Protein AF-0000000078369331 (afdb_homodimer)

InterPro domains:
  IPR001251 CRAL-TRIO lipid binding domain [PF00650] (137-281)
  IPR001251 CRAL-TRIO lipid binding domain [PS50191] (142-287)
  IPR001251 CRAL-TRIO lipid binding domain [SM00516] (134-284)
  IPR001251 CRAL-TRIO lipid binding domain [cd00170] (132-282)
  IPR036273 CRAL/TRIO, N-terminal domain superfamily [SSF46938] (10-120)
  IPR036865 CRAL-TRIO lipid binding domain superfamily [G3DSA:3.40.525.10] (19-328)
  IPR036865 CRAL-TRIO lipid binding domain superfamily [SSF52087] (133-300)
  IPR052432 Phosphatidylinositol transfer protein/CRAL-TRIO domain [PTHR46590] (55-419)

Solvent-accessible surface area (backbone atoms only — not comparable to full-atom values): 53286 Å² total; per-residue (Å²): 127,85,72,75,72,90,50,74,60,62,83,39,72,92,46,52,73,69,53,48,54,49,50,39,53,41,52,52,51,43,39,42,65,43,71,48,55,60,81,74,75,78,70,68,84,69,75,92,65,80,87,63,84,71,50,81,72,54,64,62,60,63,70,66,79,68,82,93,69,71,59,50,48,60,39,47,53,60,68,37,55,56,51,56,61,67,64,55,56,42,24,35,36,56,67,46,69,71,70,42,66,67,60,20,49,49,43,47,51,50,22,39,50,49,36,60,73,63,34,55,83,50,63,48,53,58,71,25,44,61,50,48,58,52,58,73,50,61,25,57,53,76,56,48,38,34,74,79,45,20,26,22,42,36,30,36,42,47,53,38,48,60,84,80,51,54,73,66,58,49,51,49,48,53,52,27,49,56,56,57,52,53,71,56,47,36,79,90,29,78,30,34,25,37,38,39,35,32,61,81,50,51,76,78,33,58,47,60,68,58,53,37,50,54,52,50,44,38,67,59,53,39,44,70,36,67,56,33,42,34,37,34,41,58,58,67,68,56,52,46,49,44,64,50,52,46,76,57,29,50,65,74,64,44,70,28,53,42,81,28,81,49,52,72,56,48,53,76,50,25,48,47,75,45,27,43,45,95,51,72,20,69,27,82,79,71,93,72,83,48,88,82,48,66,69,86,76,37,42,73,56,86,66,52,79,76,56,55,66,61,74,63,76,62,51,74,66,50,48,53,48,37,54,52,49,52,51,50,47,52,52,51,52,51,50,46,50,51,42,47,49,57,54,56,67,50,50,93,82,45,56,67,64,57,53,45,52,44,49,54,51,45,54,49,44,49,53,48,47,23,36,38,38,45,67,40,39,61,66,68,46,65,78,42,72,50,40,62,45,40,29,33,38,71,90,47,38,54,33,40,28,91,64,66,60,66,68,80,71,82,62,80,70,58,92,74,77,73,81,77,65,42,33,58,76,72,12,46,74,46,39,54,53,49,46,51,54,49,52,53,48,46,48,69,74,55,57,80,67,92,69,86,58,70,71,62,45,54,53,50,50,48,49,58,53,57,72,66,54,86,111,129,86,73,75,72,89,50,74,58,63,82,40,72,92,48,52,73,70,52,48,54,49,49,39,52,43,52,53,50,44,40,42,63,45,70,49,55,62,81,72,76,78,70,70,85,68,77,89,66,81,88,63,84,72,50,83,72,54,65,63,59,64,69,65,80,67,80,93,71,70,59,51,48,59,38,48,54,58,68,36,55,56,51,56,61,67,63,56,56,42,24,35,35,55,64,47,67,70,71,41,68,66,60,20,49,49,43,48,52,52,23,38,51,49,36,60,74,64,34,54,82,49,63,46,53,58,71,27,42,60,51,48,58,51,57,72,50,61,24,58,53,75,56,48,38,34,73,81,45,21,27,23,41,37,31,35,42,47,53,39,48,60,84,78,51,52,71,67,58,50,50,48,46,54,51,29,50,56,56,57,52,54,71,56,46,38,80,90,31,78,28,34,25,37,38,39,35,31,61,82,48,50,75,74,33,58,45,59,69,59,52,38,50,53,53,49,43,37,66,60,52,40,46,70,36,66,56,34,41,35,36,33,40,58,58,68,68,56,55,46,50,44,63,50,52,45,75,58,29,49,66,74,65,45,70,27,55,40,81,29,79,48,53,72,55,48,52,76,51,26,47,46,74,45,27,43,45,93,51,70,21,68,27,83,80,71,93,72,84,47,88,81,48,65,69,86,75,38,43,71,55,86,66,55,79,76,55,55,66,60,75,61,74,63,52,74,65,49,49,53,49,38,54,54,48,53,51,49,49,51,52,52,53,51,50,46,50,49,44,46,51,57,54,57,66,50,49,93,81,46,57,68,64,58,51,44,53,45,50,52,52,45,55,47,44,49,53,48,46,23,34,37,38,44,66,41,40,60,66,70,46,66,79,42,72,50,38,62,43,42,28,33,37,73,90,47,37,54,34,40,27,91,64,64,63,64,68,79,73,83,62,82,70,58,91,74,78,72,80,77,65,41,33,59,75,71,12,44,72,44,38,54,53,50,48,51,53,50,52,55,49,46,48,70,74,54,57,81,67,91,71,86,57,70,70,61,44,53,54,51,50,48,51,57,52,58,74,67,53,87,110

Foldseek 3Di:
DPDQDLFPCVLVVVDDPVLVLLLLVLLVLCCCVQVNPPDLPPPDPPDPDDPPPQPPVRVSNPVPCPDPRQNLNVLLCLQCQLHFSSVSLVLLCVLVPVPDSSNSVVLSSQLSVVCVVLVLSALLQQDFVLLVLVLVLVQWDWFAAWPVGATEIEGELLSAAPPSDDPVSLLSNLSNRVSVSCLSAFPPGQAHEYEYECVNPDPRSDDVSSVVSNVCCCSRHVGPRYQAHEYEQDDPVVVVVCVVCLVVDDPVVSVRYHYYDALVSRCVTHPLCRDDVVSVHDDPFDRDQDPPPPRPPGHHDSDDPVRSVPQLDDDPVLVVVLVVLVVLLVLLVVLLSVLSVVLSPDDPPDDSVVNSLSSLVNVLSSLVNNLSSLVNVSSRHGDHSCCVQVQAPNVWRQKGQSCRNPPPDPDPPPPPPPSPTPRPCSTNVNSVVVSVVSLVVSCVVDPPDPDDDDVVVSSVVSNVVNVPDDD/DPDADLFPCVLVVVDDPVLVLLLLVLLVLCCCVQVNPPDQPPPDPPDPDDPPPQPPVRLSNPVPCPDPRQNLNVLLCLQCQLHQSSVSLVLLCVLVPVPDSSNSVVLSSQLSVVCVVLVLSALLQQDFVLLVLVLVLVQWDWFAAWPVGATEIEGELLSAAPPSDDPVSLLSNLSNRVSVSCLRAFPPGQAHEYEYECVNPDPRSDDVSSVVSNVCCCSRHVGPRYQAHEYEQDDPVVVVVCVVCLVVDDPVVSVRYHYYDALVSRCVTHPLCRDDVVSVHDDPFDRDQDPPPDRPPGHHDSDDPVRSVPQLDDDPVLVVVLVVLVVLLVLLVVLLSVLSVVLSPDDPPDDSVVNSLSSLVNVLSSLVNSLSSLVNVSSRHGDHSCCVQVQAPNVWRQKGQSCVNPPPDPDPPPPPPPSPTPRPCSTNVNSVVVSVVSLVVSCVVDPPDPDDDDVSVSSVVSNVVNVPDDD

Secondary structure (DSSP, 8-state):
--PPPSSGGGGGTTS-HHHHHHHHHHHHHHIIIIIS-----------S-------HHHHHHT----SS---HHHHHHHHHTTS-HHHHHHHHHHHTTTS-HHHHHHHHHHHHHHHHHTTTTTGGGS--HHHHHHHHHT-EEEEEE-TTS-EEEEEEGGG--GGGS-HHHHHHHHHHHHHHHGGG--TT---EEEEEE-TT--GGG--HHHHHHHHHHHHHHSTT-EEEEEEET--HHHHHHHHHHGGGB-HHHHTTEEEE-SHHHHTTTS-GGGSBGGGT-SB-------TTS-GGG--SSS--HHHHHHHS---HHHHHHHHHHHHHHHHHHHHHHHHHHHHHH--TTS-HHHHHHHHHHHHHHHHHHHHHHHHHHHHHS---HHHHTTSB-TTSTT-B-TTTT---------TT-----BSGGGSHHHHHHHHHHHHHHHHHHS---SS--HHHHHHHHHHHHHHH---/--PPPSSGGGGGTTS-HHHHHHHHHHHHHHIIIIIS-----------S-------HHHHHHT----SS---HHHHHHHHHTTS-HHHHHHHHHHHTTTS-HHHHHHHHHHHHHHHHHTTTTTGGGS--HHHHHHHHHT-EEEEEE-TTS-EEEEEEGGG--GGGS-HHHHHHHHHHHHHHHGGG--TT---EEEEEE-TT--GGG--HHHHHHHHHHHHHHSTT-EEEEEEET--HHHHHHHHHHGGGB-HHHHTTEEEE-SHHHHTTTS-GGGSBGGGT-SB-------TTS-GGG--SSS--HHHHTTTS---HHHHHHHHHHHHHHHHHHHHHHHHHHHHHH--TTS-HHHHHHHHHHHHHHHHHHHHHHHHHHHHHS---HHHHTTSB-TTSTT-B-TTTT---------TT-----B-GGGSHHHHHHHHHHHHHHHHHHS---SS--HHHHHHHHHHHHHHT---

Nearest PDB structures (foldseek):
  7wwg-assembly1_A  TM=8.458E-01  e=2.878E-19  Saccharomyces cerevisiae S288C
  7wvt-assembly1_A  TM=8.162E-01  e=1.198E-19  Saccharomyces cerevisiae S288C
  7zg9-assembly2_B  TM=8.130E-01  e=3.133E-10  Saccharomyces cerevisiae S288C
  4j7q-assembly3_A  TM=7.882E-01  e=2.739E-09  Saccharomyces cerevisiae S288C
  4fmm-assembly1_B  TM=7.327E-01  e=8.290E-09  Saccharomyces cerevisiae S288C

Radius of gyration: 35.13 Å; Cα contacts (8 Å, |Δi|>4): 1132; chains: 2; bounding box: 70×102×73 Å

Organism: NCBI:txid1165861

pLDDT: mean 84.79, std 19.0, range [28.03, 98.38]

Sequence (942 aa):
MTTSPTKEQEYFTYLEPSQLSDLKKFWQSIDQTIHNPGPALDTVPEKPTIKKKSTLDDRIKTIKLEDNEVDLKNELWEWIMMDDPDKMVLKYLRAKKFKSNSDSLQLLTNSLKFRSERNLSTEILLENKVLLNQFKTCKAFVFGFDKSGSPIFRVNACKHKQNDQSPRELEDFILYSMEVTRFFIVPPAETVTMLVDLSGFGMSNMDWKCTSFMISTLESYYPETLNHQIIHNAPWIFQGFWKVISTMIDPVVKSKVLFTSKNEDLMKVINKSNLFKNEGGDSDFEWKIPTNYPVETLQADSPTTSDKKKMMILSPDQETEKLKELKTREILVNHFMSLTKLWTSSSSDDDDQKILKILALRDISKDMLRAQYLKMLPLIKPKTIYHYRGILDMNKPGTIDFEAGSSTGSVNKNEGSSTTIIGIETARPSLLKTIESKISLFRSTYPTPSSTESSDQSIDEIFDQIVLLEFMTTSPTKEQEYFTYLEPSQLSDLKKFWQSIDQTIHNPGPALDTVPEKPTIKKKSTLDDRIKTIKLEDNEVDLKNELWEWIMMDDPDKMVLKYLRAKKFKSNSDSLQLLTNSLKFRSERNLSTEILLENKVLLNQFKTCKAFVFGFDKSGSPIFRVNACKHKQNDQSPRELEDFILYSMEVTRFFIVPPAETVTMLVDLSGFGMSNMDWKCTSFMISTLESYYPETLNHQIIHNAPWIFQGFWKVISTMIDPVVKSKVLFTSKNEDLMKVINKSNLFKNEGGDSDFEWKIPTNYPVETLQADSPTTSDKKKMMILSPDQETEKLKELKTREILVNHFMSLTKLWTSSSSDDDDQKILKILALRDISKDMLRAQYLKMLPLIKPKTIYHYRGILDMNKPGTIDFEAGSSTGSVNKNEGSSTTIIGIETARPSLLKTIESKISLFRSTYPTPSSTESSDQSIDEIFDQIVLLEF

Structure (mmCIF, N/CA/C/O backbone):
data_AF-0000000078369331-model_v1
#
loop_
_entity.id
_entity.type
_entity.pdbx_description
1 polymer 'CRAL-TRIO domain-containing protein'
#
loop_
_atom_site.group_PDB
_atom_site.id
_atom_site.type_symbol
_atom_site.label_atom_id
_atom_site.label_alt_id
_atom_site.label_comp_id
_atom_site.label_asym_id
_atom_site.label_entity_id
_atom_site.label_seq_id
_atom_site.pdbx_PDB_ins_code
_atom_site.Cartn_x
_atom_site.Cartn_y
_atom_site.Cartn_z
_atom_site.occupancy
_atom_site.B_iso_or_equiv
_atom_site.auth_seq_id
_atom_site.auth_comp_id
_atom_site.auth_asym_id
_atom_site.auth_atom_id
_atom_site.pdbx_PDB_model_num
ATOM 1 N N . MET A 1 1 ? -16.75 41.125 -12.43 1 36.25 1 MET A N 1
ATOM 2 C CA . MET A 1 1 ? -17.953 41.219 -11.609 1 36.25 1 MET A CA 1
ATOM 3 C C . MET A 1 1 ? -18.328 39.875 -11.031 1 36.25 1 MET A C 1
ATOM 5 O O . MET A 1 1 ? -18.609 38.938 -11.773 1 36.25 1 MET A O 1
ATOM 9 N N . THR A 1 2 ? -17.781 39.469 -10.023 1 52.25 2 THR A N 1
ATOM 10 C CA . THR A 1 2 ? -17.828 38.094 -9.547 1 52.25 2 THR A CA 1
ATOM 11 C C . THR A 1 2 ? -19.281 37.656 -9.305 1 52.25 2 THR A C 1
ATOM 13 O O . THR A 1 2 ? -19.984 38.281 -8.508 1 52.25 2 THR A O 1
ATOM 16 N N . THR A 1 3 ? -19.906 37.219 -10.273 1 65.56 3 THR A N 1
ATOM 17 C CA . THR A 1 3 ? -21.297 36.75 -10.242 1 65.56 3 THR A CA 1
ATOM 18 C C . THR A 1 3 ? -21.531 35.781 -9.086 1 65.56 3 THR A C 1
ATOM 20 O O . THR A 1 3 ? -20.672 34.969 -8.773 1 65.56 3 THR A O 1
ATOM 23 N N . SER A 1 4 ? -22.484 36.188 -8.211 1 79.38 4 SER A N 1
ATOM 24 C CA . SER A 1 4 ? -22.906 35.375 -7.086 1 79.38 4 SER A CA 1
ATOM 25 C C . SER A 1 4 ? -23.266 33.969 -7.539 1 79.38 4 SER A C 1
ATOM 27 O O . SER A 1 4 ? -23.891 33.781 -8.594 1 79.38 4 SER A O 1
ATOM 29 N N . PRO A 1 5 ? -22.797 33.031 -6.844 1 88.5 5 PRO A N 1
ATOM 30 C CA . PRO A 1 5 ? -23.141 31.641 -7.18 1 88.5 5 PRO A CA 1
ATOM 31 C C . PRO A 1 5 ? -24.656 31.422 -7.285 1 88.5 5 PRO A C 1
ATOM 33 O O . PRO A 1 5 ? -25.422 32.031 -6.535 1 88.5 5 PRO A O 1
ATOM 36 N N . THR A 1 6 ? -25.078 30.578 -8.211 1 88.75 6 THR A N 1
ATOM 37 C CA . THR A 1 6 ? -26.5 30.344 -8.453 1 88.75 6 THR A CA 1
ATOM 38 C C . THR A 1 6 ? -26.906 28.953 -8 1 88.75 6 THR A C 1
ATOM 40 O O . THR A 1 6 ? -28.094 28.625 -7.953 1 88.75 6 THR A O 1
ATOM 43 N N . LYS A 1 7 ? -25.938 28.125 -7.738 1 91.44 7 LYS A N 1
ATOM 44 C CA . LYS A 1 7 ? -26.203 26.781 -7.254 1 91.44 7 LYS A CA 1
ATOM 45 C C . LYS A 1 7 ? -25.312 26.438 -6.062 1 91.44 7 LYS A C 1
ATOM 47 O O . LYS A 1 7 ? -24.219 27.016 -5.91 1 91.44 7 LYS A O 1
ATOM 52 N N . GLU A 1 8 ? -25.766 25.578 -5.227 1 93.38 8 GLU A N 1
ATOM 53 C CA . GLU A 1 8 ? -25.031 25.125 -4.051 1 93.38 8 GLU A CA 1
ATOM 54 C C . GLU A 1 8 ? -23.641 24.625 -4.43 1 93.38 8 GLU A C 1
ATOM 56 O O . GLU A 1 8 ? -22.656 24.969 -3.773 1 93.38 8 GLU A O 1
ATOM 61 N N . GLN A 1 9 ? -23.594 23.906 -5.492 1 93.5 9 GLN A N 1
ATOM 62 C CA . GLN A 1 9 ? -22.359 23.281 -5.941 1 93.5 9 GLN A CA 1
ATOM 63 C C . GLN A 1 9 ? -21.281 24.312 -6.258 1 93.5 9 GLN A C 1
ATOM 65 O O . GLN A 1 9 ? -20.094 24.031 -6.172 1 93.5 9 GLN A O 1
ATOM 70 N N . GLU A 1 10 ? -21.641 25.5 -6.551 1 93.75 10 GLU A N 1
ATOM 71 C CA . GLU A 1 10 ? -20.703 26.531 -6.961 1 93.75 10 GLU A CA 1
ATOM 72 C C . GLU A 1 10 ? -19.906 27.062 -5.773 1 93.75 10 GLU A C 1
ATOM 74 O O . GLU A 1 10 ? -18.859 27.703 -5.949 1 93.75 10 GLU A O 1
ATOM 79 N N . TYR A 1 11 ? -20.391 26.891 -4.52 1 94.88 11 TYR A N 1
ATOM 80 C CA . TYR A 1 11 ? -19.641 27.234 -3.32 1 94.88 11 TYR A CA 1
ATOM 81 C C . TYR A 1 11 ? -18.594 26.172 -3.01 1 94.88 11 TYR A C 1
ATOM 83 O O . TYR A 1 11 ? -17.688 26.406 -2.201 1 94.88 11 TYR A O 1
ATOM 91 N N . PHE A 1 12 ? -18.734 25 -3.686 1 96.06 12 PHE A N 1
ATOM 92 C CA . PHE A 1 12 ? -17.859 23.859 -3.439 1 96.06 12 PHE A CA 1
ATOM 93 C C . PHE A 1 12 ? -17.359 23.266 -4.754 1 96.06 12 PHE A C 1
ATOM 95 O O . PHE A 1 12 ? -17.453 22.062 -4.973 1 96.06 12 PHE A O 1
ATOM 102 N N . THR A 1 13 ? -16.734 24.078 -5.57 1 93.19 13 THR A N 1
ATOM 103 C CA . THR A 1 13 ? -16.328 23.703 -6.926 1 93.19 13 THR A CA 1
ATOM 104 C C . THR A 1 13 ? -15.281 22.594 -6.895 1 93.19 13 THR A C 1
ATOM 106 O O . THR A 1 13 ? -15.086 21.891 -7.887 1 93.19 13 THR A O 1
ATOM 109 N N . TYR A 1 14 ? -14.641 22.438 -5.789 1 92.69 14 TYR A N 1
ATOM 110 C CA . TYR A 1 14 ? -13.562 21.453 -5.668 1 92.69 14 TYR A CA 1
ATOM 111 C C . TYR A 1 14 ? -14.117 20.094 -5.27 1 92.69 14 TYR A C 1
ATOM 113 O O . TYR A 1 14 ? -13.359 19.141 -5.082 1 92.69 14 TYR A O 1
ATOM 121 N N . LEU A 1 15 ? -15.445 19.953 -5.203 1 96.06 15 LEU A N 1
ATOM 122 C CA . LEU A 1 15 ? -16.062 18.688 -4.82 1 96.06 15 LEU A CA 1
ATOM 123 C C . LEU A 1 15 ? -17.016 18.203 -5.898 1 96.06 15 LEU A C 1
ATOM 125 O O . LEU A 1 15 ? -17.688 19.016 -6.547 1 96.06 15 LEU A O 1
ATOM 129 N N . GLU A 1 16 ? -17.094 16.938 -6.039 1 95.38 16 GLU A N 1
ATOM 130 C CA . GLU A 1 16 ? -18.188 16.328 -6.789 1 95.38 16 GLU A CA 1
ATOM 131 C C . GLU A 1 16 ? -19.484 16.344 -5.988 1 95.38 16 GLU A C 1
ATOM 133 O O . GLU A 1 16 ? -19.453 16.453 -4.758 1 95.38 16 GLU A O 1
ATOM 138 N N . PRO A 1 17 ? -20.609 16.25 -6.652 1 94.12 17 PRO A N 1
ATOM 139 C CA . PRO A 1 17 ? -21.875 16.297 -5.938 1 94.12 17 PRO A CA 1
ATOM 140 C C . PRO A 1 17 ? -21.984 15.234 -4.844 1 94.12 17 PRO A C 1
ATOM 142 O O . PRO A 1 17 ? -22.484 15.516 -3.75 1 94.12 17 PRO A O 1
ATOM 145 N N . SER A 1 18 ? -21.469 14.094 -5.148 1 94.69 18 SER A N 1
ATOM 146 C CA . SER A 1 18 ? -21.516 13.039 -4.145 1 94.69 18 SER A CA 1
ATOM 147 C C . SER A 1 18 ? -20.641 13.383 -2.939 1 94.69 18 SER A C 1
ATOM 149 O O . SER A 1 18 ? -21.016 13.109 -1.797 1 94.69 18 SER A O 1
ATOM 151 N N . GLN A 1 19 ? -19.547 13.992 -3.18 1 96.25 19 GLN A N 1
ATOM 152 C CA . GLN A 1 19 ? -18.641 14.391 -2.115 1 96.25 19 GLN A CA 1
ATOM 153 C C . GLN A 1 19 ? -19.234 15.508 -1.262 1 96.25 19 GLN A C 1
ATOM 155 O O . GLN A 1 19 ? -19.016 15.562 -0.051 1 96.25 19 GLN A O 1
ATOM 160 N N . LEU A 1 20 ? -19.938 16.375 -1.92 1 96.56 20 LEU A N 1
ATOM 161 C CA . LEU A 1 20 ? -20.609 17.453 -1.197 1 96.56 20 LEU A CA 1
ATOM 162 C C . LEU A 1 20 ? -21.641 16.891 -0.229 1 96.56 20 LEU A C 1
ATOM 164 O O . LEU A 1 20 ? -21.766 17.359 0.906 1 96.56 20 LEU A O 1
ATOM 168 N N . SER A 1 21 ? -22.375 15.906 -0.758 1 95.19 21 SER A N 1
ATOM 169 C CA . SER A 1 21 ? -23.344 15.242 0.108 1 95.19 21 SER A CA 1
ATOM 170 C C . SER A 1 21 ? -22.656 14.609 1.317 1 95.19 21 SER A C 1
ATOM 172 O O . SER A 1 21 ? -23.172 14.664 2.432 1 95.19 21 SER A O 1
ATOM 174 N N . ASP A 1 22 ? -21.484 14.047 1.127 1 96.62 22 ASP A N 1
ATOM 175 C CA . ASP A 1 22 ? -20.719 13.445 2.213 1 96.62 22 ASP A CA 1
ATOM 176 C C . ASP A 1 22 ? -20.266 14.5 3.217 1 96.62 22 ASP A C 1
ATOM 178 O O . ASP A 1 22 ? -20.266 14.258 4.426 1 96.62 22 ASP A O 1
ATOM 182 N N . LEU A 1 23 ? -19.891 15.625 2.73 1 97.69 23 LEU A N 1
ATOM 183 C CA . LEU A 1 23 ? -19.453 16.719 3.607 1 97.69 23 LEU A CA 1
ATOM 184 C C . LEU A 1 23 ? -20.609 17.172 4.5 1 97.69 23 LEU A C 1
ATOM 186 O O . LEU A 1 23 ? -20.406 17.406 5.695 1 97.69 23 LEU A O 1
ATOM 190 N N . LYS A 1 24 ? -21.766 17.281 3.939 1 96.44 24 LYS A N 1
ATOM 191 C CA . LYS A 1 24 ? -22.938 17.672 4.711 1 96.44 24 LYS A CA 1
ATOM 192 C C . LYS A 1 24 ? -23.219 16.688 5.84 1 96.44 24 LYS A C 1
ATOM 194 O O . LYS A 1 24 ? -23.391 17.094 6.992 1 96.44 24 LYS A O 1
ATOM 199 N N . LYS A 1 25 ? -23.156 15.477 5.414 1 96.56 25 LYS A N 1
ATOM 200 C CA . LYS A 1 25 ? -23.406 14.43 6.402 1 96.56 25 LYS A CA 1
ATOM 201 C C . LYS A 1 25 ? -22.344 14.438 7.488 1 96.56 25 LYS A C 1
ATOM 203 O O . LYS A 1 25 ? -22.625 14.172 8.656 1 96.56 25 LYS A O 1
ATOM 208 N N . PHE A 1 26 ? -21.188 14.727 7.086 1 97.56 26 PHE A N 1
ATOM 209 C CA . PHE A 1 26 ? -20.078 14.742 8.039 1 97.56 26 PHE A CA 1
ATOM 210 C C . PHE A 1 26 ? -20.25 15.867 9.047 1 97.56 26 PHE A C 1
ATOM 212 O O . PHE A 1 26 ? -20.047 15.672 10.242 1 97.56 26 PHE A O 1
ATOM 219 N N . TRP A 1 27 ? -20.625 17.031 8.602 1 97.69 27 TRP A N 1
ATOM 220 C CA . TRP A 1 27 ? -20.875 18.156 9.508 1 97.69 27 TRP A CA 1
ATOM 221 C C . TRP A 1 27 ? -22 17.828 10.484 1 97.69 27 TRP A C 1
ATOM 223 O O . TRP A 1 27 ? -21.953 18.219 11.656 1 97.69 27 TRP A O 1
ATOM 233 N N . GLN A 1 28 ? -22.984 17.125 10.008 1 96 28 GLN A N 1
ATOM 234 C CA . GLN A 1 28 ? -24.047 16.703 10.906 1 96 28 GLN A CA 1
ATOM 235 C C . GLN A 1 28 ? -23.516 15.805 12.008 1 96 28 GLN A C 1
ATOM 237 O O . GLN A 1 28 ? -23.875 15.969 13.18 1 96 28 GLN A O 1
ATOM 242 N N . SER A 1 29 ? -22.672 14.906 11.602 1 95.69 29 SER A N 1
ATOM 243 C CA . SER A 1 29 ? -22.078 13.992 12.57 1 95.69 29 SER A CA 1
ATOM 244 C C . SER A 1 29 ? -21.188 14.742 13.562 1 95.69 29 SER A C 1
ATOM 246 O O . SER A 1 29 ? -21.172 14.414 14.758 1 95.69 29 SER A O 1
ATOM 248 N N . ILE A 1 30 ? -20.469 15.719 13.102 1 96.56 30 ILE A N 1
ATOM 249 C CA . ILE A 1 30 ? -19.609 16.531 13.961 1 96.56 30 ILE A CA 1
ATOM 250 C C . ILE A 1 30 ? -20.453 17.297 14.969 1 96.56 30 ILE A C 1
ATOM 252 O O . ILE A 1 30 ? -20.125 17.359 16.156 1 96.56 30 ILE A O 1
ATOM 256 N N . ASP A 1 31 ? -21.516 17.875 14.484 1 94.5 31 ASP A N 1
ATOM 257 C CA . ASP A 1 31 ? -22.406 18.625 15.367 1 94.5 31 ASP A CA 1
ATOM 258 C C . ASP A 1 31 ? -22.984 17.734 16.453 1 94.5 31 ASP A C 1
ATOM 260 O O . ASP A 1 31 ? -22.984 18.109 17.641 1 94.5 31 ASP A O 1
ATOM 264 N N . GLN A 1 32 ? -23.344 16.562 16.094 1 91.75 32 GLN A N 1
ATOM 265 C CA . GLN A 1 32 ? -23.984 15.648 17.016 1 91.75 32 GLN A CA 1
ATOM 266 C C . GLN A 1 32 ? -22.984 15.07 18.016 1 91.75 32 GLN A C 1
ATOM 268 O O . GLN A 1 32 ? -23.328 14.836 19.188 1 91.75 32 GLN A O 1
ATOM 273 N N . THR A 1 33 ? -21.781 14.859 17.594 1 91.75 33 THR A N 1
ATOM 274 C CA . THR A 1 33 ? -20.812 14.117 18.406 1 91.75 33 THR A CA 1
ATOM 275 C C . THR A 1 33 ? -19.891 15.078 19.156 1 91.75 33 THR A C 1
ATOM 277 O O . THR A 1 33 ? -19.453 14.781 20.266 1 91.75 33 THR A O 1
ATOM 280 N N . ILE A 1 34 ? -19.641 16.25 18.594 1 91.56 34 ILE A N 1
ATOM 281 C CA . ILE A 1 34 ? -18.594 17.109 19.141 1 91.56 34 ILE A CA 1
ATOM 282 C C . ILE A 1 34 ? -19.219 18.391 19.688 1 91.56 34 ILE A C 1
ATOM 284 O O . ILE A 1 34 ? -18.953 18.781 20.828 1 91.56 34 ILE A O 1
ATOM 288 N N . HIS A 1 35 ? -20.109 19 19.062 1 87.25 35 HIS A N 1
ATOM 289 C CA . HIS A 1 35 ? -20.672 20.266 19.484 1 87.25 35 HIS A CA 1
ATOM 290 C C . HIS A 1 35 ? -21.875 20.062 20.406 1 87.25 35 HIS A C 1
ATOM 292 O O . HIS A 1 35 ? -22.016 20.766 21.406 1 87.25 35 HIS A O 1
ATOM 298 N N . ASN A 1 36 ? -22.734 19.188 19.984 1 80.81 36 ASN A N 1
ATOM 299 C CA . ASN A 1 36 ? -23.922 18.922 20.797 1 80.81 36 ASN A CA 1
ATOM 300 C C . ASN A 1 36 ? -24.047 17.422 21.109 1 80.81 36 ASN A C 1
ATOM 302 O O . ASN A 1 36 ? -24.969 16.766 20.625 1 80.81 36 ASN A O 1
ATOM 306 N N . PRO A 1 37 ? -23.094 16.938 21.922 1 68.44 37 PRO A N 1
ATOM 307 C CA . PRO A 1 37 ? -23.156 15.5 22.172 1 68.44 37 PRO A CA 1
ATOM 308 C C . PRO A 1 37 ? -24.422 15.086 22.938 1 68.44 37 PRO A C 1
ATOM 310 O O . PRO A 1 37 ? -24.812 15.766 23.891 1 68.44 37 PRO A O 1
ATOM 313 N N . GLY A 1 38 ? -25.422 14.625 22.25 1 55.66 38 GLY A N 1
ATOM 314 C CA . GLY A 1 38 ? -26.625 14.164 22.906 1 55.66 38 GLY A CA 1
ATOM 315 C C . GLY A 1 38 ? -26.344 13.297 24.125 1 55.66 38 GLY A C 1
ATOM 316 O O . GLY A 1 38 ? -25.203 12.883 24.344 1 55.66 38 GLY A O 1
ATOM 317 N N . PRO A 1 39 ? -27.406 13.227 25.031 1 44 39 PRO A N 1
ATOM 318 C CA . PRO A 1 39 ? -27.234 12.398 26.234 1 44 39 PRO A CA 1
ATOM 319 C C . PRO A 1 39 ? -26.75 10.984 25.906 1 44 39 PRO A C 1
ATOM 321 O O . PRO A 1 39 ? -27.125 10.422 24.875 1 44 39 PRO A O 1
ATOM 324 N N . ALA A 1 40 ? -25.766 10.625 26.359 1 42.25 40 ALA A N 1
ATOM 325 C CA . ALA A 1 40 ? -25.25 9.266 26.234 1 42.25 40 ALA A CA 1
ATOM 326 C C . ALA A 1 40 ? -26.359 8.242 26.438 1 42.25 40 ALA A C 1
ATOM 328 O O . ALA A 1 40 ? -27.094 8.297 27.422 1 42.25 40 ALA A O 1
ATOM 329 N N . LEU A 1 41 ? -27.031 7.648 25.516 1 35.19 41 LEU A N 1
ATOM 330 C CA . LEU A 1 41 ? -27.938 6.559 25.844 1 35.19 41 LEU A CA 1
ATOM 331 C C . LEU A 1 41 ? -27.312 5.598 26.844 1 35.19 41 LEU A C 1
ATOM 333 O O . LEU A 1 41 ? -26.172 5.148 26.641 1 35.19 41 LEU A O 1
ATOM 337 N N . ASP A 1 42 ? -27.766 5.633 28.047 1 33.19 42 ASP A N 1
ATOM 338 C CA . ASP A 1 42 ? -27.469 4.598 29.031 1 33.19 42 ASP A CA 1
ATOM 339 C C . ASP A 1 42 ? -27.656 3.203 28.438 1 33.19 42 ASP A C 1
ATOM 341 O O . ASP A 1 42 ? -28.781 2.764 28.219 1 33.19 42 ASP A O 1
ATOM 345 N N . THR A 1 43 ? -27.078 2.793 27.422 1 33.34 43 THR A N 1
ATOM 346 C CA . THR A 1 43 ? -27.266 1.378 27.109 1 33.34 43 THR A CA 1
ATOM 347 C C . THR A 1 43 ? -26.922 0.515 28.328 1 33.34 43 THR A C 1
ATOM 349 O O . THR A 1 43 ? -25.797 0.556 28.828 1 33.34 43 THR A O 1
ATOM 352 N N . VAL A 1 44 ? -27.891 0.203 29.125 1 31.38 44 VAL A N 1
ATOM 353 C CA . VAL A 1 44 ? -27.828 -0.971 29.984 1 31.38 44 VAL A CA 1
ATOM 354 C C . VAL A 1 44 ? -27.234 -2.15 29.219 1 31.38 44 VAL A C 1
ATOM 356 O O . VAL A 1 44 ? -27.594 -2.391 28.062 1 31.38 44 VAL A O 1
ATOM 359 N N . PRO A 1 45 ? -26.172 -2.67 29.719 1 33.5 45 PRO A N 1
ATOM 360 C CA . PRO A 1 45 ? -25.547 -3.877 29.172 1 33.5 45 PRO A CA 1
ATOM 361 C C . PRO A 1 45 ? -26.562 -4.965 28.828 1 33.5 45 PRO A C 1
ATOM 363 O O . PRO A 1 45 ? -27.188 -5.539 29.734 1 33.5 45 PRO A O 1
ATOM 366 N N . GLU A 1 46 ? -27.562 -4.672 27.969 1 30.47 46 GLU A N 1
ATOM 367 C CA . GLU A 1 46 ? -28.375 -5.863 27.828 1 30.47 46 GLU A CA 1
ATOM 368 C C . GLU A 1 46 ? -27.531 -7.074 27.438 1 30.47 46 GLU A C 1
ATOM 370 O O . GLU A 1 46 ? -26.469 -6.926 26.844 1 30.47 46 GLU A O 1
ATOM 375 N N . LYS A 1 47 ? -27.984 -8.312 27.922 1 33.44 47 LYS A N 1
ATOM 376 C CA . LYS A 1 47 ? -27.484 -9.664 27.719 1 33.44 47 LYS A CA 1
ATOM 377 C C . LYS A 1 47 ? -27.109 -9.883 26.25 1 33.44 47 LYS A C 1
ATOM 379 O O . LYS A 1 47 ? -27.734 -9.32 25.344 1 33.44 47 LYS A O 1
ATOM 384 N N . PRO A 1 48 ? -26.047 -10.711 25.875 1 32 48 PRO A N 1
ATOM 385 C CA . PRO A 1 48 ? -25.391 -11.07 24.625 1 32 48 PRO A CA 1
ATOM 386 C C . PRO A 1 48 ? -26.375 -11.422 23.516 1 32 48 PRO A C 1
ATOM 388 O O . PRO A 1 48 ? -26 -12.039 22.516 1 32 48 PRO A O 1
ATOM 391 N N . THR A 1 49 ? -27.656 -10.836 23.578 1 29.81 49 THR A N 1
ATOM 392 C CA . THR A 1 49 ? -28.484 -11.523 22.578 1 29.81 49 THR A CA 1
ATOM 393 C C . THR A 1 49 ? -27.891 -11.352 21.188 1 29.81 49 THR A C 1
ATOM 395 O O . THR A 1 49 ? -27.078 -10.453 20.953 1 29.81 49 THR A O 1
ATOM 398 N N . ILE A 1 50 ? -28.766 -11.641 20.156 1 30.11 50 ILE A N 1
ATOM 399 C CA . ILE A 1 50 ? -28.625 -11.992 18.75 1 30.11 50 ILE A CA 1
ATOM 400 C C . ILE A 1 50 ? -28.047 -10.812 17.969 1 30.11 50 ILE A C 1
ATOM 402 O O . ILE A 1 50 ? -28.453 -9.664 18.188 1 30.11 50 ILE A O 1
ATOM 406 N N . LYS A 1 51 ? -26.891 -11.086 17.297 1 30.06 51 LYS A N 1
ATOM 407 C CA . LYS A 1 51 ? -25.969 -10.352 16.438 1 30.06 51 LYS A CA 1
ATOM 408 C C . LYS A 1 51 ? -26.719 -9.453 15.461 1 30.06 51 LYS A C 1
ATOM 410 O O . LYS A 1 51 ? -27 -9.859 14.328 1 30.06 51 LYS A O 1
ATOM 415 N N . LYS A 1 52 ? -27.875 -8.914 15.812 1 30.41 52 LYS A N 1
ATOM 416 C CA . LYS A 1 52 ? -28.5 -8.141 14.734 1 30.41 52 LYS A CA 1
ATOM 417 C C . LYS A 1 52 ? -27.562 -7.062 14.219 1 30.41 52 LYS A C 1
ATOM 419 O O . LYS A 1 52 ? -26.797 -6.469 14.984 1 30.41 52 LYS A O 1
ATOM 424 N N . LYS A 1 53 ? -27.562 -6.891 12.898 1 31.98 53 LYS A N 1
ATOM 425 C CA . LYS A 1 53 ? -26.906 -5.922 12.023 1 31.98 53 LYS A CA 1
ATOM 426 C C . LYS A 1 53 ? -27.016 -4.508 12.586 1 31.98 53 LYS A C 1
ATOM 428 O O . LYS A 1 53 ? -28.109 -3.953 12.672 1 31.98 53 LYS A O 1
ATOM 433 N N . SER A 1 54 ? -26.188 -4.172 13.57 1 31.84 54 SER A N 1
ATOM 434 C CA . SER A 1 54 ? -26.234 -2.879 14.242 1 31.84 54 SER A CA 1
ATOM 435 C C . SER A 1 54 ? -26.266 -1.733 13.242 1 31.84 54 SER A C 1
ATOM 437 O O . SER A 1 54 ? -25.469 -1.698 12.297 1 31.84 54 SER A O 1
ATOM 439 N N . THR A 1 55 ? -27.438 -1.152 12.953 1 30.56 55 THR A N 1
ATOM 440 C CA . THR A 1 55 ? -27.719 0.002 12.102 1 30.56 55 THR A CA 1
ATOM 441 C C . THR A 1 55 ? -26.672 1.099 12.336 1 30.56 55 THR A C 1
ATOM 443 O O . THR A 1 55 ? -26.031 1.143 13.383 1 30.56 55 THR A O 1
ATOM 446 N N . LEU A 1 56 ? -26.438 1.953 11.273 1 33.88 56 LEU A N 1
ATOM 447 C CA . LEU A 1 56 ? -25.562 3.129 11.219 1 33.88 56 LEU A CA 1
ATOM 448 C C . LEU A 1 56 ? -25.609 3.898 12.539 1 33.88 56 LEU A C 1
ATOM 450 O O . LEU A 1 56 ? -24.594 4.398 13 1 33.88 56 LEU A O 1
ATOM 454 N N . ASP A 1 57 ? -26.828 3.916 13.156 1 35.31 57 ASP A N 1
ATOM 455 C CA . ASP A 1 57 ? -27.109 4.652 14.383 1 35.31 57 ASP A CA 1
ATOM 456 C C . ASP A 1 57 ? -26.438 4 15.594 1 35.31 57 ASP A C 1
ATOM 458 O O . ASP A 1 57 ? -25.984 4.691 16.5 1 35.31 57 ASP A O 1
ATOM 462 N N . ASP A 1 58 ? -26.312 2.699 15.586 1 37.38 58 ASP A N 1
ATOM 463 C CA . ASP A 1 58 ? -25.828 1.955 16.75 1 37.38 58 ASP A CA 1
ATOM 464 C C . ASP A 1 58 ? -24.312 2.057 16.875 1 37.38 58 ASP A C 1
ATOM 466 O O . ASP A 1 58 ? -23.781 2.064 17.984 1 37.38 58 ASP A O 1
ATOM 470 N N . ARG A 1 59 ? -23.562 2.121 15.781 1 37.34 59 ARG A N 1
ATOM 471 C CA . ARG A 1 59 ? -22.109 2.189 15.82 1 37.34 59 ARG A CA 1
ATOM 472 C C . ARG A 1 59 ? -21.625 3.576 16.234 1 37.34 59 ARG A C 1
ATOM 474 O O . ARG A 1 59 ? -20.5 3.742 16.672 1 37.34 59 ARG A O 1
ATOM 481 N N . ILE A 1 60 ? -22.344 4.527 15.891 1 34.84 60 ILE A N 1
ATOM 482 C CA . ILE A 1 60 ? -22.016 5.875 16.344 1 34.84 60 ILE A CA 1
ATOM 483 C C . ILE A 1 60 ? -22.094 5.953 17.859 1 34.84 60 ILE A C 1
ATOM 485 O O . ILE A 1 60 ? -21.328 6.672 18.5 1 34.84 60 ILE A O 1
ATOM 489 N N . LYS A 1 61 ? -22.922 5.191 18.5 1 36.47 61 LYS A N 1
ATOM 490 C CA . LYS A 1 61 ? -23.172 5.289 19.922 1 36.47 61 LYS A CA 1
ATOM 491 C C . LYS A 1 61 ? -22 4.746 20.734 1 36.47 61 LYS A C 1
ATOM 493 O O . LYS A 1 61 ? -21.859 5.074 21.922 1 36.47 61 LYS A O 1
ATOM 498 N N . THR A 1 62 ? -21.328 3.771 20.188 1 36.38 62 THR A N 1
ATOM 499 C CA . THR A 1 62 ? -20.328 3.158 21.062 1 36.38 62 THR A CA 1
ATOM 500 C C . THR A 1 62 ? -19.094 4.043 21.172 1 36.38 62 THR A C 1
ATOM 502 O O . THR A 1 62 ? -18.094 3.654 21.781 1 36.38 62 THR A O 1
ATOM 505 N N . ILE A 1 63 ? -18.828 5.012 20.344 1 37.03 63 ILE A N 1
ATOM 506 C CA . ILE A 1 63 ? -17.719 5.871 20.719 1 37.03 63 ILE A CA 1
ATOM 507 C C . ILE A 1 63 ? -17.922 6.402 22.125 1 37.03 63 ILE A C 1
ATOM 509 O O . ILE A 1 63 ? -18.719 7.316 22.344 1 37.03 63 ILE A O 1
ATOM 513 N N . LYS A 1 64 ? -18.094 5.496 23.141 1 34.78 64 LYS A N 1
ATOM 514 C CA . LYS A 1 64 ? -18.125 5.863 24.562 1 34.78 64 LYS A CA 1
ATOM 515 C C . LYS A 1 64 ? -16.984 6.816 24.906 1 34.78 64 LYS A C 1
ATOM 517 O O . LYS A 1 64 ? -15.82 6.492 24.703 1 34.78 64 LYS A O 1
ATOM 522 N N . LEU A 1 65 ? -17.203 8.141 24.969 1 37.34 65 LEU A N 1
ATOM 523 C CA . LEU A 1 65 ? -16.422 9.148 25.672 1 37.34 65 LEU A CA 1
ATOM 524 C C . LEU A 1 65 ? -16.047 8.664 27.078 1 37.34 65 LEU A C 1
ATOM 526 O O . LEU A 1 65 ? -16.891 8.625 27.969 1 37.34 65 LEU A O 1
ATOM 530 N N . GLU A 1 66 ? -15.406 7.664 27.344 1 36.09 66 GLU A N 1
ATOM 531 C CA . GLU A 1 66 ? -14.984 7.43 28.734 1 36.09 66 GLU A CA 1
ATOM 532 C C . GLU A 1 66 ? -14.648 8.742 29.438 1 36.09 66 GLU A C 1
ATOM 534 O O . GLU A 1 66 ? -14.438 9.766 28.781 1 36.09 66 GLU A O 1
ATOM 539 N N . ASP A 1 67 ? -13.953 8.836 30.844 1 38.25 67 ASP A N 1
ATOM 540 C CA . ASP A 1 67 ? -13.867 9.797 31.938 1 38.25 67 ASP A CA 1
ATOM 541 C C . ASP A 1 67 ? -13.203 11.094 31.484 1 38.25 67 ASP A C 1
ATOM 543 O O . ASP A 1 67 ? -13.68 12.188 31.781 1 38.25 67 ASP A O 1
ATOM 547 N N . ASN A 1 68 ? -11.68 11.297 31.609 1 45.84 68 ASN A N 1
ATOM 548 C CA . ASN A 1 68 ? -11.062 12.625 31.609 1 45.84 68 ASN A CA 1
ATOM 549 C C . ASN A 1 68 ? -11.391 13.406 30.344 1 45.84 68 ASN A C 1
ATOM 551 O O . ASN A 1 68 ? -10.93 13.055 29.266 1 45.84 68 ASN A O 1
ATOM 555 N N . GLU A 1 69 ? -12.578 14.117 30.078 1 59.75 69 GLU A N 1
ATOM 556 C CA . GLU A 1 69 ? -13.453 14.641 29.031 1 59.75 69 GLU A CA 1
ATOM 557 C C . GLU A 1 69 ? -12.719 15.633 28.141 1 59.75 69 GLU A C 1
ATOM 559 O O . GLU A 1 69 ? -12.461 16.766 28.547 1 59.75 69 GLU A O 1
ATOM 564 N N . VAL A 1 70 ? -11.883 15.266 27.328 1 75 70 VAL A N 1
ATOM 565 C CA . VAL A 1 70 ? -11.312 16.125 26.297 1 75 70 VAL A CA 1
ATOM 566 C C . VAL A 1 70 ? -12.414 16.969 25.656 1 75 70 VAL A C 1
ATOM 568 O O . VAL A 1 70 ? -13.461 16.453 25.281 1 75 70 VAL A O 1
ATOM 571 N N . ASP A 1 71 ? -12.227 18.25 25.969 1 89 71 ASP A N 1
ATOM 572 C CA . ASP A 1 71 ? -13.125 19.172 25.281 1 89 71 ASP A CA 1
ATOM 573 C C . ASP A 1 71 ? -12.898 19.141 23.766 1 89 71 ASP A C 1
ATOM 575 O O . ASP A 1 71 ? -12.141 19.938 23.234 1 89 71 ASP A O 1
ATOM 579 N N . LEU A 1 72 ? -13.594 18.203 23.125 1 93.5 72 LEU A N 1
ATOM 580 C CA . LEU A 1 72 ? -13.398 17.969 21.688 1 93.5 72 LEU A CA 1
ATOM 581 C C . LEU A 1 72 ? -13.789 19.188 20.875 1 93.5 72 LEU A C 1
ATOM 583 O O . LEU A 1 72 ? -13.188 19.469 19.828 1 93.5 72 LEU A O 1
ATOM 587 N N . LYS A 1 73 ? -14.836 19.891 21.359 1 94.38 73 LYS A N 1
ATOM 588 C CA . LYS A 1 73 ? -15.266 21.094 20.656 1 94.38 73 LYS A CA 1
ATOM 589 C C . LYS A 1 73 ? -14.141 22.125 20.609 1 94.38 73 LYS A C 1
ATOM 591 O O . LYS A 1 73 ? -13.82 22.656 19.531 1 94.38 73 LYS A O 1
ATOM 596 N N . ASN A 1 74 ? -13.57 22.328 21.734 1 93.75 74 ASN A N 1
ATOM 597 C CA . ASN A 1 74 ? -12.469 23.281 21.812 1 93.75 74 ASN A CA 1
ATOM 598 C C . ASN A 1 74 ? -11.281 22.828 20.953 1 93.75 74 ASN A C 1
ATOM 600 O O . ASN A 1 74 ? -10.695 23.625 20.219 1 93.75 74 ASN A O 1
ATOM 604 N N . GLU A 1 75 ? -10.938 21.562 21.062 1 95.25 75 GLU A N 1
ATOM 605 C CA . GLU A 1 75 ? -9.797 21.047 20.312 1 95.25 75 GLU A CA 1
ATOM 606 C C . GLU A 1 75 ? -10.031 21.156 18.797 1 95.25 75 GLU A C 1
ATOM 608 O O . GLU A 1 75 ? -9.102 21.406 18.047 1 95.25 75 GLU A O 1
ATOM 613 N N . LEU A 1 76 ? -11.258 20.922 18.406 1 97.19 76 LEU A N 1
ATOM 614 C CA . LEU A 1 76 ? -11.594 21.016 17 1 97.19 76 LEU A CA 1
ATOM 615 C C . LEU A 1 76 ? -11.281 22.406 16.453 1 97.19 76 LEU A C 1
ATOM 617 O O . LEU A 1 76 ? -10.641 22.547 15.414 1 97.19 76 LEU A O 1
ATOM 621 N N . TRP A 1 77 ? -11.695 23.359 17.156 1 96.81 77 TRP A N 1
ATOM 622 C CA . TRP A 1 77 ? -11.547 24.734 16.656 1 96.81 77 TRP A CA 1
ATOM 623 C C . TRP A 1 77 ? -10.125 25.234 16.859 1 96.81 77 TRP A C 1
ATOM 625 O O . TRP A 1 77 ? -9.664 26.141 16.156 1 96.81 77 TRP A O 1
ATOM 635 N N . GLU A 1 78 ? -9.359 24.656 17.844 1 95.06 78 GLU A N 1
ATOM 636 C CA . GLU A 1 78 ? -7.926 24.906 17.922 1 95.06 78 GLU A CA 1
ATOM 637 C C . GLU A 1 78 ? -7.188 24.25 16.75 1 95.06 78 GLU A C 1
ATOM 639 O O . GLU A 1 78 ? -6.168 24.781 16.297 1 95.06 78 GLU A O 1
ATOM 644 N N . TRP A 1 79 ? -7.766 23.141 16.344 1 96.56 79 TRP A N 1
ATOM 645 C CA . TRP A 1 79 ? -7.223 22.453 15.18 1 96.56 79 TRP A CA 1
ATOM 646 C C . TRP A 1 79 ? -7.488 23.25 13.906 1 96.56 79 TRP A C 1
ATOM 648 O O . TRP A 1 79 ? -6.602 23.391 13.055 1 96.56 79 TRP A O 1
ATOM 658 N N . ILE A 1 80 ? -8.609 23.875 13.766 1 97.5 80 ILE A N 1
ATOM 659 C CA . ILE A 1 80 ? -8.992 24.609 12.562 1 97.5 80 ILE A CA 1
ATOM 660 C C . ILE A 1 80 ? -8.211 25.922 12.484 1 97.5 80 ILE A C 1
ATOM 662 O O . ILE A 1 80 ? -7.727 26.297 11.414 1 97.5 80 ILE A O 1
ATOM 666 N N . MET A 1 81 ? -8.086 26.641 13.734 1 96.31 81 MET A N 1
ATOM 667 C CA . MET A 1 81 ? -7.352 27.906 13.852 1 96.31 81 MET A CA 1
ATOM 668 C C . MET A 1 81 ? -7.855 28.922 12.836 1 96.31 81 MET A C 1
ATOM 670 O O . MET A 1 81 ? -9.039 29.266 12.836 1 96.31 81 MET A O 1
ATOM 674 N N . MET A 1 82 ? -7.008 29.391 11.914 1 96 82 MET A N 1
ATOM 675 C CA . MET A 1 82 ? -7.371 30.406 10.938 1 96 82 MET A CA 1
ATOM 676 C C . MET A 1 82 ? -7.785 29.781 9.617 1 96 82 MET A C 1
ATOM 678 O O . MET A 1 82 ? -8.156 30.484 8.672 1 96 82 MET A O 1
ATOM 682 N N . ASP A 1 83 ? -7.789 28.453 9.523 1 96.62 83 ASP A N 1
ATOM 683 C CA . ASP A 1 83 ? -8.039 27.766 8.258 1 96.62 83 ASP A CA 1
ATOM 684 C C . ASP A 1 83 ? -9.531 27.641 7.988 1 96.62 83 ASP A C 1
ATOM 686 O O . ASP A 1 83 ? -10.352 27.906 8.875 1 96.62 83 ASP A O 1
ATOM 690 N N . ASP A 1 84 ? -9.852 27.312 6.77 1 97 84 ASP A N 1
ATOM 691 C CA . ASP A 1 84 ? -11.234 27.062 6.367 1 97 84 ASP A CA 1
ATOM 692 C C . ASP A 1 84 ? -11.789 25.797 7.027 1 97 84 ASP A C 1
ATOM 694 O O . ASP A 1 84 ? -11.273 24.703 6.805 1 97 84 ASP A O 1
ATOM 698 N N . PRO A 1 85 ? -12.836 25.969 7.805 1 98 85 PRO A N 1
ATOM 699 C CA . PRO A 1 85 ? -13.344 24.812 8.539 1 98 85 PRO A CA 1
ATOM 700 C C . PRO A 1 85 ? -13.742 23.656 7.621 1 98 85 PRO A C 1
ATOM 702 O O . PRO A 1 85 ? -13.523 22.5 7.957 1 98 85 PRO A O 1
ATOM 705 N N . ASP A 1 86 ? -14.344 23.953 6.477 1 98 86 ASP A N 1
ATOM 706 C CA . ASP A 1 86 ? -14.742 22.906 5.547 1 98 86 ASP A CA 1
ATOM 707 C C . ASP A 1 86 ? -13.531 22.141 5.023 1 98 86 ASP A C 1
ATOM 709 O O . ASP A 1 86 ? -13.539 20.906 4.977 1 98 86 ASP A O 1
ATOM 713 N N . LYS A 1 87 ? -12.516 22.875 4.645 1 96.94 87 LYS A N 1
ATOM 714 C CA . LYS A 1 87 ? -11.312 22.25 4.098 1 96.94 87 LYS A CA 1
ATOM 715 C C . LYS A 1 87 ? -10.609 21.391 5.148 1 96.94 87 LYS A C 1
ATOM 717 O O . LYS A 1 87 ? -10.055 20.344 4.832 1 96.94 87 LYS A O 1
ATOM 722 N N . MET A 1 88 ? -10.664 21.828 6.355 1 97.56 88 MET A N 1
ATOM 723 C CA . MET A 1 88 ? -10.008 21.109 7.438 1 97.56 88 MET A CA 1
ATOM 724 C C . MET A 1 88 ? -10.711 19.781 7.703 1 97.56 88 MET A C 1
ATOM 726 O O . MET A 1 88 ? -10.055 18.734 7.828 1 97.56 88 MET A O 1
ATOM 730 N N . VAL A 1 89 ? -12.016 19.797 7.738 1 97.69 89 VAL A N 1
ATOM 731 C CA . VAL A 1 89 ? -12.719 18.562 8.047 1 97.69 89 VAL A CA 1
ATOM 732 C C . VAL A 1 89 ? -12.703 17.641 6.836 1 97.69 89 VAL A C 1
ATOM 734 O O . VAL A 1 89 ? -12.758 16.406 6.98 1 97.69 89 VAL A O 1
ATOM 737 N N . LEU A 1 90 ? -12.625 18.25 5.66 1 97.62 90 LEU A N 1
ATOM 738 C CA . LEU A 1 90 ? -12.555 17.469 4.43 1 97.62 90 LEU A CA 1
ATOM 739 C C . LEU A 1 90 ? -11.32 16.578 4.41 1 97.62 90 LEU A C 1
ATOM 741 O O . LEU A 1 90 ? -11.312 15.539 3.762 1 97.62 90 LEU A O 1
ATOM 745 N N . LYS A 1 91 ? -10.25 17 5.109 1 97 91 LYS A N 1
ATOM 746 C CA . LYS A 1 91 ? -9.031 16.203 5.188 1 97 91 LYS A CA 1
ATOM 747 C C . LYS A 1 91 ? -9.336 14.789 5.684 1 97 91 LYS A C 1
ATOM 749 O O . LYS A 1 91 ? -8.781 13.812 5.18 1 97 91 LYS A O 1
ATOM 754 N N . TYR A 1 92 ? -10.242 14.695 6.586 1 97.81 92 TYR A N 1
ATOM 755 C CA . TYR A 1 92 ? -10.57 13.406 7.195 1 97.81 92 TYR A CA 1
ATOM 756 C C . TYR A 1 92 ? -11.445 12.57 6.273 1 97.81 92 TYR A C 1
ATOM 758 O O . TYR A 1 92 ? -11.297 11.352 6.203 1 97.81 92 TYR A O 1
ATOM 766 N N . LEU A 1 93 ? -12.344 13.227 5.523 1 97.62 93 LEU A N 1
ATOM 767 C CA . LEU A 1 93 ? -13.156 12.523 4.535 1 97.62 93 LEU A CA 1
ATOM 768 C C . LEU A 1 93 ? -12.289 12.008 3.391 1 97.62 93 LEU A C 1
ATOM 770 O O . LEU A 1 93 ? -12.445 10.859 2.961 1 97.62 93 LEU A O 1
ATOM 774 N N . ARG A 1 94 ? -11.375 12.844 3.049 1 94.38 94 ARG A N 1
ATOM 775 C CA . ARG A 1 94 ? -10.484 12.461 1.955 1 94.38 94 ARG A CA 1
ATOM 776 C C . ARG A 1 94 ? -9.562 11.32 2.369 1 94.38 94 ARG A C 1
ATOM 778 O O . ARG A 1 94 ? -9.266 10.438 1.567 1 94.38 94 ARG A O 1
ATOM 785 N N . ALA A 1 95 ? -9.133 11.375 3.572 1 92.94 95 ALA A N 1
ATOM 786 C CA . ALA A 1 95 ? -8.25 10.32 4.078 1 92.94 95 ALA A CA 1
ATOM 787 C C . ALA A 1 95 ? -8.93 8.961 4.016 1 92.94 95 ALA A C 1
ATOM 789 O O . ALA A 1 95 ? -8.266 7.934 3.828 1 92.94 95 ALA A O 1
ATOM 790 N N . LYS A 1 96 ? -10.195 8.953 4.152 1 93.19 96 LYS A N 1
ATOM 791 C CA . LYS A 1 96 ? -10.953 7.699 4.102 1 93.19 96 LYS A CA 1
ATOM 792 C C . LYS A 1 96 ? -11.641 7.527 2.748 1 93.19 96 LYS A C 1
ATOM 794 O O . LYS A 1 96 ? -12.531 6.695 2.604 1 93.19 96 LYS A O 1
ATOM 799 N N . LYS A 1 97 ? -11.312 8.383 1.774 1 90.44 97 LYS A N 1
ATOM 800 C CA . LYS A 1 97 ? -11.766 8.312 0.388 1 90.44 97 LYS A CA 1
ATOM 801 C C . LYS A 1 97 ? -13.281 8.422 0.299 1 90.44 97 LYS A C 1
ATOM 803 O O . LYS A 1 97 ? -13.906 7.766 -0.537 1 90.44 97 LYS A O 1
ATOM 808 N N . PHE A 1 98 ? -13.898 9.047 1.256 1 94.62 98 PHE A N 1
ATOM 809 C CA . PHE A 1 98 ? -15.328 9.32 1.321 1 94.62 98 PHE A CA 1
ATOM 810 C C . PHE A 1 98 ? -16.125 8.023 1.441 1 94.62 98 PHE A C 1
ATOM 812 O O . PHE A 1 98 ? -17.281 7.961 1.025 1 94.62 98 PHE A O 1
ATOM 819 N N . LYS A 1 99 ? -15.5 6.988 1.925 1 89.12 99 LYS A N 1
ATOM 820 C CA . LYS A 1 99 ? -16.125 5.672 1.957 1 89.12 99 LYS A CA 1
ATOM 821 C C . LYS A 1 99 ? -17 5.508 3.203 1 89.12 99 LYS A C 1
ATOM 823 O O . LYS A 1 99 ? -18.031 4.84 3.164 1 89.12 99 LYS A O 1
ATOM 828 N N . SER A 1 100 ? -16.531 6.027 4.305 1 91.75 100 SER A N 1
ATOM 829 C CA . SER A 1 100 ? -17.234 5.848 5.566 1 91.75 100 SER A CA 1
ATOM 830 C C . SER A 1 100 ? -17.172 7.113 6.418 1 91.75 100 SER A C 1
ATOM 832 O O . SER A 1 100 ? -16.109 7.484 6.914 1 91.75 100 SER A O 1
ATOM 834 N N . ASN A 1 101 ? -18.297 7.668 6.66 1 93.38 101 ASN A N 1
ATOM 835 C CA . ASN A 1 101 ? -18.375 8.844 7.523 1 93.38 101 ASN A CA 1
ATOM 836 C C . ASN A 1 101 ? -18 8.508 8.961 1 93.38 101 ASN A C 1
ATOM 838 O O . ASN A 1 101 ? -17.359 9.312 9.648 1 93.38 101 ASN A O 1
ATOM 842 N N . SER A 1 102 ? -18.375 7.336 9.336 1 94.69 102 SER A N 1
ATOM 843 C CA . SER A 1 102 ? -18.078 6.902 10.695 1 94.69 102 SER A CA 1
ATOM 844 C C . SER A 1 102 ? -16.578 6.758 10.914 1 94.69 102 SER A C 1
ATOM 846 O O . SER A 1 102 ? -16.047 7.18 11.945 1 94.69 102 SER A O 1
ATOM 848 N N . ASP A 1 103 ? -15.914 6.207 9.953 1 94.75 103 ASP A N 1
ATOM 849 C CA . ASP A 1 103 ? -14.461 6.051 10.055 1 94.75 103 ASP A CA 1
ATOM 850 C C . ASP A 1 103 ? -13.766 7.406 10.047 1 94.75 103 ASP A C 1
ATOM 852 O O . ASP A 1 103 ? -12.773 7.605 10.758 1 94.75 103 ASP A O 1
ATOM 856 N N . SER A 1 104 ? -14.25 8.281 9.219 1 97.44 104 SER A N 1
ATOM 857 C CA . SER A 1 104 ? -13.695 9.633 9.164 1 97.44 104 SER A CA 1
ATOM 858 C C . SER A 1 104 ? -13.867 10.352 10.5 1 97.44 104 SER A C 1
ATOM 860 O O . SER A 1 104 ? -12.945 11.031 10.961 1 97.44 104 SER A O 1
ATOM 862 N N . LEU A 1 105 ? -15.039 10.188 11.078 1 97.25 105 LEU A N 1
ATOM 863 C CA . LEU A 1 105 ? -15.305 10.812 12.375 1 97.25 105 LEU A CA 1
ATOM 864 C C . LEU A 1 105 ? -14.398 10.227 13.453 1 97.25 105 LEU A C 1
ATOM 866 O O . LEU A 1 105 ? -13.898 10.953 14.312 1 97.25 105 LEU A O 1
ATOM 870 N N . GLN A 1 106 ? -14.188 8.945 13.398 1 96.56 106 GLN A N 1
ATOM 871 C CA . GLN A 1 106 ? -13.281 8.305 14.352 1 96.56 106 GLN A CA 1
ATOM 872 C C . GLN A 1 106 ? -11.867 8.844 14.195 1 96.56 106 GLN A C 1
ATOM 874 O O . GLN A 1 106 ? -11.188 9.102 15.195 1 96.56 106 GLN A O 1
ATOM 879 N N . LEU A 1 107 ? -11.445 8.984 12.977 1 96.94 107 LEU A N 1
ATOM 880 C CA . LEU A 1 107 ? -10.117 9.531 12.711 1 96.94 107 LEU A CA 1
ATOM 881 C C . LEU A 1 107 ? -9.992 10.945 13.266 1 96.94 107 LEU A C 1
ATOM 883 O O . LEU A 1 107 ? -8.984 11.289 13.891 1 96.94 107 LEU A O 1
ATOM 887 N N . LEU A 1 108 ? -10.984 11.727 13.039 1 97.88 108 LEU A N 1
ATOM 888 C CA . LEU A 1 108 ? -10.992 13.094 13.539 1 97.88 108 LEU A CA 1
ATOM 889 C C . LEU A 1 108 ? -10.953 13.109 15.07 1 97.88 108 LEU A C 1
ATOM 891 O O . LEU A 1 108 ? -10.125 13.805 15.664 1 97.88 108 LEU A O 1
ATOM 895 N N . THR A 1 109 ? -11.773 12.32 15.648 1 97.06 109 THR A N 1
ATOM 896 C CA . THR A 1 109 ? -11.852 12.289 17.109 1 97.06 109 THR A CA 1
ATOM 897 C C . THR A 1 109 ? -10.523 11.82 17.703 1 97.06 109 THR A C 1
ATOM 899 O O . THR A 1 109 ? -10.047 12.398 18.688 1 97.06 109 THR A O 1
ATOM 902 N N . ASN A 1 110 ? -9.922 10.828 17.094 1 96.62 110 ASN A N 1
ATOM 903 C CA . ASN A 1 110 ? -8.617 10.352 17.547 1 96.62 110 ASN A CA 1
ATOM 904 C C . ASN A 1 110 ? -7.551 11.438 17.438 1 96.62 110 ASN A C 1
ATOM 906 O O . ASN A 1 110 ? -6.699 11.578 18.312 1 96.62 110 ASN A O 1
ATOM 910 N N . SER A 1 111 ? -7.602 12.164 16.359 1 97.5 111 SER A N 1
ATOM 911 C CA . SER A 1 111 ? -6.652 13.25 16.156 1 97.5 111 SER A CA 1
ATOM 912 C C . SER A 1 111 ? -6.809 14.328 17.219 1 97.5 111 SER A C 1
ATOM 914 O O . SER A 1 111 ? -5.816 14.82 17.766 1 97.5 111 SER A O 1
ATOM 916 N N . LEU A 1 112 ? -8.039 14.641 17.531 1 97.25 112 LEU A N 1
ATOM 917 C CA . LEU A 1 112 ? -8.305 15.68 18.516 1 97.25 112 LEU A CA 1
ATOM 918 C C . LEU A 1 112 ? -7.879 15.219 19.906 1 97.25 112 LEU A C 1
ATOM 920 O O . LEU A 1 112 ? -7.324 16 20.688 1 97.25 112 LEU A O 1
ATOM 924 N N . LYS A 1 113 ? -8.094 13.953 20.203 1 96.06 113 LYS A N 1
ATOM 925 C CA . LYS A 1 113 ? -7.652 13.398 21.484 1 96.06 113 LYS A CA 1
ATOM 926 C C . LYS A 1 113 ? -6.133 13.43 21.609 1 96.06 113 LYS A C 1
ATOM 928 O O . LYS A 1 113 ? -5.594 13.781 22.656 1 96.06 113 LYS A O 1
ATOM 933 N N . PHE A 1 114 ? -5.527 13.07 20.562 1 96.44 114 PHE A N 1
ATOM 934 C CA . PHE A 1 114 ? -4.07 13.117 20.531 1 96.44 114 PHE A CA 1
ATOM 935 C C . PHE A 1 114 ? -3.564 14.531 20.766 1 96.44 114 PHE A C 1
ATOM 937 O O . PHE A 1 114 ? -2.609 14.742 21.516 1 96.44 114 PHE A O 1
ATOM 944 N N . ARG A 1 115 ? -4.145 15.516 20.109 1 96.62 115 ARG A N 1
ATOM 945 C CA . ARG A 1 115 ? -3.77 16.922 20.266 1 96.62 115 ARG A CA 1
ATOM 946 C C . ARG A 1 115 ? -3.898 17.359 21.719 1 96.62 115 ARG A C 1
ATOM 948 O O . ARG A 1 115 ? -3.037 18.078 22.234 1 96.62 115 ARG A O 1
ATOM 955 N N . SER A 1 116 ? -4.949 16.969 22.312 1 94.44 116 SER A N 1
ATOM 956 C CA . SER A 1 116 ? -5.152 17.297 23.719 1 94.44 116 SER A CA 1
ATOM 957 C C . SER A 1 116 ? -4.109 16.625 24.609 1 94.44 116 SER A C 1
ATOM 959 O O . SER A 1 116 ? -3.529 17.25 25.484 1 94.44 116 SER A O 1
ATOM 961 N N . GLU A 1 117 ? -3.85 15.352 24.281 1 93.62 117 GLU A N 1
ATOM 962 C CA . GLU A 1 117 ? -2.906 14.562 25.062 1 93.62 117 GLU A CA 1
ATOM 963 C C . GLU A 1 117 ? -1.499 15.148 25 1 93.62 117 GLU A C 1
ATOM 965 O O . GLU A 1 117 ? -0.783 15.195 26 1 93.62 117 GLU A O 1
ATOM 970 N N . ARG A 1 118 ? -1.142 15.641 23.844 1 93.75 118 ARG A N 1
ATOM 971 C CA . ARG A 1 118 ? 0.212 16.141 23.625 1 93.75 118 ARG A CA 1
ATOM 972 C C . ARG A 1 118 ? 0.256 17.656 23.75 1 93.75 118 ARG A C 1
ATOM 974 O O . ARG A 1 118 ? 1.298 18.281 23.531 1 93.75 118 ARG A O 1
ATOM 981 N N . ASN A 1 119 ? -0.91 18.281 24.125 1 91.12 119 ASN A N 1
ATOM 982 C CA . ASN A 1 119 ? -1.015 19.719 24.312 1 91.12 119 ASN A CA 1
ATOM 983 C C . ASN A 1 119 ? -0.478 20.484 23.094 1 91.12 119 ASN A C 1
ATOM 985 O O . ASN A 1 119 ? 0.373 21.359 23.25 1 91.12 119 ASN A O 1
ATOM 989 N N . LEU A 1 120 ? -0.997 20.203 21.953 1 94.69 120 LEU A N 1
ATOM 990 C CA . LEU A 1 120 ? -0.436 20.672 20.688 1 94.69 120 LEU A CA 1
ATOM 991 C C . LEU A 1 120 ? -0.925 22.094 20.375 1 94.69 120 LEU A C 1
ATOM 993 O O . LEU A 1 120 ? -0.381 22.75 19.5 1 94.69 120 LEU A O 1
ATOM 997 N N . SER A 1 121 ? -1.87 22.609 21.062 1 89 121 SER A N 1
ATOM 998 C CA . SER A 1 121 ? -2.438 23.922 20.734 1 89 121 SER A CA 1
ATOM 999 C C . SER A 1 121 ? -1.541 25.047 21.234 1 89 121 SER A C 1
ATOM 1001 O O . SER A 1 121 ? -1.386 26.062 20.547 1 89 121 SER A O 1
ATOM 1003 N N . THR A 1 122 ? -0.972 24.906 22.406 1 82.69 122 THR A N 1
ATOM 1004 C CA . THR A 1 122 ? -0.21 26.031 22.906 1 82.69 122 THR A CA 1
ATOM 1005 C C . THR A 1 122 ? 1.109 25.578 23.516 1 82.69 122 THR A C 1
ATOM 1007 O O . THR A 1 122 ? 2.176 26.078 23.172 1 82.69 122 THR A O 1
ATOM 1010 N N . GLU A 1 123 ? 1.13 24.562 24.219 1 84.06 123 GLU A N 1
ATOM 1011 C CA . GLU A 1 123 ? 2.295 24.172 25.016 1 84.06 123 GLU A CA 1
ATOM 1012 C C . GLU A 1 123 ? 3.441 23.719 24.125 1 84.06 123 GLU A C 1
ATOM 1014 O O . GLU A 1 123 ? 4.609 24 24.406 1 84.06 123 GLU A O 1
ATOM 1019 N N . ILE A 1 124 ? 3.08 23.047 23.109 1 90.62 124 ILE A N 1
ATOM 1020 C CA . ILE A 1 124 ? 4.102 22.484 22.234 1 90.62 124 ILE A CA 1
ATOM 1021 C C . ILE A 1 124 ? 4.879 23.625 21.562 1 90.62 124 ILE A C 1
ATOM 1023 O O . ILE A 1 124 ? 6.016 23.422 21.125 1 90.62 124 ILE A O 1
ATOM 1027 N N . LEU A 1 125 ? 4.289 24.859 21.469 1 92.62 125 LEU A N 1
ATOM 1028 C CA . LEU A 1 125 ? 4.895 26 20.797 1 92.62 125 LEU A CA 1
ATOM 1029 C C . LEU A 1 125 ? 5.809 26.766 21.734 1 92.62 125 LEU A C 1
ATOM 1031 O O . LEU A 1 125 ? 6.547 27.656 21.297 1 92.62 125 LEU A O 1
ATOM 1035 N N . LEU A 1 126 ? 5.746 26.453 22.984 1 90.5 126 LEU A N 1
ATOM 1036 C CA . LEU A 1 126 ? 6.629 27.094 23.953 1 90.5 126 LEU A CA 1
ATOM 1037 C C . LEU A 1 126 ? 8.047 26.547 23.828 1 90.5 126 LEU A C 1
ATOM 1039 O O . LEU A 1 126 ? 8.359 25.484 24.375 1 90.5 126 LEU A O 1
ATOM 1043 N N . GLU A 1 127 ? 8.82 27.328 23.203 1 92.56 127 GLU A N 1
ATOM 1044 C CA . GLU A 1 127 ? 10.195 26.906 22.938 1 92.56 127 GLU A CA 1
ATOM 1045 C C . GLU A 1 127 ? 11.016 26.844 24.219 1 92.56 127 GLU A C 1
ATOM 1047 O O . GLU A 1 127 ? 10.859 27.688 25.109 1 92.56 127 GLU A O 1
ATOM 1052 N N . ASN A 1 128 ? 11.859 25.844 24.406 1 91.62 128 ASN A N 1
ATOM 1053 C CA . ASN A 1 128 ? 12.695 25.578 25.578 1 91.62 128 ASN A CA 1
ATOM 1054 C C . ASN A 1 128 ? 14.109 25.172 25.172 1 91.62 128 ASN A C 1
ATOM 1056 O O . ASN A 1 128 ? 14.469 25.25 24 1 91.62 128 ASN A O 1
ATOM 1060 N N . LYS A 1 129 ? 14.852 24.828 26.094 1 91.44 129 LYS A N 1
ATOM 1061 C CA . LYS A 1 129 ? 16.25 24.5 25.828 1 91.44 129 LYS A CA 1
ATOM 1062 C C . LYS A 1 129 ? 16.375 23.234 24.984 1 91.44 129 LYS A C 1
ATOM 1064 O O . LYS A 1 129 ? 17.281 23.109 24.172 1 91.44 129 LYS A O 1
ATOM 1069 N N . VAL A 1 130 ? 15.422 22.344 25.203 1 91.31 130 VAL A N 1
ATOM 1070 C CA . VAL A 1 130 ? 15.422 21.109 24.422 1 91.31 130 VAL A CA 1
ATOM 1071 C C . VAL A 1 130 ? 15.219 21.422 22.953 1 91.31 130 VAL A C 1
ATOM 1073 O O . VAL A 1 130 ? 15.953 20.922 22.094 1 91.31 130 VAL A O 1
ATOM 1076 N N . LEU A 1 131 ? 14.281 22.234 22.656 1 94.69 131 LEU A N 1
ATOM 1077 C CA . LEU A 1 131 ? 14.039 22.641 21.281 1 94.69 131 LEU A CA 1
ATOM 1078 C C . LEU A 1 131 ? 15.211 23.453 20.734 1 94.69 131 LEU A C 1
ATOM 1080 O O . LEU A 1 131 ? 15.586 23.297 19.562 1 94.69 131 LEU A O 1
ATOM 1084 N N . LEU A 1 132 ? 15.734 24.312 21.609 1 94.38 132 LEU A N 1
ATOM 1085 C CA . LEU A 1 132 ? 16.891 25.094 21.203 1 94.38 132 LEU A CA 1
ATOM 1086 C C . LEU A 1 132 ? 18.031 24.188 20.734 1 94.38 132 LEU A C 1
ATOM 1088 O O . LEU A 1 132 ? 18.688 24.469 19.719 1 94.38 132 LEU A O 1
ATOM 1092 N N . ASN A 1 133 ? 18.281 23.156 21.453 1 94.12 133 ASN A N 1
ATOM 1093 C CA . ASN A 1 133 ? 19.312 22.203 21.078 1 94.12 133 ASN A CA 1
ATOM 1094 C C . ASN A 1 133 ? 19.047 21.594 19.703 1 94.12 133 ASN A C 1
ATOM 1096 O O . ASN A 1 133 ? 19.984 21.328 18.938 1 94.12 133 ASN A O 1
ATOM 1100 N N . GLN A 1 134 ? 17.781 21.359 19.375 1 95.88 134 GLN A N 1
ATOM 1101 C CA . GLN A 1 134 ? 17.438 20.859 18.047 1 95.88 134 GLN A CA 1
ATOM 1102 C C . GLN A 1 134 ? 17.672 21.922 16.984 1 95.88 134 GLN A C 1
ATOM 1104 O O . GLN A 1 134 ? 18.203 21.625 15.906 1 95.88 134 GLN A O 1
ATOM 1109 N N . PHE A 1 135 ? 17.297 23.188 17.312 1 96.75 135 PHE A N 1
ATOM 1110 C CA . PHE A 1 135 ? 17.469 24.297 16.375 1 96.75 135 PHE A CA 1
ATOM 1111 C C . PHE A 1 135 ? 18.938 24.453 16 1 96.75 135 PHE A C 1
ATOM 1113 O O . PHE A 1 135 ? 19.266 24.719 14.844 1 96.75 135 PHE A O 1
ATOM 1120 N N . LYS A 1 136 ? 19.781 24.25 16.922 1 95.69 136 LYS A N 1
ATOM 1121 C CA . LYS A 1 136 ? 21.203 24.469 16.734 1 95.69 136 LYS A CA 1
ATOM 1122 C C . LYS A 1 136 ? 21.781 23.453 15.742 1 95.69 136 LYS A C 1
ATOM 1124 O O . LYS A 1 136 ? 22.781 23.734 15.078 1 95.69 136 LYS A O 1
ATOM 1129 N N . THR A 1 137 ? 21.156 22.328 15.602 1 95.5 137 THR A N 1
ATOM 1130 C CA . THR A 1 137 ? 21.688 21.297 14.719 1 95.5 137 THR A CA 1
ATOM 1131 C C . THR A 1 137 ? 21.406 21.625 13.258 1 95.5 137 THR A C 1
ATOM 1133 O O . THR A 1 137 ? 22.016 21.062 12.359 1 95.5 137 THR A O 1
ATOM 1136 N N . CYS A 1 138 ? 20.422 22.469 12.992 1 95.44 138 CYS A N 1
ATOM 1137 C CA . CYS A 1 138 ? 20.016 22.859 11.648 1 95.44 138 CYS A CA 1
ATOM 1138 C C . CYS A 1 138 ? 19.469 21.656 10.883 1 95.44 138 CYS A C 1
ATOM 1140 O O . CYS A 1 138 ? 19.547 21.609 9.648 1 95.44 138 CYS A O 1
ATOM 1142 N N . LYS A 1 139 ? 19 20.641 11.57 1 96.88 139 LYS A N 1
ATOM 1143 C CA . LYS A 1 139 ? 18.594 19.406 10.906 1 96.88 139 LYS A CA 1
ATOM 1144 C C . LYS A 1 139 ? 17.234 19.562 10.25 1 96.88 139 LYS A C 1
ATOM 1146 O O . LYS A 1 139 ? 16.875 18.812 9.328 1 96.88 139 LYS A O 1
ATOM 1151 N N . ALA A 1 140 ? 16.422 20.547 10.688 1 97.88 140 ALA A N 1
ATOM 1152 C CA . ALA A 1 140 ? 15.109 20.703 10.07 1 97.88 140 ALA A CA 1
ATOM 1153 C C . ALA A 1 140 ? 14.57 22.125 10.281 1 97.88 140 ALA A C 1
ATOM 1155 O O . ALA A 1 140 ? 14.734 22.703 11.359 1 97.88 140 ALA A O 1
ATOM 1156 N N . PHE A 1 141 ? 13.969 22.75 9.336 1 97.94 141 PHE A N 1
ATOM 1157 C CA . PHE A 1 141 ? 13.383 24.078 9.398 1 97.94 141 PHE A CA 1
ATOM 1158 C C . PHE A 1 141 ? 12.516 24.344 8.172 1 97.94 141 PHE A C 1
ATOM 1160 O O . PHE A 1 141 ? 12.555 23.594 7.203 1 97.94 141 PHE A O 1
ATOM 1167 N N . VAL A 1 142 ? 11.734 25.359 8.188 1 98.12 142 VAL A N 1
ATOM 1168 C CA . VAL A 1 142 ? 10.859 25.75 7.086 1 98.12 142 VAL A CA 1
ATOM 1169 C C . VAL A 1 142 ? 11.562 26.781 6.211 1 98.12 142 VAL A C 1
ATOM 1171 O O . VAL A 1 142 ? 12.156 27.734 6.723 1 98.12 142 VAL A O 1
ATOM 1174 N N . PHE A 1 143 ? 11.594 26.547 4.91 1 96.75 143 PHE A N 1
ATOM 1175 C CA . PHE A 1 143 ? 12.133 27.531 3.982 1 96.75 143 PHE A CA 1
ATOM 1176 C C . PHE A 1 143 ? 11.547 27.344 2.588 1 96.75 143 PHE A C 1
ATOM 1178 O O . PHE A 1 143 ? 11.68 26.266 1.995 1 96.75 143 PHE A O 1
ATOM 1185 N N . GLY A 1 144 ? 10.898 28.406 2.172 1 95.88 144 GLY A N 1
ATOM 1186 C CA . GLY A 1 144 ? 10.469 28.438 0.782 1 95.88 144 GLY A CA 1
ATOM 1187 C C . GLY A 1 144 ? 9.125 27.766 0.562 1 95.88 144 GLY A C 1
ATOM 1188 O O . GLY A 1 144 ? 8.484 27.328 1.515 1 95.88 144 GLY A O 1
ATOM 1189 N N . PHE A 1 145 ? 8.68 27.766 -0.743 1 96.88 145 PHE A N 1
ATOM 1190 C CA . PHE A 1 145 ? 7.406 27.219 -1.179 1 96.88 145 PHE A CA 1
ATOM 1191 C C . PHE A 1 145 ? 7.574 26.406 -2.459 1 96.88 145 PHE A C 1
ATOM 1193 O O . PHE A 1 145 ? 8.43 26.719 -3.287 1 96.88 145 PHE A O 1
ATOM 1200 N N . ASP A 1 146 ? 6.836 25.344 -2.543 1 97 146 ASP A N 1
ATOM 1201 C CA . ASP A 1 146 ? 6.836 24.641 -3.822 1 97 146 ASP A CA 1
ATOM 1202 C C . ASP A 1 146 ? 5.961 25.359 -4.844 1 97 146 ASP A C 1
ATOM 1204 O O . ASP A 1 146 ? 5.391 26.422 -4.551 1 97 146 ASP A O 1
ATOM 1208 N N . LYS A 1 147 ? 5.875 24.891 -6.086 1 96.19 147 LYS A N 1
ATOM 1209 C CA . LYS A 1 147 ? 5.188 25.578 -7.184 1 96.19 147 LYS A CA 1
ATOM 1210 C C . LYS A 1 147 ? 3.682 25.609 -6.945 1 96.19 147 LYS A C 1
ATOM 1212 O O . LYS A 1 147 ? 2.984 26.453 -7.512 1 96.19 147 LYS A O 1
ATOM 1217 N N . SER A 1 148 ? 3.193 24.781 -6.066 1 95.06 148 SER A N 1
ATOM 1218 C CA . SER A 1 148 ? 1.766 24.766 -5.766 1 95.06 148 SER A CA 1
ATOM 1219 C C . SER A 1 148 ? 1.427 25.75 -4.648 1 95.06 148 SER A C 1
ATOM 1221 O O . SER A 1 148 ? 0.252 25.969 -4.355 1 95.06 148 SER A O 1
ATOM 1223 N N . GLY A 1 149 ? 2.412 26.281 -3.969 1 95.94 149 GLY A N 1
ATOM 1224 C CA . GLY A 1 149 ? 2.203 27.25 -2.904 1 95.94 149 GLY A CA 1
ATOM 1225 C C . GLY A 1 149 ? 2.332 26.641 -1.518 1 95.94 149 GLY A C 1
ATOM 1226 O O . GLY A 1 149 ? 2.188 27.344 -0.515 1 95.94 149 GLY A O 1
ATOM 1227 N N . SER A 1 150 ? 2.668 25.328 -1.446 1 97.62 150 SER A N 1
ATOM 1228 C CA . SER A 1 150 ? 2.873 24.688 -0.153 1 97.62 150 SER A CA 1
ATOM 1229 C C . SER A 1 150 ? 4.234 25.047 0.433 1 97.62 150 SER A C 1
ATOM 1231 O O . SER A 1 150 ? 5.242 25.047 -0.278 1 97.62 150 SER A O 1
ATOM 1233 N N . PRO A 1 151 ? 4.211 25.453 1.676 1 98.06 151 PRO A N 1
ATOM 1234 C CA . PRO A 1 151 ? 5.52 25.672 2.295 1 98.06 151 PRO A CA 1
ATOM 1235 C C . PRO A 1 151 ? 6.367 24.406 2.35 1 98.06 151 PRO A C 1
ATOM 1237 O O . PRO A 1 151 ? 5.828 23.297 2.422 1 98.06 151 PRO A O 1
ATOM 1240 N N . ILE A 1 152 ? 7.684 24.578 2.316 1 98.25 152 ILE A N 1
ATOM 1241 C CA . ILE A 1 152 ? 8.594 23.438 2.303 1 98.25 152 ILE A CA 1
ATOM 1242 C C . ILE A 1 152 ? 9.211 23.25 3.688 1 98.25 152 ILE A C 1
ATOM 1244 O O . ILE A 1 152 ? 9.867 24.172 4.207 1 98.25 152 ILE A O 1
ATOM 1248 N N . PHE A 1 153 ? 8.922 22.203 4.32 1 98.31 153 PHE A N 1
ATOM 1249 C CA . PHE A 1 153 ? 9.625 21.781 5.52 1 98.31 153 PHE A CA 1
ATOM 1250 C C . PHE A 1 153 ? 10.859 20.953 5.152 1 98.31 153 PHE A C 1
ATOM 1252 O O . PHE A 1 153 ? 10.734 19.844 4.641 1 98.31 153 PHE A O 1
ATOM 1259 N N . ARG A 1 154 ? 11.992 21.469 5.453 1 97.81 154 ARG A N 1
ATOM 1260 C CA . ARG A 1 154 ? 13.258 20.859 5.027 1 97.81 154 ARG A CA 1
ATOM 1261 C C . ARG A 1 154 ? 13.875 20.047 6.152 1 97.81 154 ARG A C 1
ATOM 1263 O O . ARG A 1 154 ? 13.883 20.469 7.309 1 97.81 154 ARG A O 1
ATOM 1270 N N . VAL A 1 155 ? 14.359 18.875 5.773 1 97.75 155 VAL A N 1
ATOM 1271 C CA . VAL A 1 155 ? 15.078 18.016 6.695 1 97.75 155 VAL A CA 1
ATOM 1272 C C . VAL A 1 155 ? 16.453 17.688 6.125 1 97.75 155 VAL A C 1
ATOM 1274 O O . VAL A 1 155 ? 16.562 17.125 5.035 1 97.75 155 VAL A O 1
ATOM 1277 N N . ASN A 1 156 ? 17.484 18.125 6.777 1 96.62 156 ASN A N 1
ATOM 1278 C CA . ASN A 1 156 ? 18.859 17.734 6.477 1 96.62 156 ASN A CA 1
ATOM 1279 C C . ASN A 1 156 ? 19.281 16.516 7.285 1 96.62 156 ASN A C 1
ATOM 1281 O O . ASN A 1 156 ? 19.812 16.641 8.391 1 96.62 156 ASN A O 1
ATOM 1285 N N . ALA A 1 157 ? 19.172 15.383 6.684 1 96.19 157 ALA A N 1
ATOM 1286 C CA . ALA A 1 157 ? 19.266 14.117 7.418 1 96.19 157 ALA A CA 1
ATOM 1287 C C . ALA A 1 157 ? 20.672 13.891 7.938 1 96.19 157 ALA A C 1
ATOM 1289 O O . ALA A 1 157 ? 20.859 13.266 8.984 1 96.19 157 ALA A O 1
ATOM 1290 N N . CYS A 1 158 ? 21.672 14.414 7.273 1 96.25 158 CYS A N 1
ATOM 1291 C CA . CYS A 1 158 ? 23.047 14.188 7.672 1 96.25 158 CYS A CA 1
ATOM 1292 C C . CYS A 1 158 ? 23.359 14.867 9 1 96.25 158 CYS A C 1
ATOM 1294 O O . CYS A 1 158 ? 24.328 14.516 9.672 1 96.25 158 CYS A O 1
ATOM 1296 N N . LYS A 1 159 ? 22.562 15.852 9.359 1 96.12 159 LYS A N 1
ATOM 1297 C CA . LYS A 1 159 ? 22.766 16.609 10.586 1 96.12 159 LYS A CA 1
ATOM 1298 C C . LYS A 1 159 ? 22.094 15.93 11.773 1 96.12 159 LYS A C 1
ATOM 1300 O O . LYS A 1 159 ? 22.281 16.344 12.922 1 96.12 159 LYS A O 1
ATOM 1305 N N . HIS A 1 160 ? 21.312 14.914 11.594 1 96.69 160 HIS A N 1
ATOM 1306 C CA . HIS A 1 160 ? 20.625 14.188 12.648 1 96.69 160 HIS A CA 1
ATOM 1307 C C . HIS A 1 160 ? 21.484 13.078 13.227 1 96.69 160 HIS A C 1
ATOM 1309 O O . HIS A 1 160 ? 22.016 12.242 12.484 1 96.69 160 HIS A O 1
ATOM 1315 N N . LYS A 1 161 ? 21.594 13.133 14.469 1 93.81 161 LYS A N 1
ATOM 1316 C CA . LYS A 1 161 ? 22.25 12.055 15.203 1 93.81 161 LYS A CA 1
ATOM 1317 C C . LYS A 1 161 ? 21.344 11.508 16.297 1 93.81 161 LYS A C 1
ATOM 1319 O O . LYS A 1 161 ? 20.891 12.258 17.172 1 93.81 161 LYS A O 1
ATOM 1324 N N . GLN A 1 162 ? 21.141 10.25 16.266 1 90.81 162 GLN A N 1
ATOM 1325 C CA . GLN A 1 162 ? 20.188 9.602 17.156 1 90.81 162 GLN A CA 1
ATOM 1326 C C . GLN A 1 162 ? 20.531 9.852 18.609 1 90.81 162 GLN A C 1
ATOM 1328 O O . GLN A 1 162 ? 19.641 10.078 19.438 1 90.81 162 GLN A O 1
ATOM 1333 N N . ASN A 1 163 ? 21.75 9.945 18.969 1 90.69 163 ASN A N 1
ATOM 1334 C CA . ASN A 1 163 ? 22.172 10.008 20.359 1 90.69 163 ASN A CA 1
ATOM 1335 C C . ASN A 1 163 ? 22.219 11.445 20.859 1 90.69 163 ASN A C 1
ATOM 1337 O O . ASN A 1 163 ? 22.453 11.68 22.047 1 90.69 163 ASN A O 1
ATOM 1341 N N . ASP A 1 164 ? 21.922 12.383 20.047 1 91.06 164 ASP A N 1
ATOM 1342 C CA . ASP A 1 164 ? 21.969 13.789 20.438 1 91.06 164 ASP A CA 1
ATOM 1343 C C . ASP A 1 164 ? 20.766 14.148 21.312 1 91.06 164 ASP A C 1
ATOM 1345 O O . ASP A 1 164 ? 20.766 15.188 21.969 1 91.06 164 ASP A O 1
ATOM 1349 N N . GLN A 1 165 ? 19.703 13.312 21.297 1 92.12 165 GLN A N 1
ATOM 1350 C CA . GLN A 1 165 ? 18.484 13.617 22.031 1 92.12 165 GLN A CA 1
ATOM 1351 C C . GLN A 1 165 ? 17.75 12.336 22.438 1 92.12 165 GLN A C 1
ATOM 1353 O O . GLN A 1 165 ? 17.984 11.273 21.875 1 92.12 165 GLN A O 1
ATOM 1358 N N . SER A 1 166 ? 16.922 12.469 23.391 1 92.56 166 SER A N 1
ATOM 1359 C CA . SER A 1 166 ? 16.062 11.352 23.766 1 92.56 166 SER A CA 1
ATOM 1360 C C . SER A 1 166 ? 14.906 11.195 22.781 1 92.56 166 SER A C 1
ATOM 1362 O O . SER A 1 166 ? 14.562 12.141 22.062 1 92.56 166 SER A O 1
ATOM 1364 N N . PRO A 1 167 ? 14.273 10.031 22.719 1 92.69 167 PRO A N 1
ATOM 1365 C CA . PRO A 1 167 ? 13.125 9.828 21.844 1 92.69 167 PRO A CA 1
ATOM 1366 C C . PRO A 1 167 ? 11.992 10.812 22.109 1 92.69 167 PRO A C 1
ATOM 1368 O O . PRO A 1 167 ? 11.383 11.32 21.172 1 92.69 167 PRO A O 1
ATOM 1371 N N . ARG A 1 168 ? 11.742 11.102 23.344 1 92.81 168 ARG A N 1
ATOM 1372 C CA . ARG A 1 168 ? 10.664 12.031 23.688 1 92.81 168 ARG A CA 1
ATOM 1373 C C . ARG A 1 168 ? 10.984 13.438 23.203 1 92.81 168 ARG A C 1
ATOM 1375 O O . ARG A 1 168 ? 10.102 14.141 22.703 1 92.81 168 ARG A O 1
ATOM 1382 N N . GLU A 1 169 ? 12.203 13.836 23.359 1 93 169 GLU A N 1
ATOM 1383 C CA . GLU A 1 169 ? 12.625 15.148 22.891 1 93 169 GLU A CA 1
ATOM 1384 C C . GLU A 1 169 ? 12.469 15.266 21.375 1 93 169 GLU A C 1
ATOM 1386 O O . GLU A 1 169 ? 12.031 16.297 20.859 1 93 169 GLU A O 1
ATOM 1391 N N . LEU A 1 170 ? 12.82 14.211 20.781 1 95.44 170 LEU A N 1
ATOM 1392 C CA . LEU A 1 170 ? 12.703 14.188 19.328 1 95.44 170 LEU A CA 1
ATOM 1393 C C . LEU A 1 170 ? 11.242 14.258 18.891 1 95.44 170 LEU A C 1
ATOM 1395 O O . LEU A 1 170 ? 10.898 14.984 17.953 1 95.44 170 LEU A O 1
ATOM 1399 N N . GLU A 1 171 ? 10.383 13.5 19.547 1 96.06 171 GLU A N 1
ATOM 1400 C CA . GLU A 1 171 ? 8.961 13.547 19.25 1 96.06 171 GLU A CA 1
ATOM 1401 C C . GLU A 1 171 ? 8.406 14.961 19.422 1 96.06 171 GLU A C 1
ATOM 1403 O O . GLU A 1 171 ? 7.645 15.438 18.578 1 96.06 171 GLU A O 1
ATOM 1408 N N . ASP A 1 172 ? 8.789 15.594 20.438 1 94.25 172 ASP A N 1
ATOM 1409 C CA . ASP A 1 172 ? 8.328 16.953 20.703 1 94.25 172 ASP A CA 1
ATOM 1410 C C . ASP A 1 172 ? 8.789 17.922 19.609 1 94.25 172 ASP A C 1
ATOM 1412 O O . ASP A 1 172 ? 8.039 18.797 19.188 1 94.25 172 ASP A O 1
ATOM 1416 N N . PHE A 1 173 ? 10 17.734 19.219 1 96.44 173 PHE A N 1
ATOM 1417 C CA . PHE A 1 173 ? 10.516 18.578 18.141 1 96.44 173 PHE A CA 1
ATOM 1418 C C . PHE A 1 173 ? 9.727 18.359 16.859 1 96.44 173 PHE A C 1
ATOM 1420 O O . PHE A 1 173 ? 9.406 19.328 16.156 1 96.44 173 PHE A O 1
ATOM 1427 N N . ILE A 1 174 ? 9.445 17.141 16.547 1 97.62 174 ILE A N 1
ATOM 1428 C CA . ILE A 1 174 ? 8.664 16.812 15.359 1 97.62 174 ILE A CA 1
ATOM 1429 C C . ILE A 1 174 ? 7.281 17.453 15.453 1 97.62 174 ILE A C 1
ATOM 1431 O O . ILE A 1 174 ? 6.824 18.109 14.516 1 97.62 174 ILE A O 1
ATOM 1435 N N . LEU A 1 175 ? 6.637 17.297 16.578 1 97.69 175 LEU A N 1
ATOM 1436 C CA . LEU A 1 175 ? 5.297 17.844 16.781 1 97.69 175 LEU A CA 1
ATOM 1437 C C . LEU A 1 175 ? 5.324 19.375 16.75 1 97.69 175 LEU A C 1
ATOM 1439 O O . LEU A 1 175 ? 4.438 20 16.172 1 97.69 175 LEU A O 1
ATOM 1443 N N . TYR A 1 176 ? 6.328 19.953 17.422 1 97 176 TYR A N 1
ATOM 1444 C CA . TYR A 1 176 ? 6.539 21.391 17.328 1 97 176 TYR A CA 1
ATOM 1445 C C . TYR A 1 176 ? 6.625 21.844 15.883 1 97 176 TYR A C 1
ATOM 1447 O O . TYR A 1 176 ? 5.957 22.797 15.477 1 97 176 TYR A O 1
ATOM 1455 N N . SER A 1 177 ? 7.445 21.141 15.125 1 97.81 177 SER A N 1
ATOM 1456 C CA . SER A 1 177 ? 7.668 21.5 13.727 1 97.81 177 SER A CA 1
ATOM 1457 C C . SER A 1 177 ? 6.375 21.406 12.922 1 97.81 177 SER A C 1
ATOM 1459 O O . SER A 1 177 ? 6.102 22.266 12.078 1 97.81 177 SER A O 1
ATOM 1461 N N . MET A 1 178 ? 5.621 20.422 13.18 1 97.31 178 MET A N 1
ATOM 1462 C CA . MET A 1 178 ? 4.352 20.266 12.477 1 97.31 178 MET A CA 1
ATOM 1463 C C . MET A 1 178 ? 3.41 21.422 12.781 1 97.31 178 MET A C 1
ATOM 1465 O O . MET A 1 178 ? 2.828 22.016 11.867 1 97.31 178 MET A O 1
ATOM 1469 N N . GLU A 1 179 ? 3.271 21.75 14.008 1 97.12 179 GLU A N 1
ATOM 1470 C CA . GLU A 1 179 ? 2.361 22.812 14.414 1 97.12 179 GLU A CA 1
ATOM 1471 C C . GLU A 1 179 ? 2.848 24.172 13.922 1 97.12 179 GLU A C 1
ATOM 1473 O O . GLU A 1 179 ? 2.057 24.984 13.422 1 97.12 179 GLU A O 1
ATOM 1478 N N . VAL A 1 180 ? 4.145 24.438 14.023 1 97.31 180 VAL A N 1
ATOM 1479 C CA . VAL A 1 180 ? 4.688 25.734 13.633 1 97.31 180 VAL A CA 1
ATOM 1480 C C . VAL A 1 180 ? 4.57 25.906 12.125 1 97.31 180 VAL A C 1
ATOM 1482 O O . VAL A 1 180 ? 4.328 27.016 11.641 1 97.31 180 VAL A O 1
ATOM 1485 N N . THR A 1 181 ? 4.762 24.812 11.383 1 97.81 181 THR A N 1
ATOM 1486 C CA . THR A 1 181 ? 4.715 24.875 9.922 1 97.81 181 THR A CA 1
ATOM 1487 C C . THR A 1 181 ? 3.328 25.297 9.445 1 97.81 181 THR A C 1
ATOM 1489 O O . THR A 1 181 ? 3.182 25.859 8.359 1 97.81 181 THR A O 1
ATOM 1492 N N . ARG A 1 182 ? 2.34 25.094 10.211 1 96.44 182 ARG A N 1
ATOM 1493 C CA . ARG A 1 182 ? 0.981 25.484 9.852 1 96.44 182 ARG A CA 1
ATOM 1494 C C . ARG A 1 182 ? 0.881 27 9.68 1 96.44 182 ARG A C 1
ATOM 1496 O O . ARG A 1 182 ? 0.051 27.484 8.906 1 96.44 182 ARG A O 1
ATOM 1503 N N . PHE A 1 183 ? 1.733 27.797 10.398 1 96.62 183 PHE A N 1
ATOM 1504 C CA . PHE A 1 183 ? 1.723 29.25 10.281 1 96.62 183 PHE A CA 1
ATOM 1505 C C . PHE A 1 183 ? 2.229 29.688 8.906 1 96.62 183 PHE A C 1
ATOM 1507 O O . PHE A 1 183 ? 2.064 30.844 8.523 1 96.62 183 PHE A O 1
ATOM 1514 N N . PHE A 1 184 ? 2.789 28.75 8.164 1 97.5 184 PHE A N 1
ATOM 1515 C CA . PHE A 1 184 ? 3.355 29.078 6.859 1 97.5 184 PHE A CA 1
ATOM 1516 C C . PHE A 1 184 ? 2.387 28.703 5.746 1 97.5 184 PHE A C 1
ATOM 1518 O O . PHE A 1 184 ? 2.656 28.969 4.57 1 97.5 184 PHE A O 1
ATOM 1525 N N . ILE A 1 185 ? 1.319 28.109 6.039 1 96.81 185 ILE A N 1
ATOM 1526 C CA . ILE A 1 185 ? 0.338 27.719 5.031 1 96.81 185 ILE A CA 1
ATOM 1527 C C . ILE A 1 185 ? -0.563 28.922 4.715 1 96.81 185 ILE A C 1
ATOM 1529 O O . ILE A 1 185 ? -1.307 29.391 5.578 1 96.81 185 ILE A O 1
ATOM 1533 N N . VAL A 1 186 ? -0.481 29.375 3.561 1 94.5 186 VAL A N 1
ATOM 1534 C CA . VAL A 1 186 ? -1.26 30.531 3.115 1 94.5 186 VAL A CA 1
ATOM 1535 C C . VAL A 1 186 ? -2.268 30.094 2.053 1 94.5 186 VAL A C 1
ATOM 1537 O O . VAL A 1 186 ? -1.896 29.469 1.054 1 94.5 186 VAL A O 1
ATOM 1540 N N . PRO A 1 187 ? -3.508 30.391 2.316 1 93.12 187 PRO A N 1
ATOM 1541 C CA . PRO A 1 187 ? -4.488 30.062 1.283 1 93.12 187 PRO A CA 1
ATOM 1542 C C . PRO A 1 187 ? -4.105 30.594 -0.093 1 93.12 187 PRO A C 1
ATOM 1544 O O . PRO A 1 187 ? -3.545 31.688 -0.196 1 93.12 187 PRO A O 1
ATOM 1547 N N . PRO A 1 188 ? -4.332 29.812 -1.091 1 92.94 188 PRO A N 1
ATOM 1548 C CA . PRO A 1 188 ? -5.246 28.672 -1.125 1 92.94 188 PRO A CA 1
ATOM 1549 C C . PRO A 1 188 ? -4.551 27.344 -0.795 1 92.94 188 PRO A C 1
ATOM 1551 O O . PRO A 1 188 ? -5.18 26.297 -0.842 1 92.94 188 PRO A O 1
ATOM 1554 N N . ALA A 1 189 ? -3.25 27.391 -0.464 1 94.62 189 ALA A N 1
ATOM 1555 C CA . ALA A 1 189 ? -2.553 26.172 -0.102 1 94.62 189 ALA A CA 1
ATOM 1556 C C . ALA A 1 189 ? -3.162 25.531 1.149 1 94.62 189 ALA A C 1
ATOM 1558 O O . ALA A 1 189 ? -3.684 26.25 2.016 1 94.62 189 ALA A O 1
ATOM 1559 N N . GLU A 1 190 ? -3.137 24.234 1.219 1 95 190 GLU A N 1
ATOM 1560 C CA . GLU A 1 190 ? -3.691 23.516 2.363 1 95 190 GLU A CA 1
ATOM 1561 C C . GLU A 1 190 ? -2.703 22.484 2.902 1 95 190 GLU A C 1
ATOM 1563 O O . GLU A 1 190 ? -2.973 21.812 3.906 1 95 190 GLU A O 1
ATOM 1568 N N . THR A 1 191 ? -1.594 22.328 2.197 1 96.88 191 THR A N 1
ATOM 1569 C CA . THR A 1 191 ? -0.685 21.219 2.492 1 96.88 191 THR A CA 1
ATOM 1570 C C . THR A 1 191 ? 0.743 21.734 2.668 1 96.88 191 THR A C 1
ATOM 1572 O O . THR A 1 191 ? 1.006 22.922 2.514 1 96.88 191 THR A O 1
ATOM 1575 N N . VAL A 1 192 ? 1.582 20.875 3.076 1 97.94 192 VAL A N 1
ATOM 1576 C CA . VAL A 1 192 ? 3.008 21.109 3.26 1 97.94 192 VAL A CA 1
ATOM 1577 C C . VAL A 1 192 ? 3.816 20.156 2.396 1 97.94 192 VAL A C 1
ATOM 1579 O O . VAL A 1 192 ? 3.434 19 2.225 1 97.94 192 VAL A O 1
ATOM 1582 N N . THR A 1 193 ? 4.848 20.641 1.792 1 98.38 193 THR A N 1
ATOM 1583 C CA . THR A 1 193 ? 5.801 19.781 1.103 1 98.38 193 THR A CA 1
ATOM 1584 C C . THR A 1 193 ? 7.016 19.5 1.984 1 98.38 193 THR A C 1
ATOM 1586 O O . THR A 1 193 ? 7.602 20.422 2.551 1 98.38 193 THR A O 1
ATOM 1589 N N . MET A 1 194 ? 7.316 18.312 2.176 1 98.12 194 MET A N 1
ATOM 1590 C CA . MET A 1 194 ? 8.5 17.922 2.941 1 98.12 194 MET A CA 1
ATOM 1591 C C . MET A 1 194 ? 9.656 17.562 2.012 1 98.12 194 MET A C 1
ATOM 1593 O O . MET A 1 194 ? 9.492 16.75 1.107 1 98.12 194 MET A O 1
ATOM 1597 N N . LEU A 1 195 ? 10.773 18.188 2.18 1 98.19 195 LEU A N 1
ATOM 1598 C CA . LEU A 1 195 ? 11.992 17.891 1.437 1 98.19 195 LEU A CA 1
ATOM 1599 C C . LEU A 1 195 ? 13.055 17.281 2.35 1 98.19 195 LEU A C 1
ATOM 1601 O O . LEU A 1 195 ? 13.609 17.969 3.207 1 98.19 195 LEU A O 1
ATOM 1605 N N . VAL A 1 196 ? 13.305 16.031 2.199 1 97.25 196 VAL A N 1
ATOM 1606 C CA . VAL A 1 196 ? 14.336 15.328 2.963 1 97.25 196 VAL A CA 1
ATOM 1607 C C . VAL A 1 196 ? 15.602 15.195 2.121 1 97.25 196 VAL A C 1
ATOM 1609 O O . VAL A 1 196 ? 15.625 14.438 1.146 1 97.25 196 VAL A O 1
ATOM 1612 N N . ASP A 1 197 ? 16.578 15.906 2.475 1 96.31 197 ASP A N 1
ATOM 1613 C CA . ASP A 1 197 ? 17.859 15.844 1.795 1 96.31 197 ASP A CA 1
ATOM 1614 C C . ASP A 1 197 ? 18.766 14.773 2.418 1 96.31 197 ASP A C 1
ATOM 1616 O O . ASP A 1 197 ? 19.172 14.906 3.57 1 96.31 197 ASP A O 1
ATOM 1620 N N . LEU A 1 198 ? 19.125 13.781 1.671 1 95.69 198 LEU A N 1
ATOM 1621 C CA . LEU A 1 198 ? 19.953 12.68 2.178 1 95.69 198 LEU A CA 1
ATOM 1622 C C . LEU A 1 198 ? 21.391 12.836 1.732 1 95.69 198 LEU A C 1
ATOM 1624 O O . LEU A 1 198 ? 22.172 11.883 1.784 1 95.69 198 LEU A O 1
ATOM 1628 N N . SER A 1 199 ? 21.734 14.031 1.258 1 94 199 SER A N 1
ATOM 1629 C CA . SER A 1 199 ? 23.141 14.297 0.961 1 94 199 SER A CA 1
ATOM 1630 C C . SER A 1 199 ? 24.016 14.109 2.197 1 94 199 SER A C 1
ATOM 1632 O O . SER A 1 199 ? 23.75 14.695 3.248 1 94 199 SER A O 1
ATOM 1634 N N . GLY A 1 200 ? 25 13.273 2.051 1 93.31 200 GLY A N 1
ATOM 1635 C CA . GLY A 1 200 ? 25.922 13.039 3.156 1 93.31 200 GLY A CA 1
ATOM 1636 C C . GLY A 1 200 ? 25.344 12.117 4.215 1 93.31 200 GLY A C 1
ATOM 1637 O O . GLY A 1 200 ? 25.953 11.93 5.273 1 93.31 200 GLY A O 1
ATOM 1638 N N . PHE A 1 201 ? 24.203 11.555 3.986 1 92.81 201 PHE A N 1
ATOM 1639 C CA . PHE A 1 201 ? 23.531 10.656 4.914 1 92.81 201 PHE A CA 1
ATOM 1640 C C . PHE A 1 201 ? 24.266 9.32 5.004 1 92.81 201 PHE A C 1
ATOM 1642 O O . PHE A 1 201 ? 24.719 8.789 3.99 1 92.81 201 PHE A O 1
ATOM 1649 N N . GLY A 1 202 ? 24.5 8.828 6.176 1 88.62 202 GLY A N 1
ATOM 1650 C CA . GLY A 1 202 ? 25.094 7.52 6.414 1 88.62 202 GLY A CA 1
ATOM 1651 C C . GLY A 1 202 ? 24.344 6.711 7.465 1 88.62 202 GLY A C 1
ATOM 1652 O O . GLY A 1 202 ? 23.328 7.152 7.992 1 88.62 202 GLY A O 1
ATOM 1653 N N . MET A 1 203 ? 24.828 5.613 7.801 1 84.31 203 MET A N 1
ATOM 1654 C CA . MET A 1 203 ? 24.188 4.688 8.734 1 84.31 203 MET A CA 1
ATOM 1655 C C . MET A 1 203 ? 24.094 5.297 10.133 1 84.31 203 MET A C 1
ATOM 1657 O O . MET A 1 203 ? 23.188 4.988 10.891 1 84.31 203 MET A O 1
ATOM 1661 N N . SER A 1 204 ? 25.062 6.102 10.445 1 89.75 204 SER A N 1
ATOM 1662 C CA . SER A 1 204 ? 25.078 6.73 11.758 1 89.75 204 SER A CA 1
ATOM 1663 C C . SER A 1 204 ? 23.922 7.703 11.93 1 89.75 204 SER A C 1
ATOM 1665 O O . SER A 1 204 ? 23.594 8.102 13.047 1 89.75 204 SER A O 1
ATOM 1667 N N . ASN A 1 205 ? 23.328 8.109 10.781 1 92.56 205 ASN A N 1
ATOM 1668 C CA . ASN A 1 205 ? 22.219 9.055 10.812 1 92.56 205 ASN A CA 1
ATOM 1669 C C . ASN A 1 205 ? 20.875 8.344 10.828 1 92.56 205 ASN A C 1
ATOM 1671 O O . ASN A 1 205 ? 19.844 8.961 11.109 1 92.56 205 ASN A O 1
ATOM 1675 N N . MET A 1 206 ? 20.984 7.113 10.617 1 88.56 206 MET A N 1
ATOM 1676 C CA . MET A 1 206 ? 19.75 6.348 10.477 1 88.56 206 MET A CA 1
ATOM 1677 C C . MET A 1 206 ? 19 6.266 11.805 1 88.56 206 M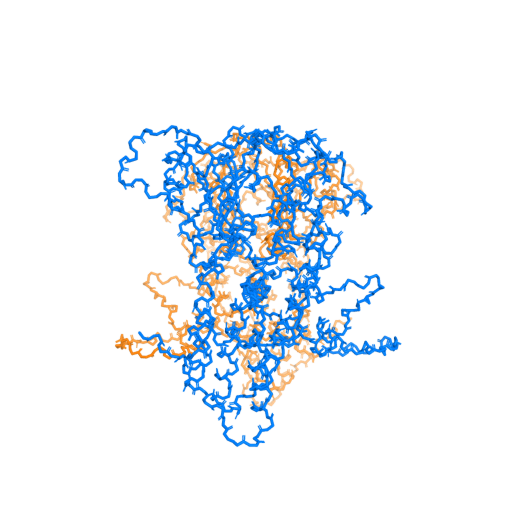ET A C 1
ATOM 1679 O O . MET A 1 206 ? 19.609 5.969 12.836 1 88.56 206 MET A O 1
ATOM 1683 N N . ASP A 1 207 ? 17.781 6.551 11.828 1 91.94 207 ASP A N 1
ATOM 1684 C CA . ASP A 1 207 ? 16.922 6.516 13 1 91.94 207 ASP A CA 1
ATOM 1685 C C . ASP A 1 207 ? 15.508 6.062 12.625 1 91.94 207 ASP A C 1
ATOM 1687 O O . ASP A 1 207 ? 14.633 6.891 12.367 1 91.94 207 ASP A O 1
ATOM 1691 N N . TRP A 1 208 ? 15.281 4.785 12.703 1 88.38 208 TRP A N 1
ATOM 1692 C CA . TRP A 1 208 ? 14.016 4.223 12.242 1 88.38 208 TRP A CA 1
ATOM 1693 C C . TRP A 1 208 ? 12.875 4.605 13.188 1 88.38 208 TRP A C 1
ATOM 1695 O O . TRP A 1 208 ? 11.727 4.75 12.75 1 88.38 208 TRP A O 1
ATOM 1705 N N . LYS A 1 209 ? 13.164 4.715 14.414 1 90.19 209 LYS A N 1
ATOM 1706 C CA . LYS A 1 209 ? 12.133 5.129 15.367 1 90.19 209 LYS A CA 1
ATOM 1707 C C . LYS A 1 209 ? 11.617 6.527 15.047 1 90.19 209 LYS A C 1
ATOM 1709 O O . LYS A 1 209 ? 10.406 6.766 15.078 1 90.19 209 LYS A O 1
ATOM 1714 N N . CYS A 1 210 ? 12.539 7.348 14.711 1 93.62 210 CYS A N 1
ATOM 1715 C CA . CYS A 1 210 ? 12.172 8.703 14.312 1 93.62 210 CYS A CA 1
ATOM 1716 C C . CYS A 1 210 ? 11.297 8.68 13.062 1 93.62 210 CYS A C 1
ATOM 1718 O O . CYS A 1 210 ? 10.211 9.273 13.055 1 93.62 210 CYS A O 1
ATOM 1720 N N . THR A 1 211 ? 11.797 7.977 12.086 1 92.94 211 THR A N 1
ATOM 1721 C CA . THR A 1 211 ? 11.078 7.906 10.812 1 92.94 211 THR A CA 1
ATOM 1722 C C . THR A 1 211 ? 9.703 7.285 11 1 92.94 211 THR A C 1
ATOM 1724 O O . THR A 1 211 ? 8.703 7.797 10.484 1 92.94 211 THR A O 1
ATOM 1727 N N . SER A 1 212 ? 9.641 6.262 11.766 1 91 212 SER A N 1
ATOM 1728 C CA . SER A 1 212 ? 8.375 5.594 12.047 1 91 212 SER A CA 1
ATOM 1729 C C . SER A 1 212 ? 7.402 6.531 12.75 1 91 212 SER A C 1
ATOM 1731 O O . SER A 1 212 ? 6.211 6.555 12.43 1 91 212 SER A O 1
ATOM 1733 N N . PHE A 1 213 ? 7.871 7.277 13.734 1 94.12 213 PHE A N 1
ATOM 1734 C CA . PHE A 1 213 ? 7.023 8.219 14.461 1 94.12 213 PHE A CA 1
ATOM 1735 C C . PHE A 1 213 ? 6.469 9.281 13.516 1 94.12 213 PHE A C 1
ATOM 1737 O O . PHE A 1 213 ? 5.277 9.602 13.57 1 94.12 213 PHE A O 1
ATOM 1744 N N . MET A 1 214 ? 7.324 9.789 12.695 1 94.62 214 MET A N 1
ATOM 1745 C CA . MET A 1 214 ? 6.898 10.812 11.75 1 94.62 214 MET A CA 1
ATOM 1746 C C . MET A 1 214 ? 5.789 10.297 10.844 1 94.62 214 MET A C 1
ATOM 1748 O O . MET A 1 214 ? 4.742 10.93 10.703 1 94.62 214 MET A O 1
ATOM 1752 N N . ILE A 1 215 ? 6.004 9.203 10.281 1 90.06 215 ILE A N 1
ATOM 1753 C CA . ILE A 1 215 ? 5.055 8.633 9.328 1 90.06 215 ILE A CA 1
ATOM 1754 C C . ILE A 1 215 ? 3.748 8.289 10.047 1 90.06 215 ILE A C 1
ATOM 1756 O O . ILE A 1 215 ? 2.666 8.664 9.586 1 90.06 215 ILE A O 1
ATOM 1760 N N . SER A 1 216 ? 3.865 7.629 11.188 1 90.56 216 SER A N 1
ATOM 1761 C CA . SER A 1 216 ? 2.676 7.242 11.938 1 90.56 216 SER A CA 1
ATOM 1762 C C . SER A 1 216 ? 1.875 8.469 12.375 1 90.56 216 SER A C 1
ATOM 1764 O O . SER A 1 216 ? 0.643 8.438 12.383 1 90.56 216 SER A O 1
ATOM 1766 N N . THR A 1 217 ? 2.5 9.453 12.773 1 94.62 217 THR A N 1
ATOM 1767 C CA . THR A 1 217 ? 1.841 10.68 13.203 1 94.62 217 THR A CA 1
ATOM 1768 C C . THR A 1 217 ? 1.089 11.328 12.039 1 94.62 217 THR A C 1
ATOM 1770 O O . THR A 1 217 ? -0.06 11.742 12.195 1 94.62 217 THR A O 1
ATOM 1773 N N . LEU A 1 218 ? 1.732 11.398 10.922 1 92.94 218 LEU A N 1
ATOM 1774 C CA . LEU A 1 218 ? 1.09 11.969 9.742 1 92.94 218 LEU A CA 1
ATOM 1775 C C . LEU A 1 218 ? -0.123 11.141 9.336 1 92.94 218 LEU A C 1
ATOM 1777 O O . LEU A 1 218 ? -1.171 11.688 8.992 1 92.94 218 LEU A O 1
ATOM 1781 N N . GLU A 1 219 ? 0.007 9.883 9.391 1 88.19 219 GLU A N 1
ATOM 1782 C CA . GLU A 1 219 ? -1.063 8.992 8.961 1 88.19 219 GLU A CA 1
ATOM 1783 C C . GLU A 1 219 ? -2.225 9.008 9.953 1 88.19 219 GLU A C 1
ATOM 1785 O O . GLU A 1 219 ? -3.391 9.039 9.555 1 88.19 219 GLU A O 1
ATOM 1790 N N . SER A 1 220 ? -1.93 9.055 11.219 1 92.5 220 SER A N 1
ATOM 1791 C CA . SER A 1 220 ? -2.941 8.82 12.242 1 92.5 220 SER A CA 1
ATOM 1792 C C . SER A 1 220 ? -3.553 10.125 12.727 1 92.5 220 SER A C 1
ATOM 1794 O O . SER A 1 220 ? -4.699 10.148 13.188 1 92.5 220 SER A O 1
ATOM 1796 N N . TYR A 1 221 ? -2.816 11.219 12.594 1 96.38 221 TYR A N 1
ATOM 1797 C CA . TYR A 1 221 ? -3.285 12.391 13.32 1 96.38 221 TYR A CA 1
ATOM 1798 C C . TYR A 1 221 ? -3.281 13.625 12.422 1 96.38 221 TYR A C 1
ATOM 1800 O O . TYR A 1 221 ? -3.9 14.641 12.75 1 96.38 221 TYR A O 1
ATOM 1808 N N . TYR A 1 222 ? -2.557 13.562 11.336 1 96.5 222 TYR A N 1
ATOM 1809 C CA . TYR A 1 222 ? -2.484 14.688 10.414 1 96.5 222 TYR A CA 1
ATOM 1810 C C . TYR A 1 222 ? -2.816 14.25 8.992 1 96.5 222 TYR A C 1
ATOM 1812 O O . TYR A 1 222 ? -2.014 14.43 8.078 1 96.5 222 TYR A O 1
ATOM 1820 N N . PRO A 1 223 ? -4.02 13.773 8.828 1 94.81 223 PRO A N 1
ATOM 1821 C CA . PRO A 1 223 ? -4.32 13.242 7.492 1 94.81 223 PRO A CA 1
ATOM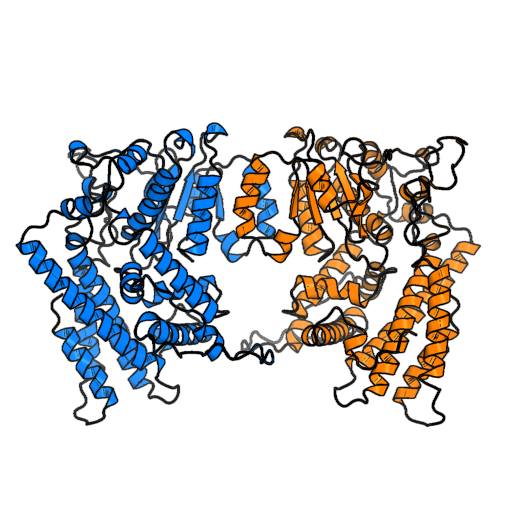 1822 C C . PRO A 1 223 ? -4.312 14.32 6.414 1 94.81 223 PRO A C 1
ATOM 1824 O O . PRO A 1 223 ? -4.648 15.477 6.688 1 94.81 223 PRO A O 1
ATOM 1827 N N . GLU A 1 224 ? -3.867 13.984 5.168 1 92.44 224 GLU A N 1
ATOM 1828 C CA . GLU A 1 224 ? -3.928 14.789 3.953 1 92.44 224 GLU A CA 1
ATOM 1829 C C . GLU A 1 224 ? -3.211 16.125 4.141 1 92.44 224 GLU A C 1
ATOM 1831 O O . GLU A 1 224 ? -3.666 17.156 3.645 1 92.44 224 GLU A O 1
ATOM 1836 N N . THR A 1 225 ? -2.092 16.016 4.934 1 93.88 225 THR A N 1
ATOM 1837 C CA . THR A 1 225 ? -1.314 17.219 5.219 1 93.88 225 THR A CA 1
ATOM 1838 C C . THR A 1 225 ? -0.154 17.359 4.238 1 93.88 225 THR A C 1
ATOM 1840 O O . THR A 1 225 ? 0.292 18.469 3.953 1 93.88 225 THR A O 1
ATOM 1843 N N . LEU A 1 226 ? 0.229 16.328 3.627 1 94.88 226 LEU A N 1
ATOM 1844 C CA . LEU A 1 226 ? 1.401 16.344 2.76 1 94.88 226 LEU A CA 1
ATOM 1845 C C . LEU A 1 226 ? 0.998 16.578 1.305 1 94.88 226 LEU A C 1
ATOM 1847 O O . LEU A 1 226 ? 0.087 15.906 0.802 1 94.88 226 LEU A O 1
ATOM 1851 N N . ASN A 1 227 ? 1.686 17.562 0.725 1 96.12 227 ASN A N 1
ATOM 1852 C CA . ASN A 1 227 ? 1.566 17.734 -0.719 1 96.12 227 ASN A CA 1
ATOM 1853 C C . ASN A 1 227 ? 2.545 16.844 -1.474 1 96.12 227 ASN A C 1
ATOM 1855 O O . ASN A 1 227 ? 2.133 16.016 -2.283 1 96.12 227 ASN A O 1
ATOM 1859 N N . HIS A 1 228 ? 3.822 17 -1.193 1 96.44 228 HIS A N 1
ATOM 1860 C CA . HIS A 1 228 ? 4.883 16.156 -1.724 1 96.44 228 HIS A CA 1
ATOM 1861 C C . HIS A 1 228 ? 5.836 15.711 -0.62 1 96.44 228 HIS A C 1
ATOM 1863 O O . HIS A 1 228 ? 6.074 16.453 0.336 1 96.44 228 HIS A O 1
ATOM 1869 N N . GLN A 1 229 ? 6.242 14.555 -0.75 1 96.12 229 GLN A N 1
ATOM 1870 C CA . GLN A 1 229 ? 7.406 14.062 -0.02 1 96.12 229 GLN A CA 1
ATOM 1871 C C . GLN A 1 229 ? 8.602 13.883 -0.95 1 96.12 229 GLN A C 1
ATOM 1873 O O . GLN A 1 229 ? 8.711 12.859 -1.636 1 96.12 229 GLN A O 1
ATOM 1878 N N . ILE A 1 230 ? 9.477 14.828 -0.961 1 97.31 230 ILE A N 1
ATOM 1879 C CA . ILE A 1 230 ? 10.641 14.797 -1.841 1 97.31 230 ILE A CA 1
ATOM 1880 C C . ILE A 1 230 ? 11.828 14.18 -1.102 1 97.31 230 ILE A C 1
ATOM 1882 O O . ILE A 1 230 ? 12.227 14.672 -0.041 1 97.31 230 ILE A O 1
ATOM 1886 N N . ILE A 1 231 ? 12.32 13.141 -1.537 1 96.38 231 ILE A N 1
ATOM 1887 C CA . ILE A 1 231 ? 13.539 12.523 -1.036 1 96.38 231 ILE A CA 1
ATOM 1888 C C . ILE A 1 231 ? 14.688 12.797 -2.002 1 96.38 231 ILE A C 1
ATOM 1890 O O . ILE A 1 231 ? 14.758 12.203 -3.08 1 96.38 231 ILE A O 1
ATOM 1894 N N . HIS A 1 232 ? 15.555 13.727 -1.594 1 96.19 232 HIS A N 1
ATOM 1895 C CA . HIS A 1 232 ? 16.609 14.211 -2.471 1 96.19 232 HIS A CA 1
ATOM 1896 C C . HIS A 1 232 ? 17.922 13.492 -2.195 1 96.19 232 HIS A C 1
ATOM 1898 O O . HIS A 1 232 ? 18.359 13.398 -1.045 1 96.19 232 HIS A O 1
ATOM 1904 N N . ASN A 1 233 ? 18.547 12.906 -3.225 1 95.19 233 ASN A N 1
ATOM 1905 C CA . ASN A 1 233 ? 19.844 12.25 -3.178 1 95.19 233 ASN A CA 1
ATOM 1906 C C . ASN A 1 233 ? 19.828 11.008 -2.289 1 95.19 233 ASN A C 1
ATOM 1908 O O . ASN A 1 233 ? 20.734 10.805 -1.481 1 95.19 233 ASN A O 1
ATOM 1912 N N . ALA A 1 234 ? 18.734 10.234 -2.449 1 92.19 234 ALA A N 1
ATOM 1913 C CA . ALA A 1 234 ? 18.656 8.969 -1.732 1 92.19 234 ALA A CA 1
ATOM 1914 C C . ALA A 1 234 ? 19.703 7.98 -2.234 1 92.19 234 ALA A C 1
ATOM 1916 O O . ALA A 1 234 ? 19.984 7.93 -3.432 1 92.19 234 ALA A O 1
ATOM 1917 N N . PRO A 1 235 ? 20.25 7.238 -1.276 1 88.5 235 PRO A N 1
ATOM 1918 C CA . PRO A 1 235 ? 21.109 6.145 -1.747 1 88.5 235 PRO A CA 1
ATOM 1919 C C . PRO A 1 235 ? 20.391 5.215 -2.727 1 88.5 235 PRO A C 1
ATOM 1921 O O . PRO A 1 235 ? 19.172 5.02 -2.623 1 88.5 235 PRO A O 1
ATOM 1924 N N . TRP A 1 236 ? 21.094 4.703 -3.648 1 83 236 TRP A N 1
ATOM 1925 C CA . TRP A 1 236 ? 20.531 3.918 -4.738 1 83 236 TRP A CA 1
ATOM 1926 C C . TRP A 1 236 ? 19.719 2.738 -4.203 1 83 236 TRP A C 1
ATOM 1928 O O . TRP A 1 236 ? 18.719 2.344 -4.797 1 83 236 TRP A O 1
ATOM 1938 N N . ILE A 1 237 ? 20.094 2.209 -3.145 1 83 237 ILE A N 1
ATOM 1939 C CA . ILE A 1 237 ? 19.422 1.05 -2.572 1 83 237 ILE A CA 1
ATOM 1940 C C . ILE A 1 237 ? 17.984 1.426 -2.189 1 83 237 ILE A C 1
ATOM 1942 O O . ILE A 1 237 ? 17.062 0.625 -2.355 1 83 237 ILE A O 1
ATOM 1946 N N . PHE A 1 238 ? 17.812 2.635 -1.725 1 84.94 238 PHE A N 1
ATOM 1947 C CA . PHE A 1 238 ? 16.5 3.09 -1.32 1 84.94 238 PHE A CA 1
ATOM 1948 C C . PHE A 1 238 ? 15.602 3.299 -2.535 1 84.94 238 PHE A C 1
ATOM 1950 O O . PHE A 1 238 ? 14.414 2.973 -2.502 1 84.94 238 PHE A O 1
ATOM 1957 N N . GLN A 1 239 ? 16.156 3.795 -3.531 1 85.19 239 GLN A N 1
ATOM 1958 C CA . GLN A 1 239 ? 15.391 4.031 -4.746 1 85.19 239 GLN A CA 1
ATOM 1959 C C . GLN A 1 239 ? 14.891 2.721 -5.352 1 85.19 239 GLN A C 1
ATOM 1961 O O . GLN A 1 239 ? 13.742 2.629 -5.793 1 85.19 239 GLN A O 1
ATOM 1966 N N . GLY A 1 240 ? 15.781 1.812 -5.398 1 84.25 240 GLY A N 1
ATOM 1967 C CA . GLY A 1 240 ? 15.398 0.5 -5.891 1 84.25 240 GLY A CA 1
ATOM 1968 C C . GLY A 1 240 ? 14.305 -0.148 -5.062 1 84.25 240 GLY A C 1
ATOM 1969 O O . GLY A 1 240 ? 13.305 -0.631 -5.605 1 84.25 240 GLY A O 1
ATOM 1970 N N . PHE A 1 241 ? 14.484 -0.109 -3.842 1 85.94 241 PHE A N 1
ATOM 1971 C CA . PHE A 1 241 ? 13.508 -0.687 -2.922 1 85.94 241 PHE A CA 1
ATOM 1972 C C . PHE A 1 241 ? 12.156 -0.009 -3.072 1 85.94 241 PHE A C 1
ATOM 1974 O O . PHE A 1 241 ? 11.117 -0.68 -3.133 1 85.94 241 PHE A O 1
ATOM 1981 N N . TRP A 1 242 ? 12.133 1.288 -3.141 1 87.38 242 TRP A N 1
ATOM 1982 C CA . TRP A 1 242 ? 10.898 2.039 -3.32 1 87.38 242 TRP A CA 1
ATOM 1983 C C . TRP A 1 242 ? 10.195 1.632 -4.613 1 87.38 242 TRP A C 1
ATOM 1985 O O . TRP A 1 242 ? 8.984 1.401 -4.621 1 87.38 242 TRP A O 1
ATOM 1995 N N . LYS A 1 243 ? 10.961 1.552 -5.602 1 86.62 243 LYS A N 1
ATOM 1996 C CA . LYS A 1 243 ? 10.383 1.2 -6.895 1 86.62 243 LYS A CA 1
ATOM 1997 C C . LYS A 1 243 ? 9.641 -0.131 -6.82 1 86.62 243 LYS A C 1
ATOM 1999 O O . LYS A 1 243 ? 8.57 -0.286 -7.414 1 86.62 243 LYS A O 1
ATOM 2004 N N . VAL A 1 244 ? 10.18 -0.982 -6.109 1 85.94 244 VAL A N 1
ATOM 2005 C CA . VAL A 1 244 ? 9.602 -2.312 -5.965 1 85.94 244 VAL A CA 1
ATOM 2006 C C . VAL A 1 244 ? 8.359 -2.24 -5.078 1 85.94 244 VAL A C 1
ATOM 2008 O O . VAL A 1 244 ? 7.289 -2.721 -5.453 1 85.94 244 VAL A O 1
ATOM 2011 N N . ILE A 1 245 ? 8.445 -1.594 -3.994 1 87.56 245 ILE A N 1
ATOM 2012 C CA . ILE A 1 245 ? 7.395 -1.622 -2.98 1 87.56 245 ILE A CA 1
ATOM 2013 C C . ILE A 1 245 ? 6.262 -0.68 -3.383 1 87.56 245 ILE A C 1
ATOM 2015 O O . ILE A 1 245 ? 5.105 -0.895 -3.012 1 87.56 245 ILE A O 1
ATOM 2019 N N . SER A 1 246 ? 6.586 0.352 -4.113 1 88.88 246 SER A N 1
ATOM 2020 C CA . SER A 1 246 ? 5.617 1.384 -4.465 1 88.88 246 SER A CA 1
ATOM 2021 C C . SER A 1 246 ? 4.438 0.795 -5.234 1 88.88 246 SER A C 1
ATOM 2023 O O . SE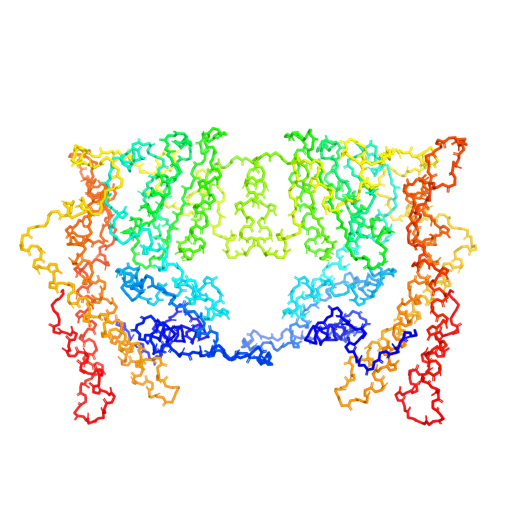R A 1 246 ? 3.346 1.366 -5.238 1 88.88 246 SER A O 1
ATOM 2025 N N . THR A 1 247 ? 4.629 -0.321 -5.902 1 82.81 247 THR A N 1
ATOM 2026 C CA . THR A 1 247 ? 3.561 -0.96 -6.664 1 82.81 247 THR A CA 1
ATOM 2027 C C . THR A 1 247 ? 2.459 -1.457 -5.73 1 82.81 247 THR A C 1
ATOM 2029 O O . THR A 1 247 ? 1.319 -1.654 -6.16 1 82.81 247 THR A O 1
ATOM 2032 N N . MET A 1 248 ? 2.805 -1.64 -4.52 1 83.12 248 MET A N 1
ATOM 2033 C CA . MET A 1 248 ? 1.858 -2.191 -3.555 1 83.12 248 MET A CA 1
ATOM 2034 C C . MET A 1 248 ? 1.185 -1.078 -2.76 1 83.12 248 MET A C 1
ATOM 2036 O O . MET A 1 248 ? 0.293 -1.341 -1.949 1 83.12 248 MET A O 1
ATOM 2040 N N . ILE A 1 249 ? 1.66 0.084 -2.912 1 85.25 249 ILE A N 1
ATOM 2041 C CA . ILE A 1 249 ? 1.15 1.229 -2.166 1 85.25 249 ILE A CA 1
ATOM 2042 C C . ILE A 1 249 ? 0.001 1.877 -2.936 1 85.25 249 ILE A C 1
ATOM 2044 O O . ILE A 1 249 ? -0.033 1.83 -4.168 1 85.25 249 ILE A O 1
ATOM 2048 N N . ASP A 1 250 ? -0.957 2.494 -2.18 1 80.56 250 ASP A N 1
ATOM 2049 C CA . ASP A 1 250 ? -2.049 3.238 -2.801 1 80.56 250 ASP A CA 1
ATOM 2050 C C . ASP A 1 250 ? -1.516 4.285 -3.773 1 80.56 250 ASP A C 1
ATOM 2052 O O . ASP A 1 250 ? -0.556 4.996 -3.465 1 80.56 250 ASP A O 1
ATOM 2056 N N . PRO A 1 251 ? -2.121 4.289 -4.91 1 83.31 251 PRO A N 1
ATOM 2057 C CA . PRO A 1 251 ? -1.624 5.195 -5.945 1 83.31 251 PRO A CA 1
ATOM 2058 C C . PRO A 1 251 ? -1.632 6.66 -5.504 1 83.31 251 PRO A C 1
ATOM 2060 O O . PRO A 1 251 ? -0.764 7.434 -5.91 1 83.31 251 PRO A O 1
ATOM 2063 N N . VAL A 1 252 ? -2.568 7.039 -4.719 1 81.56 252 VAL A N 1
ATOM 2064 C CA . VAL A 1 252 ? -2.658 8.422 -4.266 1 81.56 252 VAL A CA 1
ATOM 2065 C C . VAL A 1 252 ? -1.466 8.75 -3.367 1 81.56 252 VAL A C 1
ATOM 2067 O O . VAL A 1 252 ? -0.843 9.805 -3.51 1 81.56 252 VAL A O 1
ATOM 2070 N N . VAL A 1 253 ? -1.136 7.859 -2.471 1 83.5 253 VAL A N 1
ATOM 2071 C CA . VAL A 1 253 ? 0.004 8.055 -1.582 1 83.5 253 VAL A CA 1
ATOM 2072 C C . VAL A 1 253 ? 1.301 8.008 -2.387 1 83.5 253 VAL A C 1
ATOM 2074 O O . VAL A 1 253 ? 2.176 8.867 -2.213 1 83.5 253 VAL A O 1
ATOM 2077 N N . LYS A 1 254 ? 1.364 7.016 -3.25 1 88.81 254 LYS A N 1
ATOM 2078 C CA . LYS A 1 254 ? 2.543 6.836 -4.09 1 88.81 254 LYS A CA 1
ATOM 2079 C C . LYS A 1 254 ? 2.842 8.094 -4.895 1 88.81 254 LYS A C 1
ATOM 2081 O O . LYS A 1 254 ? 4.004 8.477 -5.055 1 88.81 254 LYS A O 1
ATOM 2086 N N . SER A 1 255 ? 1.878 8.742 -5.359 1 91 255 SER A N 1
ATOM 2087 C CA . SER A 1 255 ? 2.043 9.891 -6.242 1 91 255 SER A CA 1
ATOM 2088 C C . SER A 1 255 ? 2.643 11.078 -5.5 1 91 255 SER A C 1
ATOM 2090 O O . SER A 1 255 ? 3.146 12.016 -6.125 1 91 255 SER A O 1
ATOM 2092 N N . LYS A 1 256 ? 2.592 11.109 -4.238 1 92.19 256 LYS A N 1
ATOM 2093 C CA . LYS A 1 256 ? 3.098 12.227 -3.443 1 92.19 256 LYS A CA 1
ATOM 2094 C C . LYS A 1 256 ? 4.594 12.07 -3.174 1 92.19 256 LYS A C 1
ATOM 2096 O O . LYS A 1 256 ? 5.25 13.023 -2.75 1 92.19 256 LYS A O 1
ATOM 2101 N N . VAL A 1 257 ? 5.137 10.844 -3.361 1 93.06 257 VAL A N 1
ATOM 2102 C CA . VAL A 1 257 ? 6.539 10.586 -3.049 1 93.06 257 VAL A CA 1
ATOM 2103 C C . VAL A 1 257 ? 7.395 10.797 -4.297 1 93.06 257 VAL A C 1
ATOM 2105 O O . VAL A 1 257 ? 7.176 10.141 -5.32 1 93.06 257 VAL A O 1
ATOM 2108 N N . LEU A 1 258 ? 8.375 11.672 -4.219 1 94.38 258 LEU A N 1
ATOM 2109 C CA . LEU A 1 258 ? 9.242 11.992 -5.344 1 94.38 258 LEU A CA 1
ATOM 2110 C C . LEU A 1 258 ? 10.711 11.789 -4.973 1 94.38 258 LEU A C 1
ATOM 2112 O O . LEU A 1 258 ? 11.234 12.461 -4.082 1 94.38 258 LEU A O 1
ATOM 2116 N N . PHE A 1 259 ? 11.359 10.875 -5.633 1 93.56 259 PHE A N 1
ATOM 2117 C CA . PHE A 1 259 ? 12.797 10.711 -5.492 1 93.56 259 PHE A CA 1
ATOM 2118 C C . PHE A 1 259 ? 13.547 11.562 -6.508 1 93.56 259 PHE A C 1
ATOM 2120 O O . PHE A 1 259 ? 13.25 11.508 -7.703 1 93.56 259 PHE A O 1
ATOM 2127 N N . THR A 1 260 ? 14.445 12.359 -6.035 1 94.19 260 THR A N 1
ATOM 2128 C CA . THR A 1 260 ? 15.266 13.18 -6.918 1 94.19 260 THR A CA 1
ATOM 2129 C C . THR A 1 260 ? 16.75 12.914 -6.676 1 94.19 260 THR A C 1
ATOM 2131 O O . THR A 1 260 ? 17.172 12.703 -5.539 1 94.19 260 THR A O 1
ATOM 2134 N N . SER A 1 261 ? 17.531 12.867 -7.738 1 92.44 261 SER A N 1
ATOM 2135 C CA . SER A 1 261 ? 18.953 12.578 -7.617 1 92.44 261 SER A CA 1
ATOM 2136 C C . SER A 1 261 ? 19.797 13.727 -8.156 1 92.44 261 SER A C 1
ATOM 2138 O O . SER A 1 261 ? 21.031 13.734 -7.992 1 92.44 261 SER A O 1
ATOM 2140 N N . LYS A 1 262 ? 19.141 14.641 -8.898 1 92.81 262 LYS A N 1
ATOM 2141 C CA . LYS A 1 262 ? 19.812 15.828 -9.406 1 92.81 262 LYS A CA 1
ATOM 2142 C C . LYS A 1 262 ? 19.078 17.094 -9.008 1 92.81 262 LYS A C 1
ATOM 2144 O O . LYS A 1 262 ? 17.859 17.078 -8.773 1 92.81 262 LYS A O 1
ATOM 2149 N N . ASN A 1 263 ? 19.812 18.156 -8.938 1 92.31 263 ASN A N 1
ATOM 2150 C CA . ASN A 1 263 ? 19.219 19.438 -8.578 1 92.31 263 ASN A CA 1
ATOM 2151 C C . ASN A 1 263 ? 18.141 19.859 -9.57 1 92.31 263 ASN A C 1
ATOM 2153 O O . ASN A 1 263 ? 17.156 20.469 -9.18 1 92.31 263 ASN A O 1
ATOM 2157 N N . GLU A 1 264 ? 18.312 19.484 -10.789 1 92.62 264 GLU A N 1
ATOM 2158 C CA . GLU A 1 264 ? 17.344 19.844 -11.828 1 92.62 264 GLU A CA 1
ATOM 2159 C C . GLU A 1 264 ? 15.992 19.203 -11.555 1 92.62 264 GLU A C 1
ATOM 2161 O O . GLU A 1 264 ? 14.953 19.766 -11.938 1 92.62 264 GLU A O 1
ATOM 2166 N N . ASP A 1 265 ? 16.047 18.078 -10.883 1 93.94 265 ASP A N 1
ATOM 2167 C CA . ASP A 1 265 ? 14.805 17.391 -10.555 1 93.94 265 ASP A CA 1
ATOM 2168 C C . ASP A 1 265 ? 14 18.188 -9.523 1 93.94 265 ASP A C 1
ATOM 2170 O O . ASP A 1 265 ? 12.766 18.141 -9.523 1 93.94 265 ASP A O 1
ATOM 2174 N N . LEU A 1 266 ? 14.617 18.891 -8.664 1 95.94 266 LEU A N 1
ATOM 2175 C CA . LEU A 1 266 ? 13.953 19.719 -7.66 1 95.94 266 LEU A CA 1
ATOM 2176 C C . LEU A 1 266 ? 13.219 20.875 -8.32 1 95.94 266 LEU A C 1
ATOM 2178 O O . LEU A 1 266 ? 12.133 21.266 -7.875 1 95.94 266 LEU A O 1
ATOM 2182 N N . MET A 1 267 ? 13.766 21.375 -9.398 1 94.44 267 MET A N 1
ATOM 2183 C CA . MET A 1 267 ? 13.242 22.547 -10.07 1 94.44 267 MET A CA 1
ATOM 2184 C C . MET A 1 267 ? 11.93 22.234 -10.773 1 94.44 267 MET A C 1
ATOM 2186 O O . MET A 1 267 ? 11.203 23.141 -11.172 1 94.44 267 MET A O 1
ATOM 2190 N N . LYS A 1 268 ? 11.664 20.969 -10.938 1 94 268 LYS A N 1
ATOM 2191 C CA . LYS A 1 268 ? 10.383 20.578 -11.516 1 94 268 LYS A CA 1
ATOM 2192 C C . LYS A 1 268 ? 9.234 20.891 -10.562 1 94 268 LYS A C 1
ATOM 2194 O O . LYS A 1 268 ? 8.102 21.109 -11 1 94 268 LYS A O 1
ATOM 2199 N N . VAL A 1 269 ? 9.57 20.969 -9.242 1 95.75 269 VAL A N 1
ATOM 2200 C CA . VAL A 1 269 ? 8.5 21.094 -8.258 1 95.75 269 VAL A CA 1
ATOM 2201 C C . VAL A 1 269 ? 8.719 22.359 -7.426 1 95.75 269 VAL A C 1
ATOM 2203 O O . VAL A 1 269 ? 7.789 22.844 -6.781 1 95.75 269 VAL A O 1
ATOM 2206 N N . ILE A 1 270 ? 9.898 22.875 -7.438 1 96.81 270 ILE A N 1
ATOM 2207 C CA . ILE A 1 270 ? 10.25 24.047 -6.637 1 96.81 270 ILE A CA 1
ATOM 2208 C C . ILE A 1 270 ? 10.914 25.094 -7.523 1 96.81 270 ILE A C 1
ATOM 2210 O O . ILE A 1 270 ? 11.844 24.797 -8.273 1 96.81 270 ILE A O 1
ATOM 2214 N N . ASN A 1 271 ? 10.477 26.344 -7.449 1 94.25 271 ASN A N 1
ATOM 2215 C CA . ASN A 1 271 ? 11.133 27.422 -8.18 1 94.25 271 ASN A CA 1
ATOM 2216 C C . ASN A 1 271 ? 12.531 27.688 -7.641 1 94.25 271 ASN A C 1
ATOM 2218 O O . ASN A 1 271 ? 12.773 27.547 -6.441 1 94.25 271 ASN A O 1
ATOM 2222 N N . LYS A 1 272 ? 13.406 28.172 -8.484 1 93.88 272 LYS A N 1
ATOM 2223 C CA . LYS A 1 272 ? 14.805 28.422 -8.141 1 93.88 272 LYS A CA 1
ATOM 2224 C C . LYS A 1 272 ? 14.906 29.391 -6.965 1 93.88 272 LYS A C 1
ATOM 2226 O O . LYS A 1 272 ? 15.82 29.281 -6.145 1 93.88 272 LYS A O 1
ATOM 2231 N N . SER A 1 273 ? 14.008 30.344 -6.828 1 92.25 273 SER A N 1
ATOM 2232 C CA . SER A 1 273 ? 14.039 31.344 -5.777 1 92.25 273 SER A CA 1
ATOM 2233 C C . SER A 1 273 ? 13.82 30.719 -4.402 1 92.25 273 SER A C 1
ATOM 2235 O O . SER A 1 273 ? 14.141 31.328 -3.379 1 92.25 273 SER A O 1
ATOM 2237 N N . ASN A 1 274 ? 13.266 29.484 -4.383 1 94.56 274 ASN A N 1
ATOM 2238 C CA . ASN A 1 274 ? 12.953 28.812 -3.131 1 94.56 274 ASN A CA 1
ATOM 2239 C C . ASN A 1 274 ? 13.906 27.641 -2.869 1 94.56 274 ASN A C 1
ATOM 2241 O O . ASN A 1 274 ? 13.609 26.766 -2.066 1 94.56 274 ASN A O 1
ATOM 2245 N N . LEU A 1 275 ? 15.008 27.656 -3.625 1 94.88 275 LEU A N 1
ATOM 2246 C CA . LEU A 1 275 ? 16.062 26.672 -3.441 1 94.88 275 LEU A CA 1
ATOM 2247 C C . LEU A 1 275 ? 17.375 27.344 -3.072 1 94.88 275 LEU A C 1
ATOM 2249 O O . LEU A 1 275 ? 17.656 28.453 -3.504 1 94.88 275 LEU A O 1
ATOM 2253 N N . PHE A 1 276 ? 18.156 26.594 -2.297 1 93.25 276 PHE A N 1
ATOM 2254 C CA . PHE A 1 276 ? 19.469 27.109 -1.929 1 93.25 276 PHE A CA 1
ATOM 2255 C C . PHE A 1 276 ? 20.406 27.125 -3.135 1 93.25 276 PHE A C 1
ATOM 2257 O O . PHE A 1 276 ? 20.219 26.359 -4.082 1 93.25 276 PHE A O 1
ATOM 2264 N N . LYS A 1 277 ? 21.438 27.922 -3.025 1 91.06 277 LYS A N 1
ATOM 2265 C CA . LYS A 1 277 ? 22.406 28.031 -4.109 1 91.06 277 LYS A CA 1
ATOM 2266 C C . LYS A 1 277 ? 23.109 26.688 -4.344 1 91.06 277 LYS A C 1
ATOM 2268 O O . LYS A 1 277 ? 23.328 26.281 -5.488 1 91.06 277 LYS A O 1
ATOM 2273 N N . ASN A 1 278 ? 23.453 26.016 -3.314 1 87.94 278 ASN A N 1
ATOM 2274 C CA . ASN A 1 278 ? 24.125 24.734 -3.447 1 87.94 278 ASN A CA 1
ATOM 2275 C C . ASN A 1 278 ? 23.219 23.672 -4.062 1 87.94 278 ASN A C 1
ATOM 2277 O O . ASN A 1 278 ? 23.688 22.609 -4.484 1 87.94 278 ASN A O 1
ATOM 2281 N N . GLU A 1 279 ? 21.969 23.953 -4.125 1 90.88 279 GLU A N 1
ATOM 2282 C CA . GLU A 1 279 ? 21 23.062 -4.742 1 90.88 279 GLU A CA 1
ATOM 2283 C C . GLU A 1 279 ? 20.625 23.547 -6.145 1 90.88 279 GLU A C 1
ATOM 2285 O O . GLU A 1 279 ? 19.672 23.031 -6.75 1 90.88 279 GLU A O 1
ATOM 2290 N N . GLY A 1 280 ? 21.344 24.547 -6.566 1 89.81 280 GLY A N 1
ATOM 2291 C CA . GLY A 1 280 ? 21.078 25.109 -7.879 1 89.81 280 GLY A CA 1
ATOM 2292 C C . GLY A 1 280 ? 20.094 26.266 -7.84 1 89.81 280 GLY A C 1
ATOM 2293 O O . GLY A 1 280 ? 19.641 26.734 -8.883 1 89.81 280 GLY A O 1
ATOM 2294 N N . GLY A 1 281 ? 19.719 26.641 -6.664 1 93.25 281 GLY A N 1
ATOM 2295 C CA . GLY A 1 281 ? 18.766 27.734 -6.531 1 93.25 281 GLY A CA 1
ATOM 2296 C C . GLY A 1 281 ? 19.422 29.094 -6.41 1 93.25 281 GLY A C 1
ATOM 2297 O O . GLY A 1 281 ? 20.609 29.25 -6.738 1 93.25 281 GLY A O 1
ATOM 2298 N N . ASP A 1 282 ? 18.625 30.094 -6.078 1 91.5 282 ASP A N 1
ATOM 2299 C CA . ASP A 1 282 ? 19.109 31.469 -6.059 1 91.5 282 ASP A CA 1
ATOM 2300 C C . ASP A 1 282 ? 19.203 32 -4.629 1 91.5 282 ASP A C 1
ATOM 2302 O O . ASP A 1 282 ? 19.734 33.094 -4.398 1 91.5 282 ASP A O 1
ATOM 2306 N N . SER A 1 283 ? 18.75 31.219 -3.676 1 90.94 283 SER A N 1
ATOM 2307 C CA . SER A 1 283 ? 18.609 31.781 -2.336 1 90.94 283 SER A CA 1
ATOM 2308 C C . SER A 1 283 ? 19.891 31.625 -1.53 1 90.94 283 SER A C 1
ATOM 2310 O O . SER A 1 283 ? 20.531 30.578 -1.58 1 90.94 283 SER A O 1
ATOM 2312 N N . ASP A 1 284 ? 20.219 32.656 -0.73 1 89 284 ASP A N 1
ATOM 2313 C CA . ASP A 1 284 ? 21.344 32.625 0.193 1 89 284 ASP A CA 1
ATOM 2314 C C . ASP A 1 284 ? 20.875 32.375 1.629 1 89 284 ASP A C 1
ATOM 2316 O O . ASP A 1 284 ? 21.625 32.656 2.576 1 89 284 ASP A O 1
ATOM 2320 N N . PHE A 1 285 ? 19.703 31.938 1.737 1 90.75 285 PHE A N 1
ATOM 2321 C CA . PHE A 1 285 ? 19.125 31.734 3.062 1 90.75 285 PHE A CA 1
ATOM 2322 C C . PHE A 1 285 ? 19.984 30.75 3.861 1 90.75 285 PHE A C 1
ATOM 2324 O O . PHE A 1 285 ? 20.406 29.719 3.336 1 90.75 285 PHE A O 1
ATOM 2331 N N . GLU A 1 286 ? 20.297 31.078 5.078 1 89.88 286 GLU A N 1
ATOM 2332 C CA . GLU A 1 286 ? 20.984 30.203 6.02 1 89.88 286 GLU A CA 1
ATOM 2333 C C . GLU A 1 286 ? 20.266 30.156 7.359 1 89.88 286 GLU A C 1
ATOM 2335 O O . GLU A 1 286 ? 19.875 31.188 7.91 1 89.88 286 GLU A O 1
ATOM 2340 N N . TRP A 1 287 ? 20.094 28.953 7.816 1 93.38 287 TRP A N 1
ATOM 2341 C CA . TRP A 1 287 ? 19.5 28.781 9.133 1 93.38 287 TRP A CA 1
ATOM 2342 C C . TRP A 1 287 ? 20.469 29.203 10.234 1 93.38 287 TRP A C 1
ATOM 2344 O O . TRP A 1 287 ? 21.625 28.766 10.242 1 93.38 287 TRP A O 1
ATOM 2354 N N . LYS A 1 288 ? 20.047 30.125 11.07 1 91.75 288 LYS A N 1
ATOM 2355 C CA . LYS A 1 288 ? 20.828 30.578 12.219 1 91.75 288 LYS A CA 1
ATOM 2356 C C . LYS A 1 288 ? 19.922 30.984 13.375 1 91.75 288 LYS A C 1
ATOM 2358 O O . LYS A 1 288 ? 18.766 31.375 13.156 1 91.75 288 LYS A O 1
ATOM 2363 N N . ILE A 1 289 ? 20.438 30.844 14.508 1 94.44 289 ILE A N 1
ATOM 2364 C CA . ILE A 1 289 ? 19.734 31.359 15.68 1 94.44 289 ILE A CA 1
ATOM 2365 C C . ILE A 1 289 ? 19.953 32.875 15.773 1 94.44 289 ILE A C 1
ATOM 2367 O O . ILE A 1 289 ? 21.094 33.344 15.859 1 94.44 289 ILE A O 1
ATOM 2371 N N . PRO A 1 290 ? 18.922 33.594 15.727 1 93.31 290 PRO A N 1
ATOM 2372 C CA . PRO A 1 290 ? 19.109 35.031 15.766 1 93.31 290 PRO A CA 1
ATOM 2373 C C . PRO A 1 290 ? 19.609 35.531 17.125 1 93.31 290 PRO A C 1
ATOM 2375 O O . PRO A 1 290 ? 19.375 34.875 18.141 1 93.31 290 PRO A O 1
ATOM 2378 N N . THR A 1 291 ? 20.234 36.688 17.141 1 91.81 291 THR A N 1
ATOM 2379 C CA . THR A 1 291 ? 20.875 37.25 18.344 1 91.81 291 THR A CA 1
ATOM 2380 C C . THR A 1 291 ? 19.812 37.656 19.359 1 91.81 291 THR A C 1
ATOM 2382 O O . THR A 1 291 ? 20.078 37.656 20.562 1 91.81 291 THR A O 1
ATOM 2385 N N . ASN A 1 292 ? 18.656 38.031 18.922 1 91.69 292 ASN A N 1
ATOM 2386 C CA . ASN A 1 292 ? 17.609 38.531 19.812 1 91.69 292 ASN A CA 1
ATOM 2387 C C . ASN A 1 292 ? 16.812 37.375 20.406 1 91.69 292 ASN A C 1
ATOM 2389 O O . ASN A 1 292 ? 15.867 37.594 21.172 1 91.69 292 ASN A O 1
ATOM 2393 N N . TYR A 1 293 ? 17.125 36.125 19.984 1 92.75 293 TYR A N 1
ATOM 2394 C CA . TYR A 1 293 ? 16.453 34.969 20.562 1 92.75 293 TYR A CA 1
ATOM 2395 C C . TYR A 1 293 ? 16.766 34.812 22.047 1 92.75 293 TYR A C 1
ATOM 2397 O O . TYR A 1 293 ? 17.938 34.906 22.438 1 92.75 293 TYR A O 1
ATOM 2405 N N . PRO A 1 294 ? 15.766 34.625 22.875 1 89.19 294 PRO A N 1
ATOM 2406 C CA . PRO A 1 294 ? 15.984 34.656 24.328 1 89.19 294 PRO A CA 1
ATOM 2407 C C . PRO A 1 294 ? 16.531 33.344 24.859 1 89.19 294 PRO A C 1
ATOM 2409 O O . PRO A 1 294 ? 15.875 32.656 25.656 1 89.19 294 PRO A O 1
ATOM 2412 N N . VAL A 1 295 ? 17.688 33.031 24.672 1 87.25 295 VAL A N 1
ATOM 2413 C CA . VAL A 1 295 ? 18.344 31.781 25.031 1 87.25 295 VAL A CA 1
ATOM 2414 C C . VAL A 1 295 ? 18.422 31.672 26.547 1 87.25 295 VAL A C 1
ATOM 2416 O O . VAL A 1 295 ? 18.172 30.594 27.109 1 87.25 295 VAL A O 1
ATOM 2419 N N . GLU A 1 296 ? 18.672 32.688 27.203 1 83.81 296 GLU A N 1
ATOM 2420 C CA . GLU A 1 296 ? 18.953 32.688 28.641 1 83.81 296 GLU A CA 1
ATOM 2421 C C . GLU A 1 296 ? 17.672 32.469 29.438 1 83.81 296 GLU A C 1
ATOM 2423 O O . GLU A 1 296 ? 17.703 31.953 30.562 1 83.81 296 GLU A O 1
ATOM 2428 N N . THR A 1 297 ? 16.594 32.812 28.844 1 80.75 297 THR A N 1
ATOM 2429 C CA . THR A 1 297 ? 15.344 32.781 29.609 1 80.75 297 THR A CA 1
ATOM 2430 C C . THR A 1 297 ? 14.594 31.469 29.312 1 80.75 297 THR A C 1
ATOM 2432 O O . THR A 1 297 ? 13.562 31.203 29.938 1 80.75 297 THR A O 1
ATOM 2435 N N . LEU A 1 298 ? 15.141 30.703 28.469 1 85.38 298 LEU A N 1
ATOM 2436 C CA . LEU A 1 298 ? 14.461 29.469 28.109 1 85.38 298 LEU A CA 1
ATOM 2437 C C . LEU A 1 298 ? 14.492 28.469 29.266 1 85.38 298 LEU A C 1
ATOM 2439 O O . LEU A 1 298 ? 15.508 28.344 29.953 1 85.38 298 LEU A O 1
ATOM 2443 N N . GLN A 1 299 ? 13.398 27.859 29.422 1 79.06 299 GLN A N 1
ATOM 2444 C CA . GLN A 1 299 ? 13.305 26.828 30.453 1 79.06 299 GLN A CA 1
ATOM 2445 C C . GLN A 1 299 ? 14.055 25.562 30.031 1 79.06 299 GLN A C 1
ATOM 2447 O O . GLN A 1 299 ? 14.297 25.344 28.844 1 79.06 299 GLN A O 1
ATOM 2452 N N . ALA A 1 300 ? 14.508 24.766 31.109 1 71.38 300 ALA A N 1
ATOM 2453 C CA . ALA A 1 300 ? 15.344 23.594 30.859 1 71.38 300 ALA A CA 1
ATOM 2454 C C . ALA A 1 300 ? 14.555 22.5 30.125 1 71.38 300 ALA A C 1
ATOM 2456 O O . ALA A 1 300 ? 15.047 21.922 29.156 1 71.38 300 ALA A O 1
ATOM 2457 N N . ASP A 1 301 ? 13.484 22.078 30.797 1 66.19 301 ASP A N 1
ATOM 2458 C CA . ASP A 1 301 ? 12.75 20.969 30.188 1 66.19 301 ASP A CA 1
ATOM 2459 C C . ASP A 1 301 ? 11.305 21.359 29.891 1 66.19 301 ASP A C 1
ATOM 2461 O O . ASP A 1 301 ? 10.93 22.516 30.047 1 66.19 301 ASP A O 1
ATOM 2465 N N . SER A 1 302 ? 10.609 20.406 29.359 1 58.25 302 SER A N 1
ATOM 2466 C CA . SER A 1 302 ? 9.203 20.656 29.078 1 58.25 302 SER A CA 1
ATOM 2467 C C . SER A 1 302 ? 8.508 21.312 30.281 1 58.25 302 SER A C 1
ATOM 2469 O O . SER A 1 302 ? 8.586 20.797 31.391 1 58.25 302 SER A O 1
ATOM 2471 N N . PRO A 1 303 ? 8.266 22.719 30.219 1 52.66 303 PRO A N 1
ATOM 2472 C CA . PRO A 1 303 ? 7.715 23.453 31.359 1 52.66 303 PRO A CA 1
ATOM 2473 C C . PRO A 1 303 ? 6.621 22.672 32.094 1 52.66 303 PRO A C 1
ATOM 2475 O O . PRO A 1 303 ? 5.855 21.938 31.453 1 52.66 303 PRO A O 1
ATOM 2478 N N . THR A 1 304 ? 6.863 22.438 33.375 1 50.41 304 THR A N 1
ATOM 2479 C CA . THR A 1 304 ? 5.742 22.016 34.219 1 50.41 304 THR A CA 1
ATOM 2480 C C . THR A 1 304 ? 4.562 22.969 34.031 1 50.41 304 THR A C 1
ATOM 2482 O O . THR A 1 304 ? 4.707 24.062 33.469 1 50.41 304 THR A O 1
ATOM 2485 N N . THR A 1 305 ? 3.316 22.547 34.281 1 47.97 305 THR A N 1
ATOM 2486 C CA . THR A 1 305 ? 2.074 23.297 34.188 1 47.97 305 THR A CA 1
ATOM 2487 C C . THR A 1 305 ? 2.266 24.719 34.688 1 47.97 305 THR A C 1
ATOM 2489 O O . THR A 1 305 ? 1.765 25.672 34.094 1 47.97 305 THR A O 1
ATOM 2492 N N . SER A 1 306 ? 2.91 24.812 35.781 1 46 306 SER A N 1
ATOM 2493 C CA . SER A 1 306 ? 3.055 26.094 36.469 1 46 306 SER A CA 1
ATOM 2494 C C . SER A 1 306 ? 3.955 27.047 35.656 1 46 306 SER A C 1
ATOM 2496 O O . SER A 1 306 ? 3.723 28.25 35.656 1 46 306 SER A O 1
ATOM 2498 N N . ASP A 1 307 ? 4.918 26.562 35.094 1 49.97 307 ASP A N 1
ATOM 2499 C CA . ASP A 1 307 ? 5.902 27.391 34.375 1 49.97 307 ASP A CA 1
ATOM 2500 C C . ASP A 1 307 ? 5.344 27.906 33.062 1 49.97 307 ASP A C 1
ATOM 2502 O O . ASP A 1 307 ? 5.777 28.953 32.562 1 49.97 307 ASP A O 1
ATOM 2506 N N . LYS A 1 308 ? 4.348 27.25 32.531 1 50.81 308 LYS A N 1
ATOM 2507 C CA . LYS A 1 308 ? 3.611 27.453 31.281 1 50.81 308 LYS A CA 1
ATOM 2508 C C . LYS A 1 308 ? 3.021 28.859 31.219 1 50.81 308 LYS A C 1
ATOM 2510 O O . LYS A 1 308 ? 3.037 29.5 30.156 1 50.81 308 LYS A O 1
ATOM 2515 N N . LYS A 1 309 ? 2.482 29.328 32.375 1 47.34 309 LYS A N 1
ATOM 2516 C CA . LYS A 1 309 ? 1.796 30.625 32.469 1 47.34 309 LYS A CA 1
ATOM 2517 C C . LYS A 1 309 ? 2.764 31.781 32.25 1 47.34 309 LYS A C 1
ATOM 2519 O O . LYS A 1 309 ? 2.375 32.844 31.75 1 47.34 309 LYS A O 1
ATOM 2524 N N . LYS A 1 310 ? 3.969 31.578 32.531 1 48.09 310 LYS A N 1
ATOM 2525 C CA . LYS A 1 310 ? 4.922 32.688 32.594 1 48.09 310 LYS A CA 1
ATOM 2526 C C . LYS A 1 310 ? 5.43 33.031 31.188 1 48.09 310 LYS A C 1
ATOM 2528 O O . LYS A 1 310 ? 5.934 34.156 30.984 1 48.09 310 LYS A O 1
ATOM 2533 N N . MET A 1 311 ? 5.391 32.156 30.203 1 54.12 311 MET A N 1
ATOM 2534 C CA . MET A 1 311 ? 6.152 32.438 28.984 1 54.12 311 MET A CA 1
ATOM 2535 C C . MET A 1 311 ? 5.41 33.406 28.078 1 54.12 311 MET A C 1
ATOM 2537 O O . MET A 1 311 ? 6.023 34.094 27.266 1 54.12 311 MET A O 1
ATOM 2541 N N . MET A 1 312 ? 3.979 33.438 28.094 1 65 312 MET A N 1
ATOM 2542 C CA . MET A 1 312 ? 3.369 34.531 27.359 1 65 312 MET A CA 1
ATOM 2543 C C . MET A 1 312 ? 3.121 35.719 28.266 1 65 312 MET A C 1
ATOM 2545 O O . MET A 1 312 ? 2.201 35.719 29.078 1 65 312 MET A O 1
ATOM 2549 N N . ILE A 1 313 ? 4.129 36.438 28.625 1 74.94 313 ILE A N 1
ATOM 2550 C CA . ILE A 1 313 ? 3.926 37.562 29.516 1 74.94 313 ILE A CA 1
ATOM 2551 C C . ILE A 1 313 ? 3.09 38.625 28.812 1 74.94 313 ILE A C 1
ATOM 2553 O O . ILE A 1 313 ? 3.578 39.312 27.922 1 74.94 313 ILE A O 1
ATOM 2557 N N . LEU A 1 314 ? 1.864 38.594 29.125 1 85.38 314 LEU A N 1
ATOM 2558 C CA . LEU A 1 314 ? 0.951 39.594 28.578 1 85.38 314 LEU A CA 1
ATOM 2559 C C . LEU A 1 314 ? 0.726 40.719 29.578 1 85.38 314 LEU A C 1
ATOM 2561 O O . LEU A 1 314 ? 0.708 40.5 30.797 1 85.38 314 LEU A O 1
ATOM 2565 N N . SER A 1 315 ? 0.674 41.906 29.031 1 88.88 315 SER A N 1
ATOM 2566 C CA . SER A 1 315 ? 0.266 43.031 29.859 1 88.88 315 SER A CA 1
ATOM 2567 C C . SER A 1 315 ? -1.189 42.906 30.297 1 88.88 315 SER A C 1
ATOM 2569 O O . SER A 1 315 ? -1.947 42.125 29.719 1 88.88 315 SER A O 1
ATOM 2571 N N . PRO A 1 316 ? -1.525 43.562 31.344 1 90.56 316 PRO A N 1
ATOM 2572 C CA . PRO A 1 316 ? -2.926 43.531 31.766 1 90.56 316 PRO A CA 1
ATOM 2573 C C . PRO A 1 316 ? -3.891 43.906 30.656 1 90.56 316 PRO A C 1
ATOM 2575 O O . PRO A 1 316 ? -4.965 43.312 30.531 1 90.56 316 PRO A O 1
ATOM 2578 N N . ASP A 1 317 ? -3.428 44.875 29.875 1 92.19 317 ASP A N 1
ATOM 2579 C CA . ASP A 1 317 ? -4.262 45.281 28.75 1 92.19 317 ASP A CA 1
ATOM 2580 C C . ASP A 1 317 ? -4.395 44.156 27.719 1 92.19 317 ASP A C 1
ATOM 2582 O O . ASP A 1 317 ? -5.477 43.938 27.172 1 92.19 317 ASP A O 1
ATOM 2586 N N . GLN A 1 318 ? -3.34 43.562 27.5 1 91.75 318 GLN A N 1
ATOM 2587 C CA . GLN A 1 318 ? -3.348 42.438 26.547 1 91.75 318 GLN A CA 1
ATOM 2588 C C . GLN A 1 318 ? -4.199 41.281 27.062 1 91.75 318 GLN A C 1
ATOM 2590 O O . GLN A 1 318 ? -4.859 40.594 26.266 1 91.75 318 GLN A O 1
ATOM 2595 N N . GLU A 1 319 ? -4.191 41.094 28.297 1 91.75 319 GLU A N 1
ATOM 2596 C CA . GLU A 1 319 ? -5.012 40.031 28.891 1 91.75 319 GLU A CA 1
ATOM 2597 C C . GLU A 1 319 ? -6.5 40.344 28.719 1 91.75 319 GLU A C 1
ATOM 2599 O O . GLU A 1 319 ? -7.289 39.438 28.438 1 91.75 319 GLU A O 1
ATOM 2604 N N . THR A 1 320 ? -6.805 41.531 29 1 93.56 320 THR A N 1
ATOM 2605 C CA . THR A 1 320 ? -8.188 41.969 28.812 1 93.56 320 THR A CA 1
ATOM 2606 C C . THR A 1 320 ? -8.617 41.781 27.359 1 93.56 320 THR A C 1
ATOM 2608 O O . THR A 1 320 ? -9.719 41.312 27.078 1 93.56 320 THR A O 1
ATOM 2611 N N . GLU A 1 321 ? -7.754 42.219 26.484 1 93.38 321 GLU A N 1
ATOM 2612 C CA . GLU A 1 321 ? -8.031 42.094 25.047 1 93.38 321 GLU A CA 1
ATOM 2613 C C . GLU A 1 321 ? -8.172 40.625 24.672 1 93.38 321 GLU A C 1
ATOM 2615 O O . GLU A 1 321 ? -9.023 40.25 23.844 1 93.38 321 GLU A O 1
ATOM 2620 N N . LYS A 1 322 ? -7.301 39.844 25.188 1 94 322 LYS A N 1
ATOM 2621 C CA . LYS A 1 322 ? -7.355 38.406 24.938 1 94 322 LYS A CA 1
ATOM 2622 C C . LYS A 1 322 ? -8.719 37.844 25.328 1 94 322 LYS A C 1
ATOM 2624 O O . LYS A 1 322 ? -9.32 37.094 24.562 1 94 322 LYS A O 1
ATOM 2629 N N . LEU A 1 323 ? -9.227 38.156 26.453 1 94.44 323 LEU A N 1
ATOM 2630 C CA . LEU A 1 323 ? -10.523 37.656 26.922 1 94.44 323 LEU A CA 1
ATOM 2631 C C . LEU A 1 323 ? -11.641 38.125 26 1 94.44 323 LEU A C 1
ATOM 2633 O O . LEU A 1 323 ? -12.562 37.344 25.703 1 94.44 323 LEU A O 1
ATOM 2637 N N . LYS A 1 324 ? -11.516 39.312 25.625 1 94.25 324 LYS A N 1
ATOM 2638 C CA . LYS A 1 324 ? -12.516 39.875 24.703 1 94.25 324 LYS A CA 1
ATOM 2639 C C . LYS A 1 324 ? -12.508 39.125 23.375 1 94.25 324 LYS A C 1
ATOM 2641 O O . LYS A 1 324 ? -13.562 38.75 22.859 1 94.25 324 LYS A O 1
ATOM 2646 N N . GLU A 1 325 ? -11.32 38.906 22.859 1 94.81 325 GLU A N 1
ATOM 2647 C CA . GLU A 1 325 ? -11.188 38.25 21.562 1 94.81 325 GLU A CA 1
ATOM 2648 C C . GLU A 1 325 ? -11.633 36.781 21.672 1 94.81 325 GLU A C 1
ATOM 2650 O O . GLU A 1 325 ? -12.195 36.219 20.719 1 94.81 325 GLU A O 1
ATOM 2655 N N . LEU A 1 326 ? -11.398 36.188 22.781 1 95 326 LEU A N 1
ATOM 2656 C CA . LEU A 1 326 ? -11.836 34.812 22.984 1 95 326 LEU A CA 1
ATOM 2657 C C . LEU A 1 326 ? -13.359 34.719 22.984 1 95 326 LEU A C 1
ATOM 2659 O O . LEU A 1 326 ? -13.93 33.75 22.438 1 95 326 LEU A O 1
ATOM 2663 N N . LYS A 1 327 ? -14.016 35.625 23.547 1 93.94 327 LYS A N 1
ATOM 2664 C CA . LYS A 1 327 ? -15.477 35.656 23.547 1 93.94 327 LYS A CA 1
ATOM 2665 C C . LYS A 1 327 ? -16 35.875 22.125 1 93.94 327 LYS A C 1
ATOM 2667 O O . LYS A 1 327 ? -16.969 35.25 21.719 1 93.94 327 LYS A O 1
ATOM 2672 N N . THR A 1 328 ? -15.375 36.812 21.438 1 95.12 328 THR A N 1
ATOM 2673 C CA . THR A 1 328 ? -15.758 37.062 20.047 1 95.12 328 THR A CA 1
ATOM 2674 C C . THR A 1 328 ? -15.609 35.781 19.219 1 95.12 328 THR A C 1
ATOM 2676 O O . THR A 1 328 ? -16.469 35.5 18.375 1 95.12 328 THR A O 1
ATOM 2679 N N . ARG A 1 329 ? -14.523 35.062 19.438 1 95.88 329 ARG A N 1
ATOM 2680 C CA . ARG A 1 329 ? -14.289 33.812 18.734 1 95.88 329 ARG A CA 1
ATOM 2681 C C . ARG A 1 329 ? -15.422 32.812 18.984 1 95.88 329 ARG A C 1
ATOM 2683 O O . ARG A 1 329 ? -15.914 32.188 18.062 1 95.88 329 ARG A O 1
ATOM 2690 N N . GLU A 1 330 ? -15.82 32.688 20.188 1 94.75 330 GLU A N 1
ATOM 2691 C CA . GLU A 1 330 ? -16.891 31.766 20.562 1 94.75 330 GLU A CA 1
ATOM 2692 C C . GLU A 1 330 ? -18.203 32.125 19.859 1 94.75 330 GLU A C 1
ATOM 2694 O O . GLU A 1 330 ? -18.922 31.25 19.375 1 94.75 330 GLU A O 1
ATOM 2699 N N . ILE A 1 331 ? -18.469 33.406 19.812 1 94.88 331 ILE A N 1
ATOM 2700 C CA . ILE A 1 331 ? -19.688 33.875 19.172 1 94.88 331 ILE A CA 1
ATOM 2701 C C . ILE A 1 331 ? -19.641 33.531 17.672 1 94.88 331 ILE A C 1
ATOM 2703 O O . ILE A 1 331 ? -20.609 33.031 17.125 1 94.88 331 ILE A O 1
ATOM 2707 N N . LEU A 1 332 ? -18.516 33.812 17.062 1 96 332 LEU A N 1
ATOM 2708 C CA . LEU A 1 332 ? -18.344 33.531 15.633 1 96 332 LEU A CA 1
ATOM 2709 C C . LEU A 1 332 ? -18.484 32.031 15.336 1 96 332 LEU A C 1
ATOM 2711 O O . LEU A 1 332 ? -19.141 31.656 14.367 1 96 332 LEU A O 1
ATOM 2715 N N . VAL A 1 333 ? -17.875 31.203 16.172 1 96.56 333 VAL A N 1
ATOM 2716 C CA . VAL A 1 333 ? -17.922 29.75 16.016 1 96.56 333 VAL A CA 1
ATOM 2717 C C . VAL A 1 333 ? -19.375 29.266 16.125 1 96.56 333 VAL A C 1
ATOM 2719 O O . VAL A 1 333 ? -19.828 28.469 15.32 1 96.56 333 VAL A O 1
ATOM 2722 N N . ASN A 1 334 ? -20.094 29.766 17.094 1 94.94 334 ASN A N 1
ATOM 2723 C CA . ASN A 1 334 ? -21.484 29.375 17.297 1 94.94 334 ASN A CA 1
ATOM 2724 C C . ASN A 1 334 ? -22.359 29.766 16.109 1 94.94 334 ASN A C 1
ATOM 2726 O O . ASN A 1 334 ? -23.219 28.984 15.688 1 94.94 334 ASN A O 1
ATOM 2730 N N . HIS A 1 335 ? -22.125 30.938 15.602 1 94.88 335 HIS A N 1
ATOM 2731 C CA . HIS A 1 335 ? -22.906 31.359 14.438 1 94.88 335 HIS A CA 1
ATOM 2732 C C . HIS A 1 335 ? -22.578 30.516 13.219 1 94.88 335 HIS A C 1
ATOM 2734 O O . HIS A 1 335 ? -23.469 30.156 12.445 1 94.88 335 HIS A O 1
ATOM 2740 N N . PHE A 1 336 ? -21.281 30.281 13.008 1 97.25 336 PHE A N 1
ATOM 2741 C CA . PHE A 1 336 ? -20.891 29.422 11.898 1 97.25 336 PHE A CA 1
ATOM 2742 C C . PHE A 1 336 ? -21.562 28.062 12 1 97.25 336 PHE A C 1
ATOM 2744 O O . PHE A 1 336 ? -22.062 27.531 11 1 97.25 336 PHE A O 1
ATOM 2751 N N . MET A 1 337 ? -21.578 27.484 13.18 1 96.44 337 MET A N 1
ATOM 2752 C CA . MET A 1 337 ? -22.172 26.172 13.383 1 96.44 337 MET A CA 1
ATOM 2753 C C . MET A 1 337 ? -23.688 26.219 13.18 1 96.44 337 MET A C 1
ATOM 2755 O O . MET A 1 337 ? -24.281 25.281 12.648 1 96.44 337 MET A O 1
ATOM 2759 N N . SER A 1 338 ? -24.312 27.297 13.648 1 95.06 338 SER A N 1
ATOM 2760 C CA . SER A 1 338 ? -25.734 27.453 13.43 1 95.06 338 SER A CA 1
ATOM 2761 C C . SER A 1 338 ? -26.062 27.5 11.938 1 95.06 338 SER A C 1
ATOM 2763 O O . SER A 1 338 ? -27.016 26.859 11.484 1 95.06 338 SER A O 1
ATOM 2765 N N . LEU A 1 339 ? -25.281 28.266 11.219 1 96.06 339 LEU A N 1
ATOM 2766 C CA . LEU A 1 339 ? -25.469 28.344 9.773 1 96.06 339 LEU A CA 1
ATOM 2767 C C . LEU A 1 339 ? -25.25 26.969 9.125 1 96.06 339 LEU A C 1
ATOM 2769 O O . LEU A 1 339 ? -25.953 26.594 8.188 1 96.06 339 LEU A O 1
ATOM 2773 N N . THR A 1 340 ? -24.234 26.297 9.609 1 96.81 340 THR A N 1
ATOM 2774 C CA . THR A 1 340 ? -23.938 24.969 9.086 1 96.81 340 THR A CA 1
ATOM 2775 C C . THR A 1 340 ? -25.094 24.016 9.344 1 96.81 340 THR A C 1
ATOM 2777 O O . THR A 1 340 ? -25.453 23.219 8.469 1 96.81 340 THR A O 1
ATOM 2780 N N . LYS A 1 341 ? -25.672 24.078 10.484 1 94.31 341 LYS A N 1
ATOM 2781 C CA . LYS A 1 341 ? -26.844 23.25 10.812 1 94.31 341 LYS A CA 1
ATOM 2782 C C . LYS A 1 341 ? -28.016 23.562 9.898 1 94.31 341 LYS A C 1
ATOM 2784 O O . LYS A 1 341 ? -28.703 22.641 9.422 1 94.31 341 LYS A O 1
ATOM 2789 N N . LEU A 1 342 ? -28.266 24.828 9.711 1 93.25 342 LEU A N 1
ATOM 2790 C CA . LEU A 1 342 ? -29.328 25.234 8.797 1 93.25 342 LEU A CA 1
ATOM 2791 C C . LEU A 1 342 ? -29.078 24.703 7.395 1 93.25 342 LEU A C 1
ATOM 2793 O O . LEU A 1 342 ? -30 24.203 6.738 1 93.25 342 LEU A O 1
ATOM 2797 N N . TRP A 1 343 ? -27.844 24.75 6.98 1 94.62 343 TRP A N 1
ATOM 2798 C CA . TRP A 1 343 ? -27.453 24.281 5.652 1 94.62 343 TRP A CA 1
ATOM 2799 C C . TRP A 1 343 ? -27.656 22.781 5.508 1 94.62 343 TRP A C 1
ATOM 2801 O O . TRP A 1 343 ? -28.297 22.328 4.551 1 94.62 343 TRP A O 1
ATOM 2811 N N . THR A 1 344 ? -27.188 21.984 6.465 1 93.75 344 THR A N 1
ATOM 2812 C CA . THR A 1 344 ? -27.172 20.531 6.344 1 93.75 344 THR A CA 1
ATOM 2813 C C . THR A 1 344 ? -28.578 19.969 6.582 1 93.75 344 THR A C 1
ATOM 2815 O O . THR A 1 344 ? -28.875 18.859 6.141 1 93.75 344 THR A O 1
ATOM 2818 N N . SER A 1 345 ? -29.422 20.672 7.254 1 89.56 345 SER A N 1
ATOM 2819 C CA . SER A 1 345 ? -30.797 20.219 7.52 1 89.56 345 SER A CA 1
ATOM 2820 C C . SER A 1 345 ? -31.719 20.562 6.367 1 89.56 345 SER A C 1
ATOM 2822 O O . SER A 1 345 ? -32.875 20.109 6.32 1 89.56 345 SER A O 1
ATOM 2824 N N . SER A 1 346 ? -31.266 21.406 5.562 1 85.81 346 SER A N 1
ATOM 2825 C CA . SER A 1 346 ? -32.125 21.828 4.449 1 85.81 346 SER A CA 1
ATOM 2826 C C . SER A 1 346 ? -32.281 20.703 3.426 1 85.81 346 SER A C 1
ATOM 2828 O O . SER A 1 346 ? -31.312 20.016 3.092 1 85.81 346 SER A O 1
ATOM 2830 N N . SER A 1 347 ? -33.469 20.281 3.182 1 71.69 347 SER A N 1
ATOM 2831 C CA . SER A 1 347 ? -33.781 19.219 2.227 1 71.69 347 SER A CA 1
ATOM 2832 C C . SER A 1 347 ? -33.75 19.75 0.792 1 71.69 347 SER A C 1
ATOM 2834 O O . SER A 1 347 ? -33.688 20.953 0.566 1 71.69 347 SER A O 1
ATOM 2836 N N . SER A 1 348 ? -33.562 18.797 -0.101 1 63 348 SER A N 1
ATOM 2837 C CA . SER A 1 348 ? -33.594 19.125 -1.522 1 63 348 SER A CA 1
ATOM 2838 C C . SER A 1 348 ? -34.844 19.922 -1.882 1 63 348 SER A C 1
ATOM 2840 O O . SER A 1 348 ? -34.875 20.641 -2.887 1 63 348 SER A O 1
ATOM 2842 N N . ASP A 1 349 ? -35.812 19.859 -0.916 1 62.88 349 ASP A N 1
ATOM 2843 C CA . ASP A 1 349 ? -37.094 20.516 -1.21 1 62.88 349 ASP A CA 1
ATOM 2844 C C . ASP A 1 349 ? -37.062 21.969 -0.749 1 62.88 349 ASP A C 1
ATOM 2846 O O . ASP A 1 349 ? -37.969 22.75 -1.088 1 62.88 349 ASP A O 1
ATOM 2850 N N . ASP A 1 350 ? -36.062 22.281 0.012 1 62.69 350 ASP A N 1
ATOM 2851 C CA . ASP A 1 350 ? -35.938 23.672 0.426 1 62.69 350 ASP A CA 1
ATOM 2852 C C . ASP A 1 350 ? -35.594 24.578 -0.759 1 62.69 350 ASP A C 1
ATOM 2854 O O . ASP A 1 350 ? -35.031 24.125 -1.749 1 62.69 350 ASP A O 1
ATOM 2858 N N . ASP A 1 351 ? -36.062 25.734 -0.636 1 72.94 351 ASP A N 1
ATOM 2859 C CA . ASP A 1 351 ? -35.844 26.703 -1.71 1 72.94 351 ASP A CA 1
ATOM 2860 C C . ASP A 1 351 ? -34.344 26.938 -1.949 1 72.94 351 ASP A C 1
ATOM 2862 O O . ASP A 1 351 ? -33.625 27.219 -1.011 1 72.94 351 ASP A O 1
ATOM 2866 N N . ASP A 1 352 ? -33.969 26.688 -3.09 1 83.19 352 ASP A N 1
ATOM 2867 C CA . ASP A 1 352 ? -32.625 26.906 -3.578 1 83.19 352 ASP A CA 1
ATOM 2868 C C . ASP A 1 352 ? -32.094 28.281 -3.158 1 83.19 352 ASP A C 1
ATOM 2870 O O . ASP A 1 352 ? -30.922 28.438 -2.816 1 83.19 352 ASP A O 1
ATOM 2874 N N . GLN A 1 353 ? -33 29.172 -3.027 1 84.62 353 GLN A N 1
ATOM 2875 C CA . GLN A 1 353 ? -32.594 30.531 -2.674 1 84.62 353 GLN A CA 1
ATOM 2876 C C . GLN A 1 353 ? -32.188 30.625 -1.203 1 84.62 353 GLN A C 1
ATOM 2878 O O . GLN A 1 353 ? -31.297 31.375 -0.845 1 84.62 353 GLN A O 1
ATOM 2883 N N . LYS A 1 354 ? -32.906 29.922 -0.392 1 89.06 354 LYS A N 1
ATOM 2884 C CA . LYS A 1 354 ? -32.594 29.891 1.032 1 89.06 354 LYS A CA 1
ATOM 2885 C C . LYS A 1 354 ? -31.219 29.281 1.275 1 89.06 354 LYS A C 1
ATOM 2887 O O . LYS A 1 354 ? -30.422 29.812 2.053 1 89.06 354 LYS A O 1
ATOM 2892 N N . ILE A 1 355 ? -31.016 28.203 0.587 1 92.62 355 ILE A N 1
ATOM 2893 C CA . ILE A 1 355 ? -29.734 27.531 0.717 1 92.62 355 ILE A CA 1
ATOM 2894 C C . ILE A 1 355 ? -28.594 28.453 0.271 1 92.62 355 ILE A C 1
ATOM 2896 O O . ILE A 1 355 ? -27.562 28.531 0.925 1 92.62 355 ILE A O 1
ATOM 2900 N N . LEU A 1 356 ? -28.812 29.172 -0.777 1 92.88 356 LEU A N 1
ATOM 2901 C CA . LEU A 1 356 ? -27.797 30.094 -1.292 1 92.88 356 LEU A CA 1
ATOM 2902 C C . LEU A 1 356 ? -27.562 31.234 -0.313 1 92.88 356 LEU A C 1
ATOM 2904 O O . LEU A 1 356 ? -26.422 31.672 -0.133 1 92.88 356 LEU A O 1
ATOM 2908 N N . LYS A 1 357 ? -28.609 31.703 0.299 1 92.75 357 LYS A N 1
ATOM 2909 C CA . LYS A 1 357 ? -28.484 32.75 1.306 1 92.75 357 LYS A CA 1
ATOM 2910 C C . LYS A 1 357 ? -27.641 32.281 2.494 1 92.75 357 LYS A C 1
ATOM 2912 O O . LYS A 1 357 ? -26.766 33 2.967 1 92.75 357 LYS A O 1
ATOM 2917 N N . ILE A 1 358 ? -27.922 31.078 2.947 1 94.88 358 ILE A N 1
ATOM 2918 C CA . ILE A 1 358 ? -27.188 30.484 4.062 1 94.88 358 ILE A CA 1
ATOM 2919 C C . ILE A 1 358 ? -25.703 30.375 3.697 1 94.88 358 ILE A C 1
ATOM 2921 O O . ILE A 1 358 ? -24.844 30.766 4.477 1 94.88 358 ILE A O 1
ATOM 2925 N N . LEU A 1 359 ? -25.484 29.875 2.486 1 95.81 359 LEU A N 1
ATOM 2926 C CA . LEU A 1 359 ? -24.109 29.609 2.066 1 95.81 359 LEU A CA 1
ATOM 2927 C C . LEU A 1 359 ? -23.359 30.906 1.838 1 95.81 359 LEU A C 1
ATOM 2929 O O . LEU A 1 359 ? -22.156 30.984 2.1 1 95.81 359 LEU A O 1
ATOM 2933 N N . ALA A 1 360 ? -23.984 31.891 1.355 1 95.12 360 ALA A N 1
ATOM 2934 C CA . ALA A 1 360 ? -23.359 33.188 1.207 1 95.12 360 ALA A CA 1
ATOM 2935 C C . ALA A 1 360 ? -22.906 33.75 2.559 1 95.12 360 ALA A C 1
ATOM 2937 O O . ALA A 1 360 ? -21.797 34.25 2.688 1 95.12 360 ALA A O 1
ATOM 2938 N N . LEU A 1 361 ? -23.766 33.656 3.514 1 95.31 361 LEU A N 1
ATOM 2939 C CA . LEU A 1 361 ? -23.438 34.125 4.848 1 95.31 361 LEU A CA 1
ATOM 2940 C C . LEU A 1 361 ? -22.359 33.25 5.488 1 95.31 361 LEU A C 1
ATOM 2942 O O . LEU A 1 361 ? -21.484 33.781 6.203 1 95.31 361 LEU A O 1
ATOM 2946 N N . ARG A 1 362 ? -22.406 31.969 5.258 1 96.88 362 ARG A N 1
ATOM 2947 C CA . ARG A 1 362 ? -21.391 31.062 5.762 1 96.88 362 ARG A CA 1
ATOM 2948 C C . ARG A 1 362 ? -20.016 31.406 5.195 1 96.88 362 ARG A C 1
ATOM 2950 O O . ARG A 1 362 ? -19 31.344 5.902 1 96.88 362 ARG A O 1
ATOM 2957 N N . ASP A 1 363 ? -20.031 31.734 3.951 1 96.38 363 ASP A N 1
ATOM 2958 C CA . ASP A 1 363 ? -18.781 32.125 3.297 1 96.38 363 ASP A CA 1
ATOM 2959 C C . ASP A 1 363 ? -18.188 33.375 3.932 1 96.38 363 ASP A C 1
ATOM 2961 O O . ASP A 1 363 ? -16.984 33.469 4.145 1 96.38 363 ASP A O 1
ATOM 2965 N N . ILE A 1 364 ? -18.969 34.312 4.254 1 95.69 364 ILE A N 1
ATOM 2966 C CA . ILE A 1 364 ? -18.547 35.531 4.953 1 95.69 364 ILE A CA 1
ATOM 2967 C C . ILE A 1 364 ? -18.016 35.156 6.34 1 95.69 364 ILE A C 1
ATOM 2969 O O . ILE A 1 364 ? -16.969 35.656 6.766 1 95.69 364 ILE A O 1
ATOM 2973 N N . SER A 1 365 ? -18.734 34.312 6.977 1 96.5 365 SER A N 1
ATOM 2974 C CA . SER A 1 365 ? -18.359 33.875 8.32 1 96.5 365 SER A CA 1
ATOM 2975 C C . SER A 1 365 ? -16.984 33.219 8.336 1 96.5 365 SER A C 1
ATOM 2977 O O . SER A 1 365 ? -16.234 33.344 9.305 1 96.5 365 SER A O 1
ATOM 2979 N N . LYS A 1 366 ? -16.656 32.469 7.309 1 96.62 366 LYS A N 1
ATOM 2980 C CA . LYS A 1 366 ? -15.352 31.828 7.219 1 96.62 366 LYS A CA 1
ATOM 2981 C C . LYS A 1 366 ? -14.234 32.875 7.176 1 96.62 366 LYS A C 1
ATOM 2983 O O . LYS A 1 366 ? -13.234 32.75 7.883 1 96.62 366 LYS A O 1
ATOM 2988 N N . ASP A 1 367 ? -14.43 33.875 6.375 1 96.19 367 ASP A N 1
ATOM 2989 C CA . ASP A 1 367 ? -13.445 34.938 6.289 1 96.19 367 ASP A CA 1
ATOM 2990 C C . ASP A 1 367 ? -13.328 35.688 7.621 1 96.19 367 ASP A C 1
ATOM 2992 O O . ASP A 1 367 ? -12.227 36.062 8.023 1 96.19 367 ASP A O 1
ATOM 2996 N N . MET A 1 368 ? -14.453 35.875 8.273 1 96.5 368 MET A N 1
ATOM 2997 C CA . MET A 1 368 ? -14.445 36.531 9.57 1 96.5 368 MET A CA 1
ATOM 2998 C C . MET A 1 368 ? -13.688 35.719 10.602 1 96.5 368 MET A C 1
ATOM 3000 O O . MET A 1 368 ? -12.93 36.25 11.406 1 96.5 368 MET A O 1
ATOM 3004 N N . LEU A 1 369 ? -13.93 34.438 10.57 1 96.94 369 LEU A N 1
ATOM 3005 C CA . LEU A 1 369 ? -13.219 33.531 11.477 1 96.94 369 LEU A CA 1
ATOM 3006 C C . LEU A 1 369 ? -11.711 33.625 11.281 1 96.94 369 LEU A C 1
ATOM 3008 O O . LEU A 1 369 ? -10.961 33.688 12.258 1 96.94 369 LEU A O 1
ATOM 3012 N N . ARG A 1 370 ? -11.281 33.688 10.086 1 96.81 370 ARG A N 1
ATOM 3013 C CA . ARG A 1 370 ? -9.852 33.781 9.812 1 96.81 370 ARG A CA 1
ATOM 3014 C C . ARG A 1 370 ? -9.305 35.125 10.266 1 96.81 370 ARG A C 1
ATOM 3016 O O . ARG A 1 370 ? -8.289 35.188 10.961 1 96.81 370 ARG A O 1
ATOM 3023 N N . ALA A 1 371 ? -10 36.219 9.859 1 96.12 371 ALA A N 1
ATOM 3024 C CA . ALA A 1 371 ? -9.547 37.562 10.211 1 96.12 371 ALA A CA 1
ATOM 3025 C C . ALA A 1 371 ? -9.453 37.75 11.719 1 96.12 371 ALA A C 1
ATOM 3027 O O . ALA A 1 371 ? -8.484 38.312 12.227 1 96.12 371 ALA A O 1
ATOM 3028 N N . GLN A 1 372 ? -10.461 37.281 12.367 1 96.25 372 GLN A N 1
ATOM 3029 C CA . GLN A 1 372 ? -10.492 37.406 13.82 1 96.25 372 GLN A CA 1
ATOM 3030 C C . GLN A 1 372 ? -9.383 36.594 14.469 1 96.25 372 GLN A C 1
ATOM 3032 O O . GLN A 1 372 ? -8.773 37 15.445 1 96.25 372 GLN A O 1
ATOM 3037 N N . TYR A 1 373 ? -9.125 35.406 13.992 1 96.62 373 TYR A N 1
ATOM 3038 C CA . TYR A 1 373 ? -8.055 34.594 14.555 1 96.62 373 TYR A CA 1
ATOM 3039 C C . TYR A 1 373 ? -6.699 35.25 14.367 1 96.62 373 TYR A C 1
ATOM 3041 O O . TYR A 1 373 ? -5.863 35.25 15.281 1 96.62 373 TYR A O 1
ATOM 3049 N N . LEU A 1 374 ? -6.457 35.781 13.203 1 96.12 374 LEU A N 1
ATOM 3050 C CA . LEU A 1 374 ? -5.203 36.469 12.922 1 96.12 374 LEU A CA 1
ATOM 3051 C C . LEU A 1 374 ? -5 37.656 13.875 1 96.12 374 LEU A C 1
ATOM 3053 O O . LEU A 1 374 ? -3.867 37.969 14.25 1 96.12 374 LEU A O 1
ATOM 3057 N N . LYS A 1 375 ? -6.074 38.281 14.234 1 95.25 375 LYS A N 1
ATOM 3058 C CA . LYS A 1 375 ? -6 39.375 15.219 1 95.25 375 LYS A CA 1
ATOM 3059 C C . LYS A 1 375 ? -5.617 38.844 16.594 1 95.25 375 LYS A C 1
ATOM 3061 O O . LYS A 1 375 ? -4.828 39.469 17.312 1 95.25 375 LYS A O 1
ATOM 3066 N N . MET A 1 376 ? -6.121 37.75 16.938 1 94.88 376 MET A N 1
ATOM 3067 C CA . MET A 1 376 ? -5.965 37.188 18.281 1 94.88 376 MET A CA 1
ATOM 3068 C C . MET A 1 376 ? -4.652 36.406 18.406 1 94.88 376 MET A C 1
ATOM 3070 O O . MET A 1 376 ? -4.18 36.156 19.516 1 94.88 376 MET A O 1
ATOM 3074 N N . LEU A 1 377 ? -4.047 36.094 17.359 1 94.56 377 LEU A N 1
ATOM 3075 C CA . LEU A 1 377 ? -2.898 35.188 17.312 1 94.56 377 LEU A CA 1
ATOM 3076 C C . LEU A 1 377 ? -1.788 35.688 18.234 1 94.56 377 LEU A C 1
ATOM 3078 O O . LEU A 1 377 ? -1.285 34.906 19.062 1 94.56 377 LEU A O 1
ATOM 3082 N N . PRO A 1 378 ? -1.436 36.969 18.234 1 92.88 378 PRO A N 1
ATOM 3083 C CA . PRO A 1 378 ? -0.35 37.438 19.109 1 92.88 378 PRO A CA 1
ATOM 3084 C C . PRO A 1 378 ? -0.698 37.344 20.594 1 92.88 378 PRO A C 1
ATOM 3086 O O . PRO A 1 378 ? 0.19 37.406 21.453 1 92.88 378 PRO A O 1
ATOM 3089 N N . LEU A 1 379 ? -1.983 37.188 20.859 1 92.69 379 LEU A N 1
ATOM 3090 C CA . LEU A 1 379 ? -2.445 37.156 22.25 1 92.69 379 LEU A CA 1
ATOM 3091 C C . LEU A 1 379 ? -2.516 35.719 22.766 1 92.69 379 LEU A C 1
ATOM 3093 O O . LEU A 1 379 ? -2.578 35.5 23.984 1 92.69 379 LEU A O 1
ATOM 3097 N N . ILE A 1 380 ? -2.494 34.812 21.859 1 92.88 380 ILE A N 1
ATOM 3098 C CA . ILE A 1 380 ? -2.807 33.469 22.344 1 92.88 380 ILE A CA 1
ATOM 3099 C C . ILE A 1 380 ? -1.656 32.5 22 1 92.88 380 ILE A C 1
ATOM 3101 O O . ILE A 1 380 ? -1.591 31.391 22.531 1 92.88 380 ILE A O 1
ATOM 3105 N N . LYS A 1 381 ? -0.8 32.844 21.141 1 93 381 LYS A N 1
ATOM 3106 C CA . LYS A 1 381 ? 0.341 32 20.766 1 93 381 LYS A CA 1
ATOM 3107 C C . LYS A 1 381 ? 1.659 32.688 21.109 1 93 381 LYS A C 1
ATOM 3109 O O . LYS A 1 381 ? 1.792 33.906 20.953 1 93 381 LYS A O 1
ATOM 3114 N N . PRO A 1 382 ? 2.625 31.922 21.531 1 91.56 382 PRO A N 1
ATOM 3115 C CA . PRO A 1 382 ? 3.936 32.5 21.828 1 91.56 382 PRO A CA 1
ATOM 3116 C C . PRO A 1 382 ? 4.75 32.781 20.562 1 91.56 382 PRO A C 1
ATOM 3118 O O . PRO A 1 382 ? 4.469 32.219 19.5 1 91.56 382 PRO A O 1
ATOM 3121 N N . LYS A 1 383 ? 5.73 33.688 20.734 1 92.31 383 LYS A N 1
ATOM 3122 C CA . LYS A 1 383 ? 6.703 33.875 19.656 1 92.31 383 LYS A CA 1
ATOM 3123 C C . LYS A 1 383 ? 7.582 32.656 19.484 1 92.31 383 LYS A C 1
ATOM 3125 O O . LYS A 1 383 ? 8.008 32.031 20.469 1 92.31 383 LYS A O 1
ATOM 3130 N N . THR A 1 384 ? 7.789 32.312 18.297 1 94.44 384 THR A N 1
ATOM 3131 C CA . THR A 1 384 ? 8.695 31.234 17.969 1 94.44 384 THR A CA 1
ATOM 3132 C C . THR A 1 384 ? 9.992 31.766 17.375 1 94.44 384 THR A C 1
ATOM 3134 O O . THR A 1 384 ? 10.117 32.969 17.094 1 94.44 384 THR A O 1
ATOM 3137 N N . ILE A 1 385 ? 10.898 30.906 17.172 1 95.69 385 ILE A N 1
ATOM 3138 C CA . ILE A 1 385 ? 12.195 31.281 16.609 1 95.69 385 ILE A CA 1
ATOM 3139 C C . ILE A 1 385 ? 12 31.953 15.258 1 95.69 385 ILE A C 1
ATOM 3141 O O . ILE A 1 385 ? 12.773 32.844 14.875 1 95.69 385 ILE A O 1
ATOM 3145 N N . TYR A 1 386 ? 10.984 31.625 14.5 1 96.81 386 TYR A N 1
ATOM 3146 C CA . TYR A 1 386 ? 10.711 32.219 13.195 1 96.81 386 TYR A CA 1
ATOM 3147 C C . TYR A 1 386 ? 10.258 33.656 13.336 1 96.81 386 TYR A C 1
ATOM 3149 O O . TYR A 1 386 ? 10.484 34.469 12.438 1 96.81 386 TYR A O 1
ATOM 3157 N N . HIS A 1 387 ? 9.609 33.969 14.445 1 95.31 387 HIS A N 1
ATOM 3158 C CA . HIS A 1 387 ? 9.234 35.344 14.734 1 95.31 387 HIS A CA 1
ATOM 3159 C C . HIS A 1 387 ? 10.461 36.188 15.109 1 95.31 387 HIS A C 1
ATOM 3161 O O . HIS A 1 387 ? 10.602 37.344 14.664 1 95.31 387 HIS A O 1
ATOM 3167 N N . TYR A 1 388 ? 11.32 35.562 15.906 1 94.19 388 TYR A N 1
ATOM 3168 C CA . TYR A 1 388 ? 12.539 36.25 16.297 1 94.19 388 TYR A CA 1
ATOM 3169 C C . TYR A 1 388 ? 13.445 36.5 15.094 1 94.19 388 TYR A C 1
ATOM 3171 O O . TYR A 1 388 ? 14.172 37.5 15.047 1 94.19 388 TYR A O 1
ATOM 3179 N N . ARG A 1 389 ? 13.352 35.656 14.117 1 94.38 389 ARG A N 1
ATOM 3180 C CA . ARG A 1 389 ? 14.141 35.781 12.898 1 94.38 389 ARG A CA 1
ATOM 3181 C C . ARG A 1 389 ? 13.508 36.812 11.945 1 94.38 389 ARG A C 1
ATOM 3183 O O . ARG A 1 389 ? 14.117 37.188 10.945 1 94.38 389 ARG A O 1
ATOM 3190 N N . GLY A 1 390 ? 12.289 37.125 12.211 1 93.5 390 GLY A N 1
ATOM 3191 C CA . GLY A 1 390 ? 11.578 38.094 11.398 1 93.5 390 GLY A CA 1
ATOM 3192 C C . GLY A 1 390 ? 10.891 37.469 10.195 1 93.5 390 GLY A C 1
ATOM 3193 O O . GLY A 1 390 ? 10.336 38.188 9.359 1 93.5 390 GLY A O 1
ATOM 3194 N N . ILE A 1 391 ? 10.984 36.188 10.078 1 95.69 391 ILE A N 1
ATOM 3195 C CA . ILE A 1 391 ? 10.328 35.5 8.969 1 95.69 391 ILE A CA 1
ATOM 3196 C C . ILE A 1 391 ? 8.812 35.562 9.125 1 95.69 391 ILE A C 1
ATOM 3198 O O . ILE A 1 391 ? 8.094 35.844 8.156 1 95.69 391 ILE A O 1
ATOM 3202 N N . LEU A 1 392 ? 8.336 35.312 10.352 1 96.06 392 LEU A N 1
ATOM 3203 C CA . LEU A 1 392 ? 6.957 35.562 10.742 1 96.06 392 LEU A CA 1
ATOM 3204 C C . LEU A 1 392 ? 6.844 36.844 11.547 1 96.06 392 LEU A C 1
ATOM 3206 O O . LEU A 1 392 ? 7.809 37.281 12.18 1 96.06 392 LEU A O 1
ATOM 3210 N N . ASP A 1 393 ? 5.691 37.438 11.453 1 93.69 393 ASP A N 1
ATOM 3211 C CA . ASP A 1 393 ? 5.488 38.688 12.141 1 93.69 393 ASP A CA 1
ATOM 3212 C C . ASP A 1 393 ? 4.23 38.656 13.008 1 93.69 393 ASP A C 1
ATOM 3214 O O . ASP A 1 393 ? 3.121 38.5 12.492 1 93.69 393 ASP A O 1
ATOM 3218 N N . MET A 1 394 ? 4.398 38.875 14.305 1 90.94 394 MET A N 1
ATOM 3219 C CA . MET A 1 394 ? 3.268 38.844 15.227 1 90.94 394 MET A CA 1
ATOM 3220 C C . MET A 1 394 ? 2.365 40.062 15 1 90.94 394 MET A C 1
ATOM 3222 O O . MET A 1 394 ? 1.187 40.031 15.367 1 90.94 394 MET A O 1
ATOM 3226 N N . ASN A 1 395 ? 2.924 41.062 14.406 1 90.69 395 ASN A N 1
ATOM 3227 C CA . ASN A 1 395 ? 2.139 42.281 14.141 1 90.69 395 ASN A CA 1
ATOM 3228 C C . ASN A 1 395 ? 1.376 42.156 12.82 1 90.69 395 ASN A C 1
ATOM 3230 O O . ASN A 1 395 ? 0.422 42.906 12.586 1 90.69 395 ASN A O 1
ATOM 3234 N N . LYS A 1 396 ? 1.854 41.344 12.023 1 92.56 396 LYS A N 1
ATOM 3235 C CA . LYS A 1 396 ? 1.199 41.062 10.75 1 92.56 396 LYS A CA 1
ATOM 3236 C C . LYS A 1 396 ? 1.036 39.562 10.523 1 92.56 396 LYS A C 1
ATOM 3238 O O . LYS A 1 396 ? 1.546 39 9.539 1 92.56 396 LYS A O 1
ATOM 3243 N N . PRO A 1 397 ? 0.243 39 11.398 1 93.88 397 PRO A N 1
ATOM 3244 C CA . PRO A 1 397 ? 0.092 37.531 11.242 1 93.88 397 PRO A CA 1
ATOM 3245 C C . PRO A 1 397 ? -0.458 37.156 9.875 1 93.88 397 PRO A C 1
ATOM 3247 O O . PRO A 1 397 ? -1.324 37.844 9.328 1 93.88 397 PRO A O 1
ATOM 3250 N N . GLY A 1 398 ? 0.13 36.062 9.344 1 92.56 398 GLY A N 1
ATOM 3251 C CA . GLY A 1 398 ? -0.303 35.594 8.039 1 92.56 398 GLY A CA 1
ATOM 3252 C C . GLY A 1 398 ? 0.64 35.969 6.918 1 92.56 398 GLY A C 1
ATOM 3253 O O . GLY A 1 398 ? 0.463 35.562 5.773 1 92.56 398 GLY A O 1
ATOM 3254 N N . THR A 1 399 ? 1.581 36.781 7.258 1 94.62 399 THR A N 1
ATOM 3255 C CA . THR A 1 399 ? 2.574 37.156 6.262 1 94.62 399 THR A CA 1
ATOM 3256 C C . THR A 1 399 ? 3.904 36.469 6.523 1 94.62 399 THR A C 1
ATOM 3258 O O . THR A 1 399 ? 4.242 36.188 7.672 1 94.62 399 THR A O 1
ATOM 3261 N N . ILE A 1 400 ? 4.645 36.188 5.469 1 96.06 400 ILE A N 1
ATOM 3262 C CA . ILE A 1 400 ? 5.898 35.438 5.566 1 96.06 400 ILE A CA 1
ATOM 3263 C C . ILE A 1 400 ? 6.98 36.156 4.758 1 96.06 400 ILE A C 1
ATOM 3265 O O . ILE A 1 400 ? 6.754 36.531 3.609 1 96.06 400 ILE A O 1
ATOM 3269 N N . ASP A 1 401 ? 8.094 36.375 5.355 1 94 401 ASP A N 1
ATOM 3270 C CA . ASP A 1 401 ? 9.227 37 4.68 1 94 401 ASP A CA 1
ATOM 3271 C C . ASP A 1 401 ? 10.531 36.281 5.023 1 94 401 ASP A C 1
ATOM 3273 O O . ASP A 1 401 ? 11.164 36.594 6.035 1 94 401 ASP A O 1
ATOM 3277 N N . PHE A 1 402 ? 11.008 35.469 4.133 1 91.69 402 PHE A N 1
ATOM 3278 C CA . PHE A 1 402 ? 12.219 34.719 4.398 1 91.69 402 PHE A CA 1
ATOM 3279 C C . PHE A 1 402 ? 13.461 35.594 4.27 1 91.69 402 PHE A C 1
ATOM 3281 O O . PHE A 1 402 ? 14.547 35.188 4.695 1 91.69 402 PHE A O 1
ATOM 3288 N N . GLU A 1 403 ? 13.383 36.781 3.73 1 84 403 GLU A N 1
ATOM 3289 C CA . GLU A 1 403 ? 14.523 37.688 3.5 1 84 403 GLU A CA 1
ATOM 3290 C C . GLU A 1 403 ? 14.641 38.719 4.602 1 84 403 GLU A C 1
ATOM 3292 O O . GLU A 1 403 ? 15.539 39.562 4.578 1 84 403 GLU A O 1
ATOM 3297 N N . ALA A 1 404 ? 13.688 38.969 5.523 1 74.19 404 ALA A N 1
ATOM 3298 C CA . ALA A 1 404 ? 13.594 40.031 6.516 1 74.19 404 ALA A CA 1
ATOM 3299 C C . ALA A 1 404 ? 14.914 40.188 7.273 1 74.19 404 ALA A C 1
ATOM 3301 O O . ALA A 1 404 ? 15.328 41.312 7.586 1 74.19 404 ALA A O 1
ATOM 3302 N N . GLY A 1 405 ? 15.922 39.281 7.613 1 60.56 405 GLY A N 1
ATOM 3303 C CA . GLY A 1 405 ? 17.125 39.375 8.414 1 60.56 405 GLY A CA 1
ATOM 3304 C C . GLY A 1 405 ? 18.391 39.5 7.582 1 60.56 405 GLY A C 1
ATOM 3305 O O . GLY A 1 405 ? 19.5 39.5 8.117 1 60.56 405 GLY A O 1
ATOM 3306 N N . SER A 1 406 ? 18.422 39.312 6.469 1 55.84 406 SER A N 1
ATOM 3307 C CA . SER A 1 406 ? 19.656 39.406 5.699 1 55.84 406 SER A CA 1
ATOM 3308 C C . SER A 1 406 ? 20.141 40.844 5.621 1 55.84 406 SER A C 1
ATOM 3310 O O . SER A 1 406 ? 19.391 41.75 5.211 1 55.84 406 SER A O 1
ATOM 3312 N N . SER A 1 407 ? 20.828 41.312 6.734 1 42.72 407 SER A N 1
ATOM 3313 C CA . SER A 1 407 ? 21.547 42.594 6.793 1 42.72 407 SER A CA 1
ATOM 3314 C C . SER A 1 407 ? 22.234 42.875 5.469 1 42.72 407 SER A C 1
ATOM 3316 O O . SER A 1 407 ? 23.109 43.75 5.406 1 42.72 407 SER A O 1
ATOM 3318 N N . THR A 1 408 ? 22.5 42.125 4.461 1 38.84 408 THR A N 1
ATOM 3319 C CA . THR A 1 408 ? 23.328 42.781 3.455 1 38.84 408 THR A CA 1
ATOM 3320 C C . THR A 1 408 ? 22.828 44.188 3.168 1 38.84 408 THR A C 1
ATOM 3322 O O . THR A 1 408 ? 21.609 44.406 3.047 1 38.84 408 THR A O 1
ATOM 3325 N N . GLY A 1 409 ? 23.75 45.281 3.498 1 33.38 409 GLY A N 1
ATOM 3326 C CA . GLY A 1 409 ? 23.844 46.719 3.27 1 33.38 409 GLY A CA 1
ATOM 3327 C C . GLY A 1 409 ? 22.984 47.219 2.117 1 33.38 409 GLY A C 1
ATOM 3328 O O . GLY A 1 409 ? 22.5 46.406 1.322 1 33.38 409 GLY A O 1
ATOM 3329 N N . SER A 1 410 ? 22.938 48.688 2.037 1 33.72 410 SER A N 1
ATOM 3330 C CA . SER A 1 410 ? 22.422 49.656 1.069 1 33.72 410 SER A CA 1
ATOM 3331 C C . SER A 1 410 ? 22.828 49.281 -0.353 1 33.72 410 SER A C 1
ATOM 3333 O O . SER A 1 410 ? 23.703 49.906 -0.939 1 33.72 410 SER A O 1
ATOM 3335 N N . VAL A 1 411 ? 23.469 48.219 -0.716 1 32.09 411 VAL A N 1
ATOM 3336 C CA . VAL A 1 411 ? 23.703 48.438 -2.143 1 32.09 411 VAL A CA 1
ATOM 3337 C C . VAL A 1 411 ? 22.438 48.969 -2.803 1 32.09 411 VAL A C 1
ATOM 3339 O O . VAL A 1 411 ? 21.328 48.781 -2.307 1 32.09 411 VAL A O 1
ATOM 3342 N N . ASN A 1 412 ? 22.672 49.938 -3.785 1 29.42 412 ASN A N 1
ATOM 3343 C CA . ASN A 1 412 ? 21.688 50.5 -4.695 1 29.42 412 ASN A CA 1
ATOM 3344 C C . ASN A 1 412 ? 20.609 49.469 -5.043 1 29.42 412 ASN A C 1
ATOM 3346 O O . ASN A 1 412 ? 20.906 48.438 -5.648 1 29.42 412 ASN A O 1
ATOM 3350 N N . LYS A 1 413 ? 19.703 49.25 -4.078 1 36.09 413 LYS A N 1
ATOM 3351 C CA . LYS A 1 413 ? 18.422 48.688 -4.543 1 36.09 413 LYS A CA 1
ATOM 3352 C C . LYS A 1 413 ? 18.156 49.094 -5.988 1 36.09 413 LYS A C 1
ATOM 3354 O O . LYS A 1 413 ? 17.797 50.25 -6.258 1 36.09 413 LYS A O 1
ATOM 3359 N N . ASN A 1 414 ? 19.125 48.719 -6.824 1 30.38 414 ASN A N 1
ATOM 3360 C CA . ASN A 1 414 ? 18.406 48.969 -8.07 1 30.38 414 ASN A CA 1
ATOM 3361 C C . ASN A 1 414 ? 16.922 48.656 -7.922 1 30.38 414 ASN A C 1
ATOM 3363 O O . ASN A 1 414 ? 16.531 47.844 -7.07 1 30.38 414 ASN A O 1
ATOM 3367 N N . GLU A 1 415 ? 15.938 49.375 -8.414 1 34.41 415 GLU A N 1
ATOM 3368 C CA . GLU A 1 415 ? 14.484 49.375 -8.539 1 34.41 415 GLU A CA 1
ATOM 3369 C C . GLU A 1 415 ? 13.93 47.969 -8.523 1 34.41 415 GLU A C 1
ATOM 3371 O O . GLU A 1 415 ? 12.766 47.75 -8.18 1 34.41 415 GLU A O 1
ATOM 3376 N N . GLY A 1 416 ? 14.555 46.844 -9.047 1 33.75 416 GLY A N 1
ATOM 3377 C CA . GLY A 1 416 ? 13.859 45.625 -9.453 1 33.75 416 GLY A CA 1
ATOM 3378 C C . GLY A 1 416 ? 13.766 44.594 -8.352 1 33.75 416 GLY A C 1
ATOM 3379 O O . GLY A 1 416 ? 13.312 43.469 -8.586 1 33.75 416 GLY A O 1
ATOM 3380 N N . SER A 1 417 ? 14.617 44.469 -7.305 1 38.94 417 SER A N 1
ATOM 3381 C CA . SER A 1 417 ? 14.523 43.25 -6.508 1 38.94 417 SER A CA 1
ATOM 3382 C C . SER A 1 417 ? 13.289 43.25 -5.617 1 38.94 417 SER A C 1
ATOM 3384 O O . SER A 1 417 ? 13.18 44.062 -4.703 1 38.94 417 SER A O 1
ATOM 3386 N N . SER A 1 418 ? 12.016 43.125 -6.008 1 41.38 418 SER A N 1
ATOM 3387 C CA . SER A 1 418 ? 10.695 42.969 -5.402 1 41.38 418 SER A CA 1
ATOM 3388 C C . SER A 1 418 ? 10.734 42.031 -4.207 1 41.38 418 SER A C 1
ATOM 3390 O O . SER A 1 418 ? 11.078 40.844 -4.352 1 41.38 418 SER A O 1
ATOM 3392 N N . THR A 1 419 ? 11.219 42.312 -3.023 1 52.44 419 THR A N 1
ATOM 3393 C CA . THR A 1 419 ? 11 41.594 -1.78 1 52.44 419 THR A CA 1
ATOM 3394 C C . THR A 1 419 ? 9.617 40.969 -1.761 1 52.44 419 THR A C 1
ATOM 3396 O O . THR A 1 419 ? 8.602 41.656 -1.792 1 52.44 419 THR A O 1
ATOM 3399 N N . THR A 1 420 ? 9.398 39.688 -2.227 1 72.19 420 THR A N 1
ATOM 3400 C CA . THR A 1 420 ? 8.047 39.188 -2.449 1 72.19 420 THR A CA 1
ATOM 3401 C C . THR A 1 420 ? 7.477 38.562 -1.172 1 72.19 420 THR A C 1
ATOM 3403 O O . THR A 1 420 ? 7.969 37.562 -0.694 1 72.19 420 THR A O 1
ATOM 3406 N N . ILE A 1 421 ? 7.031 39.5 -0.045 1 84.44 421 ILE A N 1
ATOM 3407 C CA . ILE A 1 421 ? 6.254 39.062 1.105 1 84.44 421 ILE A CA 1
ATOM 3408 C C . ILE A 1 421 ? 5.074 38.219 0.633 1 84.44 421 ILE A C 1
ATOM 3410 O O . ILE A 1 421 ? 4.328 38.625 -0.26 1 84.44 421 ILE A O 1
ATOM 3414 N N . ILE A 1 422 ? 5.051 37.031 1.228 1 89.19 422 ILE A N 1
ATOM 3415 C CA . ILE A 1 422 ? 4.004 36.094 0.851 1 89.19 422 ILE A CA 1
ATOM 3416 C C . ILE A 1 422 ? 2.838 36.219 1.83 1 89.19 422 ILE A C 1
ATOM 3418 O O . ILE A 1 422 ? 3.041 36.406 3.027 1 89.19 422 ILE A O 1
ATOM 3422 N N . GLY A 1 423 ? 1.591 36.188 1.377 1 90.56 423 GLY A N 1
ATOM 3423 C CA . GLY A 1 423 ? 0.416 36.062 2.229 1 90.56 423 GLY A CA 1
ATOM 3424 C C . GLY A 1 423 ? -0.304 37.375 2.42 1 90.56 423 GLY A C 1
ATOM 3425 O O . GLY A 1 423 ? -1.288 37.469 3.16 1 90.56 423 GLY A O 1
ATOM 3426 N N . ILE A 1 424 ? 0.06 38.438 1.763 1 89.25 424 ILE A N 1
ATOM 3427 C CA . ILE A 1 424 ? -0.511 39.75 1.938 1 89.25 424 ILE A CA 1
ATOM 3428 C C . ILE A 1 424 ? -1.984 39.75 1.536 1 89.25 424 ILE A C 1
ATOM 3430 O O . ILE A 1 424 ? -2.824 40.344 2.213 1 89.25 424 ILE A O 1
ATOM 3434 N N . GLU A 1 425 ? -2.264 39 0.556 1 87.75 425 GLU A N 1
ATOM 3435 C CA . GLU A 1 425 ? -3.617 38.969 0.011 1 87.75 425 GLU A CA 1
ATOM 3436 C C . GLU A 1 425 ? -4.586 38.281 0.959 1 87.75 425 GLU A C 1
ATOM 3438 O O . GLU A 1 425 ? -5.797 38.5 0.902 1 87.75 425 GLU A O 1
ATOM 3443 N N . THR A 1 426 ? -4.043 37.469 1.795 1 89.19 426 THR A N 1
ATOM 3444 C CA . THR A 1 426 ? -4.91 36.688 2.68 1 89.19 426 THR A CA 1
ATOM 3445 C C . THR A 1 426 ? -4.676 37.094 4.137 1 89.19 426 THR A C 1
ATOM 3447 O O . THR A 1 426 ? -5.117 36.375 5.051 1 89.19 426 THR A O 1
ATOM 3450 N N . ALA A 1 427 ? -3.996 38.219 4.293 1 90.56 427 ALA A N 1
ATOM 3451 C CA . ALA A 1 427 ? -3.799 38.75 5.633 1 90.56 427 ALA A CA 1
ATOM 3452 C C . ALA A 1 427 ? -4.988 39.625 6.059 1 90.56 427 ALA A C 1
ATOM 3454 O O . ALA A 1 427 ? -5.883 39.875 5.254 1 90.56 427 ALA A O 1
ATOM 3455 N N . ARG A 1 428 ? -4.996 40 7.297 1 92.12 428 ARG A N 1
ATOM 3456 C CA . ARG A 1 428 ? -6.168 40.594 7.945 1 92.12 428 ARG A CA 1
ATOM 3457 C C . ARG A 1 428 ? -6.621 41.875 7.234 1 92.12 428 ARG A C 1
ATOM 3459 O O . ARG A 1 428 ? -7.801 42.031 6.93 1 92.12 428 ARG A O 1
ATOM 3466 N N . PRO A 1 429 ? -5.723 42.781 6.828 1 92.06 429 PRO A N 1
ATOM 3467 C CA . PRO A 1 429 ? -6.203 44 6.176 1 92.06 429 PRO A CA 1
ATOM 3468 C C . PRO A 1 429 ? -6.926 43.719 4.859 1 92.06 429 PRO A C 1
ATOM 3470 O O . PRO A 1 429 ? -7.969 44.312 4.586 1 92.06 429 PRO A O 1
ATOM 3473 N N . SER A 1 430 ? -6.344 42.875 4.109 1 93.44 430 SER A N 1
ATOM 3474 C CA . SER A 1 430 ? -6.977 42.531 2.848 1 93.44 430 SER A CA 1
ATOM 3475 C C . SER A 1 430 ? -8.281 41.75 3.086 1 93.44 430 SER A C 1
ATOM 3477 O O . SER A 1 430 ? -9.258 41.938 2.354 1 93.44 430 SER A O 1
ATOM 3479 N N . LEU A 1 431 ? -8.328 40.938 4.098 1 93.56 431 LEU A N 1
ATOM 3480 C CA . LEU A 1 431 ? -9.516 40.156 4.434 1 93.56 431 LEU A CA 1
ATOM 3481 C C . LEU A 1 431 ? -10.664 41.062 4.867 1 93.56 431 LEU A C 1
ATOM 3483 O O . LEU A 1 431 ? -11.82 40.812 4.547 1 93.56 431 LEU A O 1
ATOM 3487 N N . LEU A 1 432 ? -10.32 42.062 5.621 1 94.56 432 LEU A N 1
ATOM 3488 C CA . LEU A 1 432 ? -11.344 43 6.086 1 94.56 432 LEU A CA 1
ATOM 3489 C C . LEU A 1 432 ? -12.023 43.688 4.91 1 94.56 432 LEU A C 1
ATOM 3491 O O . LEU A 1 432 ? -13.242 43.875 4.922 1 94.56 432 LEU A O 1
ATOM 3495 N N . LYS A 1 433 ? -11.211 44.031 3.93 1 94.5 433 LYS A N 1
ATOM 3496 C CA . LYS A 1 433 ? -11.781 44.625 2.725 1 94.5 433 LYS A CA 1
ATOM 3497 C C . LYS A 1 433 ? -12.688 43.625 1.998 1 94.5 433 LYS A C 1
ATOM 3499 O O . LYS A 1 433 ? -13.766 44 1.532 1 94.5 433 LYS A O 1
ATOM 3504 N N . THR A 1 434 ? -12.188 42.469 1.906 1 94.44 434 THR A N 1
ATOM 3505 C CA . THR A 1 434 ? -12.961 41.438 1.253 1 94.44 434 THR A CA 1
ATOM 3506 C C . THR A 1 434 ? -14.281 41.188 1.988 1 94.44 434 THR A C 1
ATOM 3508 O O . THR A 1 434 ? -15.328 41.062 1.359 1 94.44 434 THR A O 1
ATOM 3511 N N . ILE A 1 435 ? -14.25 41.125 3.297 1 94.88 435 ILE A N 1
ATOM 3512 C CA . ILE A 1 435 ? -15.422 40.906 4.133 1 94.88 435 ILE A CA 1
ATOM 3513 C C . ILE A 1 435 ? -16.438 42.031 3.92 1 94.88 435 ILE A C 1
ATOM 3515 O O . ILE A 1 435 ? -17.625 41.781 3.756 1 94.88 435 ILE A O 1
ATOM 3519 N N . GLU A 1 436 ? -15.961 43.219 3.887 1 94.19 436 GLU A N 1
ATOM 3520 C CA . GLU A 1 436 ? -16.828 44.375 3.662 1 94.19 436 GLU A CA 1
ATOM 3521 C C . GLU A 1 436 ? -17.531 44.281 2.309 1 94.19 436 GLU A C 1
ATOM 3523 O O . GLU A 1 436 ? -18.719 44.562 2.199 1 94.19 436 GLU A O 1
ATOM 3528 N N . SER A 1 437 ? -16.766 44 1.351 1 94.19 437 SER A N 1
ATOM 3529 C CA . SER A 1 437 ? -17.328 43.844 0.011 1 94.19 437 SER A CA 1
ATOM 3530 C C . SER A 1 437 ? -18.391 42.75 -0.029 1 94.19 437 SER A C 1
ATOM 3532 O O . SER A 1 437 ? -19.438 42.906 -0.636 1 94.19 437 SER A O 1
ATOM 3534 N N . LYS A 1 438 ? -18.094 41.656 0.65 1 94 438 LYS A N 1
ATOM 3535 C CA . LYS A 1 438 ? -19.031 40.531 0.661 1 94 438 LYS A CA 1
ATOM 3536 C C . LYS A 1 438 ? -20.297 40.875 1.443 1 94 438 LYS A C 1
ATOM 3538 O O . LYS A 1 438 ? -21.391 40.406 1.098 1 94 438 LYS A O 1
ATOM 3543 N N . ILE A 1 439 ? -20.156 41.594 2.506 1 93.38 439 ILE A 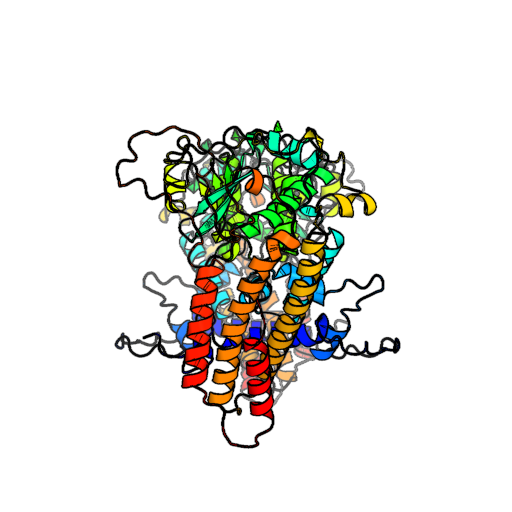N 1
ATOM 3544 C CA . ILE A 1 439 ? -21.312 42.031 3.291 1 93.38 439 ILE A CA 1
ATOM 3545 C C . ILE A 1 439 ? -22.203 42.906 2.438 1 93.38 439 ILE A C 1
ATOM 3547 O O . ILE A 1 439 ? -23.438 42.75 2.436 1 93.38 439 ILE A O 1
ATOM 3551 N N . SER A 1 440 ? -21.594 43.844 1.672 1 92.19 440 SER A N 1
ATOM 3552 C CA . SER A 1 440 ? -22.344 44.719 0.788 1 92.19 440 SER A CA 1
ATOM 3553 C C . SER A 1 440 ? -23.094 43.938 -0.281 1 92.19 440 SER A C 1
ATOM 3555 O O . SER A 1 440 ? -24.25 44.219 -0.579 1 92.19 440 SER A O 1
ATOM 3557 N N . LEU A 1 441 ? -22.391 43.031 -0.785 1 92.19 441 LEU A N 1
ATOM 3558 C CA . LEU A 1 441 ? -23.016 42.188 -1.803 1 92.19 441 LEU A CA 1
ATOM 3559 C C . LEU A 1 441 ? -24.156 41.375 -1.212 1 92.19 441 LEU A C 1
ATOM 3561 O O . LEU A 1 441 ? -25.188 41.188 -1.863 1 92.19 441 LEU A O 1
ATOM 3565 N N . PHE A 1 442 ? -23.938 40.875 -0.025 1 92.88 442 PHE A N 1
ATOM 3566 C CA . PHE A 1 442 ? -24.969 40.094 0.653 1 92.88 442 PHE A CA 1
ATOM 3567 C C . PHE A 1 442 ? -26.234 40.906 0.875 1 92.88 442 PHE A C 1
ATOM 3569 O O . PHE A 1 442 ? -27.344 40.469 0.615 1 92.88 442 PHE A O 1
ATOM 3576 N N . ARG A 1 443 ? -26.094 42.125 1.285 1 90.31 443 ARG A N 1
ATOM 3577 C CA . ARG A 1 443 ? -27.203 43.031 1.539 1 90.31 443 ARG A CA 1
ATOM 3578 C C . ARG A 1 443 ? -27.953 43.344 0.253 1 90.31 443 ARG A C 1
ATOM 3580 O O . ARG A 1 443 ? -29.188 43.469 0.261 1 90.31 443 ARG A O 1
ATOM 3587 N N . SER A 1 444 ? -27.25 43.469 -0.832 1 90.88 444 SER A N 1
ATOM 3588 C CA . SER A 1 444 ? -27.859 43.812 -2.113 1 90.88 444 SER A CA 1
ATOM 3589 C C . SER A 1 444 ? -28.609 42.625 -2.695 1 90.88 444 SER A C 1
ATOM 3591 O O . SER A 1 444 ? -29.672 42.781 -3.307 1 90.88 444 SER A O 1
ATOM 3593 N N . THR A 1 445 ? -28.031 41.469 -2.482 1 89.56 445 THR A N 1
ATOM 3594 C CA . THR A 1 445 ? -28.594 40.281 -3.068 1 89.56 445 THR A CA 1
ATOM 3595 C C . THR A 1 445 ? -29.781 39.781 -2.238 1 89.56 445 THR A C 1
ATOM 3597 O O . THR A 1 445 ? -30.75 39.25 -2.783 1 89.56 445 THR A O 1
ATOM 3600 N N . TYR A 1 446 ? -29.625 39.875 -0.895 1 87.81 446 TYR A N 1
ATOM 3601 C CA . TYR A 1 446 ? -30.656 39.375 -0.002 1 87.81 446 TYR A CA 1
ATOM 3602 C C . TYR A 1 446 ? -31.219 40.469 0.888 1 87.81 446 TYR A C 1
ATOM 3604 O O . TYR A 1 446 ? -30.969 40.5 2.098 1 87.81 446 TYR A O 1
ATOM 3612 N N . PRO A 1 447 ? -31.969 41.344 0.272 1 78 447 PRO A N 1
ATOM 3613 C CA . PRO A 1 447 ? -32.531 42.438 1.066 1 78 447 PRO A CA 1
ATOM 3614 C C . PRO A 1 447 ? -33.531 41.938 2.115 1 78 447 PRO A C 1
ATOM 3616 O O . PRO A 1 447 ? -34.219 40.938 1.906 1 78 447 PRO A O 1
ATOM 3619 N N . THR A 1 448 ? -33.281 42.188 3.41 1 66.44 448 THR A N 1
ATOM 3620 C CA . THR A 1 448 ? -34.125 41.781 4.527 1 66.44 448 THR A CA 1
ATOM 3621 C C . THR A 1 448 ? -35.594 41.875 4.152 1 66.44 448 THR A C 1
ATOM 3623 O O . THR A 1 448 ? -36.062 42.906 3.725 1 66.44 448 THR A O 1
ATOM 3626 N N . PRO A 1 449 ? -36.125 40.625 3.924 1 56.28 449 PRO A N 1
ATOM 3627 C CA . PRO A 1 449 ? -37.562 40.688 3.594 1 56.28 449 PRO A CA 1
ATOM 3628 C C . PRO A 1 449 ? -38.406 41.375 4.68 1 56.28 449 PRO A C 1
ATOM 3630 O O . PRO A 1 449 ? -38 41.375 5.852 1 56.28 449 PRO A O 1
ATOM 3633 N N . SER A 1 450 ? -39.219 42.312 4.309 1 46.16 450 SER A N 1
ATOM 3634 C CA . SER A 1 450 ? -40.312 42.719 5.172 1 46.16 450 SER A CA 1
ATOM 3635 C C . SER A 1 450 ? -41.031 41.531 5.812 1 46.16 450 SER A C 1
ATOM 3637 O O . SER A 1 450 ? -41.906 41.719 6.648 1 46.16 450 SER A O 1
ATOM 3639 N N . SER A 1 451 ? -41.094 40.312 5.203 1 46.53 451 SER A N 1
ATOM 3640 C CA . SER A 1 451 ? -42.031 39.25 5.531 1 46.53 451 SER A CA 1
ATOM 3641 C C . SER A 1 451 ? -41.5 38.344 6.633 1 46.53 451 SER A C 1
ATOM 3643 O O . SER A 1 451 ? -40.312 38.219 6.82 1 46.53 451 SER A O 1
ATOM 3645 N N . THR A 1 452 ? -42.438 37.656 7.613 1 47.81 452 THR A N 1
ATOM 3646 C CA . THR A 1 452 ? -42.656 36.938 8.859 1 47.81 452 THR A CA 1
ATOM 3647 C C . THR A 1 452 ? -42.094 35.5 8.766 1 47.81 452 THR A C 1
ATOM 3649 O O . THR A 1 452 ? -42.344 34.688 9.641 1 47.81 452 THR A O 1
ATOM 3652 N N . GLU A 1 453 ? -41.406 35.062 7.738 1 51.78 453 GLU A N 1
ATOM 3653 C CA . GLU A 1 453 ? -41.25 33.625 7.906 1 51.78 453 GLU A CA 1
ATOM 3654 C C . GLU A 1 453 ? -40.062 33.312 8.812 1 51.78 453 GLU A C 1
ATOM 3656 O O . GLU A 1 453 ? -39 33.938 8.703 1 51.78 453 GLU A O 1
ATOM 3661 N N . SER A 1 454 ? -40.125 32.344 9.805 1 54.78 454 SER A N 1
ATOM 3662 C CA . SER A 1 454 ? -39.375 31.969 10.992 1 54.78 454 SER A CA 1
ATOM 3663 C C . SER A 1 454 ? -37.938 31.578 10.641 1 54.78 454 SER A C 1
ATOM 3665 O O . SER A 1 454 ? -37 32 11.312 1 54.78 454 SER A O 1
ATOM 3667 N N . SER A 1 455 ? -37.688 30.812 9.555 1 56.28 455 SER A N 1
ATOM 3668 C CA . SER A 1 455 ? -36.312 30.328 9.281 1 56.28 455 SER A CA 1
ATOM 3669 C C . SER A 1 455 ? -35.438 31.453 8.75 1 56.28 455 SER A C 1
ATOM 3671 O O . SER A 1 455 ? -34.281 31.547 9.109 1 56.28 455 SER A O 1
ATOM 3673 N N . ASP A 1 456 ? -35.969 32.344 7.941 1 61.03 456 ASP A N 1
ATOM 3674 C CA . ASP A 1 456 ? -35.25 33.5 7.402 1 61.03 456 ASP A CA 1
ATOM 3675 C C . ASP A 1 456 ? -34.875 34.469 8.508 1 61.03 456 ASP A C 1
ATOM 3677 O O . ASP A 1 456 ? -33.844 35.156 8.438 1 61.03 456 ASP A O 1
ATOM 3681 N N . GLN A 1 457 ? -35.688 34.281 9.477 1 64.62 457 GLN A N 1
ATOM 3682 C CA . GLN A 1 457 ? -35.438 35.156 10.609 1 64.62 457 GLN A CA 1
ATOM 3683 C C . GLN A 1 457 ? -34.156 34.781 11.344 1 64.62 457 GLN A C 1
ATOM 3685 O O . GLN A 1 457 ? -33.406 35.656 11.773 1 64.62 457 GLN A O 1
ATOM 3690 N N . SER A 1 458 ? -33.938 33.5 11.305 1 79.88 458 SER A N 1
ATOM 3691 C CA . SER A 1 458 ? -32.75 33.031 12 1 79.88 458 SER A CA 1
ATOM 3692 C C . SER A 1 458 ? -31.484 33.438 11.258 1 79.88 458 SER A C 1
ATOM 3694 O O . SER A 1 458 ? -30.516 33.906 11.875 1 79.88 458 SER A O 1
ATOM 3696 N N . ILE A 1 459 ? -31.562 33.5 9.914 1 86.88 459 ILE A N 1
ATOM 3697 C CA . ILE A 1 459 ? -30.406 33.875 9.102 1 86.88 459 ILE A CA 1
ATOM 3698 C C . ILE A 1 459 ? -30.141 35.375 9.219 1 86.88 459 ILE A C 1
ATOM 3700 O O . ILE A 1 459 ? -29 35.781 9.398 1 86.88 459 ILE A O 1
ATOM 3704 N N . ASP A 1 460 ? -31.219 36.062 9.211 1 87.75 460 ASP A N 1
ATOM 3705 C CA . ASP A 1 460 ? -31.094 37.531 9.305 1 87.75 460 ASP A CA 1
ATOM 3706 C C . ASP A 1 460 ? -30.578 37.938 10.68 1 87.75 460 ASP A C 1
ATOM 3708 O O . ASP A 1 460 ? -29.797 38.875 10.797 1 87.75 460 ASP A O 1
ATOM 3712 N N . GLU A 1 461 ? -31.047 37.219 11.648 1 87.62 461 GLU A N 1
ATOM 3713 C CA . GLU A 1 461 ? -30.578 37.5 13 1 87.62 461 GLU A CA 1
ATOM 3714 C C . GLU A 1 461 ? -29.078 37.25 13.133 1 87.62 461 GLU A C 1
ATOM 3716 O O . GLU A 1 461 ? -28.359 38.031 13.742 1 87.62 461 GLU A O 1
ATOM 3721 N N . ILE A 1 462 ? -28.688 36.188 12.562 1 90.06 462 ILE A N 1
ATOM 3722 C CA . ILE A 1 462 ? -27.266 35.875 12.609 1 90.06 462 ILE A CA 1
ATOM 3723 C C . ILE A 1 462 ? -26.469 36.938 11.852 1 90.06 462 ILE A C 1
ATOM 3725 O O . ILE A 1 462 ? -25.422 37.375 12.336 1 90.06 462 ILE A O 1
ATOM 3729 N N . PHE A 1 463 ? -26.984 37.281 10.68 1 90.75 463 PHE A N 1
ATOM 3730 C CA . PHE A 1 463 ? -26.312 38.312 9.891 1 90.75 463 PHE A CA 1
ATOM 3731 C C . PHE A 1 463 ? -26.172 39.594 10.688 1 90.75 463 PHE A C 1
ATOM 3733 O O . PHE A 1 463 ? -25.094 40.188 10.742 1 90.75 463 PHE A O 1
ATOM 3740 N N . ASP A 1 464 ? -27.188 40 11.398 1 88.38 464 ASP A N 1
ATOM 3741 C CA . ASP A 1 464 ? -27.203 41.219 12.172 1 88.38 464 ASP A CA 1
ATOM 3742 C C . ASP A 1 464 ? -26.188 41.156 13.32 1 88.38 464 ASP A C 1
ATOM 3744 O O . ASP A 1 464 ? -25.562 42.156 13.656 1 88.38 464 ASP A O 1
ATOM 3748 N N . GLN A 1 465 ? -26.078 40.062 13.789 1 88.06 465 GLN A N 1
ATOM 3749 C CA . GLN A 1 465 ? -25.156 39.875 14.922 1 88.06 465 GLN A CA 1
ATOM 3750 C C . GLN A 1 465 ? -23.719 39.844 14.453 1 88.06 465 GLN A C 1
ATOM 3752 O O . GLN A 1 465 ? -22.828 40.438 15.086 1 88.06 465 GLN A O 1
ATOM 3757 N N . ILE A 1 466 ? -23.516 39.219 13.32 1 87.31 466 ILE A N 1
ATOM 3758 C CA . ILE A 1 466 ? -22.141 39.031 12.844 1 87.31 466 ILE A CA 1
ATOM 3759 C C . ILE A 1 466 ? -21.578 40.344 12.344 1 87.31 466 ILE A C 1
ATOM 3761 O O . ILE A 1 466 ? -20.391 40.625 12.539 1 87.31 466 ILE A O 1
ATOM 3765 N N . VAL A 1 467 ? -22.391 41.156 11.781 1 86.94 467 VAL A N 1
ATOM 3766 C CA . VAL A 1 467 ? -21.906 42.406 11.195 1 86.94 467 VAL A CA 1
ATOM 3767 C C . VAL A 1 467 ? -21.578 43.406 12.297 1 86.94 467 VAL A C 1
ATOM 3769 O O . VAL A 1 467 ? -20.812 44.344 12.078 1 86.94 467 VAL A O 1
ATOM 3772 N N . LEU A 1 468 ? -22.078 43.125 13.539 1 85 468 LEU A N 1
ATOM 3773 C CA . LEU A 1 468 ? -21.859 44.062 14.648 1 85 468 LEU A CA 1
ATOM 3774 C C . LEU A 1 468 ? -20.625 43.656 15.445 1 85 468 LEU A C 1
ATOM 3776 O O . LEU A 1 468 ? -20.156 44.406 16.297 1 85 468 LEU A O 1
ATOM 3780 N N . LEU A 1 469 ? -20.141 42.562 15.055 1 84.12 469 LEU A N 1
ATOM 3781 C CA . LEU A 1 469 ? -18.984 42.094 15.82 1 84.12 469 LEU A CA 1
ATOM 3782 C C . LEU A 1 469 ? -17.734 42.875 15.484 1 84.12 469 LEU A C 1
ATOM 3784 O O . LEU A 1 469 ? -17.516 43.25 14.32 1 84.12 469 LEU A O 1
ATOM 3788 N N . GLU A 1 470 ? -17.016 43.219 16.562 1 78 470 GLU A N 1
ATOM 3789 C CA . GLU A 1 470 ? -15.727 43.875 16.391 1 78 470 GLU A CA 1
ATOM 3790 C C . GLU A 1 470 ? -14.594 42.875 16.312 1 78 470 GLU A C 1
ATOM 3792 O O . GLU A 1 470 ? -14.367 42.125 17.266 1 78 470 GLU A O 1
ATOM 3797 N N . PHE A 1 471 ? -14.172 42.812 15.156 1 76.38 471 PHE A N 1
ATOM 3798 C CA . PHE A 1 471 ? -13.039 41.906 14.984 1 76.38 471 PHE A CA 1
ATOM 3799 C C . PHE A 1 471 ? -12 42.531 14.055 1 76.38 471 PHE A C 1
ATOM 3801 O O . PHE A 1 471 ? -12.297 43.469 13.305 1 76.38 471 PHE A O 1
ATOM 3808 N N . MET B 1 1 ? -20.875 -40.312 7.516 1 36.44 1 MET B N 1
ATOM 3809 C CA . MET B 1 1 ? -21.797 -40.375 6.379 1 36.44 1 MET B CA 1
ATOM 3810 C C . MET B 1 1 ? -21.969 -39 5.754 1 36.44 1 MET B C 1
ATOM 3812 O O . MET B 1 1 ? -22.422 -38.062 6.41 1 36.44 1 MET B O 1
ATOM 3816 N N . THR B 1 2 ? -21.141 -38.594 4.934 1 52.59 2 THR B N 1
ATOM 3817 C CA . THR B 1 2 ? -21.031 -37.188 4.492 1 52.59 2 THR B CA 1
ATOM 3818 C C . THR B 1 2 ? -22.344 -36.719 3.885 1 52.59 2 THR B C 1
ATOM 3820 O O . THR B 1 2 ? -22.844 -37.312 2.934 1 52.59 2 THR B O 1
ATOM 3823 N N . THR B 1 3 ? -23.203 -36.25 4.656 1 65.88 3 THR B N 1
ATOM 3824 C CA . THR B 1 3 ? -24.531 -35.75 4.273 1 65.88 3 THR B CA 1
ATOM 3825 C C . THR B 1 3 ? -24.422 -34.781 3.096 1 65.88 3 THR B C 1
ATOM 3827 O O . THR B 1 3 ? -23.484 -34 3.01 1 65.88 3 THR B O 1
ATOM 3830 N N . SER B 1 4 ? -25.141 -35.125 1.997 1 79.56 4 SER B N 1
ATOM 3831 C CA . SER B 1 4 ? -25.219 -34.312 0.801 1 79.56 4 SER B CA 1
ATOM 3832 C C . SER B 1 4 ? -25.641 -32.875 1.147 1 79.56 4 SER B C 1
ATOM 3834 O O . SER B 1 4 ? -26.484 -32.656 2.012 1 79.56 4 SER B O 1
ATOM 3836 N N . PRO B 1 5 ? -24.969 -31.969 0.593 1 88.56 5 PRO B N 1
ATOM 3837 C CA . PRO B 1 5 ? -25.344 -30.578 0.833 1 88.56 5 PRO B CA 1
ATOM 3838 C C . PRO B 1 5 ? -26.812 -30.312 0.55 1 88.56 5 PRO B C 1
ATOM 3840 O O . PRO B 1 5 ? -27.391 -30.891 -0.373 1 88.56 5 PRO B O 1
ATOM 3843 N N . THR B 1 6 ? -27.438 -29.438 1.349 1 88.88 6 THR B N 1
ATOM 3844 C CA . THR B 1 6 ? -28.875 -29.156 1.226 1 88.88 6 THR B CA 1
ATOM 3845 C C . THR B 1 6 ? -29.094 -27.75 0.693 1 88.88 6 THR B C 1
ATOM 3847 O O . THR B 1 6 ? -30.219 -27.375 0.349 1 88.88 6 THR B O 1
ATOM 3850 N N . LYS B 1 7 ? -28.062 -26.969 0.679 1 91.5 7 LYS B N 1
ATOM 3851 C CA . LYS B 1 7 ? -28.141 -25.609 0.146 1 91.5 7 LYS B CA 1
ATOM 3852 C C . LYS B 1 7 ? -26.969 -25.312 -0.777 1 91.5 7 LYS B C 1
ATOM 3854 O O . LYS B 1 7 ? -25.906 -25.922 -0.649 1 91.5 7 LYS B O 1
ATOM 3859 N N . GLU B 1 8 ? -27.188 -24.453 -1.701 1 93.38 8 GLU B N 1
ATOM 3860 C CA . GLU B 1 8 ? -26.156 -24.031 -2.65 1 93.38 8 GLU B CA 1
ATOM 3861 C C . GLU B 1 8 ? -24.891 -23.578 -1.928 1 93.38 8 GLU B C 1
ATOM 3863 O O . GLU B 1 8 ? -23.781 -23.969 -2.314 1 93.38 8 GLU B O 1
ATOM 3868 N N . GLN B 1 9 ? -25.078 -22.859 -0.883 1 93.5 9 GLN B N 1
ATOM 3869 C CA . GLN B 1 9 ? -23.984 -22.266 -0.13 1 93.5 9 GLN B CA 1
ATOM 3870 C C . GLN B 1 9 ? -23.062 -23.344 0.441 1 93.5 9 GLN B C 1
ATOM 3872 O O . GLN B 1 9 ? -21.875 -23.109 0.659 1 93.5 9 GLN B O 1
ATOM 3877 N N . GLU B 1 10 ? -23.516 -24.5 0.642 1 93.81 10 GLU B N 1
ATOM 3878 C CA . GLU B 1 10 ? -22.766 -25.578 1.273 1 93.81 10 GLU B CA 1
ATOM 3879 C C . GLU B 1 10 ? -21.703 -26.141 0.323 1 93.81 10 GLU B C 1
ATOM 3881 O O . GLU B 1 10 ? -20.766 -26.812 0.755 1 93.81 10 GLU B O 1
ATOM 3886 N N . TYR B 1 11 ? -21.859 -25.953 -1.028 1 94.88 11 TYR B N 1
ATOM 3887 C CA . TYR B 1 11 ? -20.828 -26.328 -1.998 1 94.88 11 TYR B CA 1
ATOM 3888 C C . TYR B 1 11 ? -19.703 -25.312 -2.025 1 94.88 11 TYR B C 1
ATOM 3890 O O . TYR B 1 11 ? -18.625 -25.594 -2.582 1 94.88 11 TYR B O 1
ATOM 3898 N N . PHE B 1 12 ? -19.953 -24.141 -1.401 1 96.06 12 PHE B N 1
ATOM 3899 C CA . PHE B 1 12 ? -19 -23.031 -1.413 1 96.06 12 PHE B CA 1
ATOM 3900 C C . PHE B 1 12 ? -18.828 -22.453 -0.014 1 96.06 12 PHE B C 1
ATOM 3902 O O . PHE B 1 12 ? -18.938 -21.25 0.181 1 96.06 12 PHE B O 1
ATOM 3909 N N . THR B 1 13 ? -18.469 -23.297 0.938 1 93.31 13 THR B N 1
ATOM 3910 C CA . THR B 1 13 ? -18.422 -22.922 2.346 1 93.31 13 THR B CA 1
ATOM 3911 C C . THR B 1 13 ? -17.344 -21.859 2.584 1 93.31 13 THR B C 1
ATOM 3913 O O . THR B 1 13 ? -17.375 -21.156 3.598 1 93.31 13 THR B O 1
ATOM 3916 N N . TYR B 1 14 ? -16.438 -21.719 1.669 1 92.75 14 TYR B N 1
ATOM 3917 C CA . TYR B 1 14 ? -15.328 -20.781 1.822 1 92.75 14 TYR B CA 1
ATOM 3918 C C . TYR B 1 14 ? -15.711 -19.406 1.3 1 92.75 14 TYR B C 1
ATOM 3920 O O . TYR B 1 14 ? -14.891 -18.484 1.307 1 92.75 14 TYR B O 1
ATOM 3928 N N . LEU B 1 15 ? -16.969 -19.219 0.901 1 96.06 15 LEU B N 1
ATOM 3929 C CA . LEU B 1 15 ? -17.422 -17.922 0.376 1 96.06 15 LEU B CA 1
ATOM 3930 C C . LEU B 1 15 ? -18.609 -17.391 1.176 1 96.06 15 LEU B C 1
ATOM 3932 O O . LEU B 1 15 ? -19.453 -18.172 1.626 1 96.06 15 LEU B O 1
ATOM 3936 N N . GLU B 1 16 ? -18.656 -16.125 1.313 1 95.44 16 GLU B N 1
ATOM 3937 C CA . GLU B 1 16 ? -19.891 -15.477 1.765 1 95.44 16 GLU B CA 1
ATOM 3938 C C . GLU B 1 16 ? -20.938 -15.445 0.658 1 95.44 16 GLU B C 1
ATOM 3940 O O . GLU B 1 16 ? -20.594 -15.555 -0.524 1 95.44 16 GLU B O 1
ATOM 3945 N N . PRO B 1 17 ? -22.203 -15.305 1.018 1 94.12 17 PRO B N 1
ATOM 3946 C CA . PRO B 1 17 ? -23.25 -15.305 0.003 1 94.12 17 PRO B CA 1
ATOM 3947 C C . PRO B 1 17 ? -23.031 -14.25 -1.077 1 94.12 17 PRO B C 1
ATOM 3949 O O . PRO B 1 17 ? -23.25 -14.523 -2.262 1 94.12 17 PRO B O 1
ATOM 3952 N N . SER B 1 18 ? -22.562 -13.117 -0.64 1 94.69 18 SER B N 1
ATOM 3953 C CA . SER B 1 18 ? -22.312 -12.07 -1.622 1 94.69 18 SER B CA 1
ATOM 3954 C C . SER B 1 18 ? -21.188 -12.453 -2.568 1 94.69 18 SER B C 1
ATOM 3956 O O . SER B 1 18 ? -21.25 -12.18 -3.768 1 94.69 18 SER B O 1
ATOM 3958 N N . GLN B 1 19 ? -20.219 -13.109 -2.062 1 96.25 19 GLN B N 1
ATOM 3959 C CA . GLN B 1 19 ? -19.078 -13.547 -2.861 1 96.25 19 GLN B CA 1
ATOM 3960 C C . GLN B 1 19 ? -19.484 -14.648 -3.84 1 96.25 19 GLN B C 1
ATOM 3962 O O . GLN B 1 19 ? -18.953 -14.719 -4.953 1 96.25 19 GLN B O 1
ATOM 3967 N N . LEU B 1 20 ? -20.359 -15.5 -3.381 1 96.56 20 LEU B N 1
ATOM 3968 C CA . LEU B 1 20 ? -20.859 -16.547 -4.254 1 96.56 20 LEU B CA 1
ATOM 3969 C C . LEU B 1 20 ? -21.594 -15.961 -5.449 1 96.56 20 LEU B C 1
ATOM 3971 O O . LEU B 1 20 ? -21.438 -16.438 -6.578 1 96.56 20 LEU B O 1
ATOM 3975 N N . SER B 1 21 ? -22.391 -14.938 -5.125 1 95.19 21 SER B N 1
ATOM 3976 C CA . SER B 1 21 ? -23.078 -14.242 -6.207 1 95.19 21 SER B CA 1
ATOM 3977 C C . SER B 1 21 ? -22.094 -13.648 -7.199 1 95.19 21 SER B C 1
ATOM 3979 O O . SER B 1 21 ? -22.312 -13.695 -8.414 1 95.19 21 SER B O 1
ATOM 3981 N N . ASP B 1 22 ? -20.984 -13.125 -6.723 1 96.69 22 ASP B N 1
ATOM 3982 C CA . ASP B 1 22 ? -19.953 -12.562 -7.574 1 96.69 22 ASP B CA 1
ATOM 3983 C C . ASP B 1 22 ? -19.297 -13.641 -8.438 1 96.69 22 ASP B C 1
ATOM 3985 O O . ASP B 1 22 ? -18.984 -13.406 -9.602 1 96.69 22 ASP B O 1
ATOM 3989 N N . LEU B 1 23 ? -19.094 -14.773 -7.859 1 97.69 23 LEU B N 1
ATOM 3990 C CA . LEU B 1 23 ? -18.5 -15.883 -8.602 1 97.69 23 LEU B CA 1
ATOM 3991 C C . LEU B 1 23 ? -19.406 -16.312 -9.758 1 97.69 23 LEU B C 1
ATOM 3993 O O . LEU B 1 23 ? -18.922 -16.547 -10.867 1 97.69 23 LEU B O 1
ATOM 3997 N N . LYS B 1 24 ? -20.672 -16.359 -9.508 1 96.44 24 LYS B N 1
ATOM 3998 C CA . LYS B 1 24 ? -21.625 -16.719 -10.555 1 96.44 24 LYS B CA 1
ATOM 3999 C C . LYS B 1 24 ? -21.578 -15.734 -11.711 1 96.44 24 LYS B C 1
ATOM 4001 O O . LYS B 1 24 ? -21.453 -16.125 -12.875 1 96.44 24 LYS B O 1
ATOM 4006 N N . LYS B 1 25 ? -21.578 -14.508 -11.289 1 96.56 25 LYS B N 1
ATOM 4007 C CA . LYS B 1 25 ? -21.516 -13.461 -12.305 1 96.56 25 LYS B CA 1
ATOM 4008 C C . LYS B 1 25 ? -20.203 -13.523 -13.078 1 96.56 25 LYS B C 1
ATOM 4010 O O . LYS B 1 25 ? -20.188 -13.25 -14.281 1 96.56 25 LYS B O 1
ATOM 4015 N N . PHE B 1 26 ? -19.219 -13.859 -12.406 1 97.5 26 PHE B N 1
ATOM 4016 C CA . PHE B 1 26 ? -17.906 -13.922 -13.039 1 97.5 26 PHE B CA 1
ATOM 4017 C C . PHE B 1 26 ? -17.859 -15.047 -14.07 1 97.5 26 PHE B C 1
ATOM 4019 O O . PHE B 1 26 ? -17.344 -14.859 -15.172 1 97.5 26 PHE B O 1
ATOM 4026 N N . TRP B 1 27 ? -18.375 -16.203 -13.734 1 97.69 27 TRP B N 1
ATOM 4027 C CA . TRP B 1 27 ? -18.422 -17.312 -14.68 1 97.69 27 TRP B CA 1
ATOM 4028 C C . TRP B 1 27 ? -19.25 -16.953 -15.906 1 97.69 27 TRP B C 1
ATOM 4030 O O . TRP B 1 27 ? -18.922 -17.359 -17.016 1 97.69 27 TRP B O 1
ATOM 4040 N N . GLN B 1 28 ? -20.297 -16.203 -15.688 1 95.94 28 GLN B N 1
ATOM 4041 C CA . GLN B 1 28 ? -21.094 -15.75 -16.828 1 95.94 28 GLN B CA 1
ATOM 4042 C C . GLN B 1 28 ? -20.25 -14.875 -17.75 1 95.94 28 GLN B C 1
ATOM 4044 O O . GLN B 1 28 ? -20.297 -15.039 -18.984 1 95.94 28 GLN B O 1
ATOM 4049 N N . SER B 1 29 ? -19.5 -14.008 -17.141 1 95.69 29 SER B N 1
ATOM 4050 C CA . SER B 1 29 ? -18.656 -13.125 -17.922 1 95.69 29 SER B CA 1
ATOM 4051 C C . SER B 1 29 ? -17.578 -13.914 -18.672 1 95.69 29 SER B C 1
ATOM 4053 O O . SER B 1 29 ? -17.25 -13.594 -19.812 1 95.69 29 SER B O 1
ATOM 4055 N N . ILE B 1 30 ? -17.031 -14.914 -18.047 1 96.56 30 ILE B N 1
ATOM 4056 C CA . ILE B 1 30 ? -16.016 -15.758 -18.656 1 96.56 30 ILE B CA 1
ATOM 4057 C C . ILE B 1 30 ? -16.625 -16.5 -19.844 1 96.56 30 ILE B C 1
ATOM 4059 O O . ILE B 1 30 ? -15.992 -16.594 -20.906 1 96.56 30 ILE B O 1
ATOM 4063 N N . ASP B 1 31 ? -17.781 -17.047 -19.656 1 94.5 31 ASP B N 1
ATOM 4064 C CA . ASP B 1 31 ? -18.438 -17.766 -20.734 1 94.5 31 ASP B CA 1
ATOM 4065 C C . ASP B 1 31 ? -18.688 -16.859 -21.922 1 94.5 31 ASP B C 1
ATOM 4067 O O . ASP B 1 31 ? -18.406 -17.234 -23.062 1 94.5 31 ASP B O 1
ATOM 4071 N N . GLN B 1 32 ? -19.078 -15.672 -21.656 1 91.62 32 GLN B N 1
ATOM 4072 C CA . GLN B 1 32 ? -19.453 -14.734 -22.719 1 91.62 32 GLN B CA 1
ATOM 4073 C C . GLN B 1 32 ? -18.203 -14.203 -23.422 1 91.62 32 GLN B C 1
ATOM 4075 O O . GLN B 1 32 ? -18.234 -13.961 -24.641 1 91.62 32 GLN B O 1
ATOM 4080 N N . THR B 1 33 ? -17.125 -14.023 -22.719 1 91.69 33 THR B N 1
ATOM 4081 C CA . THR B 1 33 ? -15.969 -13.328 -23.266 1 91.69 33 THR B CA 1
ATOM 4082 C C . THR B 1 33 ? -14.914 -14.328 -23.75 1 91.69 33 THR B C 1
ATOM 4084 O O . THR B 1 33 ? -14.195 -14.062 -24.703 1 91.69 33 THR B O 1
ATOM 4087 N N . ILE B 1 34 ? -14.859 -15.508 -23.125 1 91.5 34 ILE B N 1
ATOM 4088 C CA . ILE B 1 34 ? -13.75 -16.406 -23.391 1 91.5 34 ILE B CA 1
ATOM 4089 C C . ILE B 1 34 ? -14.258 -17.672 -24.109 1 91.5 34 ILE B C 1
ATOM 4091 O O . ILE B 1 34 ? -13.711 -18.062 -25.141 1 91.5 34 ILE B O 1
ATOM 4095 N N . HIS B 1 35 ? -15.289 -18.234 -23.719 1 87.06 35 HIS B N 1
ATOM 4096 C CA . HIS B 1 35 ? -15.766 -19.5 -24.297 1 87.06 35 HIS B CA 1
ATOM 4097 C C . HIS B 1 35 ? -16.688 -19.25 -25.484 1 87.06 35 HIS B C 1
ATOM 4099 O O . HIS B 1 35 ? -16.594 -19.953 -26.5 1 87.06 35 HIS B O 1
ATOM 4105 N N . ASN B 1 36 ? -17.609 -18.359 -25.281 1 80.56 36 ASN B N 1
ATOM 4106 C CA . ASN B 1 36 ? -18.531 -18.031 -26.375 1 80.56 36 ASN B CA 1
ATOM 4107 C C . ASN B 1 36 ? -18.531 -16.547 -26.703 1 80.56 36 ASN B C 1
ATOM 4109 O O . ASN B 1 36 ? -19.516 -15.844 -26.469 1 80.56 36 ASN B O 1
ATOM 4113 N N . PRO B 1 37 ? -17.359 -16.094 -27.25 1 68.25 37 PRO B N 1
ATOM 4114 C CA . PRO B 1 37 ? -17.312 -14.648 -27.484 1 68.25 37 PRO B CA 1
ATOM 4115 C C . PRO B 1 37 ? -18.312 -14.203 -28.547 1 68.25 37 PRO B C 1
ATOM 4117 O O . PRO B 1 37 ? -18.484 -14.867 -29.578 1 68.25 37 PRO B O 1
ATOM 4120 N N . GLY B 1 38 ? -19.438 -13.688 -28.141 1 55.38 38 GLY B N 1
ATOM 4121 C CA . GLY B 1 38 ? -20.406 -13.195 -29.094 1 55.38 38 GLY B CA 1
ATOM 4122 C C . GLY B 1 38 ? -19.797 -12.352 -30.203 1 55.38 38 GLY B C 1
ATOM 4123 O O . GLY B 1 38 ? -18.625 -11.977 -30.125 1 55.38 38 GLY B O 1
ATOM 4124 N N . PRO B 1 39 ? -20.578 -12.266 -31.359 1 43.59 39 PRO B N 1
ATOM 4125 C CA . PRO B 1 39 ? -20.078 -11.461 -32.469 1 43.59 39 PRO B CA 1
ATOM 4126 C C . PRO B 1 39 ? -19.641 -10.062 -32.031 1 43.59 39 PRO B C 1
ATOM 4128 O O . PRO B 1 39 ? -20.25 -9.477 -31.141 1 43.59 39 PRO B O 1
ATOM 4131 N N . ALA B 1 40 ? -18.578 -9.758 -32.25 1 42.03 40 ALA B N 1
ATOM 4132 C CA . ALA B 1 40 ? -18.078 -8.414 -32.031 1 42.03 40 ALA B CA 1
ATOM 4133 C C . ALA B 1 40 ? -19.062 -7.355 -32.5 1 42.03 40 ALA B C 1
ATOM 4135 O O . ALA B 1 40 ? -19.531 -7.414 -33.656 1 42.03 40 ALA B O 1
ATOM 4136 N N . LEU B 1 41 ? -19.906 -6.723 -31.797 1 35.25 41 LEU B N 1
ATOM 4137 C CA . LEU B 1 41 ? -20.672 -5.605 -32.344 1 35.25 41 LEU B CA 1
ATOM 4138 C C . LEU B 1 41 ? -19.766 -4.684 -33.156 1 35.25 41 LEU B C 1
ATOM 4140 O O . LEU B 1 41 ? -18.703 -4.27 -32.688 1 35.25 41 LEU B O 1
ATOM 4144 N N . ASP B 1 42 ? -19.906 -4.703 -34.469 1 33.16 42 ASP B N 1
ATOM 4145 C CA . ASP B 1 42 ? -19.344 -3.678 -35.344 1 33.16 42 ASP B CA 1
ATOM 4146 C C . ASP B 1 42 ? -19.641 -2.277 -34.812 1 33.16 42 ASP B C 1
ATOM 4148 O O . ASP B 1 42 ? -20.781 -1.813 -34.875 1 33.16 42 ASP B O 1
ATOM 4152 N N . THR B 1 43 ? -19.312 -1.86 -33.688 1 33.28 43 THR B N 1
ATOM 4153 C CA . THR B 1 43 ? -19.547 -0.438 -33.469 1 33.28 43 THR B CA 1
ATOM 4154 C C . THR B 1 43 ? -18.906 0.399 -34.562 1 33.28 43 THR B C 1
ATOM 4156 O O . THR B 1 43 ? -17.688 0.328 -34.781 1 33.28 43 THR B O 1
ATOM 4159 N N . VAL B 1 44 ? -19.656 0.733 -35.562 1 31.38 44 VAL B N 1
ATOM 4160 C CA . VAL B 1 44 ? -19.375 1.907 -36.375 1 31.38 44 VAL B CA 1
ATOM 4161 C C . VAL B 1 44 ? -18.969 3.074 -35.469 1 31.38 44 VAL B C 1
ATOM 4163 O O . VAL B 1 44 ? -19.594 3.318 -34.438 1 31.38 44 VAL B O 1
ATOM 4166 N N . PRO B 1 45 ? -17.812 3.588 -35.688 1 33.5 45 PRO B N 1
ATOM 4167 C CA . PRO B 1 45 ? -17.328 4.789 -35.031 1 33.5 45 PRO B CA 1
ATOM 4168 C C . PRO B 1 45 ? -18.375 5.891 -34.938 1 33.5 45 PRO B C 1
ATOM 4170 O O . PRO B 1 45 ? -18.75 6.469 -35.969 1 33.5 45 PRO B O 1
ATOM 4173 N N . GLU B 1 46 ? -19.594 5.617 -34.375 1 30.38 46 GLU B N 1
ATOM 4174 C CA . GLU B 1 46 ? -20.391 6.836 -34.406 1 30.38 46 GLU B CA 1
ATOM 4175 C C . GLU B 1 46 ? -19.672 8.008 -33.75 1 30.38 46 GLU B C 1
ATOM 4177 O O . GLU B 1 46 ? -18.812 7.801 -32.875 1 30.38 46 GLU B O 1
ATOM 4182 N N . LYS B 1 47 ? -19.938 9.273 -34.281 1 32.34 47 LYS B N 1
ATOM 4183 C CA . LYS B 1 47 ? -19.484 10.609 -33.906 1 32.34 47 LYS B CA 1
ATOM 4184 C C . LYS B 1 47 ? -19.531 10.789 -32.406 1 32.34 47 LYS B C 1
ATOM 4186 O O . LYS B 1 47 ? -20.406 10.227 -31.719 1 32.34 47 LYS B O 1
ATOM 4191 N N . PRO B 1 48 ? -18.609 11.57 -31.719 1 31.66 48 PRO B N 1
ATOM 4192 C CA . PRO B 1 48 ? -18.297 11.922 -30.328 1 31.66 48 PRO B CA 1
ATOM 4193 C C . PRO B 1 48 ? -19.531 12.305 -29.531 1 31.66 48 PRO B C 1
ATOM 4195 O O . PRO B 1 48 ? -19.422 12.914 -28.469 1 31.66 48 PRO B O 1
ATOM 4198 N N . THR B 1 49 ? -20.766 11.734 -29.875 1 29.41 49 THR B N 1
ATOM 4199 C CA . THR B 1 49 ? -21.797 12.445 -29.125 1 29.41 49 THR B CA 1
ATOM 4200 C C . THR B 1 49 ? -21.594 12.258 -27.609 1 29.41 49 THR B C 1
ATOM 4202 O O . THR B 1 49 ? -20.891 11.344 -27.188 1 29.41 49 THR B O 1
ATOM 4205 N N . ILE B 1 50 ? -22.703 12.57 -26.828 1 29.89 50 ILE B N 1
ATOM 4206 C CA . ILE B 1 50 ? -22.906 12.922 -25.438 1 29.89 50 ILE B CA 1
ATOM 4207 C C . ILE B 1 50 ? -22.578 11.719 -24.547 1 29.89 50 ILE B C 1
ATOM 4209 O O . ILE B 1 50 ? -22.969 10.586 -24.859 1 29.89 50 ILE B O 1
ATOM 4213 N N . LYS B 1 51 ? -21.688 11.93 -23.547 1 30.98 51 LYS B N 1
ATOM 4214 C CA . LYS B 1 51 ? -21.016 11.141 -22.516 1 30.98 51 LYS B CA 1
ATOM 4215 C C . LYS B 1 51 ? -22.016 10.25 -21.766 1 30.98 51 LYS B C 1
ATOM 4217 O O . LYS B 1 51 ? -22.547 10.641 -20.734 1 30.98 51 LYS B O 1
ATOM 4222 N N . LYS B 1 52 ? -23 9.68 -22.391 1 28.03 52 LYS B N 1
ATOM 4223 C CA . LYS B 1 52 ? -23.891 8.898 -21.531 1 28.03 52 LYS B CA 1
ATOM 4224 C C . LYS B 1 52 ? -23.109 7.816 -20.781 1 28.03 52 LYS B C 1
ATOM 4226 O O . LYS B 1 52 ? -22.156 7.242 -21.328 1 28.03 52 LYS B O 1
ATOM 4231 N N . LYS B 1 53 ? -23.484 7.688 -19.531 1 32.31 53 LYS B N 1
ATOM 4232 C CA . LYS B 1 53 ? -23.078 6.73 -18.5 1 32.31 53 LYS B CA 1
ATOM 4233 C C . LYS B 1 53 ? -23.062 5.309 -19.062 1 32.31 53 LYS B C 1
ATOM 4235 O O . LYS B 1 53 ? -24.109 4.758 -19.406 1 32.31 53 LYS B O 1
ATOM 4240 N N . SER B 1 54 ? -21.984 4.949 -19.797 1 31.48 54 SER B N 1
ATOM 4241 C CA . SER B 1 54 ? -21.875 3.656 -20.469 1 31.48 54 SER B CA 1
ATOM 4242 C C . SER B 1 54 ? -22.188 2.51 -19.516 1 31.48 54 SER B C 1
ATOM 4244 O O . SER B 1 54 ? -21.641 2.463 -18.406 1 31.48 54 SER B O 1
ATOM 4246 N N . THR B 1 55 ? -23.375 1.933 -19.516 1 30.88 55 THR B N 1
ATOM 4247 C CA . THR B 1 55 ? -23.875 0.792 -18.766 1 30.88 55 THR B CA 1
ATOM 4248 C C . THR B 1 55 ? -22.859 -0.333 -18.734 1 30.88 55 THR B C 1
ATOM 4250 O O . THR B 1 55 ? -21.969 -0.39 -19.594 1 30.88 55 THR B O 1
ATOM 4253 N N . LEU B 1 56 ? -22.906 -1.226 -17.672 1 33.94 56 LEU B N 1
ATOM 4254 C CA . LEU B 1 56 ? -22.125 -2.434 -17.422 1 33.94 56 LEU B CA 1
ATOM 4255 C C . LEU B 1 56 ? -21.859 -3.174 -18.734 1 33.94 56 LEU B C 1
ATOM 4257 O O . LEU B 1 56 ? -20.766 -3.703 -18.938 1 33.94 56 LEU B O 1
ATOM 4261 N N . ASP B 1 57 ? -22.875 -3.168 -19.641 1 35.31 57 ASP B N 1
ATOM 4262 C CA . ASP B 1 57 ? -22.859 -3.871 -20.922 1 35.31 57 ASP B CA 1
ATOM 4263 C C . ASP B 1 57 ? -21.859 -3.23 -21.891 1 35.31 57 ASP B C 1
ATOM 4265 O O . ASP B 1 57 ? -21.219 -3.928 -22.672 1 35.31 57 ASP B O 1
ATOM 4269 N N . ASP B 1 58 ? -21.688 -1.944 -21.828 1 37.44 58 ASP B N 1
ATOM 4270 C CA . ASP B 1 58 ? -20.906 -1.201 -22.812 1 37.44 58 ASP B CA 1
ATOM 4271 C C . ASP B 1 58 ? -19.406 -1.355 -22.547 1 37.44 58 ASP B C 1
ATOM 4273 O O . ASP B 1 58 ? -18.609 -1.399 -23.484 1 37.44 58 ASP B O 1
ATOM 4277 N N . ARG B 1 59 ? -18.969 -1.44 -21.312 1 37.78 59 ARG B N 1
ATOM 4278 C CA . ARG B 1 59 ? -17.547 -1.551 -20.969 1 37.78 59 ARG B CA 1
ATOM 4279 C C . ARG B 1 59 ? -17.016 -2.949 -21.266 1 37.78 59 ARG B C 1
ATOM 4281 O O . ARG B 1 59 ? -15.812 -3.145 -21.406 1 37.78 59 ARG B O 1
ATOM 4288 N N . ILE B 1 60 ? -17.828 -3.883 -21.125 1 35 60 ILE B N 1
ATOM 4289 C CA . ILE B 1 60 ? -17.453 -5.238 -21.5 1 35 60 ILE B CA 1
ATOM 4290 C C . ILE B 1 60 ? -17.141 -5.289 -23 1 35 60 ILE B C 1
ATOM 4292 O O . ILE B 1 60 ? -16.25 -6.035 -23.422 1 35 60 ILE B O 1
ATOM 4296 N N . LYS B 1 61 ? -17.734 -4.465 -23.797 1 36.47 61 LYS B N 1
ATOM 4297 C CA . LYS B 1 61 ? -17.625 -4.527 -25.25 1 36.47 61 LYS B CA 1
ATOM 4298 C C . LYS B 1 61 ? -16.25 -4.027 -25.703 1 36.47 61 LYS B C 1
ATOM 4300 O O . LYS B 1 61 ? -15.805 -4.371 -26.812 1 36.47 61 LYS B O 1
ATOM 4305 N N . THR B 1 62 ? -15.711 -3.078 -25 1 36.44 62 THR B N 1
ATOM 4306 C CA . THR B 1 62 ? -14.5 -2.496 -25.578 1 36.44 62 THR B CA 1
ATOM 4307 C C . THR B 1 62 ? -13.305 -3.414 -25.359 1 36.44 62 THR B C 1
ATOM 4309 O O . THR B 1 62 ? -12.172 -3.057 -25.688 1 36.44 62 THR B O 1
ATOM 4312 N N . ILE B 1 63 ? -13.281 -4.395 -24.5 1 37.12 63 ILE B N 1
ATOM 4313 C CA . ILE B 1 63 ? -12.133 -5.289 -24.578 1 37.12 63 ILE B CA 1
ATOM 4314 C C . ILE B 1 63 ? -11.977 -5.816 -26 1 37.12 63 ILE B C 1
ATOM 4316 O O . ILE B 1 63 ? -12.703 -6.723 -26.406 1 37.12 63 ILE B O 1
ATOM 4320 N N . LYS B 1 64 ? -11.867 -4.898 -27 1 34.69 64 LYS B N 1
ATOM 4321 C CA . LYS B 1 64 ? -11.547 -5.258 -28.391 1 34.69 64 LYS B CA 1
ATOM 4322 C C . LYS B 1 64 ? -10.367 -6.227 -28.438 1 34.69 64 LYS B C 1
ATOM 4324 O O . LYS B 1 64 ? -9.273 -5.91 -27.953 1 34.69 64 LYS B O 1
ATOM 4329 N N . LEU B 1 65 ? -10.562 -7.555 -28.531 1 37.44 65 LEU B N 1
ATOM 4330 C CA . LEU B 1 65 ? -9.648 -8.578 -29.031 1 37.44 65 LEU B CA 1
ATOM 4331 C C . LEU B 1 65 ? -8.922 -8.102 -30.281 1 37.44 65 LEU B C 1
ATOM 4333 O O . LEU B 1 65 ? -9.523 -8.031 -31.359 1 37.44 65 LEU B O 1
ATOM 4337 N N . GLU B 1 66 ? -8.203 -7.117 -30.375 1 36.34 66 GLU B N 1
ATOM 4338 C CA . GLU B 1 66 ? -7.445 -6.887 -31.594 1 36.34 66 GLU B CA 1
ATOM 4339 C C . GLU B 1 66 ? -6.996 -8.203 -32.219 1 36.34 66 GLU B C 1
ATOM 4341 O O . GLU B 1 66 ? -6.992 -9.242 -31.562 1 36.34 66 GLU B O 1
ATOM 4346 N N . ASP B 1 67 ? -5.957 -8.312 -33.406 1 38.47 67 ASP B N 1
ATOM 4347 C CA . ASP B 1 67 ? -5.637 -9.266 -34.438 1 38.47 67 ASP B CA 1
ATOM 4348 C C . ASP B 1 67 ? -5.16 -10.594 -33.875 1 38.47 67 ASP B C 1
ATOM 4350 O O . ASP B 1 67 ? -5.59 -11.664 -34.312 1 38.47 67 ASP B O 1
ATOM 4354 N N . ASN B 1 68 ? -3.66 -10.852 -33.562 1 45.78 68 ASN B N 1
ATOM 4355 C CA . ASN B 1 68 ? -3.1 -12.195 -33.469 1 45.78 68 ASN B CA 1
ATOM 4356 C C . ASN B 1 68 ? -3.768 -13 -32.375 1 45.78 68 ASN B C 1
ATOM 4358 O O . ASN B 1 68 ? -3.615 -12.68 -31.188 1 45.78 68 ASN B O 1
ATOM 4362 N N . GLU B 1 69 ? -4.984 -13.711 -32.438 1 60.22 69 GLU B N 1
ATOM 4363 C CA . GLU B 1 69 ? -6.129 -14.25 -31.703 1 60.22 69 GLU B CA 1
ATOM 4364 C C . GLU B 1 69 ? -5.688 -15.258 -30.641 1 60.22 69 GLU B C 1
ATOM 4366 O O . GLU B 1 69 ? -5.379 -16.406 -30.953 1 60.22 69 GLU B O 1
ATOM 4371 N N . VAL B 1 70 ? -5.086 -14.914 -29.641 1 75.5 70 VAL B N 1
ATOM 4372 C CA . 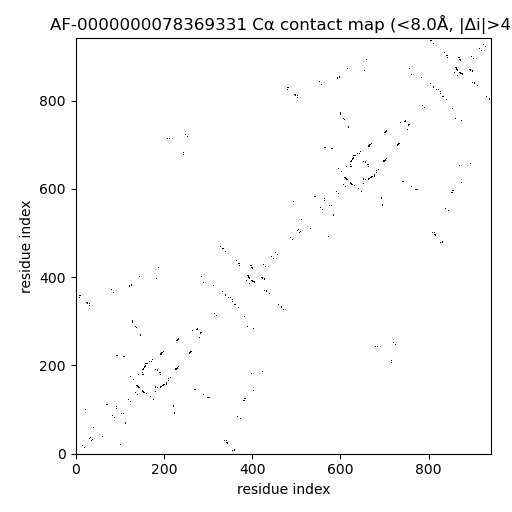VAL B 1 70 ? -4.832 -15.789 -28.5 1 75.5 70 VAL B CA 1
ATOM 4373 C C . VAL B 1 70 ? -6.098 -16.578 -28.172 1 75.5 70 VAL B C 1
ATOM 4375 O O . VAL B 1 70 ? -7.184 -16.016 -28.062 1 75.5 70 VAL B O 1
ATOM 4378 N N . ASP B 1 71 ? -5.906 -17.859 -28.406 1 89.12 71 ASP B N 1
ATOM 4379 C CA . ASP B 1 71 ? -6.988 -18.734 -27.984 1 89.12 71 ASP B CA 1
ATOM 4380 C C . ASP B 1 71 ? -7.148 -18.703 -26.469 1 89.12 71 ASP B C 1
ATOM 4382 O O . ASP B 1 71 ? -6.59 -19.531 -25.75 1 89.12 71 ASP B O 1
ATOM 4386 N N . LEU B 1 72 ? -7.941 -17.734 -26 1 93.44 72 LEU B N 1
ATOM 4387 C CA . LEU B 1 72 ? -8.102 -17.5 -24.578 1 93.44 72 LEU B CA 1
ATOM 4388 C C . LEU B 1 72 ? -8.734 -18.703 -23.891 1 93.44 72 LEU B C 1
ATOM 4390 O O . LEU B 1 72 ? -8.43 -19 -22.734 1 93.44 72 LEU B O 1
ATOM 4394 N N . LYS B 1 73 ? -9.656 -19.344 -24.625 1 94.38 73 LYS B N 1
ATOM 4395 C CA . LYS B 1 73 ? -10.297 -20.531 -24.062 1 94.38 73 LYS B CA 1
ATOM 4396 C C . LYS B 1 73 ? -9.266 -21.609 -23.734 1 94.38 73 LYS B C 1
ATOM 4398 O O . LYS B 1 73 ? -9.25 -22.141 -22.609 1 94.38 73 LYS B O 1
ATOM 4403 N N . ASN B 1 74 ? -8.438 -21.844 -24.672 1 93.69 74 ASN B N 1
ATOM 4404 C CA . ASN B 1 74 ? -7.395 -22.844 -24.469 1 93.69 74 ASN B CA 1
ATOM 4405 C C . ASN B 1 74 ? -6.445 -22.438 -23.344 1 93.69 74 ASN B C 1
ATOM 4407 O O . ASN B 1 74 ? -6.102 -23.25 -22.484 1 93.69 74 ASN B O 1
ATOM 4411 N N . GLU B 1 75 ? -6.027 -21.188 -23.344 1 95.19 75 GLU B N 1
ATOM 4412 C CA . GLU B 1 75 ? -5.094 -20.703 -22.328 1 95.19 75 GLU B CA 1
ATOM 4413 C C . GLU B 1 75 ? -5.707 -20.797 -20.938 1 95.19 75 GLU B C 1
ATOM 4415 O O . GLU B 1 75 ? -5.008 -21.078 -19.953 1 95.19 75 GLU B O 1
ATOM 4420 N N . LEU B 1 76 ? -6.98 -20.5 -20.859 1 97.12 76 LEU B N 1
ATOM 4421 C CA . LEU B 1 76 ? -7.668 -20.578 -19.578 1 97.12 76 LEU B CA 1
ATOM 4422 C C . LEU B 1 76 ? -7.562 -21.984 -18.984 1 97.12 76 LEU B C 1
ATOM 4424 O O . LEU B 1 76 ? -7.207 -22.141 -17.812 1 97.12 76 LEU B O 1
ATOM 4428 N N . TRP B 1 77 ? -7.82 -22.922 -19.781 1 96.81 77 TRP B N 1
ATOM 4429 C CA . TRP B 1 77 ? -7.859 -24.297 -19.266 1 96.81 77 TRP B CA 1
ATOM 4430 C C . TRP B 1 77 ? -6.449 -24.844 -19.094 1 96.81 77 TRP B C 1
ATOM 4432 O O . TRP B 1 77 ? -6.227 -25.766 -18.297 1 96.81 77 TRP B O 1
ATOM 4442 N N . GLU B 1 78 ? -5.449 -24.312 -19.859 1 95 78 GLU B N 1
ATOM 4443 C CA . GLU B 1 78 ? -4.047 -24.609 -19.578 1 95 78 GLU B CA 1
ATOM 4444 C C . GLU B 1 78 ? -3.609 -24 -18.25 1 95 78 GLU B C 1
ATOM 4446 O O . GLU B 1 78 ? -2.77 -24.562 -17.547 1 95 78 GLU B O 1
ATOM 4451 N N . TRP B 1 79 ? -4.215 -22.844 -18 1 96.56 79 TRP B N 1
ATOM 4452 C CA . TRP B 1 79 ? -3.961 -22.172 -16.719 1 96.56 79 TRP B CA 1
ATOM 4453 C C . TRP B 1 79 ? -4.57 -22.953 -15.562 1 96.56 79 TRP B C 1
ATOM 4455 O O . TRP B 1 79 ? -3.932 -23.125 -14.523 1 96.56 79 TRP B O 1
ATOM 4465 N N . ILE B 1 80 ? -5.727 -23.516 -15.719 1 97.5 80 ILE B N 1
ATOM 4466 C CA . ILE B 1 80 ? -6.43 -24.234 -14.656 1 97.5 80 ILE B CA 1
ATOM 4467 C C . ILE B 1 80 ? -5.746 -25.562 -14.383 1 97.5 80 ILE B C 1
ATOM 4469 O O . ILE B 1 80 ? -5.574 -25.969 -13.227 1 97.5 80 ILE B O 1
ATOM 4473 N N . MET B 1 81 ? -5.332 -26.312 -15.547 1 96.25 81 MET B N 1
ATOM 4474 C CA . MET B 1 81 ? -4.645 -27.594 -15.477 1 96.25 81 MET B CA 1
ATOM 4475 C C . MET B 1 81 ? -5.426 -28.578 -14.625 1 96.25 81 MET B C 1
ATOM 4477 O O . MET B 1 81 ? -6.582 -28.891 -14.93 1 96.25 81 MET B O 1
ATOM 4481 N N . MET B 1 82 ? -4.852 -29.078 -13.523 1 95.88 82 MET B N 1
ATOM 4482 C CA . MET B 1 82 ? -5.488 -30.078 -12.68 1 95.88 82 MET B CA 1
ATOM 4483 C C . MET B 1 82 ? -6.203 -29.422 -11.5 1 95.88 82 MET B C 1
ATOM 4485 O O . MET B 1 82 ? -6.82 -30.109 -10.68 1 95.88 82 MET B O 1
ATOM 4489 N N . ASP B 1 83 ? -6.168 -28.094 -11.422 1 96.5 83 ASP B N 1
ATOM 4490 C CA . ASP B 1 83 ? -6.703 -27.391 -10.258 1 96.5 83 ASP B CA 1
ATOM 4491 C C . ASP B 1 83 ? -8.219 -27.219 -10.375 1 96.5 83 ASP B C 1
ATOM 4493 O O . ASP B 1 83 ? -8.797 -27.438 -11.438 1 96.5 83 ASP B O 1
ATOM 4497 N N . ASP B 1 84 ? -8.828 -26.859 -9.273 1 96.94 84 ASP B N 1
ATOM 4498 C CA . ASP B 1 84 ? -10.25 -26.562 -9.234 1 96.94 84 ASP B CA 1
ATOM 4499 C C . ASP B 1 84 ? -10.57 -25.281 -10.008 1 96.94 84 ASP B C 1
ATOM 4501 O O . ASP B 1 84 ? -10.078 -24.203 -9.664 1 96.94 84 ASP B O 1
ATOM 4505 N N . PRO B 1 85 ? -11.391 -25.438 -11.031 1 98 85 PRO B N 1
ATOM 4506 C CA . PRO B 1 85 ? -11.648 -24.25 -11.867 1 98 85 PRO B CA 1
ATOM 4507 C C . PRO B 1 85 ? -12.227 -23.078 -11.07 1 98 85 PRO B C 1
ATOM 4509 O O . PRO B 1 85 ? -11.875 -21.922 -11.336 1 98 85 PRO B O 1
ATOM 4512 N N . ASP B 1 86 ? -13.117 -23.328 -10.125 1 98 86 ASP B N 1
ATOM 4513 C CA . ASP B 1 86 ? -13.703 -22.266 -9.32 1 98 86 ASP B CA 1
ATOM 4514 C C . ASP B 1 86 ? -12.633 -21.547 -8.5 1 98 86 ASP B C 1
ATOM 4516 O O . ASP B 1 86 ? -12.602 -20.312 -8.453 1 98 86 ASP B O 1
ATOM 4520 N N . LYS B 1 87 ? -11.766 -22.312 -7.879 1 96.94 87 LYS B N 1
ATOM 4521 C CA . LYS B 1 87 ? -10.719 -21.734 -7.039 1 96.94 87 LYS B CA 1
ATOM 4522 C C . LYS B 1 87 ? -9.734 -20.922 -7.875 1 96.94 87 LYS B C 1
ATOM 4524 O O . LYS B 1 87 ? -9.242 -19.875 -7.426 1 96.94 87 LYS B O 1
ATOM 4529 N N . MET B 1 88 ? -9.5 -21.359 -9.055 1 97.56 88 MET B N 1
ATOM 4530 C CA . MET B 1 88 ? -8.562 -20.672 -9.938 1 97.56 88 MET B CA 1
ATOM 4531 C C . MET B 1 88 ? -9.117 -19.312 -10.367 1 97.56 88 MET B C 1
ATOM 4533 O O . MET B 1 88 ? -8.414 -18.297 -10.32 1 97.56 88 MET B O 1
ATOM 4537 N N . VAL B 1 89 ? -10.375 -19.281 -10.734 1 97.69 89 VAL B N 1
ATOM 4538 C CA . VAL B 1 89 ? -10.938 -18.016 -11.211 1 97.69 89 VAL B CA 1
ATOM 4539 C C . VAL B 1 89 ? -11.195 -17.094 -10.031 1 97.69 89 VAL B C 1
ATOM 4541 O O . VAL B 1 89 ? -11.156 -15.867 -10.18 1 97.69 89 VAL B O 1
ATOM 4544 N N . LEU B 1 90 ? -11.438 -17.703 -8.867 1 97.62 90 LEU B N 1
ATOM 4545 C CA . LEU B 1 90 ? -11.656 -16.922 -7.656 1 97.62 90 LEU B CA 1
ATOM 4546 C C . LEU B 1 90 ? -10.43 -16.094 -7.316 1 97.62 90 LEU B C 1
ATOM 4548 O O . LEU B 1 90 ? -10.539 -15.039 -6.68 1 97.62 90 LEU B O 1
ATOM 4552 N N . LYS B 1 91 ? -9.234 -16.547 -7.734 1 97.06 91 LYS B N 1
ATOM 4553 C CA . LYS B 1 91 ? -8.008 -15.797 -7.5 1 97.06 91 LYS B CA 1
ATOM 4554 C C . LYS B 1 91 ? -8.117 -14.375 -8.055 1 97.06 91 LYS B C 1
ATOM 4556 O O . LYS B 1 91 ? -7.664 -13.422 -7.418 1 97.06 91 LYS B O 1
ATOM 4561 N N . TYR B 1 92 ? -8.758 -14.242 -9.148 1 97.81 92 TYR B N 1
ATOM 4562 C CA . TYR B 1 92 ? -8.867 -12.953 -9.812 1 97.81 92 TYR B CA 1
ATOM 4563 C C . TYR B 1 92 ? -9.914 -12.07 -9.141 1 97.81 92 TYR B C 1
ATOM 4565 O O . TYR B 1 92 ? -9.742 -10.859 -9.031 1 97.81 92 TYR B O 1
ATOM 4573 N N . LEU B 1 93 ? -11 -12.688 -8.641 1 97.62 93 LEU B N 1
ATOM 4574 C CA . LEU B 1 93 ? -12.008 -11.945 -7.891 1 97.62 93 LEU B CA 1
ATOM 4575 C C . LEU B 1 93 ? -11.445 -11.453 -6.562 1 97.62 93 LEU B C 1
ATOM 4577 O O . LEU B 1 93 ? -11.656 -10.305 -6.18 1 97.62 93 LEU B O 1
ATOM 4581 N N . ARG B 1 94 ? -10.68 -12.328 -6.004 1 94.44 94 ARG B N 1
ATOM 4582 C CA . ARG B 1 94 ? -10.086 -11.977 -4.719 1 94.44 94 ARG B CA 1
ATOM 4583 C C . ARG B 1 94 ? -9.039 -10.875 -4.879 1 94.44 94 ARG B C 1
ATOM 4585 O O . ARG B 1 94 ? -8.922 -10 -4.023 1 94.44 94 ARG B O 1
ATOM 4592 N N . ALA B 1 95 ? -8.32 -10.945 -5.934 1 93 95 ALA B N 1
ATOM 4593 C CA . ALA B 1 95 ? -7.301 -9.938 -6.195 1 93 95 ALA B CA 1
ATOM 4594 C C . ALA B 1 95 ? -7.918 -8.547 -6.301 1 93 95 ALA B C 1
ATOM 4596 O O . ALA B 1 95 ? -7.281 -7.547 -5.949 1 93 95 ALA B O 1
ATOM 4597 N N . LYS B 1 96 ? -9.109 -8.484 -6.754 1 93.25 96 LYS B N 1
ATOM 4598 C CA . LYS B 1 96 ? -9.797 -7.207 -6.887 1 93.25 96 LYS B CA 1
ATOM 4599 C C . LYS B 1 96 ? -10.805 -7 -5.754 1 93.25 96 LYS B C 1
ATOM 4601 O O . LYS B 1 96 ? -11.672 -6.133 -5.84 1 93.25 96 LYS B O 1
ATOM 4606 N N . LYS B 1 97 ? -10.773 -7.863 -4.73 1 90.5 97 LYS B N 1
ATOM 4607 C CA . LYS B 1 97 ? -11.555 -7.77 -3.504 1 90.5 97 LYS B CA 1
ATOM 4608 C C . LYS B 1 97 ? -13.055 -7.812 -3.807 1 90.5 97 LYS B C 1
ATOM 4610 O O . LYS B 1 97 ? -13.844 -7.125 -3.156 1 90.5 97 LYS B O 1
ATOM 4615 N N . PHE B 1 98 ? -13.43 -8.43 -4.895 1 94.62 98 PHE B N 1
ATOM 4616 C CA . PHE B 1 98 ? -14.805 -8.648 -5.32 1 94.62 98 PHE B CA 1
ATOM 4617 C C . PHE B 1 98 ? -15.492 -7.32 -5.637 1 94.62 98 PHE B C 1
ATOM 4619 O O . PHE B 1 98 ? -16.719 -7.207 -5.527 1 94.62 98 PHE B O 1
ATOM 4626 N N . LYS B 1 99 ? -14.719 -6.316 -5.949 1 89.12 99 LYS B N 1
ATOM 4627 C CA . LYS B 1 99 ? -15.266 -4.977 -6.137 1 89.12 99 LYS B CA 1
ATOM 4628 C C . LYS B 1 99 ? -15.781 -4.785 -7.562 1 89.12 99 LYS B C 1
ATOM 4630 O O . LYS B 1 99 ? -16.766 -4.086 -7.781 1 89.12 99 LYS B O 1
ATOM 4635 N N . SER B 1 100 ? -15.055 -5.324 -8.5 1 91.56 100 SER B N 1
ATOM 4636 C CA . SER B 1 100 ? -15.414 -5.125 -9.906 1 91.56 100 SER B CA 1
ATOM 4637 C C . SER B 1 100 ? -15.195 -6.398 -10.719 1 91.56 100 SER B C 1
ATOM 4639 O O . SER B 1 100 ? -14.055 -6.816 -10.922 1 91.56 100 SER B O 1
ATOM 4641 N N . ASN B 1 101 ? -16.25 -6.918 -11.234 1 93.19 101 ASN B N 1
ATOM 4642 C CA . ASN B 1 101 ? -16.156 -8.094 -12.094 1 93.19 101 ASN B CA 1
ATOM 4643 C C . ASN B 1 101 ? -15.414 -7.777 -13.391 1 93.19 101 ASN B C 1
ATOM 4645 O O . ASN B 1 101 ? -14.656 -8.609 -13.898 1 93.19 101 ASN B O 1
ATOM 4649 N N . SER B 1 102 ? -15.633 -6.59 -13.836 1 94.69 102 SER B N 1
ATOM 4650 C CA . SER B 1 102 ? -14.977 -6.176 -15.07 1 94.69 102 SER B CA 1
ATOM 4651 C C . SER B 1 102 ? -13.461 -6.094 -14.898 1 94.69 102 SER B C 1
ATOM 4653 O O . SER B 1 102 ? -12.703 -6.543 -15.758 1 94.69 102 SER B O 1
ATOM 4655 N N . ASP B 1 103 ? -13.031 -5.551 -13.805 1 94.75 103 ASP B N 1
ATOM 4656 C CA . ASP B 1 103 ? -11.602 -5.457 -13.531 1 94.75 103 ASP B CA 1
ATOM 4657 C C . ASP B 1 103 ? -10.984 -6.84 -13.352 1 94.75 103 ASP B C 1
ATOM 4659 O O . ASP B 1 103 ? -9.859 -7.082 -13.789 1 94.75 103 ASP B O 1
ATOM 4663 N N . SER B 1 104 ? -11.703 -7.695 -12.68 1 97.44 104 SER B N 1
ATOM 4664 C CA . SER B 1 104 ? -11.234 -9.062 -12.492 1 97.44 104 SER B CA 1
ATOM 4665 C C . SER B 1 104 ? -11.094 -9.781 -13.828 1 97.44 104 SER B C 1
ATOM 4667 O O . SER B 1 104 ? -10.117 -10.508 -14.047 1 97.44 104 SER B O 1
ATOM 4669 N N . LEU B 1 105 ? -12.078 -9.578 -14.688 1 97.19 105 LEU B N 1
ATOM 4670 C CA . LEU B 1 105 ? -12.023 -10.203 -16 1 97.19 105 LEU B CA 1
ATOM 4671 C C . LEU B 1 105 ? -10.852 -9.656 -16.812 1 97.19 105 LEU B C 1
ATOM 4673 O O . LEU B 1 105 ? -10.18 -10.414 -17.531 1 97.19 105 LEU B O 1
ATOM 4677 N N . GLN B 1 106 ? -10.617 -8.383 -16.719 1 96.5 106 GLN B N 1
ATOM 4678 C CA . GLN B 1 106 ? -9.477 -7.785 -17.391 1 96.5 106 GLN B CA 1
ATOM 4679 C C . GLN B 1 106 ? -8.164 -8.383 -16.891 1 96.5 106 GLN B C 1
ATOM 4681 O O . GLN B 1 106 ? -7.262 -8.68 -17.688 1 96.5 106 GLN B O 1
ATOM 4686 N N . LEU B 1 107 ? -8.07 -8.539 -15.602 1 96.88 107 LEU B N 1
ATOM 4687 C CA . LEU B 1 107 ? -6.875 -9.133 -15.016 1 96.88 107 LEU B CA 1
ATOM 4688 C C . LEU B 1 107 ? -6.672 -10.555 -15.523 1 96.88 107 LEU B C 1
ATOM 4690 O O . LEU B 1 107 ? -5.555 -10.938 -15.875 1 96.88 107 LEU B O 1
ATOM 4694 N N . LEU B 1 108 ? -7.73 -11.297 -15.555 1 97.88 108 LEU B N 1
ATOM 4695 C CA . LEU B 1 108 ? -7.66 -12.664 -16.047 1 97.88 108 LEU B CA 1
ATOM 4696 C C . LEU B 1 108 ? -7.238 -12.695 -17.516 1 97.88 108 LEU B C 1
ATOM 4698 O O . LEU B 1 108 ? -6.32 -13.422 -17.891 1 97.88 108 LEU B O 1
ATOM 4702 N N . THR B 1 109 ? -7.855 -11.867 -18.281 1 97 109 THR B N 1
ATOM 4703 C CA . THR B 1 109 ? -7.555 -11.844 -19.719 1 97 109 THR B CA 1
ATOM 4704 C C . THR B 1 109 ? -6.105 -11.438 -19.953 1 97 109 THR B C 1
ATOM 4706 O O . THR B 1 109 ? -5.414 -12.039 -20.781 1 97 109 THR B O 1
ATOM 4709 N N . ASN B 1 110 ? -5.629 -10.461 -19.203 1 96.56 110 ASN B N 1
ATOM 4710 C CA . ASN B 1 110 ? -4.238 -10.039 -19.328 1 96.56 110 ASN B CA 1
ATOM 4711 C C . ASN B 1 110 ? -3.279 -11.164 -18.938 1 96.56 110 ASN B C 1
ATOM 4713 O O . ASN B 1 110 ? -2.24 -11.344 -19.578 1 96.56 110 ASN B O 1
ATOM 4717 N N . SER B 1 111 ? -3.627 -11.883 -17.922 1 97.44 111 SER B N 1
ATOM 4718 C CA . SER B 1 111 ? -2.809 -13.008 -17.484 1 97.44 111 SER B CA 1
ATOM 4719 C C . SER B 1 111 ? -2.73 -14.086 -18.562 1 97.44 111 SER B C 1
ATOM 4721 O O . SER B 1 111 ? -1.654 -14.625 -18.828 1 97.44 111 SER B O 1
ATOM 4723 N N . LEU B 1 112 ? -3.859 -14.359 -19.156 1 97.25 112 LEU B N 1
ATOM 4724 C CA . LEU B 1 112 ? -3.908 -15.391 -20.188 1 97.25 112 LEU B CA 1
ATOM 4725 C C . LEU B 1 112 ? -3.125 -14.953 -21.438 1 97.25 112 LEU B C 1
ATOM 4727 O O . LEU B 1 112 ? -2.426 -15.766 -22.047 1 97.25 112 LEU B O 1
ATOM 4731 N N . LYS B 1 113 ? -3.211 -13.688 -21.766 1 96 113 LYS B N 1
ATOM 4732 C CA . LYS B 1 113 ? -2.439 -13.164 -22.891 1 96 113 LYS B CA 1
ATOM 4733 C C . LYS B 1 113 ? -0.94 -13.258 -22.625 1 96 113 LYS B C 1
ATOM 4735 O O . LYS B 1 113 ? -0.167 -13.633 -23.5 1 96 113 LYS B O 1
ATOM 4740 N N . PHE B 1 114 ? -0.592 -12.914 -21.453 1 96.38 114 PHE B N 1
ATOM 4741 C CA . PHE B 1 114 ? 0.808 -13.016 -21.062 1 96.38 114 PHE B CA 1
ATOM 4742 C C . PHE B 1 114 ? 1.298 -14.453 -21.156 1 96.38 114 PHE B C 1
ATOM 4744 O O . PHE B 1 114 ? 2.402 -14.703 -21.641 1 96.38 114 PHE B O 1
ATOM 4751 N N . ARG B 1 115 ? 0.531 -15.398 -20.688 1 96.5 115 ARG B N 1
ATOM 4752 C CA . ARG B 1 115 ? 0.873 -16.812 -20.734 1 96.5 115 ARG B CA 1
ATOM 4753 C C . ARG B 1 115 ? 1.099 -17.266 -22.172 1 96.5 115 ARG B C 1
ATOM 4755 O O . ARG B 1 115 ? 2.031 -18.031 -22.453 1 96.5 115 ARG B O 1
ATOM 4762 N N . SER B 1 116 ? 0.252 -16.844 -23.016 1 94.38 116 SER B N 1
ATOM 4763 C CA . SER B 1 116 ? 0.4 -17.172 -24.438 1 94.38 116 SER B CA 1
ATOM 4764 C C . SER B 1 116 ? 1.658 -16.547 -25.016 1 94.38 116 SER B C 1
ATOM 4766 O O . SER B 1 116 ? 2.418 -17.203 -25.719 1 94.38 116 SER B O 1
ATOM 4768 N N . GLU B 1 117 ? 1.876 -15.281 -24.641 1 93.56 117 GLU B N 1
ATOM 4769 C CA . GLU B 1 117 ? 3.021 -14.539 -25.156 1 93.56 117 GLU B CA 1
ATOM 4770 C C . GLU B 1 117 ? 4.336 -15.188 -24.734 1 93.56 117 GLU B C 1
ATOM 4772 O O . GLU B 1 117 ? 5.277 -15.273 -25.516 1 93.56 117 GLU B O 1
ATOM 4777 N N . ARG B 1 118 ? 4.375 -15.68 -23.516 1 93.81 118 ARG B N 1
ATOM 4778 C CA . ARG B 1 118 ? 5.609 -16.234 -22.969 1 93.81 118 ARG B CA 1
ATOM 4779 C C . ARG B 1 118 ? 5.621 -17.766 -23.094 1 93.81 118 ARG B C 1
ATOM 4781 O O . ARG B 1 118 ? 6.543 -18.422 -22.609 1 93.81 118 ARG B O 1
ATOM 4788 N N . ASN B 1 119 ? 4.555 -18.328 -23.734 1 91.06 119 ASN B N 1
ATOM 4789 C CA . ASN B 1 119 ? 4.441 -19.766 -23.953 1 91.06 119 ASN B CA 1
ATOM 4790 C C . ASN B 1 119 ? 4.621 -20.531 -22.641 1 91.06 119 ASN B C 1
ATOM 4792 O O . ASN B 1 119 ? 5.441 -21.453 -22.578 1 91.06 119 ASN B O 1
ATOM 4796 N N . LEU B 1 120 ? 3.844 -20.219 -21.672 1 94.69 120 LEU B N 1
ATOM 4797 C CA . LEU B 1 120 ? 4.047 -20.719 -20.312 1 94.69 120 LEU B CA 1
ATOM 4798 C C . LEU B 1 120 ? 3.439 -22.094 -20.141 1 94.69 120 LEU B C 1
ATOM 4800 O O . LEU B 1 120 ? 3.717 -22.781 -19.156 1 94.69 120 LEU B O 1
ATOM 4804 N N . SER B 1 121 ? 2.684 -22.594 -21.047 1 88.88 121 SER B N 1
ATOM 4805 C CA . SER B 1 121 ? 2.002 -23.875 -20.875 1 88.88 121 SER B CA 1
ATOM 4806 C C . SER B 1 121 ? 2.951 -25.047 -21.125 1 88.88 121 SER B C 1
ATOM 4808 O O . SER B 1 121 ? 2.893 -26.062 -20.438 1 88.88 121 SER B O 1
ATOM 4810 N N . THR B 1 122 ? 3.801 -24.938 -22.125 1 82.56 122 THR B N 1
ATOM 4811 C CA . THR B 1 122 ? 4.625 -26.094 -22.438 1 82.56 122 THR B CA 1
ATOM 4812 C C . THR B 1 122 ? 6.07 -25.688 -22.688 1 82.56 122 THR B C 1
ATOM 4814 O O . THR B 1 122 ? 6.992 -26.234 -22.078 1 82.56 122 THR B O 1
ATOM 4817 N N . GLU B 1 123 ? 6.312 -24.672 -23.359 1 84 123 GLU B N 1
ATOM 4818 C CA . GLU B 1 123 ? 7.656 -24.344 -23.812 1 84 123 GLU B CA 1
ATOM 4819 C C . GLU B 1 123 ? 8.555 -23.922 -22.656 1 84 123 GLU B C 1
ATOM 4821 O O . GLU B 1 123 ? 9.742 -24.25 -22.641 1 84 123 GLU B O 1
ATOM 4826 N N . ILE B 1 124 ? 7.969 -23.219 -21.766 1 90.75 124 ILE B N 1
ATOM 4827 C CA . ILE B 1 124 ? 8.758 -22.703 -20.656 1 90.75 124 ILE B CA 1
ATOM 4828 C C . ILE B 1 124 ? 9.289 -23.859 -19.812 1 90.75 124 ILE B C 1
ATOM 4830 O O . ILE B 1 124 ? 10.281 -23.703 -19.094 1 90.75 124 ILE B O 1
ATOM 4834 N N . LEU B 1 125 ? 8.656 -25.078 -19.891 1 92.62 125 LEU B N 1
ATOM 4835 C CA . LEU B 1 125 ? 9.023 -26.234 -19.078 1 92.62 125 LEU B CA 1
ATOM 4836 C C . LEU B 1 125 ? 10.117 -27.047 -19.766 1 92.62 125 LEU B C 1
ATOM 4838 O O . LEU B 1 125 ? 10.688 -27.953 -19.156 1 92.62 125 LEU B O 1
ATOM 4842 N N . LEU B 1 126 ? 10.383 -26.734 -20.984 1 90.62 126 LEU B N 1
ATOM 4843 C CA . LEU B 1 126 ? 11.461 -27.406 -21.703 1 90.62 126 LEU B CA 1
ATOM 4844 C C . LEU B 1 126 ? 12.82 -26.922 -21.219 1 90.62 126 LEU B C 1
ATOM 4846 O O . LEU B 1 126 ? 13.312 -25.875 -21.672 1 90.62 126 LEU B O 1
ATOM 4850 N N . GLU B 1 127 ? 13.383 -27.75 -20.422 1 92.62 127 GLU B N 1
ATOM 4851 C CA . GLU B 1 127 ? 14.656 -27.375 -19.812 1 92.62 127 GLU B CA 1
ATOM 4852 C C . GLU B 1 127 ? 15.773 -27.359 -20.844 1 92.62 127 GLU B C 1
ATOM 4854 O O . GLU B 1 127 ? 15.812 -28.203 -21.75 1 92.62 127 GLU B O 1
ATOM 4859 N N . ASN B 1 128 ? 16.672 -26.391 -20.812 1 91.75 128 ASN B N 1
ATOM 4860 C CA . ASN B 1 128 ? 17.781 -26.156 -21.719 1 91.75 128 ASN B CA 1
ATOM 4861 C C . ASN B 1 128 ? 19.062 -25.812 -20.969 1 91.75 128 ASN B C 1
ATOM 4863 O O . ASN B 1 128 ? 19.109 -25.875 -19.734 1 91.75 128 ASN B O 1
ATOM 4867 N N . LYS B 1 129 ? 20.031 -25.5 -21.672 1 91.5 129 LYS B N 1
ATOM 4868 C CA . LYS B 1 129 ? 21.328 -25.234 -21.047 1 91.5 129 LYS B CA 1
ATOM 4869 C C . LYS B 1 129 ? 21.281 -23.953 -20.203 1 91.5 129 LYS B C 1
ATOM 4871 O O . LYS B 1 129 ? 21.969 -23.859 -19.188 1 91.5 129 LYS B O 1
ATOM 4876 N N . VAL B 1 130 ? 20.453 -23.031 -20.656 1 91.44 130 VAL B N 1
ATOM 4877 C CA . VAL B 1 130 ? 20.312 -21.797 -19.906 1 91.44 130 VAL B CA 1
ATOM 4878 C C . VAL B 1 130 ? 19.734 -22.094 -18.516 1 91.44 130 VAL B C 1
ATOM 4880 O O . VAL B 1 130 ? 20.234 -21.609 -17.516 1 91.44 130 VAL B O 1
ATOM 4883 N N . LEU B 1 131 ? 18.703 -22.859 -18.484 1 94.75 131 LEU B N 1
ATOM 4884 C CA . LEU B 1 131 ? 18.109 -23.25 -17.203 1 94.75 131 LEU B CA 1
ATOM 4885 C C . LEU B 1 131 ? 19.062 -24.109 -16.391 1 94.75 131 LEU B C 1
ATOM 4887 O O . LEU B 1 131 ? 19.141 -23.953 -15.164 1 94.75 131 LEU B O 1
ATOM 4891 N N . LEU B 1 132 ? 19.766 -24.984 -17.094 1 94.44 132 LEU B N 1
ATOM 4892 C CA . LEU B 1 132 ? 20.766 -25.812 -16.422 1 94.44 132 LEU B CA 1
ATOM 4893 C C . LEU B 1 132 ? 21.766 -24.938 -15.672 1 94.44 132 LEU B C 1
ATOM 4895 O O . LEU B 1 132 ? 22.141 -25.234 -14.531 1 94.44 132 LEU B O 1
ATOM 4899 N N . ASN B 1 133 ? 22.234 -23.922 -16.297 1 94.25 133 ASN B N 1
ATOM 4900 C CA . ASN B 1 133 ? 23.172 -23 -15.672 1 94.25 133 ASN B CA 1
ATOM 4901 C C . ASN B 1 133 ? 22.594 -22.375 -14.406 1 94.25 133 ASN B C 1
ATOM 4903 O O . ASN B 1 133 ? 23.328 -22.141 -13.438 1 94.25 133 ASN B O 1
ATOM 4907 N N . GLN B 1 134 ? 21.297 -22.094 -14.406 1 95.88 134 GLN B N 1
ATOM 4908 C CA . GLN B 1 134 ? 20.641 -21.578 -13.211 1 95.88 134 GLN B CA 1
ATOM 4909 C C . GLN B 1 134 ? 20.562 -22.641 -12.125 1 95.88 134 GLN B C 1
ATOM 4911 O O . GLN B 1 134 ? 20.812 -22.359 -10.945 1 95.88 134 GLN B O 1
ATOM 4916 N N . PHE B 1 135 ? 20.234 -23.891 -12.547 1 96.81 135 PHE B N 1
ATOM 4917 C CA . PHE B 1 135 ? 20.125 -25 -11.602 1 96.81 135 PHE B CA 1
ATOM 4918 C C . PHE B 1 135 ? 21.438 -25.219 -10.859 1 96.81 135 PHE B C 1
ATOM 4920 O O . PHE B 1 135 ? 21.453 -25.484 -9.656 1 96.81 135 PHE B O 1
ATOM 4927 N N . LYS B 1 136 ? 22.484 -25.047 -11.539 1 95.81 136 LYS B N 1
ATOM 4928 C CA . LYS B 1 136 ? 23.812 -25.312 -11 1 95.81 136 LYS B CA 1
ATOM 4929 C C . LYS B 1 136 ? 24.156 -24.328 -9.883 1 95.81 136 LYS B C 1
ATOM 4931 O O . LYS B 1 136 ? 24.938 -24.656 -8.984 1 95.81 136 LYS B O 1
ATOM 4936 N N . THR B 1 137 ? 23.562 -23.172 -9.906 1 95.56 137 THR B N 1
ATOM 4937 C CA . THR B 1 137 ? 23.891 -22.156 -8.922 1 95.56 137 THR B CA 1
ATOM 4938 C C . THR B 1 137 ? 23.234 -22.469 -7.582 1 95.56 137 THR B C 1
ATOM 4940 O O . THR B 1 137 ? 23.625 -21.906 -6.551 1 95.56 137 THR B O 1
ATOM 4943 N N . CYS B 1 138 ? 22.188 -23.25 -7.574 1 95.44 138 CYS B N 1
ATOM 4944 C CA . CYS B 1 138 ? 21.438 -23.609 -6.379 1 95.44 138 CYS B CA 1
ATOM 4945 C C . CYS B 1 138 ? 20.75 -22.391 -5.77 1 95.44 138 CYS B C 1
ATOM 4947 O O . CYS B 1 138 ? 20.531 -22.344 -4.559 1 95.44 138 CYS B O 1
ATOM 4949 N N . LYS B 1 139 ? 20.516 -21.359 -6.551 1 96.94 139 LYS B N 1
ATOM 4950 C CA . LYS B 1 139 ? 20 -20.109 -6.012 1 96.94 139 LYS B CA 1
ATOM 4951 C C . LYS B 1 139 ? 18.5 -20.203 -5.723 1 96.94 139 LYS B C 1
ATOM 4953 O O . LYS B 1 139 ? 17.969 -19.438 -4.922 1 96.94 139 LYS B O 1
ATOM 4958 N N . ALA B 1 140 ? 17.812 -21.172 -6.355 1 97.94 140 ALA B N 1
ATOM 4959 C CA . ALA B 1 140 ? 16.375 -21.266 -6.09 1 97.94 140 ALA B CA 1
ATOM 4960 C C . ALA B 1 140 ? 15.852 -22.656 -6.434 1 97.94 140 ALA B C 1
ATOM 4962 O O . ALA B 1 140 ? 16.266 -23.25 -7.434 1 97.94 140 ALA B O 1
ATOM 4963 N N . PHE B 1 141 ? 15 -23.25 -5.68 1 97.94 141 PHE B N 1
ATOM 4964 C CA . PHE B 1 141 ? 14.398 -24.562 -5.891 1 97.94 141 PHE B CA 1
ATOM 4965 C C . PHE B 1 141 ? 13.242 -24.797 -4.926 1 97.94 141 PHE B C 1
ATOM 4967 O O . PHE B 1 141 ? 13.055 -24.031 -3.977 1 97.94 141 PHE B O 1
ATOM 4974 N N . VAL B 1 142 ? 12.461 -25.781 -5.148 1 98.12 142 VAL B N 1
ATOM 4975 C CA . VAL B 1 142 ? 11.32 -26.125 -4.305 1 98.12 142 VAL B CA 1
ATOM 4976 C C . VAL B 1 142 ? 11.734 -27.188 -3.283 1 98.12 142 VAL B C 1
ATOM 4978 O O . VAL B 1 142 ? 12.398 -28.156 -3.629 1 98.12 142 VAL B O 1
ATOM 4981 N N . PHE B 1 143 ? 11.438 -26.922 -2.012 1 96.69 143 PHE B N 1
ATOM 4982 C CA . PHE B 1 143 ? 11.68 -27.922 -0.985 1 96.69 143 PHE B CA 1
ATOM 4983 C C . PHE B 1 143 ? 10.766 -27.703 0.216 1 96.69 143 PHE B C 1
ATOM 4985 O O . PHE B 1 143 ? 10.781 -26.625 0.828 1 96.69 143 PHE B O 1
ATOM 4992 N N . GLY B 1 144 ? 9.992 -28.734 0.451 1 95.88 144 GLY B N 1
ATOM 4993 C CA . GLY B 1 144 ? 9.227 -28.734 1.687 1 95.88 144 GLY B CA 1
ATOM 4994 C C . GLY B 1 144 ? 7.891 -28.016 1.561 1 95.88 144 GLY B C 1
ATOM 4995 O O . GLY B 1 144 ? 7.527 -27.562 0.475 1 95.88 144 GLY B O 1
ATOM 4996 N N . PHE B 1 145 ? 7.141 -27.984 2.711 1 96.81 145 PHE B N 1
ATOM 4997 C CA . PHE B 1 145 ? 5.816 -27.391 2.811 1 96.81 145 PHE B CA 1
ATOM 4998 C C . PHE B 1 145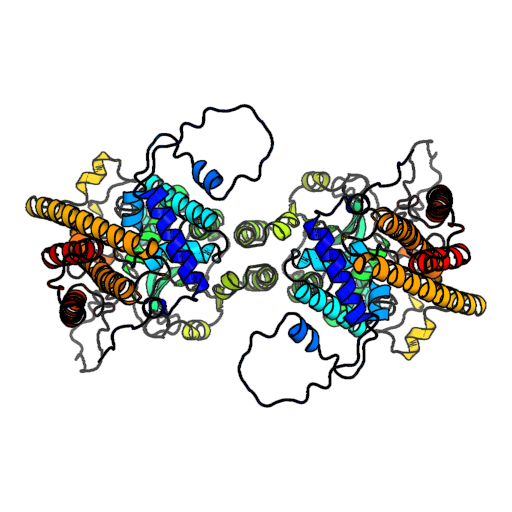 ? 5.691 -26.578 4.094 1 96.81 145 PHE B C 1
ATOM 5000 O O . PHE B 1 145 ? 6.297 -26.906 5.109 1 96.81 145 PHE B O 1
ATOM 5007 N N . ASP B 1 146 ? 5 -25.484 3.992 1 97 146 ASP B N 1
ATOM 5008 C CA . ASP B 1 146 ? 4.707 -24.766 5.23 1 97 146 ASP B CA 1
ATOM 5009 C C . ASP B 1 146 ? 3.57 -25.453 5.996 1 97 146 ASP B C 1
ATOM 5011 O O . ASP B 1 146 ? 3.053 -26.484 5.566 1 97 146 ASP B O 1
ATOM 5015 N N . LYS B 1 147 ? 3.193 -24.969 7.172 1 96.19 147 LYS B N 1
ATOM 5016 C CA . LYS B 1 147 ? 2.227 -25.609 8.062 1 96.19 147 LYS B CA 1
ATOM 5017 C C . LYS B 1 147 ? 0.828 -25.594 7.449 1 96.19 147 LYS B C 1
ATOM 5019 O O . LYS B 1 147 ? -0.021 -26.406 7.812 1 96.19 147 LYS B O 1
ATOM 5024 N N . SER B 1 148 ? 0.602 -24.734 6.48 1 95.06 148 SER B N 1
ATOM 5025 C CA . SER B 1 148 ? -0.704 -24.672 5.832 1 95.06 148 SER B CA 1
ATOM 5026 C C . SER B 1 148 ? -0.789 -25.656 4.664 1 95.06 148 SER B C 1
ATOM 5028 O O . SER B 1 148 ? -1.859 -25.844 4.082 1 95.06 148 SER B O 1
ATOM 5030 N N . GLY B 1 149 ? 0.322 -26.234 4.246 1 95.88 149 GLY B N 1
ATOM 5031 C CA . GLY B 1 149 ? 0.35 -27.203 3.162 1 95.88 149 GLY B CA 1
ATOM 5032 C C . GLY B 1 149 ? 0.85 -26.609 1.854 1 95.88 149 GLY B C 1
ATOM 5033 O O . GLY B 1 149 ? 0.934 -27.328 0.846 1 95.88 149 GLY B O 1
ATOM 5034 N N . SER B 1 150 ? 1.24 -25.328 1.87 1 97.56 150 SER B N 1
ATOM 5035 C CA . SER B 1 150 ? 1.791 -24.703 0.673 1 97.56 150 SER B CA 1
ATOM 5036 C C . SER B 1 150 ? 3.242 -25.109 0.451 1 97.56 150 SER B C 1
ATOM 5038 O O . SER B 1 150 ? 4.035 -25.141 1.396 1 97.56 150 SER B O 1
ATOM 5040 N N . PRO B 1 151 ? 3.52 -25.516 -0.76 1 98.06 151 PRO B N 1
ATOM 5041 C CA . PRO B 1 151 ? 4.934 -25.781 -1.026 1 98.06 151 PRO B CA 1
ATOM 5042 C C . PRO B 1 151 ? 5.816 -24.547 -0.861 1 98.06 151 PRO B C 1
ATOM 5044 O O . PRO B 1 151 ? 5.355 -23.422 -1.062 1 98.06 151 PRO B O 1
ATOM 5047 N N . ILE B 1 152 ? 7.066 -24.797 -0.49 1 98.25 152 ILE B N 1
ATOM 5048 C CA . ILE B 1 152 ? 7.988 -23.688 -0.244 1 98.25 152 ILE B CA 1
ATOM 5049 C C . ILE B 1 152 ? 8.945 -23.547 -1.425 1 98.25 152 ILE B C 1
ATOM 5051 O O . ILE B 1 152 ? 9.664 -24.484 -1.772 1 98.25 152 ILE B O 1
ATOM 5055 N N . PHE B 1 153 ? 8.883 -22.5 -2.115 1 98.31 153 PHE B N 1
ATOM 5056 C CA . PHE B 1 153 ? 9.883 -22.094 -3.096 1 98.31 153 PHE B CA 1
ATOM 5057 C C . PHE B 1 153 ? 11.008 -21.312 -2.43 1 98.31 153 PHE B C 1
ATOM 5059 O O . PHE B 1 153 ? 10.805 -20.203 -1.959 1 98.31 153 PHE B O 1
ATOM 5066 N N . ARG B 1 154 ? 12.164 -21.859 -2.43 1 97.88 154 ARG B N 1
ATOM 5067 C CA . ARG B 1 154 ? 13.297 -21.312 -1.695 1 97.88 154 ARG B CA 1
ATOM 5068 C C . ARG B 1 154 ? 14.211 -20.516 -2.621 1 97.88 154 ARG B C 1
ATOM 5070 O O . ARG B 1 154 ? 14.5 -20.953 -3.738 1 97.88 154 ARG B O 1
ATOM 5077 N N . VAL B 1 155 ? 14.625 -19.391 -2.135 1 97.75 155 VAL B N 1
ATOM 5078 C CA . VAL B 1 155 ? 15.594 -18.547 -2.84 1 97.75 155 VAL B CA 1
ATOM 5079 C C . VAL B 1 155 ? 16.797 -18.266 -1.938 1 97.75 155 VAL B C 1
ATOM 5081 O O . VAL B 1 155 ? 16.641 -17.703 -0.853 1 97.75 155 VAL B O 1
ATOM 5084 N N . ASN B 1 156 ? 17.922 -18.766 -2.305 1 96.69 156 ASN B N 1
ATOM 5085 C CA . ASN B 1 156 ? 19.188 -18.422 -1.663 1 96.69 156 ASN B CA 1
ATOM 5086 C C . ASN B 1 156 ? 19.859 -17.219 -2.33 1 96.69 156 ASN B C 1
ATOM 5088 O O . ASN B 1 156 ? 20.641 -17.375 -3.268 1 96.69 156 ASN B O 1
ATOM 5092 N N . ALA B 1 157 ? 19.641 -16.078 -1.774 1 96.31 157 ALA B N 1
ATOM 5093 C CA . ALA B 1 157 ? 19.969 -14.82 -2.455 1 96.31 157 ALA B CA 1
ATOM 5094 C C . ALA B 1 157 ? 21.484 -14.656 -2.596 1 96.31 157 ALA B C 1
ATOM 5096 O O . ALA B 1 157 ? 21.953 -14.039 -3.557 1 96.31 157 ALA B O 1
ATOM 5097 N N . CYS B 1 158 ? 22.25 -15.203 -1.698 1 96.25 158 CYS B N 1
ATOM 5098 C CA . CYS B 1 158 ? 23.703 -15.031 -1.729 1 96.25 158 CYS B CA 1
ATOM 5099 C C . CYS B 1 158 ? 24.297 -15.727 -2.941 1 96.25 158 CYS B C 1
ATOM 5101 O O . CYS B 1 158 ? 25.422 -15.422 -3.34 1 96.25 158 CYS B O 1
ATOM 5103 N N . LYS B 1 159 ? 23.578 -16.688 -3.502 1 96.19 159 LYS B N 1
ATOM 5104 C CA . LYS B 1 159 ? 24.078 -17.469 -4.641 1 96.19 159 LYS B CA 1
ATOM 5105 C C . LYS B 1 159 ? 23.75 -16.766 -5.957 1 96.19 159 LYS B C 1
ATOM 5107 O O . LYS B 1 159 ? 24.203 -17.188 -7.02 1 96.19 159 LYS B O 1
ATOM 5112 N N . HIS B 1 160 ? 23 -15.719 -5.973 1 96.75 160 HIS B N 1
ATOM 5113 C CA . HIS B 1 160 ? 22.625 -14.977 -7.172 1 96.75 160 HIS B CA 1
ATOM 5114 C C . HIS B 1 160 ? 23.656 -13.906 -7.504 1 96.75 160 HIS B C 1
ATOM 5116 O O . HIS B 1 160 ? 24 -13.086 -6.652 1 96.75 160 HIS B O 1
ATOM 5122 N N . LYS B 1 161 ? 24.062 -13.961 -8.672 1 93.88 161 LYS B N 1
ATOM 5123 C CA . LYS B 1 161 ? 24.922 -12.906 -9.219 1 93.88 161 LYS B CA 1
ATOM 5124 C C . LYS B 1 161 ? 24.344 -12.344 -10.508 1 93.88 161 LYS B C 1
ATOM 5126 O O . LYS B 1 161 ? 24.109 -13.078 -11.469 1 93.88 161 LYS B O 1
ATOM 5131 N N . GLN B 1 162 ? 24.188 -11.086 -10.516 1 90.94 162 GLN B N 1
ATOM 5132 C CA . GLN B 1 162 ? 23.516 -10.414 -11.617 1 90.94 162 GLN B CA 1
ATOM 5133 C C . GLN B 1 162 ? 24.203 -10.695 -12.945 1 90.94 162 GLN B C 1
ATOM 5135 O O . GLN B 1 162 ? 23.547 -10.891 -13.969 1 90.94 162 GLN B O 1
ATOM 5140 N N . ASN B 1 163 ? 25.469 -10.828 -12.969 1 90.75 163 ASN B N 1
ATOM 5141 C CA . ASN B 1 163 ? 26.234 -10.922 -14.211 1 90.75 163 ASN B CA 1
ATOM 5142 C C . ASN B 1 163 ? 26.344 -12.367 -14.695 1 90.75 163 ASN B C 1
ATOM 5144 O O . ASN B 1 163 ? 26.875 -12.625 -15.781 1 90.75 163 ASN B O 1
ATOM 5148 N N . ASP B 1 164 ? 25.812 -13.289 -13.977 1 91.12 164 ASP B N 1
ATOM 5149 C CA . ASP B 1 164 ? 25.906 -14.695 -14.352 1 91.12 164 ASP B CA 1
ATOM 5150 C C . ASP B 1 164 ? 24.953 -15.016 -15.5 1 91.12 164 ASP B C 1
ATOM 5152 O O . ASP B 1 164 ? 25.078 -16.062 -16.156 1 91.12 164 ASP B O 1
ATOM 5156 N N . GLN B 1 165 ? 23.953 -14.148 -15.773 1 92.19 165 GLN B N 1
ATOM 5157 C CA . GLN B 1 165 ? 22.938 -14.406 -16.797 1 92.19 165 GLN B CA 1
ATOM 5158 C C . GLN B 1 165 ? 22.391 -13.109 -17.375 1 92.19 165 GLN B C 1
ATOM 5160 O O . GLN B 1 165 ? 22.531 -12.047 -16.766 1 92.19 165 GLN B O 1
ATOM 5165 N N . SER B 1 166 ? 21.828 -13.203 -18.484 1 92.62 166 SER B N 1
ATOM 5166 C CA . SER B 1 166 ? 21.125 -12.055 -19.062 1 92.62 166 SER B CA 1
ATOM 5167 C C . SER B 1 166 ? 19.766 -11.852 -18.406 1 92.62 166 SER B C 1
ATOM 5169 O O . SER B 1 166 ? 19.219 -12.766 -17.812 1 92.62 166 SER B O 1
ATOM 5171 N N . PRO B 1 167 ? 19.203 -10.664 -18.516 1 92.69 167 PRO B N 1
ATOM 5172 C CA . PRO B 1 167 ? 17.875 -10.406 -17.938 1 92.69 167 PRO B CA 1
ATOM 5173 C C . PRO B 1 167 ? 16.797 -11.344 -18.484 1 92.69 167 PRO B C 1
ATOM 5175 O O . PRO B 1 167 ? 15.953 -11.82 -17.734 1 92.69 167 PRO B O 1
ATOM 5178 N N . ARG B 1 168 ? 16.859 -11.633 -19.75 1 92.75 168 ARG B N 1
ATOM 5179 C CA . ARG B 1 168 ? 15.875 -12.516 -20.359 1 92.75 168 ARG B CA 1
ATOM 5180 C C . ARG B 1 168 ? 16 -13.938 -19.812 1 92.75 168 ARG B C 1
ATOM 5182 O O . ARG B 1 168 ? 14.992 -14.594 -19.547 1 92.75 168 ARG B O 1
ATOM 5189 N N . GLU B 1 169 ? 17.219 -14.391 -19.672 1 93 169 GLU B N 1
ATOM 5190 C CA . GLU B 1 169 ? 17.438 -15.719 -19.109 1 93 169 GLU B CA 1
ATOM 5191 C C . GLU B 1 169 ? 16.906 -15.812 -17.688 1 93 169 GLU B C 1
ATOM 5193 O O . GLU B 1 169 ? 16.312 -16.828 -17.297 1 93 169 GLU B O 1
ATOM 5198 N N . LEU B 1 170 ? 17.125 -14.766 -17.016 1 95.38 170 LEU B N 1
ATOM 5199 C CA . LEU B 1 170 ? 16.656 -14.727 -15.633 1 95.38 170 LEU B CA 1
ATOM 5200 C C . LEU B 1 170 ? 15.125 -14.734 -15.586 1 95.38 170 LEU B C 1
ATOM 5202 O O . LEU B 1 170 ? 14.531 -15.438 -14.766 1 95.38 170 LEU B O 1
ATOM 5206 N N . GLU B 1 171 ? 14.5 -13.953 -16.438 1 96 171 GLU B N 1
ATOM 5207 C CA . GLU B 1 171 ? 13.039 -13.938 -16.516 1 96 171 GLU B CA 1
ATOM 5208 C C . GLU B 1 171 ? 12.492 -15.328 -16.828 1 96 171 GLU B C 1
ATOM 5210 O O . GLU B 1 171 ? 11.523 -15.773 -16.203 1 96 171 GLU B O 1
ATOM 5215 N N . ASP B 1 172 ? 13.094 -15.992 -17.703 1 94.19 172 ASP B N 1
ATOM 5216 C CA . ASP B 1 172 ? 12.664 -17.344 -18.078 1 94.19 172 ASP B CA 1
ATOM 5217 C C . ASP B 1 172 ? 12.789 -18.297 -16.906 1 94.19 172 ASP B C 1
ATOM 5219 O O . ASP B 1 172 ? 11.922 -19.156 -16.703 1 94.19 172 ASP B O 1
ATOM 5223 N N . PHE B 1 173 ? 13.883 -18.156 -16.219 1 96.44 173 PHE B N 1
ATOM 5224 C CA . PHE B 1 173 ? 14.07 -19.016 -15.062 1 96.44 173 PHE B CA 1
ATOM 5225 C C . PHE B 1 173 ? 12.984 -18.766 -14.016 1 96.44 173 PHE B C 1
ATOM 5227 O O . PHE B 1 173 ? 12.469 -19.703 -13.414 1 96.44 173 PHE B O 1
ATOM 5234 N N . ILE B 1 174 ? 12.688 -17.531 -13.789 1 97.69 174 ILE B N 1
ATOM 5235 C CA . ILE B 1 174 ? 11.641 -17.156 -12.836 1 97.69 174 ILE B CA 1
ATOM 5236 C C . ILE B 1 174 ? 10.305 -17.75 -13.281 1 97.69 174 ILE B C 1
ATOM 5238 O O . ILE B 1 174 ? 9.609 -18.391 -12.492 1 97.69 174 ILE B O 1
ATOM 5242 N N . LEU B 1 175 ? 9.969 -17.578 -14.531 1 97.62 175 LEU B N 1
ATOM 5243 C CA . LEU B 1 175 ? 8.703 -18.078 -15.062 1 97.62 175 LEU B CA 1
ATOM 5244 C C . LEU B 1 175 ? 8.656 -19.609 -15.039 1 97.62 175 LEU B C 1
ATOM 5246 O O . LEU B 1 175 ? 7.633 -20.203 -14.695 1 97.62 175 LEU B O 1
ATOM 5250 N N . TYR B 1 176 ? 9.781 -20.219 -15.43 1 96.94 176 TYR B N 1
ATOM 5251 C CA . TYR B 1 176 ? 9.906 -21.672 -15.297 1 96.94 176 TYR B CA 1
ATOM 5252 C C . TYR B 1 176 ? 9.602 -22.125 -13.875 1 96.94 176 TYR B C 1
ATOM 5254 O O . TYR B 1 176 ? 8.82 -23.047 -13.664 1 96.94 176 TYR B O 1
ATOM 5262 N N . SER B 1 177 ? 10.234 -21.453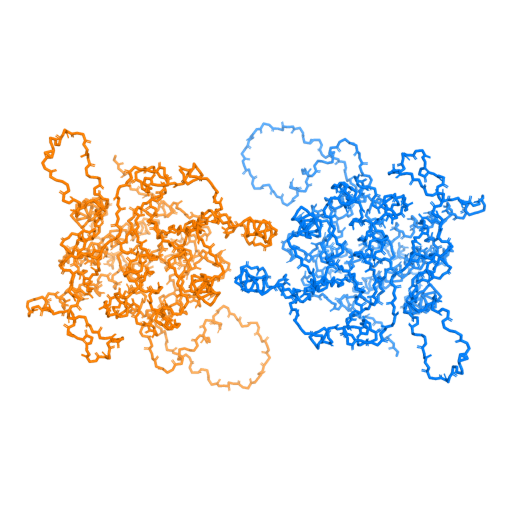 -12.93 1 97.81 177 SER B N 1
ATOM 5263 C CA . SER B 1 177 ? 10.078 -21.812 -11.523 1 97.81 177 SER B CA 1
ATOM 5264 C C . SER B 1 177 ? 8.633 -21.656 -11.07 1 97.81 177 SER B C 1
ATOM 5266 O O . SER B 1 177 ? 8.117 -22.5 -10.328 1 97.81 177 SER B O 1
ATOM 5268 N N . MET B 1 178 ? 8 -20.641 -11.508 1 97.31 178 MET B N 1
ATOM 5269 C CA . MET B 1 178 ? 6.605 -20.422 -11.156 1 97.31 178 MET B CA 1
ATOM 5270 C C . MET B 1 178 ? 5.727 -21.547 -11.688 1 97.31 178 MET B C 1
ATOM 5272 O O . MET B 1 178 ? 4.91 -22.109 -10.953 1 97.31 178 MET B O 1
ATOM 5276 N N . GLU B 1 179 ? 5.895 -21.875 -12.914 1 97.06 179 GLU B N 1
ATOM 5277 C CA . GLU B 1 179 ? 5.074 -22.922 -13.547 1 97.06 179 GLU B CA 1
ATOM 5278 C C . GLU B 1 179 ? 5.367 -24.297 -12.953 1 97.06 179 GLU B C 1
ATOM 5280 O O . GLU B 1 179 ? 4.445 -25.062 -12.664 1 97.06 179 GLU B O 1
ATOM 5285 N N . VAL B 1 180 ? 6.637 -24.594 -12.719 1 97.25 180 VAL B N 1
ATOM 5286 C CA . VAL B 1 180 ? 7.012 -25.906 -12.203 1 97.25 180 VAL B CA 1
ATOM 5287 C C . VAL B 1 180 ? 6.508 -26.078 -10.773 1 97.25 180 VAL B C 1
ATOM 5289 O O . VAL B 1 180 ? 6.105 -27.156 -10.367 1 97.25 180 VAL B O 1
ATOM 5292 N N . THR B 1 181 ? 6.551 -24.984 -10 1 97.81 181 THR B N 1
ATOM 5293 C CA . THR B 1 181 ? 6.133 -25.047 -8.602 1 97.81 181 THR B CA 1
ATOM 5294 C C . THR B 1 181 ? 4.656 -25.406 -8.492 1 97.81 181 THR B C 1
ATOM 5296 O O . THR B 1 181 ? 4.215 -25.938 -7.48 1 97.81 181 THR B O 1
ATOM 5299 N N . ARG B 1 182 ? 3.895 -25.156 -9.477 1 96.44 182 ARG B N 1
ATOM 5300 C CA . ARG B 1 182 ? 2.477 -25.5 -9.477 1 96.44 182 ARG B CA 1
ATOM 5301 C C . ARG B 1 182 ? 2.275 -27 -9.336 1 96.44 182 ARG B C 1
ATOM 5303 O O . ARG B 1 182 ? 1.26 -27.453 -8.797 1 96.44 182 ARG B O 1
ATOM 5310 N N . PHE B 1 183 ? 3.25 -27.828 -9.812 1 96.56 183 PHE B N 1
ATOM 5311 C CA . PHE B 1 183 ? 3.154 -29.281 -9.703 1 96.56 183 PHE B CA 1
ATOM 5312 C C . PHE B 1 183 ? 3.283 -29.734 -8.258 1 96.56 183 PHE B C 1
ATOM 5314 O O . PHE B 1 183 ? 2.984 -30.875 -7.922 1 96.56 183 PHE B O 1
ATOM 5321 N N . PHE B 1 184 ? 3.666 -28.812 -7.391 1 97.44 184 PHE B N 1
ATOM 5322 C CA . PHE B 1 184 ? 3.871 -29.141 -5.984 1 97.44 184 PHE B CA 1
ATOM 5323 C C . PHE B 1 184 ? 2.666 -28.734 -5.148 1 97.44 184 PHE B C 1
ATOM 5325 O O . PHE B 1 184 ? 2.623 -28.984 -3.945 1 97.44 184 PHE B O 1
ATOM 5332 N N . ILE B 1 185 ? 1.736 -28.094 -5.703 1 96.69 185 ILE B N 1
ATOM 5333 C CA . ILE B 1 185 ? 0.549 -27.656 -4.973 1 96.69 185 ILE B CA 1
ATOM 5334 C C . ILE B 1 185 ? -0.451 -28.812 -4.891 1 96.69 185 ILE B C 1
ATOM 5336 O O . ILE B 1 185 ? -0.974 -29.266 -5.914 1 96.69 185 ILE B O 1
ATOM 5340 N N . VAL B 1 186 ? -0.683 -29.266 -3.748 1 94.31 186 VAL B N 1
ATOM 5341 C CA . VAL B 1 186 ? -1.592 -30.391 -3.51 1 94.31 186 VAL B CA 1
ATOM 5342 C C . VAL B 1 186 ? -2.82 -29.906 -2.746 1 94.31 186 VAL B C 1
ATOM 5344 O O . VAL B 1 186 ? -2.697 -29.281 -1.688 1 94.31 186 VAL B O 1
ATOM 5347 N N . PRO B 1 187 ? -3.967 -30.156 -3.334 1 92.88 187 PRO B N 1
ATOM 5348 C CA . PRO B 1 187 ? -5.164 -29.766 -2.586 1 92.88 187 PRO B CA 1
ATOM 5349 C C . PRO B 1 187 ? -5.172 -30.312 -1.16 1 92.88 187 PRO B C 1
ATOM 5351 O O . PRO B 1 187 ? -4.707 -31.438 -0.918 1 92.88 187 PRO B O 1
ATOM 5354 N N . PRO B 1 188 ? -5.613 -29.5 -0.241 1 92.81 188 PRO B N 1
ATOM 5355 C CA . PRO B 1 188 ? -6.457 -28.328 -0.443 1 92.81 188 PRO B CA 1
ATOM 5356 C C . PRO B 1 188 ? -5.648 -27.031 -0.584 1 92.81 188 PRO B C 1
ATOM 5358 O O . PRO B 1 188 ? -6.223 -25.953 -0.697 1 92.81 188 PRO B O 1
ATOM 5361 N N . ALA B 1 189 ? -4.297 -27.141 -0.576 1 94.56 189 ALA B N 1
ATOM 5362 C CA . ALA B 1 189 ? -3.482 -25.938 -0.747 1 94.56 189 ALA B CA 1
ATOM 5363 C C . ALA B 1 189 ? -3.723 -25.312 -2.111 1 94.56 189 ALA B C 1
ATOM 5365 O O . ALA B 1 189 ? -4.027 -26 -3.084 1 94.56 189 ALA B O 1
ATOM 5366 N N . GLU B 1 190 ? -3.643 -24 -2.176 1 95 190 GLU B N 1
ATOM 5367 C CA . GLU B 1 190 ? -3.855 -23.266 -3.426 1 95 190 GLU B CA 1
ATOM 5368 C C . GLU B 1 190 ? -2.723 -22.281 -3.691 1 95 190 GLU B C 1
ATOM 5370 O O . GLU B 1 190 ? -2.701 -21.625 -4.73 1 95 190 GLU B O 1
ATOM 5375 N N . THR B 1 191 ? -1.823 -22.172 -2.729 1 96.88 191 THR B N 1
ATOM 5376 C CA . THR B 1 191 ? -0.825 -21.109 -2.779 1 96.88 191 THR B CA 1
ATOM 5377 C C . THR B 1 191 ? 0.578 -21.672 -2.586 1 96.88 191 THR B C 1
ATOM 5379 O O . THR B 1 191 ? 0.743 -22.875 -2.373 1 96.88 191 THR B O 1
ATOM 5382 N N . VAL B 1 192 ? 1.526 -20.844 -2.768 1 97.94 192 VAL B N 1
ATOM 5383 C CA . VAL B 1 192 ? 2.941 -21.141 -2.584 1 97.94 192 VAL B CA 1
ATOM 5384 C C . VAL B 1 192 ? 3.541 -20.203 -1.539 1 97.94 192 VAL B C 1
ATOM 5386 O O . VAL B 1 192 ? 3.176 -19.031 -1.467 1 97.94 192 VAL B O 1
ATOM 5389 N N . THR B 1 193 ? 4.359 -20.734 -0.69 1 98.38 193 THR B N 1
ATOM 5390 C CA . THR B 1 193 ? 5.145 -19.906 0.222 1 98.38 193 THR B CA 1
ATOM 5391 C C . THR B 1 193 ? 6.551 -19.688 -0.321 1 98.38 193 THR B C 1
ATOM 5393 O O . THR B 1 193 ? 7.223 -20.641 -0.721 1 98.38 193 THR B O 1
ATOM 5396 N N . MET B 1 194 ? 6.934 -18.5 -0.437 1 98.19 194 MET B N 1
ATOM 5397 C CA . MET B 1 194 ? 8.289 -18.172 -0.876 1 98.19 194 MET B CA 1
ATOM 5398 C C . MET B 1 194 ? 9.18 -17.859 0.315 1 98.19 194 MET B C 1
ATOM 5400 O O . MET B 1 194 ? 8.828 -17.016 1.153 1 98.19 194 MET B O 1
ATOM 5404 N N . LEU B 1 195 ? 10.281 -18.516 0.427 1 98.19 195 LEU B N 1
ATOM 5405 C CA . LEU B 1 195 ? 11.281 -18.266 1.459 1 98.19 195 LEU B CA 1
ATOM 5406 C C . LEU B 1 195 ? 12.562 -17.703 0.849 1 98.19 195 LEU B C 1
ATOM 5408 O O . LEU B 1 195 ? 13.289 -18.422 0.163 1 98.19 195 LEU B O 1
ATOM 5412 N N . VAL B 1 196 ? 12.82 -16.469 1.06 1 97.25 196 VAL B N 1
ATOM 5413 C CA . VAL B 1 196 ? 14.031 -15.812 0.585 1 97.25 196 VAL B CA 1
ATOM 5414 C C . VAL B 1 196 ? 15.047 -15.719 1.723 1 97.25 196 VAL B C 1
ATOM 5416 O O . VAL B 1 196 ? 14.852 -14.961 2.676 1 97.25 196 VAL B O 1
ATOM 5419 N N . ASP B 1 197 ? 16.047 -16.469 1.624 1 96.38 197 ASP B N 1
ATOM 5420 C CA . ASP B 1 197 ? 17.125 -16.453 2.609 1 96.38 197 ASP B CA 1
ATOM 5421 C C . ASP B 1 197 ? 18.188 -15.422 2.24 1 96.38 197 ASP B C 1
ATOM 5423 O O . ASP B 1 197 ? 18.891 -15.57 1.231 1 96.38 197 ASP B O 1
ATOM 5427 N N . LEU B 1 198 ? 18.391 -14.438 3.059 1 95.75 198 LEU B N 1
ATOM 5428 C CA . LEU B 1 198 ? 19.359 -13.383 2.781 1 95.75 198 LEU B CA 1
ATOM 5429 C C . LEU B 1 198 ? 20.641 -13.594 3.58 1 95.75 198 LEU B C 1
ATOM 5431 O O . LEU B 1 198 ? 21.438 -12.664 3.73 1 95.75 198 LEU B O 1
ATOM 5435 N N . SER B 1 199 ? 20.781 -14.789 4.117 1 94 199 SER B N 1
ATOM 5436 C CA . SER B 1 199 ? 22.062 -15.109 4.762 1 94 199 SER B CA 1
ATOM 5437 C C . SER B 1 199 ? 23.219 -14.961 3.787 1 94 199 SER B C 1
ATOM 5439 O O . SER B 1 199 ? 23.203 -15.547 2.701 1 94 199 SER B O 1
ATOM 5441 N N . GLY B 1 200 ? 24.188 -14.172 4.191 1 93.25 200 GLY B N 1
ATOM 5442 C CA . GLY B 1 200 ? 25.359 -13.977 3.359 1 93.25 200 GLY B CA 1
ATOM 5443 C C . GLY B 1 200 ? 25.109 -13.039 2.193 1 93.25 200 GLY B C 1
ATOM 5444 O O . GLY B 1 200 ? 25.969 -12.883 1.327 1 93.25 200 GLY B O 1
ATOM 5445 N N . PHE B 1 201 ? 23.953 -12.43 2.121 1 92.81 201 PHE B N 1
ATOM 5446 C CA . PHE B 1 201 ? 23.578 -11.516 1.051 1 92.81 201 PHE B CA 1
ATOM 5447 C C . PHE B 1 201 ? 24.375 -10.211 1.151 1 92.81 201 PHE B C 1
ATOM 5449 O O . PHE B 1 201 ? 24.562 -9.688 2.248 1 92.81 201 PHE B O 1
ATOM 5456 N N . GLY B 1 202 ? 24.922 -9.734 0.08 1 88.56 202 GLY B N 1
ATOM 5457 C CA . GLY B 1 202 ? 25.609 -8.453 0.003 1 88.56 202 GLY B CA 1
ATOM 5458 C C . GLY B 1 202 ? 25.203 -7.629 -1.197 1 88.56 202 GLY B C 1
ATOM 5459 O O . GLY B 1 202 ? 24.328 -8.039 -1.972 1 88.56 202 GLY B O 1
ATOM 5460 N N . MET B 1 203 ? 25.781 -6.547 -1.396 1 84.25 203 MET B N 1
ATOM 5461 C CA . MET B 1 203 ? 25.438 -5.605 -2.457 1 84.25 203 MET B CA 1
ATOM 5462 C C . MET B 1 203 ? 25.688 -6.219 -3.832 1 84.25 203 MET B C 1
ATOM 5464 O O . MET B 1 203 ? 25 -5.883 -4.801 1 84.25 203 MET B O 1
ATOM 5468 N N . SER B 1 204 ? 26.656 -7.055 -3.891 1 89.62 204 SER B N 1
ATOM 5469 C CA . SER B 1 204 ? 26.984 -7.691 -5.16 1 89.62 204 SER B CA 1
ATOM 5470 C C . SER B 1 204 ? 25.875 -8.625 -5.625 1 89.62 204 SER B C 1
ATOM 5472 O O . SER B 1 204 ? 25.828 -9.016 -6.789 1 89.62 204 SER B O 1
ATOM 5474 N N . ASN B 1 205 ? 25 -9 -4.668 1 92.56 205 ASN B N 1
ATOM 5475 C CA . ASN B 1 205 ? 23.891 -9.914 -4.984 1 92.56 205 ASN B CA 1
ATOM 5476 C C . ASN B 1 205 ? 22.625 -9.148 -5.34 1 92.56 205 ASN B C 1
ATOM 5478 O O . ASN B 1 205 ? 21.672 -9.727 -5.875 1 92.56 205 ASN B O 1
ATOM 5482 N N . MET B 1 206 ? 22.734 -7.914 -5.094 1 88.62 206 MET B N 1
ATOM 5483 C CA . MET B 1 206 ? 21.531 -7.102 -5.27 1 88.62 206 MET B CA 1
ATOM 5484 C C . MET B 1 206 ? 21.156 -7 -6.742 1 88.62 206 MET B C 1
ATOM 5486 O O . MET B 1 206 ? 22 -6.734 -7.59 1 88.62 206 MET B O 1
ATOM 5490 N N . ASP B 1 207 ? 19.969 -7.23 -7.094 1 91.88 207 ASP B N 1
ATOM 5491 C CA . ASP B 1 207 ? 19.422 -7.164 -8.453 1 91.88 207 ASP B CA 1
ATOM 5492 C C . ASP B 1 207 ? 17.984 -6.656 -8.445 1 91.88 207 ASP B C 1
ATOM 5494 O O . ASP B 1 207 ? 17.047 -7.445 -8.422 1 91.88 207 ASP B O 1
ATOM 5498 N N . TRP B 1 208 ? 17.844 -5.383 -8.57 1 88.38 208 TRP B N 1
ATOM 5499 C CA . TRP B 1 208 ? 16.516 -4.77 -8.445 1 88.38 208 TRP B CA 1
ATOM 5500 C C . TRP B 1 208 ? 15.641 -5.109 -9.641 1 88.38 208 TRP B C 1
ATOM 5502 O O . TRP B 1 208 ? 14.422 -5.211 -9.516 1 88.38 208 TRP B O 1
ATOM 5512 N N . LYS B 1 209 ? 16.234 -5.23 -10.758 1 90.12 209 LYS B N 1
ATOM 5513 C CA . LYS B 1 209 ? 15.461 -5.609 -11.938 1 90.12 209 LYS B CA 1
ATOM 5514 C C . LYS B 1 209 ? 14.82 -6.984 -11.766 1 90.12 209 LYS B C 1
ATOM 5516 O O . LYS B 1 209 ? 13.656 -7.176 -12.102 1 90.12 209 LYS B O 1
ATOM 5521 N N . CYS B 1 210 ? 15.602 -7.848 -11.211 1 93.62 210 CYS B N 1
ATOM 5522 C CA . CYS B 1 210 ? 15.086 -9.188 -10.922 1 93.62 210 CYS B CA 1
ATOM 5523 C C . CYS B 1 210 ? 13.922 -9.125 -9.945 1 93.62 210 CYS B C 1
ATOM 5525 O O . CYS B 1 210 ? 12.852 -9.672 -10.203 1 93.62 210 CYS B O 1
ATOM 5527 N N . THR B 1 211 ? 14.188 -8.43 -8.859 1 92.88 211 THR B N 1
ATOM 5528 C CA . THR B 1 211 ? 13.18 -8.32 -7.809 1 92.88 211 THR B CA 1
ATOM 5529 C C . THR B 1 211 ? 11.914 -7.648 -8.336 1 92.88 211 THR B C 1
ATOM 5531 O O . THR B 1 211 ? 10.805 -8.125 -8.086 1 92.88 211 THR B O 1
ATOM 5534 N N . SER B 1 212 ? 12.094 -6.625 -9.086 1 90.88 212 SER B N 1
ATOM 5535 C CA . SER B 1 212 ? 10.961 -5.914 -9.672 1 90.88 212 SER B CA 1
ATOM 5536 C C . SER B 1 212 ? 10.164 -6.82 -10.602 1 90.88 212 SER B C 1
ATOM 5538 O O . SER B 1 212 ? 8.93 -6.793 -10.602 1 90.88 212 SER B O 1
ATOM 5540 N N . PHE B 1 213 ? 10.828 -7.59 -11.438 1 94 213 PHE B N 1
ATOM 5541 C CA . PHE B 1 213 ? 10.156 -8.508 -12.352 1 94 213 PHE B CA 1
ATOM 5542 C C . PHE B 1 213 ? 9.344 -9.539 -11.586 1 94 213 PHE B C 1
ATOM 5544 O O . PHE B 1 213 ? 8.188 -9.805 -11.938 1 94 213 PHE B O 1
ATOM 5551 N N . MET B 1 214 ? 9.945 -10.07 -10.578 1 94.62 214 MET B N 1
ATOM 5552 C CA . MET B 1 214 ? 9.25 -11.07 -9.773 1 94.62 214 MET B CA 1
ATOM 5553 C C . MET B 1 214 ? 7.973 -10.5 -9.18 1 94.62 214 MET B C 1
ATOM 5555 O O . MET B 1 214 ? 6.902 -11.094 -9.305 1 94.62 214 MET B O 1
ATOM 5559 N N . ILE B 1 215 ? 8.086 -9.414 -8.578 1 90.06 215 ILE B N 1
ATOM 5560 C CA . ILE B 1 215 ? 6.949 -8.797 -7.895 1 90.06 215 ILE B CA 1
ATOM 5561 C C . ILE B 1 215 ? 5.879 -8.414 -8.914 1 90.06 215 ILE B C 1
ATOM 5563 O O . ILE B 1 215 ? 4.703 -8.742 -8.75 1 90.06 215 ILE B O 1
ATOM 5567 N N . SER B 1 216 ? 6.312 -7.766 -9.992 1 90.38 216 SER B N 1
ATOM 5568 C CA . SER B 1 216 ? 5.367 -7.336 -11.016 1 90.38 216 SER B CA 1
ATOM 5569 C C . SER B 1 216 ? 4.656 -8.531 -11.641 1 90.38 216 SER B C 1
ATOM 5571 O O . SER B 1 216 ? 3.467 -8.461 -11.961 1 90.38 216 SER B O 1
ATOM 5573 N N . THR B 1 217 ? 5.324 -9.547 -11.875 1 94.5 217 THR B N 1
ATOM 5574 C CA . THR B 1 217 ? 4.75 -10.75 -12.461 1 94.5 217 THR B CA 1
ATOM 5575 C C . THR B 1 217 ? 3.701 -11.359 -11.531 1 94.5 217 THR B C 1
ATOM 5577 O O . THR B 1 217 ? 2.613 -11.734 -11.977 1 94.5 217 THR B O 1
ATOM 5580 N N . LEU B 1 218 ? 4.031 -11.445 -10.289 1 92.81 218 LEU B N 1
ATOM 5581 C CA . LEU B 1 218 ? 3.09 -11.977 -9.312 1 92.81 218 LEU B CA 1
ATOM 5582 C C . LEU B 1 218 ? 1.845 -11.102 -9.219 1 92.81 218 LEU B C 1
ATOM 5584 O O . LEU B 1 218 ? 0.724 -11.609 -9.164 1 92.81 218 LEU B O 1
ATOM 5588 N N . GLU B 1 219 ? 2.035 -9.859 -9.234 1 88.12 219 GLU B N 1
ATOM 5589 C CA . GLU B 1 219 ? 0.925 -8.922 -9.094 1 88.12 219 GLU B CA 1
ATOM 5590 C C . GLU B 1 219 ? 0.056 -8.898 -10.344 1 88.12 219 GLU B C 1
ATOM 5592 O O . GLU B 1 219 ? -1.174 -8.883 -10.258 1 88.12 219 GLU B O 1
ATOM 5597 N N . SER B 1 220 ? 0.662 -8.961 -11.5 1 92.38 220 SER B N 1
ATOM 5598 C CA . SER B 1 220 ? -0.044 -8.695 -12.75 1 92.38 220 SER B CA 1
ATOM 5599 C C . SER B 1 220 ? -0.566 -9.977 -13.383 1 92.38 220 SER B C 1
ATOM 5601 O O . SER B 1 220 ? -1.56 -9.961 -14.109 1 92.38 220 SER B O 1
ATOM 5603 N N . TYR B 1 221 ? 0.076 -11.102 -13.07 1 96.31 221 TYR B N 1
ATOM 5604 C CA . TYR B 1 221 ? -0.242 -12.258 -13.891 1 96.31 221 TYR B CA 1
ATOM 5605 C C . TYR B 1 221 ? -0.519 -13.484 -13.023 1 96.31 221 TYR B C 1
ATOM 5607 O O . TYR B 1 221 ? -1.076 -14.477 -13.5 1 96.31 221 TYR B O 1
ATOM 5615 N N . TYR B 1 222 ? -0.085 -13.445 -11.789 1 96.44 222 TYR B N 1
ATOM 5616 C CA . TYR B 1 222 ? -0.299 -14.562 -10.883 1 96.44 222 TYR B CA 1
ATOM 5617 C C . TYR B 1 222 ? -0.964 -14.094 -9.594 1 96.44 222 TYR B C 1
ATOM 5619 O O . TYR B 1 222 ? -0.429 -14.305 -8.5 1 96.44 222 TYR B O 1
ATOM 5627 N N . PRO B 1 223 ? -2.141 -13.57 -9.742 1 94.88 223 PRO B N 1
ATOM 5628 C CA . PRO B 1 223 ? -2.75 -13.023 -8.531 1 94.88 223 PRO B CA 1
ATOM 5629 C C . PRO B 1 223 ? -3.061 -14.094 -7.488 1 94.88 223 PRO B C 1
ATOM 5631 O O . PRO B 1 223 ? -3.369 -15.234 -7.844 1 94.88 223 PRO B O 1
ATOM 5634 N N . GLU B 1 224 ? -2.93 -13.766 -6.16 1 92.56 224 GLU B N 1
ATOM 5635 C CA . GLU B 1 224 ? -3.332 -14.562 -5.008 1 92.56 224 GLU B CA 1
ATOM 5636 C C . GLU B 1 224 ? -2.643 -15.922 -5.008 1 92.56 224 GLU B C 1
ATOM 5638 O O . GLU B 1 224 ? -3.25 -16.938 -4.648 1 92.56 224 GLU B O 1
ATOM 5643 N N . THR B 1 225 ? -1.355 -15.867 -5.492 1 93.88 225 THR B N 1
ATOM 5644 C CA . THR B 1 225 ? -0.583 -17.109 -5.574 1 93.88 225 THR B CA 1
ATOM 5645 C C . THR B 1 225 ? 0.289 -17.281 -4.336 1 93.88 225 THR B C 1
ATOM 5647 O O . THR B 1 225 ? 0.61 -18.406 -3.951 1 93.88 225 THR B O 1
ATOM 5650 N N . LEU B 1 226 ? 0.533 -16.281 -3.646 1 94.88 226 LEU B N 1
ATOM 5651 C CA . LEU B 1 226 ? 1.447 -16.328 -2.512 1 94.88 226 LEU B CA 1
ATOM 5652 C C . LEU B 1 226 ? 0.683 -16.516 -1.206 1 94.88 226 LEU B C 1
ATOM 5654 O O . LEU B 1 226 ? -0.301 -15.82 -0.949 1 94.88 226 LEU B O 1
ATOM 5658 N N . ASN B 1 227 ? 1.156 -17.531 -0.458 1 96.19 227 ASN B N 1
ATOM 5659 C CA . ASN B 1 227 ? 0.669 -17.703 0.908 1 96.19 227 ASN B CA 1
ATOM 5660 C C . ASN B 1 227 ? 1.458 -16.828 1.888 1 96.19 227 ASN B C 1
ATOM 5662 O O . ASN B 1 227 ? 0.887 -15.977 2.566 1 96.19 227 ASN B O 1
ATOM 5666 N N . HIS B 1 228 ? 2.758 -17.047 1.936 1 96.44 228 HIS B N 1
ATOM 5667 C CA . HIS B 1 228 ? 3.682 -16.234 2.719 1 96.44 228 HIS B CA 1
ATOM 5668 C C . HIS B 1 228 ? 4.902 -15.836 1.895 1 96.44 228 HIS B C 1
ATOM 5670 O O . HIS B 1 228 ? 5.344 -16.594 1.027 1 96.44 228 HIS B O 1
ATOM 5676 N N . GLN B 1 229 ? 5.305 -14.703 2.121 1 96.19 229 GLN B N 1
ATOM 5677 C CA . GLN B 1 229 ? 6.633 -14.266 1.711 1 96.19 229 GLN B CA 1
ATOM 5678 C C . GLN B 1 229 ? 7.562 -14.125 2.914 1 96.19 229 GLN B C 1
ATOM 5680 O O . GLN B 1 229 ? 7.539 -13.102 3.604 1 96.19 229 GLN B O 1
ATOM 5685 N N . ILE B 1 230 ? 8.367 -15.094 3.141 1 97.31 230 ILE B N 1
ATOM 5686 C CA . ILE B 1 230 ? 9.266 -15.094 4.289 1 97.31 230 ILE B CA 1
ATOM 5687 C C . ILE B 1 230 ? 10.625 -14.531 3.877 1 97.31 230 ILE B C 1
ATOM 5689 O O . ILE B 1 230 ? 11.258 -15.039 2.949 1 97.31 230 ILE B O 1
ATOM 5693 N N . ILE B 1 231 ? 11.031 -13.516 4.434 1 96.38 231 ILE B N 1
ATOM 5694 C CA . ILE B 1 231 ? 12.367 -12.945 4.262 1 96.38 231 ILE B CA 1
ATOM 5695 C C . ILE B 1 231 ? 13.219 -13.258 5.488 1 96.38 231 ILE B C 1
ATOM 5697 O O . ILE B 1 231 ? 13.039 -12.656 6.547 1 96.38 231 ILE B O 1
ATOM 5701 N N . HIS B 1 232 ? 14.117 -14.219 5.309 1 96.19 232 HIS B N 1
ATOM 5702 C CA . HIS B 1 232 ? 14.898 -14.734 6.426 1 96.19 232 HIS B CA 1
ATOM 5703 C C . HIS B 1 232 ? 16.266 -14.07 6.5 1 96.19 232 HIS B C 1
ATOM 5705 O O . HIS B 1 232 ? 16.984 -14 5.496 1 96.19 232 HIS B O 1
ATOM 5711 N N . ASN B 1 233 ? 16.625 -13.508 7.648 1 95.19 233 ASN B N 1
ATOM 5712 C CA . ASN B 1 233 ? 17.922 -12.898 7.938 1 95.19 233 ASN B CA 1
ATOM 5713 C C . ASN B 1 233 ? 18.172 -11.664 7.078 1 95.19 233 ASN B C 1
ATOM 5715 O O . ASN B 1 233 ? 19.25 -11.5 6.527 1 95.19 233 ASN B O 1
ATOM 5719 N N . ALA B 1 234 ? 17.094 -10.852 6.961 1 92.25 234 ALA B N 1
ATOM 5720 C CA . ALA B 1 234 ? 17.25 -9.586 6.25 1 92.25 234 ALA B CA 1
ATOM 5721 C C . ALA B 1 234 ? 18.172 -8.633 7.004 1 92.25 234 ALA B C 1
ATOM 5723 O O . ALA B 1 234 ? 18.141 -8.586 8.234 1 92.25 234 ALA B O 1
ATOM 5724 N N . PRO B 1 235 ? 18.984 -7.918 6.219 1 88.31 235 PRO B N 1
ATOM 5725 C CA . PRO B 1 235 ? 19.719 -6.855 6.895 1 88.31 235 PRO B CA 1
ATOM 5726 C C . PRO B 1 235 ? 18.812 -5.891 7.66 1 88.31 235 PRO B C 1
ATOM 5728 O O . PRO B 1 235 ? 17.688 -5.652 7.25 1 88.31 235 PRO B O 1
ATOM 5731 N N . TRP B 1 236 ? 19.281 -5.406 8.734 1 83.19 236 TRP B N 1
ATOM 5732 C CA . TRP B 1 236 ? 18.484 -4.59 9.648 1 83.19 236 TRP B CA 1
ATOM 5733 C C . TRP B 1 236 ? 17.891 -3.385 8.922 1 83.19 236 TRP B C 1
ATOM 5735 O O . TRP B 1 236 ? 16.797 -2.939 9.242 1 83.19 236 TRP B O 1
ATOM 5745 N N . ILE B 1 237 ? 18.547 -2.875 7.984 1 83 237 ILE B N 1
ATOM 5746 C CA . ILE B 1 237 ? 18.094 -1.697 7.258 1 83 237 ILE B CA 1
ATOM 5747 C C . ILE B 1 237 ? 16.797 -2.023 6.52 1 83 237 ILE B C 1
ATOM 5749 O O . ILE B 1 237 ? 15.898 -1.182 6.426 1 83 237 ILE B O 1
ATOM 5753 N N . PHE B 1 238 ? 16.688 -3.238 6.035 1 85.12 238 PHE B N 1
ATOM 5754 C CA . PHE B 1 238 ? 15.5 -3.646 5.305 1 85.12 238 PHE B CA 1
ATOM 5755 C C . PHE B 1 238 ? 14.32 -3.811 6.25 1 85.12 238 PHE B C 1
ATOM 5757 O O . PHE B 1 238 ? 13.195 -3.432 5.918 1 85.12 238 PHE B O 1
ATOM 5764 N N . GLN B 1 239 ? 14.578 -4.32 7.367 1 85.31 239 GLN B N 1
ATOM 5765 C CA . GLN B 1 239 ? 13.516 -4.52 8.344 1 85.31 239 GLN B CA 1
ATOM 5766 C C . GLN B 1 239 ? 12.93 -3.186 8.805 1 85.31 239 GLN B C 1
ATOM 5768 O O . GLN B 1 239 ? 11.711 -3.045 8.938 1 85.31 239 GLN B O 1
ATOM 5773 N N . GLY B 1 240 ? 13.812 -2.307 9.078 1 84.38 240 GLY B N 1
ATOM 5774 C CA . GLY B 1 240 ? 13.367 -0.979 9.461 1 84.38 240 GLY B CA 1
ATOM 5775 C C . GLY B 1 240 ? 12.547 -0.29 8.383 1 84.38 240 GLY B C 1
ATOM 5776 O O . GLY B 1 240 ? 11.469 0.237 8.656 1 84.38 240 GLY B O 1
ATOM 5777 N N . PHE B 1 241 ? 13.047 -0.35 7.254 1 86.06 241 PHE B N 1
ATOM 5778 C CA . PHE B 1 241 ? 12.359 0.261 6.121 1 86.06 241 PHE B CA 1
ATOM 5779 C C . PHE B 1 241 ? 10.984 -0.362 5.918 1 86.06 241 PHE B C 1
ATOM 5781 O O . PHE B 1 241 ? 10 0.35 5.715 1 86.06 241 PHE B O 1
ATOM 5788 N N . TRP B 1 242 ? 10.898 -1.649 5.969 1 87.31 242 TRP B N 1
ATOM 5789 C CA . TRP B 1 242 ? 9.633 -2.35 5.824 1 87.31 242 TRP B CA 1
ATOM 5790 C C . TRP B 1 242 ? 8.641 -1.909 6.898 1 87.31 242 TRP B C 1
ATOM 5792 O O . TRP B 1 242 ? 7.477 -1.631 6.602 1 87.31 242 TRP B O 1
ATOM 5802 N N . LYS B 1 243 ? 9.125 -1.855 8.055 1 86.69 243 LYS B N 1
ATOM 5803 C CA . LYS B 1 243 ? 8.25 -1.474 9.156 1 86.69 243 LYS B CA 1
ATOM 5804 C C . LYS B 1 243 ? 7.605 -0.115 8.906 1 86.69 243 LYS B C 1
ATOM 5806 O O . LYS B 1 243 ? 6.43 0.085 9.211 1 86.69 243 LYS B O 1
ATOM 5811 N N . VAL B 1 244 ? 8.344 0.707 8.359 1 86.06 244 VAL B N 1
ATOM 5812 C CA . VAL B 1 244 ? 7.875 2.059 8.078 1 86.06 244 VAL B CA 1
ATOM 5813 C C . VAL B 1 244 ? 6.902 2.031 6.902 1 86.06 244 VAL B C 1
ATOM 5815 O O . VAL B 1 244 ? 5.793 2.559 6.992 1 86.06 244 VAL B O 1
ATOM 5818 N N . ILE B 1 245 ? 7.227 1.369 5.879 1 87.56 245 ILE B N 1
ATOM 5819 C CA . ILE B 1 245 ? 6.473 1.432 4.629 1 87.56 245 ILE B CA 1
ATOM 5820 C C . ILE B 1 245 ? 5.238 0.539 4.727 1 87.56 245 ILE B C 1
ATOM 5822 O O . ILE B 1 245 ? 4.227 0.799 4.074 1 87.56 245 ILE B O 1
ATOM 5826 N N . SER B 1 246 ? 5.32 -0.494 5.512 1 88.94 246 SER B N 1
ATOM 5827 C CA . SER B 1 246 ? 4.254 -1.482 5.598 1 88.94 246 SER B CA 1
ATOM 5828 C C . SER B 1 246 ? 2.943 -0.841 6.047 1 88.94 246 SER B C 1
ATOM 5830 O O . SER B 1 246 ? 1.862 -1.365 5.77 1 88.94 246 SER B O 1
ATOM 5832 N N . THR B 1 247 ? 3.006 0.265 6.77 1 83.06 247 THR B N 1
ATOM 5833 C CA . THR B 1 247 ? 1.807 0.953 7.238 1 83.06 247 THR B CA 1
ATOM 5834 C C . THR B 1 247 ? 0.999 1.491 6.059 1 83.06 247 THR B C 1
ATOM 5836 O O . THR B 1 247 ? -0.202 1.74 6.188 1 83.06 247 THR B O 1
ATOM 5839 N N . MET B 1 248 ? 1.648 1.651 4.957 1 83.12 248 MET B N 1
ATOM 5840 C CA . MET B 1 248 ? 1.002 2.236 3.785 1 83.12 248 MET B CA 1
ATOM 5841 C C . MET B 1 248 ? 0.513 1.148 2.836 1 83.12 248 MET B C 1
ATOM 5843 O O . MET B 1 248 ? -0.123 1.443 1.821 1 83.12 248 MET B O 1
ATOM 5847 N N . ILE B 1 249 ? 0.884 -0.042 3.107 1 85.38 249 ILE B N 1
ATOM 5848 C CA . ILE B 1 249 ? 0.535 -1.169 2.248 1 85.38 249 ILE B CA 1
ATOM 5849 C C . ILE B 1 249 ? -0.796 -1.767 2.699 1 85.38 249 ILE B C 1
ATOM 5851 O O . ILE B 1 249 ? -1.142 -1.709 3.881 1 85.38 249 ILE B O 1
ATOM 5855 N N . ASP B 1 250 ? -1.557 -2.35 1.72 1 80.69 250 ASP B N 1
ATOM 5856 C CA . ASP B 1 250 ? -2.799 -3.047 2.037 1 80.69 250 ASP B CA 1
ATOM 5857 C C . ASP B 1 250 ? -2.57 -4.109 3.109 1 80.69 250 ASP B C 1
ATOM 5859 O O . ASP B 1 250 ? -1.593 -4.859 3.053 1 80.69 250 ASP B O 1
ATOM 5863 N N . PRO B 1 251 ? -3.447 -4.086 4.062 1 83.56 251 PRO B N 1
ATOM 5864 C CA . PRO B 1 251 ? -3.268 -5.008 5.188 1 83.56 251 PRO B CA 1
ATOM 5865 C C . PRO B 1 251 ? -3.223 -6.469 4.75 1 83.56 251 PRO B C 1
ATOM 5867 O O . PRO B 1 251 ? -2.521 -7.281 5.359 1 83.56 251 PRO B O 1
ATOM 5870 N N . VAL B 1 252 ? -3.939 -6.816 3.738 1 81.88 252 VAL B N 1
ATOM 5871 C CA . VAL B 1 252 ? -3.965 -8.195 3.27 1 81.88 252 VAL B CA 1
ATOM 5872 C C . VAL B 1 252 ? -2.598 -8.578 2.705 1 81.88 252 VAL B C 1
ATOM 5874 O O . VAL B 1 252 ? -2.076 -9.656 3 1 81.88 252 VAL B O 1
ATOM 5877 N N . VAL B 1 253 ? -2.014 -7.711 1.935 1 83.56 253 VAL B N 1
ATOM 5878 C CA . VAL B 1 253 ? -0.694 -7.961 1.363 1 83.56 253 VAL B CA 1
ATOM 5879 C C . VAL B 1 253 ? 0.356 -7.961 2.473 1 83.56 253 VAL B C 1
ATOM 5881 O O . VAL B 1 253 ? 1.211 -8.852 2.523 1 83.56 253 VAL B O 1
ATOM 5884 N N . LYS B 1 254 ? 0.238 -6.957 3.32 1 88.88 254 LYS B N 1
ATOM 5885 C CA . LYS B 1 254 ? 1.173 -6.816 4.434 1 88.88 254 LYS B CA 1
ATOM 5886 C C . LYS B 1 254 ? 1.211 -8.086 5.285 1 88.88 254 LYS B C 1
ATOM 5888 O O . LYS B 1 254 ? 2.279 -8.508 5.73 1 88.88 254 LYS B O 1
ATOM 5893 N N . SER B 1 255 ? 0.141 -8.688 5.488 1 91 255 SER B N 1
ATOM 5894 C CA . SER B 1 255 ? 0.032 -9.836 6.383 1 91 255 SER B CA 1
ATOM 5895 C C . SER B 1 255 ? 0.752 -11.055 5.816 1 91 255 SER B C 1
ATOM 5897 O O . SER B 1 255 ? 1.044 -12.008 6.543 1 91 255 SER B O 1
ATOM 5899 N N . LYS B 1 256 ? 1.027 -11.086 4.582 1 92.12 256 LYS B N 1
ATOM 5900 C CA . LYS B 1 256 ? 1.674 -12.227 3.939 1 92.12 256 LYS B CA 1
ATOM 5901 C C . LYS B 1 256 ? 3.191 -12.141 4.062 1 92.12 256 LYS B C 1
ATOM 5903 O O . LYS B 1 256 ? 3.896 -13.117 3.818 1 92.12 256 LYS B O 1
ATOM 5908 N N . VAL B 1 257 ? 3.721 -10.93 4.379 1 93.12 257 VAL B N 1
ATOM 5909 C CA . VAL B 1 257 ? 5.164 -10.727 4.434 1 93.12 257 VAL B CA 1
ATOM 5910 C C . VAL B 1 257 ? 5.668 -10.961 5.859 1 93.12 257 VAL B C 1
ATOM 5912 O O . VAL B 1 257 ? 5.227 -10.297 6.797 1 93.12 257 VAL B O 1
ATOM 5915 N N . LEU B 1 258 ? 6.598 -11.883 6.023 1 94.44 258 LEU B N 1
ATOM 5916 C CA . LEU B 1 258 ? 7.141 -12.234 7.332 1 94.44 258 LEU B CA 1
ATOM 5917 C C . LEU B 1 258 ? 8.656 -12.078 7.348 1 94.44 258 LEU B C 1
ATOM 5919 O O . LEU B 1 258 ? 9.367 -12.773 6.613 1 94.44 258 LEU B O 1
ATOM 5923 N N . PHE B 1 259 ? 9.141 -11.195 8.164 1 93.69 259 PHE B N 1
ATOM 5924 C CA . PHE B 1 259 ? 10.578 -11.086 8.398 1 93.69 259 PHE B CA 1
ATOM 5925 C C . PHE B 1 259 ? 11.008 -11.961 9.562 1 93.69 259 PHE B C 1
ATOM 5927 O O . PHE B 1 259 ? 10.414 -11.906 10.641 1 93.69 259 PHE B O 1
ATOM 5934 N N . THR B 1 260 ? 11.977 -12.789 9.328 1 94.25 260 THR B N 1
ATOM 5935 C CA . THR B 1 260 ? 12.516 -13.641 10.383 1 94.25 260 THR B CA 1
ATOM 5936 C C . THR B 1 260 ? 14.023 -13.422 10.531 1 94.25 260 THR B C 1
ATOM 5938 O O . THR B 1 260 ? 14.727 -13.234 9.539 1 94.25 260 THR B O 1
ATOM 5941 N N . SER B 1 261 ? 14.508 -13.406 11.758 1 92.5 261 SER B N 1
ATOM 5942 C CA . SER B 1 261 ? 15.922 -13.172 12.016 1 92.5 261 SER B CA 1
ATOM 5943 C C . SER B 1 261 ? 16.562 -14.344 12.742 1 92.5 261 SER B C 1
ATOM 5945 O O . SER B 1 261 ? 17.781 -14.398 12.898 1 92.5 261 SER B O 1
ATOM 5947 N N . LYS B 1 262 ? 15.695 -15.219 13.297 1 92.81 262 LYS B N 1
ATOM 5948 C CA . LYS B 1 262 ? 16.172 -16.422 13.961 1 92.81 262 LYS B CA 1
ATOM 5949 C C . LYS B 1 262 ? 15.508 -17.672 13.375 1 92.81 262 LYS B C 1
ATOM 5951 O O . LYS B 1 262 ? 14.398 -17.594 12.844 1 92.81 262 LYS B O 1
ATOM 5956 N N . ASN B 1 263 ? 16.203 -18.766 13.484 1 92.38 263 ASN B N 1
ATOM 5957 C CA . ASN B 1 263 ? 15.672 -20.031 12.984 1 92.38 263 ASN B CA 1
ATOM 5958 C C . ASN B 1 263 ? 14.359 -20.406 13.664 1 92.38 263 ASN B C 1
ATOM 5960 O O . ASN B 1 263 ? 13.469 -20.984 13.039 1 92.38 263 ASN B O 1
ATOM 5964 N N . GLU B 1 264 ? 14.227 -20.031 14.891 1 92.62 264 GLU B N 1
ATOM 5965 C CA . GLU B 1 264 ? 13.016 -20.328 15.648 1 92.62 264 GLU B CA 1
ATOM 5966 C C . GLU B 1 264 ? 11.797 -19.641 15.039 1 92.62 264 GLU B C 1
ATOM 5968 O O . GLU B 1 264 ? 10.672 -20.156 15.141 1 92.62 264 GLU B O 1
ATOM 5973 N N . ASP B 1 265 ? 12.07 -18.516 14.414 1 93.94 265 ASP B N 1
ATOM 5974 C CA . ASP B 1 265 ? 10.977 -17.781 13.773 1 93.94 265 ASP B CA 1
ATOM 5975 C C . ASP B 1 265 ? 10.422 -18.562 12.578 1 93.94 265 ASP B C 1
ATOM 5977 O O . ASP B 1 265 ? 9.234 -18.469 12.273 1 93.94 265 ASP B O 1
ATOM 5981 N N . LEU B 1 266 ? 11.227 -19.281 11.898 1 96 266 LEU B N 1
ATOM 5982 C CA . LEU B 1 266 ? 10.805 -20.094 10.758 1 96 266 LEU B CA 1
ATOM 5983 C C . LEU B 1 266 ? 9.875 -21.219 11.211 1 96 266 LEU B C 1
ATOM 5985 O O . LEU B 1 266 ? 8.93 -21.562 10.5 1 96 266 LEU B O 1
ATOM 5989 N N . MET B 1 267 ? 10.117 -21.719 12.391 1 94.38 267 MET B N 1
ATOM 5990 C CA . MET B 1 267 ? 9.391 -22.875 12.914 1 94.38 267 MET B CA 1
ATOM 5991 C C . MET B 1 267 ? 7.949 -22.5 13.258 1 94.38 267 MET B C 1
ATOM 5993 O O . MET B 1 267 ? 7.109 -23.391 13.461 1 94.38 267 MET B O 1
ATOM 5997 N N . LYS B 1 268 ? 7.707 -21.234 13.344 1 93.94 268 LYS B N 1
ATOM 5998 C CA . LYS B 1 268 ? 6.34 -20.781 13.586 1 93.94 268 LYS B CA 1
ATOM 5999 C C . LYS B 1 268 ? 5.453 -21.047 12.367 1 93.94 268 LYS B C 1
ATOM 6001 O O . LYS B 1 268 ? 4.242 -21.234 12.508 1 93.94 268 LYS B O 1
ATOM 6006 N N . VAL B 1 269 ? 6.121 -21.172 11.18 1 95.75 269 VAL B N 1
ATOM 6007 C CA . VAL B 1 269 ? 5.324 -21.266 9.961 1 95.75 269 VAL B CA 1
ATOM 6008 C C . VAL B 1 269 ? 5.695 -22.531 9.203 1 95.75 269 VAL B C 1
ATOM 6010 O O . VAL B 1 269 ? 4.941 -22.984 8.336 1 95.75 269 VAL B O 1
ATOM 6013 N N . ILE B 1 270 ? 6.816 -23.094 9.5 1 96.81 270 ILE B N 1
ATOM 6014 C CA . ILE B 1 270 ? 7.309 -24.281 8.812 1 96.81 270 ILE B CA 1
ATOM 6015 C C . ILE B 1 270 ? 7.68 -25.344 9.836 1 96.81 270 ILE B C 1
ATOM 6017 O O . ILE B 1 270 ? 8.398 -25.078 10.797 1 96.81 270 ILE B O 1
ATOM 6021 N N . ASN B 1 271 ? 7.234 -26.562 9.648 1 94.19 271 ASN B N 1
ATOM 6022 C CA . ASN B 1 271 ? 7.633 -27.672 10.523 1 94.19 271 ASN B CA 1
ATOM 6023 C C . ASN B 1 271 ? 9.117 -28 10.359 1 94.19 271 ASN B C 1
ATOM 6025 O O . ASN B 1 271 ? 9.664 -27.891 9.258 1 94.19 271 ASN B O 1
ATOM 6029 N N . LYS B 1 272 ? 9.727 -28.5 11.398 1 93.81 272 LYS B N 1
ATOM 6030 C CA . LYS B 1 272 ? 11.156 -28.828 11.422 1 93.81 272 LYS B CA 1
ATOM 6031 C C . LYS B 1 272 ? 11.516 -29.812 10.312 1 93.81 272 LYS B C 1
ATOM 6033 O O . LYS B 1 272 ? 12.609 -29.734 9.742 1 93.81 272 LYS B O 1
ATOM 6038 N N . SER B 1 273 ? 10.641 -30.703 9.945 1 92.19 273 SER B N 1
ATOM 6039 C CA . SER B 1 273 ? 10.898 -31.734 8.93 1 92.19 273 SER B CA 1
ATOM 6040 C C . SER B 1 273 ? 11.062 -31.109 7.551 1 92.19 273 SER B C 1
ATOM 6042 O O . SER B 1 273 ? 11.609 -31.734 6.641 1 92.19 273 SER B O 1
ATOM 6044 N N . ASN B 1 274 ? 10.578 -29.859 7.387 1 94.5 274 ASN B N 1
ATOM 6045 C CA . ASN B 1 274 ? 10.617 -29.172 6.098 1 94.5 274 ASN B CA 1
ATOM 6046 C C . ASN B 1 274 ? 11.656 -28.062 6.094 1 94.5 274 ASN B C 1
ATOM 6048 O O . ASN B 1 274 ? 11.617 -27.172 5.238 1 94.5 274 ASN B O 1
ATOM 6052 N N . LEU B 1 275 ? 12.531 -28.094 7.109 1 94.88 275 LEU B N 1
ATOM 6053 C CA . LEU B 1 275 ? 13.633 -27.141 7.199 1 94.88 275 LEU B CA 1
ATOM 6054 C C . LEU B 1 275 ? 14.977 -27.875 7.176 1 94.88 275 LEU B C 1
ATOM 6056 O O . LEU B 1 275 ? 15.086 -29 7.664 1 94.88 275 LEU B O 1
ATOM 6060 N N . PHE B 1 276 ? 15.953 -27.172 6.613 1 93.19 276 PHE B N 1
ATOM 6061 C CA . PHE B 1 276 ? 17.297 -27.734 6.59 1 93.19 276 PHE B CA 1
ATOM 6062 C C . PHE B 1 276 ? 17.891 -27.781 7.992 1 93.19 276 PHE B C 1
ATOM 6064 O O . PHE B 1 276 ? 17.5 -27 8.859 1 93.19 276 PHE B O 1
ATOM 6071 N N . LYS B 1 277 ? 18.875 -28.625 8.156 1 91 277 LYS B N 1
ATOM 6072 C CA . LYS B 1 277 ? 19.531 -28.75 9.453 1 91 277 LYS B CA 1
ATOM 6073 C C . LYS B 1 277 ? 20.203 -27.453 9.859 1 91 277 LYS B C 1
ATOM 6075 O O . LYS B 1 277 ? 20.141 -27.047 11.023 1 91 277 LYS B O 1
ATOM 6080 N N . ASN B 1 278 ? 20.828 -26.797 8.945 1 87.81 278 ASN B N 1
ATOM 6081 C CA . ASN B 1 278 ? 21.516 -25.547 9.25 1 87.81 278 ASN B CA 1
ATOM 6082 C C . ASN B 1 278 ? 20.516 -24.438 9.617 1 87.81 278 ASN B C 1
ATOM 6084 O O . ASN B 1 278 ? 20.891 -23.406 10.148 1 87.81 278 ASN B O 1
ATOM 6088 N N . GLU B 1 279 ? 19.281 -24.672 9.359 1 90.81 279 GLU B N 1
ATOM 6089 C CA . GLU B 1 279 ? 18.219 -23.734 9.711 1 90.81 279 GLU B CA 1
ATOM 6090 C C . GLU B 1 279 ? 17.484 -24.188 10.969 1 90.81 279 GLU B C 1
ATOM 6092 O O . GLU B 1 279 ? 16.438 -23.641 11.312 1 90.81 279 GLU B O 1
ATOM 6097 N N . GLY B 1 280 ? 18.031 -25.219 11.562 1 89.75 280 GLY B N 1
ATOM 6098 C CA . GLY B 1 280 ? 17.422 -25.75 12.766 1 89.75 280 GLY B CA 1
ATOM 6099 C C . GLY B 1 280 ? 16.422 -26.875 12.477 1 89.75 280 GLY B C 1
ATOM 6100 O O . GLY B 1 280 ? 15.703 -27.312 13.367 1 89.75 280 GLY B O 1
ATOM 6101 N N . GLY B 1 281 ? 16.344 -27.25 11.234 1 93.25 281 GLY B N 1
ATOM 6102 C CA . GLY B 1 281 ? 15.422 -28.297 10.859 1 93.25 281 GLY B CA 1
ATOM 6103 C C . GLY B 1 281 ? 16.031 -29.688 10.914 1 93.25 281 GLY B C 1
ATOM 6104 O O . GLY B 1 281 ? 17.094 -29.875 11.531 1 93.25 281 GLY B O 1
ATOM 6105 N N . ASP B 1 282 ? 15.305 -30.656 10.391 1 91.56 282 ASP B N 1
ATOM 6106 C CA . ASP B 1 282 ? 15.719 -32.062 10.492 1 91.56 282 ASP B CA 1
ATOM 6107 C C . ASP B 1 282 ? 16.156 -32.594 9.133 1 91.56 282 ASP B C 1
ATOM 6109 O O . ASP B 1 282 ? 16.688 -33.688 9.039 1 91.56 282 ASP B O 1
ATOM 6113 N N . SER B 1 283 ? 15.977 -31.812 8.094 1 90.94 283 SER B N 1
ATOM 6114 C CA . SER B 1 283 ? 16.156 -32.375 6.758 1 90.94 283 SER B CA 1
ATOM 6115 C C . SER B 1 283 ? 17.609 -32.281 6.309 1 90.94 283 SER B C 1
ATOM 6117 O O . SER B 1 283 ? 18.266 -31.25 6.52 1 90.94 283 SER B O 1
ATOM 6119 N N . ASP B 1 284 ? 18.078 -33.312 5.609 1 89 284 ASP B N 1
ATOM 6120 C CA . ASP B 1 284 ? 19.406 -33.312 5.004 1 89 284 ASP B CA 1
ATOM 6121 C C . ASP B 1 284 ? 19.328 -33.094 3.496 1 89 284 ASP B C 1
ATOM 6123 O O . ASP B 1 284 ? 20.281 -33.375 2.768 1 89 284 ASP B O 1
ATOM 6127 N N . PHE B 1 285 ? 18.234 -32.594 3.098 1 90.81 285 PHE B N 1
ATOM 6128 C CA . PHE B 1 285 ? 18.031 -32.375 1.672 1 90.81 285 PHE B CA 1
ATOM 6129 C C . PHE B 1 285 ? 19.094 -31.438 1.118 1 90.81 285 PHE B C 1
ATOM 6131 O O . PHE B 1 285 ? 19.422 -30.422 1.736 1 90.81 285 PHE B O 1
ATOM 6138 N N . GLU B 1 286 ? 19.688 -31.797 0.021 1 89.94 286 GLU B N 1
ATOM 6139 C CA . GLU B 1 286 ? 20.641 -30.953 -0.711 1 89.94 286 GLU B CA 1
ATOM 6140 C C . GLU B 1 286 ? 20.281 -30.891 -2.191 1 89.94 286 GLU B C 1
ATOM 6142 O O . GLU B 1 286 ? 20 -31.906 -2.82 1 89.94 286 GLU B O 1
ATOM 6147 N N . TRP B 1 287 ? 20.266 -29.688 -2.668 1 93.44 287 TRP B N 1
ATOM 6148 C CA . TRP B 1 287 ? 20.031 -29.5 -4.098 1 93.44 287 TRP B CA 1
ATOM 6149 C C . TRP B 1 287 ? 21.234 -29.969 -4.91 1 93.44 287 TRP B C 1
ATOM 6151 O O . TRP B 1 287 ? 22.375 -29.578 -4.621 1 93.44 287 TRP B O 1
ATOM 6161 N N . LYS B 1 288 ? 21.016 -30.875 -5.836 1 91.75 288 LYS B N 1
ATOM 6162 C CA . LYS B 1 288 ? 22.047 -31.375 -6.742 1 91.75 288 LYS B CA 1
ATOM 6163 C C . LYS B 1 288 ? 21.438 -31.766 -8.094 1 91.75 288 LYS B C 1
ATOM 6165 O O . LYS B 1 288 ? 20.266 -32.094 -8.18 1 91.75 288 LYS B O 1
ATOM 6170 N N . ILE B 1 289 ? 22.234 -31.656 -9.062 1 94.5 289 ILE B N 1
ATOM 6171 C CA . ILE B 1 289 ? 21.844 -32.156 -10.375 1 94.5 289 ILE B CA 1
ATOM 6172 C C . ILE B 1 289 ? 22.016 -33.656 -10.414 1 94.5 289 ILE B C 1
ATOM 6174 O O . ILE B 1 289 ? 23.109 -34.188 -10.211 1 94.5 289 ILE B O 1
ATOM 6178 N N . PRO B 1 290 ? 20.984 -34.312 -10.633 1 93.38 290 PRO B N 1
ATOM 6179 C CA . PRO B 1 290 ? 21.109 -35.781 -10.625 1 93.38 290 PRO B CA 1
ATOM 6180 C C . PRO B 1 290 ? 21.922 -36.312 -11.812 1 93.38 290 PRO B C 1
ATOM 6182 O O . PRO B 1 290 ? 21.984 -35.656 -12.859 1 93.38 290 PRO B O 1
ATOM 6185 N N . THR B 1 291 ? 22.484 -37.5 -11.672 1 91.81 291 THR B N 1
ATOM 6186 C CA . THR B 1 291 ? 23.375 -38.094 -12.672 1 91.81 291 THR B CA 1
ATOM 6187 C C . THR B 1 291 ? 22.594 -38.469 -13.93 1 91.81 291 THR B C 1
ATOM 6189 O O . THR B 1 291 ? 23.156 -38.469 -15.031 1 91.81 291 THR B O 1
ATOM 6192 N N . ASN B 1 292 ? 21.344 -38.781 -13.812 1 91.88 292 ASN B N 1
ATOM 6193 C CA . ASN B 1 292 ? 20.547 -39.219 -14.953 1 91.88 292 ASN B CA 1
ATOM 6194 C C . ASN B 1 292 ? 19.969 -38.062 -15.719 1 91.88 292 ASN B C 1
ATOM 6196 O O . ASN B 1 292 ? 19.25 -38.25 -16.703 1 91.88 292 ASN B O 1
ATOM 6200 N N . TYR B 1 293 ? 20.203 -36.844 -15.219 1 92.88 293 TYR B N 1
ATOM 6201 C CA . TYR B 1 293 ? 19.75 -35.656 -15.93 1 92.88 293 TYR B CA 1
ATOM 6202 C C . TYR B 1 293 ? 20.438 -35.531 -17.281 1 92.88 293 TYR B C 1
ATOM 6204 O O . TYR B 1 293 ? 21.672 -35.656 -17.375 1 92.88 293 TYR B O 1
ATOM 6212 N N . PRO B 1 294 ? 19.703 -35.281 -18.344 1 89.44 294 PRO B N 1
ATOM 6213 C CA . PRO B 1 294 ? 20.281 -35.344 -19.688 1 89.44 294 PRO B CA 1
ATOM 6214 C C . PRO B 1 294 ? 21.016 -34.062 -20.078 1 89.44 294 PRO B C 1
ATOM 6216 O O . PRO B 1 294 ? 20.594 -33.344 -21.016 1 89.44 294 PRO B O 1
ATOM 6219 N N . VAL B 1 295 ? 22.094 -33.812 -19.609 1 87.69 295 VAL B N 1
ATOM 6220 C CA . VAL B 1 295 ? 22.875 -32.562 -19.781 1 87.69 295 VAL B CA 1
ATOM 6221 C C . VAL B 1 295 ? 23.344 -32.469 -21.234 1 87.69 295 VAL B C 1
ATOM 6223 O O . VAL B 1 295 ? 23.281 -31.391 -21.844 1 87.69 295 VAL B O 1
ATOM 6226 N N . GLU B 1 296 ? 23.703 -33.5 -21.812 1 84.19 296 GLU B N 1
ATOM 6227 C CA . GLU B 1 296 ? 24.328 -33.531 -23.125 1 84.19 296 GLU B CA 1
ATOM 6228 C C . GLU B 1 296 ? 23.297 -33.281 -24.234 1 84.19 296 GLU B C 1
ATOM 6230 O O . GLU B 1 296 ? 23.641 -32.75 -25.297 1 84.19 296 GLU B O 1
ATOM 6235 N N . THR B 1 297 ? 22.094 -33.562 -23.922 1 81.12 297 THR B N 1
ATOM 6236 C CA . THR B 1 297 ? 21.078 -33.469 -24.953 1 81.12 297 THR B CA 1
ATOM 6237 C C . THR B 1 297 ? 20.328 -32.156 -24.875 1 81.12 297 THR B C 1
ATOM 6239 O O . THR B 1 297 ? 19.5 -31.844 -25.734 1 81.12 297 THR B O 1
ATOM 6242 N N . LEU B 1 298 ? 20.688 -31.406 -23.906 1 85.62 298 LEU B N 1
ATOM 6243 C CA . LEU B 1 298 ? 19.984 -30.141 -23.734 1 85.62 298 LEU B CA 1
ATOM 6244 C C . LEU B 1 298 ? 20.344 -29.156 -24.844 1 85.62 298 LEU B C 1
ATOM 6246 O O . LEU B 1 298 ? 21.516 -29.078 -25.25 1 85.62 298 LEU B O 1
ATOM 6250 N N . GLN B 1 299 ? 19.344 -28.5 -25.25 1 79.31 299 GLN B N 1
ATOM 6251 C CA . GLN B 1 299 ? 19.562 -27.469 -26.266 1 79.31 299 GLN B CA 1
ATOM 6252 C C . GLN B 1 299 ? 20.234 -26.234 -25.672 1 79.31 299 GLN B C 1
ATOM 6254 O O . GLN B 1 299 ? 20.172 -26.016 -24.469 1 79.31 299 GLN B O 1
ATOM 6259 N N . ALA B 1 300 ? 20.984 -25.453 -26.578 1 71.44 300 ALA B N 1
ATOM 6260 C CA . ALA B 1 300 ? 21.766 -24.312 -26.109 1 71.44 300 ALA B CA 1
ATOM 6261 C C . ALA B 1 300 ? 20.875 -23.188 -25.609 1 71.44 300 ALA B C 1
ATOM 6263 O O . ALA B 1 300 ? 21.125 -22.609 -24.547 1 71.44 300 ALA B O 1
ATOM 6264 N N . ASP B 1 301 ? 20.016 -22.719 -26.516 1 66.19 301 ASP B N 1
ATOM 6265 C CA . ASP B 1 301 ? 19.203 -21.578 -26.109 1 66.19 301 ASP B CA 1
ATOM 6266 C C . ASP B 1 301 ? 17.703 -21.906 -26.203 1 66.19 301 ASP B C 1
ATOM 6268 O O . ASP B 1 301 ? 17.344 -23.062 -26.453 1 66.19 301 ASP B O 1
ATOM 6272 N N . SER B 1 302 ? 16.938 -20.938 -25.844 1 58.25 302 SER B N 1
ATOM 6273 C CA . SER B 1 302 ? 15.492 -21.141 -25.938 1 58.25 302 SER B CA 1
ATOM 6274 C C . SER B 1 302 ? 15.102 -21.75 -27.281 1 58.25 302 SER B C 1
ATOM 6276 O O . SER B 1 302 ? 15.469 -21.219 -28.344 1 58.25 302 SER B O 1
ATOM 6278 N N . PRO B 1 303 ? 14.805 -23.156 -27.312 1 52.25 303 PRO B N 1
ATOM 6279 C CA . PRO B 1 303 ? 14.547 -23.859 -28.562 1 52.25 303 PRO B CA 1
ATOM 6280 C C . PRO B 1 303 ? 13.703 -23.047 -29.547 1 52.25 303 PRO B C 1
ATOM 6282 O O . PRO B 1 303 ? 12.82 -22.281 -29.109 1 52.25 303 PRO B O 1
ATOM 6285 N N . THR B 1 304 ? 14.273 -22.766 -30.703 1 50.16 304 THR B N 1
ATOM 6286 C CA . THR B 1 304 ? 13.422 -22.312 -31.797 1 50.16 304 THR B CA 1
ATOM 6287 C C . THR B 1 304 ? 12.203 -23.234 -31.953 1 50.16 304 THR B C 1
ATOM 6289 O O . THR B 1 304 ? 12.172 -24.328 -31.375 1 50.16 304 THR B O 1
ATOM 6292 N N . THR B 1 305 ? 11.078 -22.75 -32.5 1 47.5 305 THR B N 1
ATOM 6293 C CA . THR B 1 305 ? 9.82 -23.469 -32.75 1 47.5 305 THR B CA 1
ATOM 6294 C C . THR B 1 305 ? 10.094 -24.906 -33.188 1 47.5 305 THR B C 1
ATOM 6296 O O . THR B 1 305 ? 9.422 -25.828 -32.75 1 47.5 305 THR B O 1
ATOM 6299 N N . SER B 1 306 ? 10.977 -25.016 -34.062 1 45.62 306 SER B N 1
ATOM 6300 C CA . SER B 1 306 ? 11.242 -26.297 -34.719 1 45.62 306 SER B CA 1
ATOM 6301 C C . SER B 1 306 ? 11.867 -27.281 -33.75 1 45.62 306 SER B C 1
ATOM 6303 O O . SER B 1 306 ? 11.602 -28.484 -33.812 1 45.62 306 SER B O 1
ATOM 6305 N N . ASP B 1 307 ? 12.664 -26.844 -32.906 1 49.84 307 ASP B N 1
ATOM 6306 C CA . ASP B 1 307 ? 13.406 -27.719 -32 1 49.84 307 ASP B CA 1
ATOM 6307 C C . ASP B 1 307 ? 12.516 -28.219 -30.859 1 49.84 307 ASP B C 1
ATOM 6309 O O . ASP B 1 307 ? 12.781 -29.281 -30.281 1 49.84 307 ASP B O 1
ATOM 6313 N N . LYS B 1 308 ? 11.445 -27.562 -30.578 1 50.66 308 LYS B N 1
ATOM 6314 C CA . LYS B 1 308 ? 10.406 -27.766 -29.578 1 50.66 308 LYS B CA 1
ATOM 6315 C C . LYS B 1 308 ? 9.789 -29.156 -29.688 1 50.66 308 LYS B C 1
ATOM 6317 O O . LYS B 1 308 ? 9.516 -29.797 -28.672 1 50.66 308 LYS B O 1
ATOM 6322 N N . LYS B 1 309 ? 9.547 -29.609 -30.938 1 47.31 309 LYS B N 1
ATOM 6323 C CA . LYS B 1 309 ? 8.891 -30.875 -31.25 1 47.31 309 LYS B CA 1
ATOM 6324 C C . LYS B 1 309 ? 9.727 -32.062 -30.797 1 47.31 309 LYS B C 1
ATOM 6326 O O . LYS B 1 309 ? 9.18 -33.094 -30.422 1 47.31 309 LYS B O 1
ATOM 6331 N N . LYS B 1 310 ? 10.953 -31.906 -30.703 1 47.97 310 LYS B N 1
ATOM 6332 C CA . LYS B 1 310 ? 11.852 -33.031 -30.5 1 47.97 310 LYS B CA 1
ATOM 6333 C C . LYS B 1 310 ? 11.945 -33.406 -29.031 1 47.97 310 LYS B C 1
ATOM 6335 O O . LYS B 1 310 ? 12.336 -34.531 -28.688 1 47.97 310 LYS B O 1
ATOM 6340 N N . MET B 1 311 ? 11.688 -32.5 -28.062 1 53.81 311 MET B N 1
ATOM 6341 C CA . MET B 1 311 ? 12.094 -32.812 -26.688 1 53.81 311 MET B CA 1
ATOM 6342 C C . MET B 1 311 ? 11.094 -33.75 -26.031 1 53.81 311 MET B C 1
ATOM 6344 O O . MET B 1 311 ? 11.445 -34.469 -25.094 1 53.81 311 MET B O 1
ATOM 6348 N N . MET B 1 312 ? 9.695 -33.688 -26.391 1 64.69 312 MET B N 1
ATOM 6349 C CA . MET B 1 312 ? 8.883 -34.781 -25.828 1 64.69 312 MET B CA 1
ATOM 6350 C C . MET B 1 312 ? 8.812 -35.969 -26.797 1 64.69 312 MET B C 1
ATOM 6352 O O . MET B 1 312 ? 8.117 -35.906 -27.812 1 64.69 312 MET B O 1
ATOM 6356 N N . ILE B 1 313 ? 9.859 -36.688 -26.891 1 74.88 313 ILE B N 1
ATOM 6357 C CA . ILE B 1 313 ? 9.836 -37.812 -27.828 1 74.88 313 ILE B CA 1
ATOM 6358 C C . ILE B 1 313 ? 8.82 -38.844 -27.375 1 74.88 313 ILE B C 1
ATOM 6360 O O . ILE B 1 313 ? 9.047 -39.562 -26.391 1 74.88 313 ILE B O 1
ATOM 6364 N N . LEU B 1 314 ? 7.711 -38.781 -27.969 1 85.5 314 LEU B N 1
ATOM 6365 C CA . LEU B 1 314 ? 6.652 -39.719 -27.672 1 85.5 314 LEU B CA 1
ATOM 6366 C C . LEU B 1 314 ? 6.645 -40.844 -28.703 1 85.5 314 LEU B C 1
ATOM 6368 O O . LEU B 1 314 ? 6.945 -40.625 -29.875 1 85.5 314 LEU B O 1
ATOM 6372 N N . SER B 1 315 ? 6.41 -42.031 -28.188 1 89.06 315 SER B N 1
ATOM 6373 C CA . SER B 1 315 ? 6.184 -43.156 -29.094 1 89.06 315 SER B CA 1
ATOM 6374 C C . SER B 1 315 ? 4.891 -42.969 -29.891 1 89.06 315 SER B C 1
ATOM 6376 O O . SER B 1 315 ? 4.043 -42.156 -29.516 1 89.06 315 SER B O 1
ATOM 6378 N N . PRO B 1 316 ? 4.809 -43.625 -30.984 1 90.44 316 PRO B N 1
ATOM 6379 C CA . PRO B 1 316 ? 3.562 -43.531 -31.75 1 90.44 316 PRO B CA 1
ATOM 6380 C C . PRO B 1 316 ? 2.332 -43.875 -30.922 1 90.44 316 PRO B C 1
ATOM 6382 O O . PRO B 1 316 ? 1.285 -43.219 -31.062 1 90.44 316 PRO B O 1
ATOM 6385 N N . ASP B 1 317 ? 2.539 -44.812 -30.047 1 92.25 317 ASP B N 1
ATOM 6386 C CA . ASP B 1 317 ? 1.434 -45.188 -29.172 1 92.25 317 ASP B CA 1
ATOM 6387 C C . ASP B 1 317 ? 1.087 -44.062 -28.203 1 92.25 317 ASP B C 1
ATOM 6389 O O . ASP B 1 317 ? -0.089 -43.812 -27.953 1 92.25 317 ASP B O 1
ATOM 6393 N N . GLN B 1 318 ? 2.09 -43.5 -27.734 1 91.81 318 GLN B N 1
ATOM 6394 C CA . GLN B 1 318 ? 1.887 -42.406 -26.797 1 91.81 318 GLN B CA 1
ATOM 6395 C C . GLN B 1 318 ? 1.239 -41.219 -27.5 1 91.81 318 GLN B C 1
ATOM 6397 O O . GLN B 1 318 ? 0.428 -40.5 -26.906 1 91.81 318 GLN B O 1
ATOM 6402 N N . GLU B 1 319 ? 1.559 -41 -28.688 1 91.69 319 GLU B N 1
ATOM 6403 C CA . GLU B 1 319 ? 0.958 -39.938 -29.469 1 91.69 319 GLU B CA 1
ATOM 6404 C C . GLU B 1 319 ? -0.533 -40.156 -29.688 1 91.69 319 GLU B C 1
ATOM 6406 O O . GLU B 1 319 ? -1.334 -39.219 -29.609 1 91.69 319 GLU B O 1
ATOM 6411 N N . THR B 1 320 ? -0.818 -41.375 -30.031 1 93.5 320 THR B N 1
ATOM 6412 C CA . THR B 1 320 ? -2.221 -41.719 -30.203 1 93.5 320 THR B CA 1
ATOM 6413 C C . THR B 1 320 ? -2.992 -41.562 -28.906 1 93.5 320 THR B C 1
ATOM 6415 O O . THR B 1 320 ? -4.109 -41.031 -28.906 1 93.5 320 THR B O 1
ATOM 6418 N N . GLU B 1 321 ? -2.389 -42 -27.844 1 93.38 321 GLU B N 1
ATOM 6419 C CA . GLU B 1 321 ? -3.01 -41.844 -26.531 1 93.38 321 GLU B CA 1
ATOM 6420 C C . GLU B 1 321 ? -3.188 -40.375 -26.188 1 93.38 321 GLU B C 1
ATOM 6422 O O . GLU B 1 321 ? -4.199 -39.969 -25.594 1 93.38 321 GLU B O 1
ATOM 6427 N N . LYS B 1 322 ? -2.18 -39.625 -26.484 1 93.94 322 LYS B N 1
ATOM 6428 C CA . LYS B 1 322 ? -2.24 -38.188 -26.25 1 93.94 322 LYS B CA 1
ATOM 6429 C C . LYS B 1 322 ? -3.438 -37.562 -26.953 1 93.94 322 LYS B C 1
ATOM 6431 O O . LYS B 1 322 ? -4.191 -36.781 -26.359 1 93.94 322 LYS B O 1
ATOM 6436 N N . LEU B 1 323 ? -3.66 -37.875 -28.188 1 94.38 323 LEU B N 1
ATOM 6437 C CA . LEU B 1 323 ? -4.773 -37.312 -28.953 1 94.38 323 LEU B CA 1
ATOM 6438 C C . LEU B 1 323 ? -6.109 -37.719 -28.344 1 94.38 323 LEU B C 1
ATOM 6440 O O . LEU B 1 323 ? -7.043 -36.938 -28.281 1 94.38 323 LEU B O 1
ATOM 6444 N N . LYS B 1 324 ? -6.141 -38.969 -27.953 1 94.38 324 LYS B N 1
ATOM 6445 C CA . LYS B 1 324 ? -7.355 -39.469 -27.312 1 94.38 324 LYS B CA 1
ATOM 6446 C C . LYS B 1 324 ? -7.652 -38.688 -26.031 1 94.38 324 LYS B C 1
ATOM 6448 O O . LYS B 1 324 ? -8.789 -38.281 -25.797 1 94.38 324 LYS B O 1
ATOM 6453 N N . GLU B 1 325 ? -6.621 -38.531 -25.219 1 94.88 325 GLU B N 1
ATOM 6454 C CA . GLU B 1 325 ? -6.797 -37.844 -23.938 1 94.88 325 GLU B CA 1
ATOM 6455 C C . GLU B 1 325 ? -7.145 -36.375 -24.141 1 94.88 325 GLU B C 1
ATOM 6457 O O . GLU B 1 325 ? -7.906 -35.812 -23.359 1 94.88 325 GLU B O 1
ATOM 6462 N N . LEU B 1 326 ? -6.605 -35.781 -25.156 1 95 326 LEU B N 1
ATOM 6463 C CA . LEU B 1 326 ? -6.926 -34.406 -25.469 1 95 326 LEU B CA 1
ATOM 6464 C C . LEU B 1 326 ? -8.398 -34.25 -25.844 1 95 326 LEU B C 1
ATOM 6466 O O . LEU B 1 326 ? -9.047 -33.281 -25.469 1 95 326 LEU B O 1
ATOM 6470 N N . LYS B 1 327 ? -8.93 -35.125 -26.578 1 94.06 327 LYS B N 1
ATOM 6471 C CA . LYS B 1 327 ? -10.344 -35.125 -26.922 1 94.06 327 LYS B CA 1
ATOM 6472 C C . LYS B 1 327 ? -11.219 -35.312 -25.688 1 94.06 327 LYS B C 1
ATOM 6474 O O . LYS B 1 327 ? -12.242 -34.625 -25.547 1 94.06 327 LYS B O 1
ATOM 6479 N N . THR B 1 328 ? -10.82 -36.25 -24.875 1 95.19 328 THR B N 1
ATOM 6480 C CA . THR B 1 328 ? -11.547 -36.469 -23.625 1 95.19 328 THR B CA 1
ATOM 6481 C C . THR B 1 328 ? -11.57 -35.219 -22.781 1 95.19 328 THR B C 1
ATOM 6483 O O . THR B 1 328 ? -12.602 -34.875 -22.203 1 95.19 328 THR B O 1
ATOM 6486 N N . ARG B 1 329 ? -10.43 -34.531 -22.734 1 96 329 ARG B N 1
ATOM 6487 C CA . ARG B 1 329 ? -10.336 -33.281 -21.984 1 96 329 ARG B CA 1
ATOM 6488 C C . ARG B 1 329 ? -11.32 -32.25 -22.516 1 96 329 ARG B C 1
ATOM 6490 O O . ARG B 1 329 ? -12.016 -31.578 -21.734 1 96 329 ARG B O 1
ATOM 6497 N N . GLU B 1 330 ? -11.391 -32.094 -23.781 1 94.81 330 GLU B N 1
ATOM 6498 C CA . GLU B 1 330 ? -12.305 -31.156 -24.406 1 94.81 330 GLU B CA 1
ATOM 6499 C C . GLU B 1 330 ? -13.758 -31.469 -24.047 1 94.81 330 GLU B C 1
ATOM 6501 O O . GLU B 1 330 ? -14.539 -30.547 -23.781 1 94.81 330 GLU B O 1
ATOM 6506 N N . ILE B 1 331 ? -14.078 -32.719 -24.078 1 95 331 ILE B N 1
ATOM 6507 C CA . ILE B 1 331 ? -15.43 -33.156 -23.75 1 95 331 ILE B CA 1
ATOM 6508 C C . ILE B 1 331 ? -15.75 -32.812 -22.297 1 95 331 ILE B C 1
ATOM 6510 O O . ILE B 1 331 ? -16.812 -32.25 -22 1 95 331 ILE B O 1
ATOM 6514 N N . LEU B 1 332 ? -14.828 -33.094 -21.422 1 96.12 332 LEU B N 1
ATOM 6515 C CA . LEU B 1 332 ? -15.023 -32.844 -20 1 96.12 332 LEU B CA 1
ATOM 6516 C C . LEU B 1 332 ? -15.164 -31.328 -19.75 1 96.12 332 LEU B C 1
ATOM 6518 O O . LEU B 1 332 ? -16.031 -30.906 -18.984 1 96.12 332 LEU B O 1
ATOM 6522 N N . VAL B 1 333 ? -14.328 -30.516 -20.406 1 96.56 333 VAL B N 1
ATOM 6523 C CA . VAL B 1 333 ? -14.367 -29.062 -20.266 1 96.56 333 VAL B CA 1
ATOM 6524 C C . VAL B 1 333 ? -15.711 -28.531 -20.75 1 96.56 333 VAL B C 1
ATOM 6526 O O . VAL B 1 333 ? -16.344 -27.703 -20.078 1 96.56 333 VAL B O 1
ATOM 6529 N N . ASN B 1 334 ? -16.188 -29.016 -21.859 1 95 334 ASN B N 1
ATOM 6530 C CA . ASN B 1 334 ? -17.469 -28.578 -22.406 1 95 334 ASN B CA 1
ATOM 6531 C C . ASN B 1 334 ? -18.625 -28.906 -21.469 1 95 334 ASN B C 1
ATOM 6533 O O . ASN B 1 334 ? -19.531 -28.094 -21.281 1 95 334 ASN B O 1
ATOM 6537 N N . HIS B 1 335 ? -18.578 -30.094 -20.922 1 95 335 HIS B N 1
ATOM 6538 C CA . HIS B 1 335 ? -19.641 -30.484 -20 1 95 335 HIS B CA 1
ATOM 6539 C C . HIS B 1 335 ? -19.594 -29.641 -18.734 1 95 335 HIS B C 1
ATOM 6541 O O . HIS B 1 335 ? -20.641 -29.234 -18.219 1 95 335 HIS B O 1
ATOM 6547 N N . PHE B 1 336 ? -18.406 -29.438 -18.203 1 97.25 336 PHE B N 1
ATOM 6548 C CA . PHE B 1 336 ? -18.266 -28.594 -17.016 1 97.25 336 PHE B CA 1
ATOM 6549 C C . PHE B 1 336 ? -18.828 -27.203 -17.281 1 97.25 336 PHE B C 1
ATOM 6551 O O . PHE B 1 336 ? -19.547 -26.641 -16.453 1 97.25 336 PHE B O 1
ATOM 6558 N N . MET B 1 337 ? -18.531 -26.641 -18.438 1 96.5 337 MET B N 1
ATOM 6559 C CA . MET B 1 337 ? -19 -25.297 -18.797 1 96.5 337 MET B CA 1
ATOM 6560 C C . MET B 1 337 ? -20.516 -25.297 -18.969 1 96.5 337 MET B C 1
ATOM 6562 O O . MET B 1 337 ? -21.188 -24.328 -18.609 1 96.5 337 MET B O 1
ATOM 6566 N N . SER B 1 338 ? -21.031 -26.344 -19.578 1 95.06 338 SER B N 1
ATOM 6567 C CA . SER B 1 338 ? -22.484 -26.453 -19.734 1 95.06 338 SER B CA 1
ATOM 6568 C C . SER B 1 338 ? -23.188 -26.484 -18.375 1 95.06 338 SER B C 1
ATOM 6570 O O . SER B 1 338 ? -24.188 -25.797 -18.172 1 95.06 338 SER B O 1
ATOM 6572 N N . LEU B 1 339 ? -22.625 -27.281 -17.469 1 96.12 339 LEU B N 1
ATOM 6573 C CA . LEU B 1 339 ? -23.188 -27.328 -16.125 1 96.12 339 LEU B CA 1
ATOM 6574 C C . LEU B 1 339 ? -23.078 -25.969 -15.445 1 96.12 339 LEU B C 1
ATOM 6576 O O . LEU B 1 339 ? -23.984 -25.562 -14.719 1 96.12 339 LEU B O 1
ATOM 6580 N N . THR B 1 340 ? -21.953 -25.328 -15.648 1 96.81 340 THR B N 1
ATOM 6581 C CA . THR B 1 340 ? -21.75 -24 -15.07 1 96.81 340 THR B CA 1
ATOM 6582 C C . THR B 1 340 ? -22.766 -23.016 -15.609 1 96.81 340 THR B C 1
ATOM 6584 O O . THR B 1 340 ? -23.312 -22.203 -14.852 1 96.81 340 THR B O 1
ATOM 6587 N N . LYS B 1 341 ? -23.047 -23.047 -16.859 1 94.31 341 LYS B N 1
ATOM 6588 C CA . LYS B 1 341 ? -24.047 -22.188 -17.469 1 94.31 341 LYS B CA 1
ATOM 6589 C C . LYS B 1 341 ? -25.438 -22.453 -16.891 1 94.31 341 LYS B C 1
ATOM 6591 O O . LYS B 1 341 ? -26.172 -21.5 -16.594 1 94.31 341 LYS B O 1
ATOM 6596 N N . LEU B 1 342 ? -25.766 -23.719 -16.766 1 93.31 342 LEU B N 1
ATOM 6597 C CA . LEU B 1 342 ? -27.047 -24.062 -16.156 1 93.31 342 LEU B CA 1
ATOM 6598 C C . LEU B 1 342 ? -27.141 -23.531 -14.734 1 93.31 342 LEU B C 1
ATOM 6600 O O . LEU B 1 342 ? -28.172 -23 -14.328 1 93.31 342 LEU B O 1
ATOM 6604 N N . TRP B 1 343 ? -26.047 -23.625 -14.023 1 94.69 343 TRP B N 1
ATOM 6605 C CA . TRP B 1 343 ? -25.984 -23.172 -12.633 1 94.69 343 TRP B CA 1
ATOM 6606 C C . TRP B 1 343 ? -26.172 -21.656 -12.539 1 94.69 343 TRP B C 1
ATOM 6608 O O . TRP B 1 343 ? -27.016 -21.172 -11.773 1 94.69 343 TRP B O 1
ATOM 6618 N N . THR B 1 344 ? -25.453 -20.875 -13.344 1 93.75 344 THR B N 1
ATOM 6619 C CA . THR B 1 344 ? -25.422 -19.422 -13.219 1 93.75 344 THR B CA 1
ATOM 6620 C C . THR B 1 344 ? -26.688 -18.812 -13.797 1 93.75 344 THR B C 1
ATOM 6622 O O . THR B 1 344 ? -27.047 -17.688 -13.445 1 93.75 344 THR B O 1
ATOM 6625 N N . SER B 1 345 ? -27.375 -19.5 -14.68 1 89.5 345 SER B N 1
ATOM 6626 C CA . SER B 1 345 ? -28.609 -19 -15.273 1 89.5 345 SER B CA 1
ATOM 6627 C C . SER B 1 345 ? -29.812 -19.312 -14.391 1 89.5 345 SER B C 1
ATOM 6629 O O . SER B 1 345 ? -30.906 -18.812 -14.633 1 89.5 345 SER B O 1
ATOM 6631 N N . SER B 1 346 ? 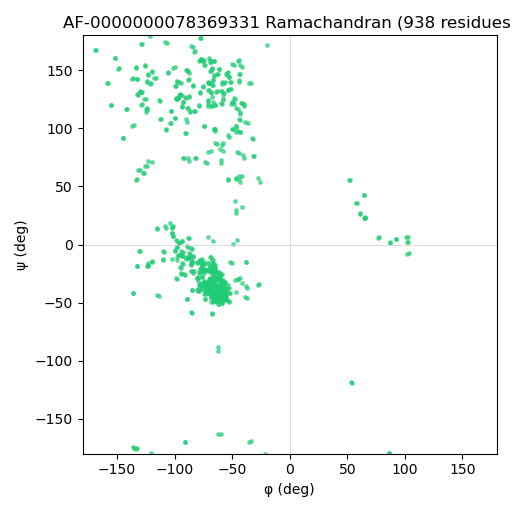-29.609 -20.156 -13.5 1 85.94 346 SER B N 1
ATOM 6632 C CA . SER B 1 346 ? -30.719 -20.547 -12.641 1 85.94 346 SER B CA 1
ATOM 6633 C C . SER B 1 346 ? -31.094 -19.422 -11.688 1 85.94 346 SER B C 1
ATOM 6635 O O . SER B 1 346 ? -30.219 -18.766 -11.117 1 85.94 346 SER B O 1
ATOM 6637 N N . SER B 1 347 ? -32.281 -18.938 -11.766 1 71.75 347 SER B N 1
ATOM 6638 C CA . SER B 1 347 ? -32.812 -17.859 -10.922 1 71.75 347 SER B CA 1
ATOM 6639 C C . SER B 1 347 ? -33.125 -18.359 -9.523 1 71.75 347 SER B C 1
ATOM 6641 O O . SER B 1 347 ? -33.188 -19.578 -9.289 1 71.75 347 SER B O 1
ATOM 6643 N N . SER B 1 348 ? -33.156 -17.406 -8.617 1 62.62 348 SER B N 1
ATOM 6644 C CA . SER B 1 348 ? -33.562 -17.719 -7.246 1 62.62 348 SER B CA 1
ATOM 6645 C C . SER B 1 348 ? -34.906 -18.469 -7.215 1 62.62 348 SER B C 1
ATOM 6647 O O . SER B 1 348 ? -35.188 -19.172 -6.25 1 62.62 348 SER B O 1
ATOM 6649 N N . ASP B 1 349 ? -35.594 -18.391 -8.414 1 62.56 349 ASP B N 1
ATOM 6650 C CA . ASP B 1 349 ? -36.906 -19 -8.445 1 62.56 349 ASP B CA 1
ATOM 6651 C C . ASP B 1 349 ? -36.844 -20.469 -8.891 1 62.56 349 ASP B C 1
ATOM 6653 O O . ASP B 1 349 ? -37.812 -21.203 -8.797 1 62.56 349 ASP B O 1
ATOM 6657 N N . ASP B 1 350 ? -35.656 -20.828 -9.367 1 62.53 350 ASP B N 1
ATOM 6658 C CA . ASP B 1 350 ? -35.5 -22.219 -9.742 1 62.53 350 ASP B CA 1
ATOM 6659 C C . ASP B 1 350 ? -35.5 -23.125 -8.508 1 62.53 350 ASP B C 1
ATOM 6661 O O . ASP B 1 350 ? -35.188 -22.672 -7.406 1 62.53 350 ASP B O 1
ATOM 6665 N N . ASP B 1 351 ? -35.969 -24.281 -8.742 1 72.81 351 ASP B N 1
ATOM 6666 C CA . ASP B 1 351 ? -36.062 -25.25 -7.652 1 72.81 351 ASP B CA 1
ATOM 6667 C C . ASP B 1 351 ? -34.688 -25.531 -7.043 1 72.81 351 ASP B C 1
ATOM 6669 O O . ASP B 1 351 ? -33.75 -25.844 -7.762 1 72.81 351 ASP B O 1
ATOM 6673 N N . ASP B 1 352 ? -34.594 -25.281 -5.832 1 83.25 352 ASP B N 1
ATOM 6674 C CA . ASP B 1 352 ? -33.406 -25.547 -5.016 1 83.25 352 ASP B CA 1
ATOM 6675 C C . ASP B 1 352 ? -32.844 -26.938 -5.297 1 83.25 352 ASP B C 1
ATOM 6677 O O . ASP B 1 352 ? -31.641 -27.125 -5.328 1 83.25 352 ASP B O 1
ATOM 6681 N N . GLN B 1 353 ? -33.75 -27.812 -5.664 1 84.81 353 GLN B N 1
ATOM 6682 C CA . GLN B 1 353 ? -33.312 -29.172 -5.91 1 84.81 353 GLN B CA 1
ATOM 6683 C C . GLN B 1 353 ? -32.562 -29.297 -7.234 1 84.81 353 GLN B C 1
ATOM 6685 O O . GLN B 1 353 ? -31.609 -30.078 -7.352 1 84.81 353 GLN B O 1
ATOM 6690 N N . LYS B 1 354 ? -33 -28.562 -8.195 1 89.06 354 LYS B N 1
ATOM 6691 C CA . LYS B 1 354 ? -32.344 -28.562 -9.484 1 89.06 354 LYS B CA 1
ATOM 6692 C C . LYS B 1 354 ? -30.922 -28 -9.375 1 89.06 354 LYS B C 1
ATOM 6694 O O . LYS B 1 354 ? -29.984 -28.562 -9.922 1 89.06 354 LYS B O 1
ATOM 6699 N N . ILE B 1 355 ? -30.859 -26.922 -8.641 1 92.69 355 ILE B N 1
ATOM 6700 C CA . ILE B 1 355 ? -29.562 -26.281 -8.438 1 92.69 355 ILE B CA 1
ATOM 6701 C C . ILE B 1 355 ? -28.625 -27.25 -7.727 1 92.69 355 ILE B C 1
ATOM 6703 O O . ILE B 1 355 ? -27.453 -27.359 -8.094 1 92.69 355 ILE B O 1
ATOM 6707 N N . LEU B 1 356 ? -29.125 -27.953 -6.77 1 93 356 LEU B N 1
ATOM 6708 C CA . LEU B 1 356 ? -28.312 -28.906 -6.016 1 93 356 LEU B CA 1
ATOM 6709 C C . LEU B 1 356 ? -27.875 -30.062 -6.902 1 93 356 LEU B C 1
ATOM 6711 O O . LEU B 1 356 ? -26.734 -30.547 -6.793 1 93 356 LEU B O 1
ATOM 6715 N N . LYS B 1 357 ? -28.734 -30.5 -7.754 1 92.75 357 LYS B N 1
ATOM 6716 C CA . LYS B 1 357 ? -28.391 -31.562 -8.695 1 92.75 357 LYS B CA 1
ATOM 6717 C C . LYS B 1 357 ? -27.266 -31.141 -9.641 1 92.75 357 LYS B C 1
ATOM 6719 O O . LYS B 1 357 ? -26.328 -31.891 -9.875 1 92.75 357 LYS B O 1
ATOM 6724 N N . ILE B 1 358 ? -27.375 -29.922 -10.156 1 95 358 ILE B N 1
ATOM 6725 C CA . ILE B 1 358 ? -26.375 -29.359 -11.047 1 95 358 ILE B CA 1
ATOM 6726 C C . ILE B 1 358 ? -25.031 -29.297 -10.328 1 95 358 ILE B C 1
ATOM 6728 O O . ILE B 1 358 ? -24 -29.734 -10.859 1 95 358 ILE B O 1
ATOM 6732 N N . LEU B 1 359 ? -25.094 -28.797 -9.086 1 95.81 359 LEU B N 1
ATOM 6733 C CA . LEU B 1 359 ? -23.875 -28.578 -8.328 1 95.81 359 LEU B CA 1
ATOM 6734 C C . LEU B 1 359 ? -23.234 -29.906 -7.918 1 95.81 359 LEU B C 1
ATOM 6736 O O . LEU B 1 359 ? -22.016 -30.031 -7.867 1 95.81 359 LEU B O 1
ATOM 6740 N N . ALA B 1 360 ? -24.016 -30.859 -7.617 1 95.19 360 ALA B N 1
ATOM 6741 C CA . ALA B 1 360 ? -23.5 -32.188 -7.316 1 95.19 360 ALA B CA 1
ATOM 6742 C C . ALA B 1 360 ? -22.734 -32.75 -8.508 1 95.19 360 ALA B C 1
ATOM 6744 O O . ALA B 1 360 ? -21.641 -33.312 -8.352 1 95.19 360 ALA B O 1
ATOM 6745 N N . LEU B 1 361 ? -23.328 -32.625 -9.656 1 95.31 361 LEU B N 1
ATOM 6746 C CA . LEU B 1 361 ? -22.688 -33.156 -10.867 1 95.31 361 LEU B CA 1
ATOM 6747 C C . LEU B 1 361 ? -21.438 -32.312 -11.211 1 95.31 361 LEU B C 1
ATOM 6749 O O . LEU B 1 361 ? -20.438 -32.875 -11.68 1 95.31 361 LEU B O 1
ATOM 6753 N N . ARG B 1 362 ? -21.5 -31.031 -10.992 1 96.81 362 ARG B N 1
ATOM 6754 C CA . ARG B 1 362 ? -20.344 -30.156 -11.211 1 96.81 362 ARG B CA 1
ATOM 6755 C C . ARG B 1 362 ? -19.188 -30.562 -10.32 1 96.81 362 ARG B C 1
ATOM 6757 O O . ARG B 1 362 ? -18.031 -30.531 -10.75 1 96.81 362 ARG B O 1
ATOM 6764 N N . ASP B 1 363 ? -19.516 -30.875 -9.117 1 96.38 363 ASP B N 1
ATOM 6765 C CA . ASP B 1 363 ? -18.5 -31.297 -8.172 1 96.38 363 ASP B CA 1
ATOM 6766 C C . ASP B 1 363 ? -17.812 -32.594 -8.641 1 96.38 363 ASP B C 1
ATOM 6768 O O . ASP B 1 363 ? -16.578 -32.719 -8.539 1 96.38 363 ASP B O 1
ATOM 6772 N N . ILE B 1 364 ? -18.516 -33.5 -9.148 1 95.69 364 ILE B N 1
ATOM 6773 C CA . ILE B 1 364 ? -17.969 -34.719 -9.719 1 95.69 364 ILE B CA 1
ATOM 6774 C C . ILE B 1 364 ? -17.109 -34.406 -10.93 1 95.69 364 ILE B C 1
ATOM 6776 O O . ILE B 1 364 ? -16 -34.938 -11.086 1 95.69 364 ILE B O 1
ATOM 6780 N N . SER B 1 365 ? -17.609 -33.5 -11.727 1 96.5 365 SER B N 1
ATOM 6781 C CA . SER B 1 365 ? -16.906 -33.094 -12.938 1 96.5 365 SER B CA 1
ATOM 6782 C C . SER B 1 365 ? -15.547 -32.5 -12.602 1 96.5 365 SER B C 1
ATOM 6784 O O . SER B 1 365 ? -14.578 -32.688 -13.344 1 96.5 365 SER B O 1
ATOM 6786 N N . LYS B 1 366 ? -15.453 -31.75 -11.523 1 96.5 366 LYS B N 1
ATOM 6787 C CA . LYS B 1 366 ? -14.188 -31.156 -11.102 1 96.5 366 LYS B CA 1
ATOM 6788 C C . LYS B 1 366 ? -13.164 -32.25 -10.789 1 96.5 366 LYS B C 1
ATOM 6790 O O . LYS B 1 366 ? -12.008 -32.156 -11.219 1 96.5 366 LYS B O 1
ATOM 6795 N N . ASP B 1 367 ? -13.586 -33.219 -10.062 1 96 367 ASP B N 1
ATOM 6796 C CA . ASP B 1 367 ? -12.695 -34.344 -9.734 1 96 367 ASP B CA 1
ATOM 6797 C C . ASP B 1 367 ? -12.273 -35.094 -11 1 96 367 ASP B C 1
ATOM 6799 O O . ASP B 1 367 ? -11.125 -35.531 -11.109 1 96 367 ASP B O 1
ATOM 6803 N N . MET B 1 368 ? -13.203 -35.25 -11.914 1 96.44 368 MET B N 1
ATOM 6804 C CA . MET B 1 368 ? -12.891 -35.938 -13.164 1 96.44 368 MET B CA 1
ATOM 6805 C C . MET B 1 368 ? -11.867 -35.156 -13.977 1 96.44 368 MET B C 1
ATOM 6807 O O . MET B 1 368 ? -10.953 -35.719 -14.562 1 96.44 368 MET B O 1
ATOM 6811 N N . LEU B 1 369 ? -12.062 -33.844 -13.992 1 96.88 369 LEU B N 1
ATOM 6812 C CA . LEU B 1 369 ? -11.117 -33 -14.695 1 96.88 369 LEU B CA 1
ATOM 6813 C C . LEU B 1 369 ? -9.711 -33.156 -14.125 1 96.88 369 LEU B C 1
ATOM 6815 O O . LEU B 1 369 ? -8.742 -33.25 -14.875 1 96.88 369 LEU B O 1
ATOM 6819 N N . ARG B 1 370 ? -9.609 -33.188 -12.859 1 96.69 370 ARG B N 1
ATOM 6820 C CA . ARG B 1 370 ? -8.297 -33.344 -12.227 1 96.69 370 ARG B CA 1
ATOM 6821 C C . ARG B 1 370 ? -7.707 -34.719 -12.531 1 96.69 370 ARG B C 1
ATOM 6823 O O . ARG B 1 370 ? -6.551 -34.812 -12.945 1 96.69 370 ARG B O 1
ATOM 6830 N N . ALA B 1 371 ? -8.523 -35.781 -12.32 1 96 371 ALA B N 1
ATOM 6831 C CA . ALA B 1 371 ? -8.055 -37.156 -12.547 1 96 371 ALA B CA 1
ATOM 6832 C C . ALA B 1 371 ? -7.582 -37.312 -13.984 1 96 371 ALA B C 1
ATOM 6834 O O . ALA B 1 371 ? -6.539 -37.938 -14.227 1 96 371 ALA B O 1
ATOM 6835 N N . GLN B 1 372 ? -8.375 -36.844 -14.867 1 96.19 372 GLN B N 1
ATOM 6836 C CA . GLN B 1 372 ? -8.055 -36.969 -16.281 1 96.19 372 GLN B CA 1
ATOM 6837 C C . GLN B 1 372 ? -6.781 -36.188 -16.625 1 96.19 372 GLN B C 1
ATOM 6839 O O . GLN B 1 372 ? -5.961 -36.656 -17.422 1 96.19 372 GLN B O 1
ATOM 6844 N N . TYR B 1 373 ? -6.613 -35.031 -16.094 1 96.5 373 TYR B N 1
ATOM 6845 C CA . TYR B 1 373 ? -5.402 -34.25 -16.375 1 96.5 373 TYR B CA 1
ATOM 6846 C C . TYR B 1 373 ? -4.168 -35 -15.852 1 96.5 373 TYR B C 1
ATOM 6848 O O . TYR B 1 373 ? -3.133 -35.031 -16.516 1 96.5 373 TYR B O 1
ATOM 6856 N N . LEU B 1 374 ? -4.246 -35.531 -14.656 1 96.06 374 LEU B N 1
ATOM 6857 C CA . LEU B 1 374 ? -3.127 -36.25 -14.062 1 96.06 374 LEU B CA 1
ATOM 6858 C C . LEU B 1 374 ? -2.742 -37.438 -14.93 1 96.06 374 LEU B C 1
ATOM 6860 O O . LEU B 1 374 ? -1.564 -37.812 -15.016 1 96.06 374 LEU B O 1
ATOM 6864 N N . LYS B 1 375 ? -3.717 -38.031 -15.562 1 95.19 375 LYS B N 1
ATOM 6865 C CA . LYS B 1 375 ? -3.445 -39.125 -16.5 1 95.19 375 LYS B CA 1
ATOM 6866 C C . LYS B 1 375 ? -2.703 -38.625 -17.734 1 95.19 375 LYS B C 1
ATOM 6868 O O . LYS B 1 375 ? -1.78 -39.281 -18.219 1 95.19 375 LYS B O 1
ATOM 6873 N N . MET B 1 376 ? -3.057 -37.5 -18.188 1 94.88 376 MET B N 1
ATOM 6874 C CA . MET B 1 376 ? -2.543 -36.969 -19.453 1 94.88 376 MET B CA 1
ATOM 6875 C C . MET B 1 376 ? -1.213 -36.25 -19.234 1 94.88 376 MET B C 1
ATOM 6877 O O . MET B 1 376 ? -0.467 -36.031 -20.188 1 94.88 376 MET B O 1
ATOM 6881 N N . LEU B 1 377 ? -0.879 -35.969 -18.062 1 94.56 377 LEU B N 1
ATOM 6882 C CA . LEU B 1 377 ? 0.254 -35.125 -17.719 1 94.56 377 LEU B CA 1
ATOM 6883 C C . LEU B 1 377 ? 1.542 -35.656 -18.344 1 94.56 377 LEU B C 1
ATOM 6885 O O . LEU B 1 377 ? 2.268 -34.906 -19 1 94.56 377 LEU B O 1
ATOM 6889 N N . PRO B 1 378 ? 1.834 -36.969 -18.25 1 92.88 378 PRO B N 1
ATOM 6890 C CA . PRO B 1 378 ? 3.084 -37.469 -18.828 1 92.88 378 PRO B CA 1
ATOM 6891 C C . PRO B 1 378 ? 3.127 -37.344 -20.344 1 92.88 378 PRO B C 1
ATOM 6893 O O . PRO B 1 378 ? 4.199 -37.469 -20.953 1 92.88 378 PRO B O 1
ATOM 6896 N N . LEU B 1 379 ? 1.96 -37.156 -20.938 1 92.69 379 LEU B N 1
ATOM 6897 C CA . LEU B 1 379 ? 1.865 -37.125 -22.391 1 92.69 379 LEU B CA 1
ATOM 6898 C C . LEU B 1 379 ? 1.987 -35.688 -22.906 1 92.69 379 LEU B C 1
ATOM 6900 O O . LEU B 1 379 ? 2.244 -35.5 -24.094 1 92.69 379 LEU B O 1
ATOM 6904 N N . ILE B 1 380 ? 1.816 -34.75 -22.031 1 92.81 380 ILE B N 1
ATOM 6905 C CA . ILE B 1 380 ? 1.688 -33.406 -22.562 1 92.81 380 ILE B CA 1
ATOM 6906 C C . ILE B 1 380 ? 2.752 -32.5 -21.953 1 92.81 380 ILE B C 1
ATOM 6908 O O . ILE B 1 380 ? 2.992 -31.406 -22.438 1 92.81 380 ILE B O 1
ATOM 6912 N N . LYS B 1 381 ? 3.344 -32.875 -20.875 1 92.88 381 LYS B N 1
ATOM 6913 C CA . LYS B 1 381 ? 4.383 -32.094 -20.234 1 92.88 381 LYS B CA 1
ATOM 6914 C C . LYS B 1 381 ? 5.719 -32.812 -20.234 1 92.88 381 LYS B C 1
ATOM 6916 O O . LYS B 1 381 ? 5.762 -34.031 -20.047 1 92.88 381 LYS B O 1
ATOM 6921 N N . PRO B 1 382 ? 6.793 -32.062 -20.406 1 91.56 382 PRO B N 1
ATOM 6922 C CA . PRO B 1 382 ? 8.109 -32.688 -20.359 1 91.56 382 PRO B CA 1
ATOM 6923 C C . PRO B 1 382 ? 8.57 -33 -18.938 1 91.56 382 PRO B C 1
ATOM 6925 O O . PRO B 1 382 ? 8.039 -32.438 -17.984 1 91.56 382 PRO B O 1
ATOM 6928 N N . LYS B 1 383 ? 9.516 -33.938 -18.828 1 92.31 383 LYS B N 1
ATOM 6929 C CA . LYS B 1 383 ? 10.172 -34.188 -17.547 1 92.31 383 LYS B CA 1
ATOM 6930 C C . LYS B 1 383 ? 11.023 -32.969 -17.141 1 92.31 383 LYS B C 1
ATOM 6932 O O . LYS B 1 383 ? 11.711 -32.375 -17.984 1 92.31 383 LYS B O 1
ATOM 6937 N N . THR B 1 384 ? 10.938 -32.656 -15.945 1 94.44 384 THR B N 1
ATOM 6938 C CA . THR B 1 384 ? 11.773 -31.578 -15.398 1 94.44 384 THR B CA 1
ATOM 6939 C C . THR B 1 384 ? 12.852 -32.156 -14.492 1 94.44 384 THR B C 1
ATOM 6941 O O . THR B 1 384 ? 12.852 -33.375 -14.203 1 94.44 384 THR B O 1
ATOM 6944 N N . ILE B 1 385 ? 13.703 -31.344 -14.055 1 95.81 385 ILE B N 1
ATOM 6945 C CA . ILE B 1 385 ? 14.797 -31.766 -13.188 1 95.81 385 ILE B CA 1
ATOM 6946 C C . ILE B 1 385 ? 14.234 -32.438 -11.938 1 95.81 385 ILE B C 1
ATOM 6948 O O . ILE B 1 385 ? 14.852 -33.344 -11.375 1 95.81 385 ILE B O 1
ATOM 6952 N N . TYR B 1 386 ? 13.086 -32.031 -11.461 1 96.81 386 TYR B N 1
ATOM 6953 C CA . TYR B 1 386 ? 12.461 -32.594 -10.266 1 96.81 386 TYR B CA 1
ATOM 6954 C C . TYR B 1 386 ? 12 -34.031 -10.523 1 96.81 386 TYR B C 1
ATOM 6956 O O . TYR B 1 386 ? 11.953 -34.844 -9.602 1 96.81 386 TYR B O 1
ATOM 6964 N N . HIS B 1 387 ? 11.641 -34.344 -11.758 1 95.31 387 HIS B N 1
ATOM 6965 C CA . HIS B 1 387 ? 11.305 -35.719 -12.141 1 95.31 387 HIS B CA 1
ATOM 6966 C C . HIS B 1 387 ? 12.555 -36.594 -12.195 1 95.31 387 HIS B C 1
ATOM 6968 O O . HIS B 1 387 ? 12.531 -37.719 -11.727 1 95.31 387 HIS B O 1
ATOM 6974 N N . TYR B 1 388 ? 13.609 -36 -12.758 1 94.25 388 TYR B N 1
ATOM 6975 C CA . TYR B 1 388 ? 14.859 -36.719 -12.828 1 94.25 388 TYR B CA 1
ATOM 6976 C C . TYR B 1 388 ? 15.414 -37 -11.438 1 94.25 388 TYR B C 1
ATOM 6978 O O . TYR B 1 388 ? 16.062 -38.031 -11.211 1 94.25 388 TYR B O 1
ATOM 6986 N N . ARG B 1 389 ? 15.117 -36.156 -10.5 1 94.44 389 ARG B N 1
ATOM 6987 C CA . ARG B 1 389 ? 15.57 -36.312 -9.125 1 94.44 389 ARG B CA 1
ATOM 6988 C C . ARG B 1 389 ? 14.672 -37.312 -8.367 1 94.44 389 ARG B C 1
ATOM 6990 O O . ARG B 1 389 ? 14.984 -37.688 -7.242 1 94.44 389 ARG B O 1
ATOM 6997 N N . GLY B 1 390 ? 13.531 -37.594 -8.945 1 93.44 390 GLY B N 1
ATOM 6998 C CA . GLY B 1 390 ? 12.602 -38.531 -8.336 1 93.44 390 GLY B CA 1
ATOM 6999 C C . GLY B 1 390 ? 11.656 -37.875 -7.352 1 93.44 390 GLY B C 1
ATOM 7000 O O . GLY B 1 390 ? 10.883 -38.562 -6.68 1 93.44 390 GLY B O 1
ATOM 7001 N N . ILE B 1 391 ? 11.781 -36.562 -7.199 1 95.69 391 ILE B N 1
ATOM 7002 C CA . ILE B 1 391 ? 10.891 -35.844 -6.293 1 95.69 391 ILE B CA 1
ATOM 7003 C C . ILE B 1 391 ? 9.469 -35.875 -6.836 1 95.69 391 ILE B C 1
ATOM 7005 O O . ILE B 1 391 ? 8.516 -36.094 -6.082 1 95.69 391 ILE B O 1
ATOM 7009 N N . LEU B 1 392 ? 9.328 -35.594 -8.133 1 96 392 LEU B N 1
ATOM 7010 C CA . LEU B 1 392 ? 8.086 -35.781 -8.867 1 96 392 LEU B CA 1
ATOM 7011 C C . LEU B 1 392 ? 8.133 -37.094 -9.672 1 96 392 LEU B C 1
ATOM 7013 O O . LEU B 1 392 ? 9.211 -37.562 -10.039 1 96 392 LEU B O 1
ATOM 7017 N N . ASP B 1 393 ? 6.973 -37.625 -9.891 1 93.5 393 ASP B N 1
ATOM 7018 C CA . ASP B 1 393 ? 6.902 -38.875 -10.609 1 93.5 393 ASP B CA 1
ATOM 7019 C C . ASP B 1 393 ? 5.91 -38.812 -11.766 1 93.5 393 ASP B C 1
ATOM 7021 O O . ASP B 1 393 ? 4.711 -38.625 -11.555 1 93.5 393 ASP B O 1
ATOM 7025 N N . MET B 1 394 ? 6.398 -39.031 -12.977 1 90.81 394 MET B N 1
ATOM 7026 C CA . MET B 1 394 ? 5.543 -38.969 -14.156 1 90.81 394 MET B CA 1
ATOM 7027 C C . MET B 1 394 ? 4.574 -40.156 -14.172 1 90.81 394 MET B C 1
ATOM 7029 O O . MET B 1 394 ? 3.527 -40.094 -14.82 1 90.81 394 MET B O 1
ATOM 7033 N N . ASN B 1 395 ? 4.934 -41.188 -13.477 1 90.38 395 ASN B N 1
ATOM 7034 C CA . ASN B 1 395 ? 4.066 -42.375 -13.422 1 90.38 395 ASN B CA 1
ATOM 7035 C C . ASN B 1 395 ? 2.996 -42.219 -12.344 1 90.38 395 ASN B C 1
ATOM 7037 O O . ASN B 1 395 ? 1.992 -42.938 -12.359 1 90.38 395 ASN B O 1
ATOM 7041 N N . LYS B 1 396 ? 3.277 -41.406 -11.445 1 92.31 396 LYS B N 1
ATOM 7042 C CA . LYS B 1 396 ? 2.328 -41.125 -10.383 1 92.31 396 LYS B CA 1
ATOM 7043 C C . LYS B 1 396 ? 2.166 -39.625 -10.188 1 92.31 396 LYS B C 1
ATOM 7045 O O . LYS B 1 396 ? 2.43 -39.094 -9.109 1 92.31 396 LYS B O 1
ATOM 7050 N N . PRO B 1 397 ? 1.642 -39 -11.242 1 93.5 397 PRO B N 1
ATOM 7051 C CA . PRO B 1 397 ? 1.509 -37.562 -11.125 1 93.5 397 PRO B CA 1
ATOM 7052 C C . PRO B 1 397 ? 0.645 -37.125 -9.938 1 93.5 397 PRO B C 1
ATOM 7054 O O . PRO B 1 397 ? -0.355 -37.781 -9.633 1 93.5 397 PRO B O 1
ATOM 7057 N N . GLY B 1 398 ? 1.115 -36.062 -9.242 1 92 398 GLY B N 1
ATOM 7058 C CA . GLY B 1 398 ? 0.386 -35.562 -8.086 1 92 398 GLY B CA 1
ATOM 7059 C C . GLY B 1 398 ? 1.007 -35.969 -6.766 1 92 398 GLY B C 1
ATOM 7060 O O . GLY B 1 398 ? 0.569 -35.531 -5.703 1 92 398 GLY B O 1
ATOM 7061 N N . THR B 1 399 ? 1.984 -36.812 -6.867 1 94.25 399 THR B N 1
ATOM 7062 C CA . THR B 1 399 ? 2.682 -37.219 -5.652 1 94.25 399 THR B CA 1
ATOM 7063 C C . THR B 1 399 ? 4.055 -36.562 -5.566 1 94.25 399 THR B C 1
ATOM 7065 O O . THR B 1 399 ? 4.688 -36.312 -6.594 1 94.25 399 THR B O 1
ATOM 7068 N N . ILE B 1 400 ? 4.504 -36.281 -4.359 1 95.94 400 ILE B N 1
ATOM 7069 C CA . ILE B 1 400 ? 5.766 -35.594 -4.133 1 95.94 400 ILE B CA 1
ATOM 7070 C C . ILE B 1 400 ? 6.582 -36.344 -3.08 1 95.94 400 ILE B C 1
ATOM 7072 O O . ILE B 1 400 ? 6.062 -36.719 -2.023 1 95.94 400 ILE B O 1
ATOM 7076 N N . ASP B 1 401 ? 7.781 -36.625 -3.375 1 93.88 401 ASP B N 1
ATOM 7077 C CA . ASP B 1 401 ? 8.688 -37.281 -2.439 1 93.88 401 ASP B CA 1
ATOM 7078 C C . ASP B 1 401 ? 10.055 -36.625 -2.434 1 93.88 401 ASP B C 1
ATOM 7080 O O . ASP B 1 401 ? 10.914 -36.938 -3.26 1 93.88 401 ASP B O 1
ATOM 7084 N N . PHE B 1 402 ? 10.32 -35.844 -1.446 1 91.62 402 PHE B N 1
ATOM 7085 C CA . PHE B 1 402 ? 11.586 -35.094 -1.392 1 91.62 402 PHE B CA 1
ATOM 7086 C C . PHE B 1 402 ? 12.719 -36.031 -0.95 1 91.62 402 PHE B C 1
ATOM 7088 O O . PHE B 1 402 ? 13.898 -35.688 -1.083 1 91.62 402 PHE B O 1
ATOM 7095 N N . GLU B 1 403 ? 12.477 -37.219 -0.436 1 83.88 403 GLU B N 1
ATOM 7096 C CA . GLU B 1 403 ? 13.477 -38.156 0.078 1 83.88 403 GLU B CA 1
ATOM 7097 C C . GLU B 1 403 ? 13.836 -39.219 -0.959 1 83.88 403 GLU B C 1
ATOM 7099 O O . GLU B 1 403 ? 14.672 -40.062 -0.705 1 83.88 403 GLU B O 1
ATOM 7104 N N . ALA B 1 404 ? 13.172 -39.406 -2.062 1 73.56 404 ALA B N 1
ATOM 7105 C CA . ALA B 1 404 ? 13.32 -40.469 -3.047 1 73.56 404 ALA B CA 1
ATOM 7106 C C . ALA B 1 404 ? 14.789 -40.688 -3.414 1 73.56 404 ALA B C 1
ATOM 7108 O O . ALA B 1 404 ? 15.234 -41.812 -3.561 1 73.56 404 ALA B O 1
ATOM 7109 N N . GLY B 1 405 ? 15.805 -39.781 -3.629 1 60.56 405 GLY B N 1
ATOM 7110 C CA . GLY B 1 405 ? 17.172 -39.969 -4.094 1 60.56 405 GLY B CA 1
ATOM 7111 C C . GLY B 1 405 ? 18.172 -40.125 -2.961 1 60.56 405 GLY B C 1
ATOM 7112 O O . GLY B 1 405 ? 19.375 -40.219 -3.197 1 60.56 405 GLY B O 1
ATOM 7113 N N . SER B 1 406 ? 17.891 -39.969 -1.862 1 56.06 406 SER B N 1
ATOM 7114 C CA . SER B 1 406 ? 18.891 -40.125 -0.805 1 56.06 406 SER B CA 1
ATOM 7115 C C . SER B 1 406 ? 19.281 -41.562 -0.603 1 56.06 406 SER B C 1
ATOM 7117 O O . SER B 1 406 ? 18.422 -42.438 -0.38 1 56.06 406 SER B O 1
ATOM 7119 N N . SER B 1 407 ? 20.203 -42.094 -1.513 1 42.91 407 SER B N 1
ATOM 7120 C CA . SER B 1 407 ? 20.859 -43.406 -1.401 1 42.91 407 SER B CA 1
ATOM 7121 C C . SER B 1 407 ? 21.203 -43.719 0.048 1 42.91 407 SER B C 1
ATOM 7123 O O . SER B 1 407 ? 21.984 -44.625 0.315 1 42.91 407 SER B O 1
ATOM 7125 N N . THR B 1 408 ? 21.25 -42.969 1.095 1 39.22 408 THR B N 1
ATOM 7126 C CA . THR B 1 408 ? 21.781 -43.656 2.27 1 39.22 408 THR B CA 1
ATOM 7127 C C . THR B 1 408 ? 21.141 -45 2.436 1 39.22 408 THR B C 1
ATOM 7129 O O . THR B 1 408 ? 19.922 -45.156 2.295 1 39.22 408 THR B O 1
ATOM 7132 N N . GLY B 1 409 ? 22.047 -46.188 2.34 1 33.34 409 GLY B N 1
ATOM 7133 C CA . GLY B 1 409 ? 21.984 -47.625 2.559 1 33.34 409 GLY B CA 1
ATOM 7134 C C . GLY B 1 409 ? 20.859 -48.062 3.477 1 33.34 409 GLY B C 1
ATOM 7135 O O . GLY B 1 409 ? 20.234 -47.219 4.125 1 33.34 409 GLY B O 1
ATOM 7136 N N . SER B 1 410 ? 20.828 -49.531 3.68 1 33.5 410 SER B N 1
ATOM 7137 C CA . SER B 1 410 ? 20.062 -50.5 4.488 1 33.5 410 SER B CA 1
ATOM 7138 C C . SER B 1 410 ? 20.016 -50.062 5.949 1 33.5 410 SER B C 1
ATOM 7140 O O . SER B 1 410 ? 20.688 -50.656 6.801 1 33.5 410 SER B O 1
ATOM 7142 N N . VAL B 1 411 ? 20.547 -49 6.441 1 32 411 VAL B N 1
ATOM 7143 C CA . VAL B 1 411 ? 20.375 -49.156 7.883 1 32 411 VAL B CA 1
ATOM 7144 C C . VAL B 1 411 ? 18.969 -49.656 8.195 1 32 411 VAL B C 1
ATOM 7146 O O . VAL B 1 411 ? 18.031 -49.438 7.418 1 32 411 VAL B O 1
ATOM 7149 N N . ASN B 1 412 ? 18.922 -50.625 9.234 1 29.7 412 ASN B N 1
ATOM 7150 C CA . ASN B 1 412 ? 17.719 -51.125 9.875 1 29.7 412 ASN B CA 1
ATOM 7151 C C . ASN B 1 412 ? 16.625 -50.062 9.914 1 29.7 412 ASN B C 1
ATOM 7153 O O . ASN B 1 412 ? 16.797 -49 10.547 1 29.7 412 ASN B O 1
ATOM 7157 N N . LYS B 1 413 ? 15.984 -49.844 8.766 1 36.19 413 LYS B N 1
ATOM 7158 C CA . LYS B 1 413 ? 14.656 -49.25 8.867 1 36.19 413 LYS B CA 1
ATOM 7159 C C . LYS B 1 413 ? 14.008 -49.562 10.211 1 36.19 413 LYS B C 1
ATOM 7161 O O . LYS B 1 413 ? 13.539 -50.688 10.422 1 36.19 413 LYS B O 1
ATOM 7166 N N . ASN B 1 414 ? 14.766 -49.219 11.266 1 30.33 414 ASN B N 1
ATOM 7167 C CA . ASN B 1 414 ? 13.742 -49.375 12.297 1 30.33 414 ASN B CA 1
ATOM 7168 C C . ASN B 1 414 ? 12.359 -49 11.773 1 30.33 414 ASN B C 1
ATOM 7170 O O . ASN B 1 414 ? 12.234 -48.219 10.828 1 30.33 414 ASN B O 1
ATOM 7174 N N . GLU B 1 415 ? 11.25 -49.688 12.055 1 34.31 415 GLU B N 1
ATOM 7175 C CA . GLU B 1 415 ? 9.812 -49.625 11.805 1 34.31 415 GLU B CA 1
ATOM 7176 C C . GLU B 1 415 ? 9.352 -48.156 11.602 1 34.31 415 GLU B C 1
ATOM 7178 O O . GLU B 1 415 ? 8.328 -47.938 10.953 1 34.31 415 GLU B O 1
ATOM 7183 N N . GLY B 1 416 ? 9.883 -47.094 12.242 1 33.72 416 GLY B N 1
ATOM 7184 C CA . GLY B 1 416 ? 9.164 -45.844 12.422 1 33.72 416 GLY B CA 1
ATOM 7185 C C . GLY B 1 416 ? 9.406 -44.844 11.305 1 33.72 416 GLY B C 1
ATOM 7186 O O . GLY B 1 416 ? 8.984 -43.688 11.391 1 33.72 416 GLY B O 1
ATOM 7187 N N . SER B 1 417 ? 10.516 -44.781 10.523 1 38.97 417 SER B N 1
ATOM 7188 C CA . SER B 1 417 ? 10.688 -43.594 9.703 1 38.97 417 SER B CA 1
ATOM 7189 C C . SER B 1 417 ? 9.711 -43.562 8.531 1 38.97 417 SER B C 1
ATOM 7191 O O . SER B 1 417 ? 9.773 -44.438 7.652 1 38.97 417 SER B O 1
ATOM 7193 N N . SER B 1 418 ? 8.398 -43.375 8.602 1 41.53 418 SER B N 1
ATOM 7194 C CA . SER B 1 418 ? 7.285 -43.188 7.684 1 41.53 418 SER B CA 1
ATOM 7195 C C . SER B 1 418 ? 7.672 -42.281 6.516 1 41.53 418 SER B C 1
ATOM 7197 O O . SER B 1 418 ? 8.055 -41.125 6.715 1 41.53 418 SER B O 1
ATOM 7199 N N . THR B 1 419 ? 8.406 -42.656 5.484 1 52.69 419 THR B N 1
ATOM 7200 C CA . THR B 1 419 ? 8.539 -41.938 4.211 1 52.69 419 THR B CA 1
ATOM 7201 C C . THR B 1 419 ? 7.25 -41.219 3.863 1 52.69 419 THR B C 1
ATOM 7203 O O . THR B 1 419 ? 6.203 -41.812 3.68 1 52.69 419 THR B O 1
ATOM 7206 N N . THR B 1 420 ? 7.035 -39.906 4.258 1 71.56 420 THR B N 1
ATOM 7207 C CA . THR B 1 420 ? 5.711 -39.312 4.152 1 71.56 420 THR B CA 1
ATOM 7208 C C . THR B 1 420 ? 5.496 -38.688 2.768 1 71.56 420 THR B C 1
ATOM 7210 O O . THR B 1 420 ? 6.125 -37.688 2.418 1 71.56 420 THR B O 1
ATOM 7213 N N . ILE B 1 421 ? 5.32 -39.625 1.587 1 84.38 421 ILE B N 1
ATOM 7214 C CA . ILE B 1 421 ? 4.859 -39.156 0.277 1 84.38 421 ILE B CA 1
ATOM 7215 C C . ILE B 1 421 ? 3.633 -38.281 0.438 1 84.38 421 ILE B C 1
ATOM 7217 O O . ILE B 1 421 ? 2.678 -38.625 1.129 1 84.38 421 ILE B O 1
ATOM 7221 N N . ILE B 1 422 ? 3.811 -37.125 -0.14 1 88.69 422 ILE B N 1
ATOM 7222 C CA . ILE B 1 422 ? 2.732 -36.156 -0.04 1 88.69 422 ILE B CA 1
ATOM 7223 C C . ILE B 1 422 ? 1.85 -36.219 -1.284 1 88.69 422 ILE B C 1
ATOM 7225 O O . ILE B 1 422 ? 2.344 -36.438 -2.391 1 88.69 422 ILE B O 1
ATOM 7229 N N . GLY B 1 423 ? 0.536 -36.125 -1.167 1 89.62 423 GLY B N 1
ATOM 7230 C CA . GLY B 1 423 ? -0.382 -36 -2.287 1 89.62 423 GLY B CA 1
ATOM 7231 C C . GLY B 1 423 ? -1.072 -37.281 -2.656 1 89.62 423 GLY B C 1
ATOM 7232 O O . GLY B 1 423 ? -1.82 -37.344 -3.633 1 89.62 423 GLY B O 1
ATOM 7233 N N . ILE B 1 424 ? -0.924 -38.312 -1.926 1 88.69 424 ILE B N 1
ATOM 7234 C CA . ILE B 1 424 ? -1.471 -39.625 -2.238 1 88.69 424 ILE B CA 1
ATOM 7235 C C . ILE B 1 424 ? -2.996 -39.562 -2.244 1 88.69 424 ILE B C 1
ATOM 7237 O O . ILE B 1 424 ? -3.645 -40.125 -3.125 1 88.69 424 ILE B O 1
ATOM 7241 N N . GLU B 1 425 ? -3.5 -38.781 -1.377 1 86.94 425 GLU B N 1
ATOM 7242 C CA . GLU B 1 425 ? -4.949 -38.719 -1.214 1 86.94 425 GLU B CA 1
ATOM 7243 C C . GLU B 1 425 ? -5.602 -38 -2.381 1 86.94 425 GLU B C 1
ATOM 7245 O O . GLU B 1 425 ? -6.793 -38.188 -2.65 1 86.94 425 GLU B O 1
ATOM 7250 N N . THR B 1 426 ? -4.824 -37.219 -3.033 1 88.31 426 THR B N 1
ATOM 7251 C CA . THR B 1 426 ? -5.398 -36.406 -4.109 1 88.31 426 THR B CA 1
ATOM 7252 C C . THR B 1 426 ? -4.812 -36.812 -5.457 1 88.31 426 THR B C 1
ATOM 7254 O O . THR B 1 426 ? -4.996 -36.125 -6.457 1 88.31 426 THR B O 1
ATOM 7257 N N . ALA B 1 427 ? -4.137 -37.969 -5.418 1 89.75 427 ALA B N 1
ATOM 7258 C CA . ALA B 1 427 ? -3.621 -38.531 -6.664 1 89.75 427 ALA B CA 1
ATOM 7259 C C . ALA B 1 427 ? -4.695 -39.344 -7.387 1 89.75 427 ALA B C 1
ATOM 7261 O O . ALA B 1 427 ? -5.773 -39.562 -6.836 1 89.75 427 ALA B O 1
ATOM 7262 N N . ARG B 1 428 ? -4.406 -39.719 -8.586 1 91.69 428 ARG B N 1
ATOM 7263 C CA . ARG B 1 428 ? -5.398 -40.25 -9.516 1 91.69 428 ARG B CA 1
ATOM 7264 C C . ARG B 1 428 ? -6.062 -41.5 -8.961 1 91.69 428 ARG B C 1
ATOM 7266 O O . ARG B 1 428 ? -7.289 -41.625 -8.961 1 91.69 428 ARG B O 1
ATOM 7273 N N . PRO B 1 429 ? -5.324 -42.469 -8.359 1 91.62 429 PRO B N 1
ATOM 7274 C CA . PRO B 1 429 ? -6 -43.656 -7.859 1 91.62 429 PRO B CA 1
ATOM 7275 C C . PRO B 1 429 ? -7.012 -43.344 -6.758 1 91.62 429 PRO B C 1
ATOM 7277 O O . PRO B 1 429 ? -8.117 -43.906 -6.758 1 91.62 429 PRO B O 1
ATOM 7280 N N . SER B 1 430 ? -6.594 -42.562 -5.875 1 92.88 430 SER B N 1
ATOM 7281 C CA . SER B 1 430 ? -7.504 -42.156 -4.805 1 92.88 430 SER B CA 1
ATOM 7282 C C . SER B 1 430 ? -8.68 -41.344 -5.348 1 92.88 430 SER B C 1
ATOM 7284 O O . SER B 1 430 ? -9.812 -41.5 -4.883 1 92.88 430 SER B O 1
ATOM 7286 N N . LEU B 1 431 ? -8.438 -40.531 -6.32 1 93.06 431 LEU B N 1
ATOM 7287 C CA . LEU B 1 431 ? -9.477 -39.688 -6.93 1 93.06 431 LEU B CA 1
ATOM 7288 C C . LEU B 1 431 ? -10.508 -40.562 -7.645 1 93.06 431 LEU B C 1
ATOM 7290 O O . LEU B 1 431 ? -11.703 -40.25 -7.617 1 93.06 431 LEU B O 1
ATOM 7294 N N . LEU B 1 432 ? -10.055 -41.562 -8.305 1 94.38 432 LEU B N 1
ATOM 7295 C CA . LEU B 1 432 ? -10.961 -42.469 -9.023 1 94.38 432 LEU B CA 1
ATOM 7296 C C . LEU B 1 432 ? -11.945 -43.125 -8.07 1 94.38 432 LEU B C 1
ATOM 7298 O O . LEU B 1 432 ? -13.133 -43.25 -8.383 1 94.38 432 LEU B O 1
ATOM 7302 N N . LYS B 1 433 ? -11.414 -43.5 -6.906 1 94.38 433 LYS B N 1
ATOM 7303 C CA . LYS B 1 433 ? -12.297 -44.062 -5.891 1 94.38 433 LYS B CA 1
ATOM 7304 C C . LYS B 1 433 ? -13.32 -43.031 -5.406 1 94.38 433 LYS B C 1
ATOM 7306 O O . LYS B 1 433 ? -14.5 -43.375 -5.234 1 94.38 433 LYS B O 1
ATOM 7311 N N . THR B 1 434 ? -12.812 -41.906 -5.184 1 94.12 434 THR B N 1
ATOM 7312 C CA . THR B 1 434 ? -13.695 -40.844 -4.742 1 94.12 434 THR B CA 1
ATOM 7313 C C . THR B 1 434 ? -14.773 -40.562 -5.785 1 94.12 434 THR B C 1
ATOM 7315 O O . THR B 1 434 ? -15.938 -40.375 -5.441 1 94.12 434 THR B O 1
ATOM 7318 N N . ILE B 1 435 ? -14.414 -40.469 -7.055 1 94.75 435 ILE B N 1
ATOM 7319 C CA . ILE B 1 435 ? -15.328 -40.188 -8.156 1 94.75 435 ILE B CA 1
ATOM 7320 C C . ILE B 1 435 ? -16.406 -41.281 -8.219 1 94.75 435 ILE B C 1
ATOM 7322 O O . ILE B 1 435 ? -17.594 -41 -8.359 1 94.75 435 ILE B O 1
ATOM 7326 N N . GLU B 1 436 ? -16 -42.5 -8.055 1 94.19 436 GLU B N 1
ATOM 7327 C CA . GLU B 1 436 ? -16.938 -43.625 -8.07 1 94.19 436 GLU B CA 1
ATOM 7328 C C . GLU B 1 436 ? -17.953 -43.5 -6.934 1 94.19 436 GLU B C 1
ATOM 7330 O O . GLU B 1 436 ? -19.141 -43.719 -7.129 1 94.19 436 GLU B O 1
ATOM 7335 N N . SER B 1 437 ? -17.453 -43.219 -5.812 1 94.19 437 SER B N 1
ATOM 7336 C CA . SER B 1 437 ? -18.328 -43.062 -4.656 1 94.19 437 SER B CA 1
ATOM 7337 C C . SER B 1 437 ? -19.312 -41.906 -4.883 1 94.19 437 SER B C 1
ATOM 7339 O O . SER B 1 437 ? -20.5 -42.062 -4.562 1 94.19 437 SER B O 1
ATOM 7341 N N . LYS B 1 438 ? -18.812 -40.844 -5.465 1 93.88 438 LYS B N 1
ATOM 7342 C CA . LYS B 1 438 ? -19.672 -39.688 -5.711 1 93.88 438 LYS B CA 1
ATOM 7343 C C . LYS B 1 438 ? -20.719 -39.969 -6.785 1 93.88 438 LYS B C 1
ATOM 7345 O O . LYS B 1 438 ? -21.844 -39.469 -6.727 1 93.88 438 LYS B O 1
ATOM 7350 N N . ILE B 1 439 ? -20.344 -40.719 -7.785 1 93.44 439 ILE B N 1
ATOM 7351 C CA . ILE B 1 439 ? -21.266 -41.094 -8.836 1 93.44 439 ILE B CA 1
ATOM 7352 C C . ILE B 1 439 ? -22.391 -41.969 -8.234 1 93.44 439 ILE B C 1
ATOM 7354 O O . ILE B 1 439 ? -23.562 -41.75 -8.547 1 93.44 439 ILE B O 1
ATOM 7358 N N . SER B 1 440 ? -22.016 -42.906 -7.34 1 92.25 440 SER B N 1
ATOM 7359 C CA . SER B 1 440 ? -23 -43.75 -6.676 1 92.25 440 SER B CA 1
ATOM 7360 C C . SER B 1 440 ? -23.953 -42.906 -5.828 1 92.25 440 SER B C 1
ATOM 7362 O O . SER B 1 440 ? -25.172 -43.156 -5.832 1 92.25 440 SER B O 1
ATOM 7364 N N . LEU B 1 441 ? -23.375 -42.031 -5.168 1 92.25 441 LEU B N 1
ATOM 7365 C CA . LEU B 1 441 ? -24.188 -41.156 -4.336 1 92.25 441 LEU B CA 1
ATOM 7366 C C . LEU B 1 441 ? -25.125 -40.312 -5.195 1 92.25 441 LEU B C 1
ATOM 7368 O O . LEU B 1 441 ? -26.281 -40.062 -4.824 1 92.25 441 LEU B O 1
ATOM 7372 N N . PHE B 1 442 ? -24.594 -39.812 -6.297 1 92.94 442 PHE B N 1
ATOM 7373 C CA . PHE B 1 442 ? -25.391 -39 -7.211 1 92.94 442 PHE B CA 1
ATOM 7374 C C . PHE B 1 442 ? -26.578 -39.812 -7.742 1 92.94 442 PHE B C 1
ATOM 7376 O O . PHE B 1 442 ? -27.703 -39.312 -7.77 1 92.94 442 PHE B O 1
ATOM 7383 N N . ARG B 1 443 ? -26.391 -41.031 -8.094 1 90.44 443 ARG B N 1
ATOM 7384 C CA . ARG B 1 443 ? -27.438 -41.906 -8.625 1 90.44 443 ARG B CA 1
ATOM 7385 C C . ARG B 1 443 ? -28.5 -42.156 -7.566 1 90.44 443 ARG B C 1
ATOM 7387 O O . ARG B 1 443 ? -29.688 -42.219 -7.883 1 90.44 443 ARG B O 1
ATOM 7394 N N . SER B 1 444 ? -28.094 -42.312 -6.34 1 90.94 444 SER B N 1
ATOM 7395 C CA . SER B 1 444 ? -29.016 -42.625 -5.254 1 90.94 444 SER B CA 1
ATOM 7396 C C . SER B 1 444 ? -29.844 -41.406 -4.875 1 90.94 444 SER B C 1
ATOM 7398 O O . SER B 1 444 ? -31.031 -41.531 -4.547 1 90.94 444 SER B O 1
ATOM 7400 N N . THR B 1 445 ? -29.188 -40.281 -4.938 1 89.56 445 THR B N 1
ATOM 7401 C CA . THR B 1 445 ? -29.844 -39.031 -4.512 1 89.56 445 THR B CA 1
ATOM 7402 C C . THR B 1 445 ? -30.766 -38.5 -5.609 1 89.56 445 THR B C 1
ATOM 7404 O O . THR B 1 445 ? -31.828 -37.938 -5.324 1 89.56 445 THR B O 1
ATOM 7407 N N . TYR B 1 446 ? -30.297 -38.656 -6.871 1 87.81 446 TYR B N 1
ATOM 7408 C CA . TYR B 1 446 ? -31.047 -38.094 -7.996 1 87.81 446 TYR B CA 1
ATOM 7409 C C . TYR B 1 446 ? -31.391 -39.188 -8.992 1 87.81 446 TYR B C 1
ATOM 7411 O O . TYR B 1 446 ? -30.859 -39.25 -10.102 1 87.81 446 TYR B O 1
ATOM 7419 N N . PRO B 1 447 ? -32.312 -40.031 -8.594 1 78 447 PRO B N 1
ATOM 7420 C CA . PRO B 1 447 ? -32.688 -41.125 -9.492 1 78 447 PRO B CA 1
ATOM 7421 C C . PRO B 1 447 ? -33.344 -40.625 -10.773 1 78 447 PRO B C 1
ATOM 7423 O O . PRO B 1 447 ? -34.031 -39.594 -10.758 1 78 447 PRO B O 1
ATOM 7426 N N . THR B 1 448 ? -32.781 -40.906 -11.961 1 67.06 448 THR B N 1
ATOM 7427 C CA . THR B 1 448 ? -33.281 -40.469 -13.266 1 67.06 448 THR B CA 1
ATOM 7428 C C . THR B 1 448 ? -34.812 -40.531 -13.297 1 67.06 448 THR B C 1
ATOM 7430 O O . THR B 1 448 ? -35.406 -41.562 -12.992 1 67.06 448 THR B O 1
ATOM 7433 N N . PRO B 1 449 ? -35.375 -39.281 -13.219 1 56.38 449 PRO B N 1
ATOM 7434 C CA . PRO B 1 449 ? -36.844 -39.281 -13.258 1 56.38 449 PRO B CA 1
ATOM 7435 C C . PRO B 1 449 ? -37.375 -39.938 -14.516 1 56.38 449 PRO B C 1
ATOM 7437 O O . PRO B 1 449 ? -36.719 -39.969 -15.555 1 56.38 449 PRO B O 1
ATOM 7440 N N . SER B 1 450 ? -38.281 -40.844 -14.375 1 45.62 450 SER B N 1
ATOM 7441 C CA . SER B 1 450 ? -39.156 -41.219 -15.484 1 45.62 450 SER B CA 1
ATOM 7442 C C . SER B 1 450 ? -39.625 -40 -16.266 1 45.62 450 SER B C 1
ATOM 7444 O O . SER B 1 450 ? -40.312 -40.156 -17.297 1 45.62 450 SER B O 1
ATOM 7446 N N . SER B 1 451 ? -39.844 -38.781 -15.68 1 46.31 451 SER B N 1
ATOM 7447 C CA . SER B 1 451 ? -40.656 -37.688 -16.219 1 46.31 451 SER B CA 1
ATOM 7448 C C . SER B 1 451 ? -39.812 -36.781 -17.156 1 46.31 451 SER B C 1
ATOM 7450 O O . SER B 1 451 ? -38.594 -36.719 -17.031 1 46.31 451 SER B O 1
ATOM 7452 N N . THR B 1 452 ? -40.438 -36.094 -18.344 1 47.69 452 THR B N 1
ATOM 7453 C CA . THR B 1 452 ? -40.344 -35.344 -19.594 1 47.69 452 THR B CA 1
ATOM 7454 C C . THR B 1 452 ? -39.781 -33.938 -19.344 1 47.69 452 THR B C 1
ATOM 7456 O O . THR B 1 452 ? -39.781 -33.094 -20.234 1 47.69 452 THR B O 1
ATOM 7459 N N . GLU B 1 453 ? -39.375 -33.5 -18.172 1 51.72 453 GLU B N 1
ATOM 7460 C CA . GLU B 1 453 ? -39.125 -32.062 -18.281 1 51.72 453 GLU B CA 1
ATOM 7461 C C . GLU B 1 453 ? -37.719 -31.797 -18.844 1 51.72 453 GLU B C 1
ATOM 7463 O O . GLU B 1 453 ? -36.75 -32.469 -18.469 1 51.72 453 GLU B O 1
ATOM 7468 N N . SER B 1 454 ? -37.5 -30.828 -19.812 1 54.84 454 SER B N 1
ATOM 7469 C CA . SER B 1 454 ? -36.469 -30.5 -20.781 1 54.84 454 SER B CA 1
ATOM 7470 C C . SER B 1 454 ? -35.156 -30.172 -20.078 1 54.84 454 SER B C 1
ATOM 7472 O O . SER B 1 454 ? -34.094 -30.641 -20.484 1 54.84 454 SER B O 1
ATOM 7474 N N . SER B 1 455 ? -35.156 -29.359 -19 1 56.06 455 SER B N 1
ATOM 7475 C CA . SER B 1 455 ? -33.875 -28.938 -18.391 1 56.06 455 SER B CA 1
ATOM 7476 C C . SER B 1 455 ? -33.219 -30.078 -17.656 1 56.06 455 SER B C 1
ATOM 7478 O O . SER B 1 455 ? -31.984 -30.219 -17.703 1 56.06 455 SER B O 1
ATOM 7480 N N . ASP B 1 456 ? -33.938 -30.938 -17 1 60.88 456 ASP B N 1
ATOM 7481 C CA . ASP B 1 456 ? -33.438 -32.094 -16.297 1 60.88 456 ASP B CA 1
ATOM 7482 C C . ASP B 1 456 ? -32.844 -33.125 -17.266 1 60.88 456 ASP B C 1
ATOM 7484 O O . ASP B 1 456 ? -31.891 -33.844 -16.938 1 60.88 456 ASP B O 1
ATOM 7488 N N . GLN B 1 457 ? -33.375 -32.906 -18.422 1 65.31 457 GLN B N 1
ATOM 7489 C CA . GLN B 1 457 ? -32.875 -33.812 -19.453 1 65.31 457 GLN B CA 1
ATOM 7490 C C . GLN B 1 457 ? -31.438 -33.469 -19.828 1 65.31 457 GLN B C 1
ATOM 7492 O O . GLN B 1 457 ? -30.625 -34.375 -20.062 1 65.31 457 GLN B O 1
ATOM 7497 N N . SER B 1 458 ? -31.172 -32.188 -19.75 1 81.19 458 SER B N 1
ATOM 7498 C CA . SER B 1 458 ? -29.828 -31.781 -20.125 1 81.19 458 SER B CA 1
ATOM 7499 C C . SER B 1 458 ? -28.797 -32.25 -19.094 1 81.19 458 SER B C 1
ATOM 7501 O O . SER B 1 458 ? -27.734 -32.719 -19.453 1 81.19 458 SER B O 1
ATOM 7503 N N . ILE B 1 459 ? -29.219 -32.25 -17.797 1 87.94 459 ILE B N 1
ATOM 7504 C CA . ILE B 1 459 ? -28.312 -32.656 -16.719 1 87.94 459 ILE B CA 1
ATOM 7505 C C . ILE B 1 459 ? -28.094 -34.188 -16.766 1 87.94 459 ILE B C 1
ATOM 7507 O O . ILE B 1 459 ? -26.953 -34.625 -16.656 1 87.94 459 ILE B O 1
ATOM 7511 N N . ASP B 1 460 ? -29.156 -34.844 -17.016 1 88 460 ASP B N 1
ATOM 7512 C CA . ASP B 1 460 ? -29.078 -36.281 -17.078 1 88 460 ASP B CA 1
ATOM 7513 C C . ASP B 1 460 ? -28.25 -36.75 -18.297 1 88 460 ASP B C 1
ATOM 7515 O O . ASP B 1 460 ? -27.5 -37.719 -18.203 1 88 460 ASP B O 1
ATOM 7519 N N . GLU B 1 461 ? -28.422 -36 -19.344 1 88.38 461 GLU B N 1
ATOM 7520 C CA . GLU B 1 461 ? -27.641 -36.312 -20.531 1 88.38 461 GLU B CA 1
ATOM 7521 C C . GLU B 1 461 ? -26.156 -36.125 -20.281 1 88.38 461 GLU B C 1
ATOM 7523 O O . GLU B 1 461 ? -25.328 -36.938 -20.703 1 88.38 461 GLU B O 1
ATOM 7528 N N . ILE B 1 462 ? -25.875 -35.094 -19.641 1 90.88 462 ILE B N 1
ATOM 7529 C CA . ILE B 1 462 ? -24.484 -34.812 -19.328 1 90.88 462 ILE B CA 1
ATOM 7530 C C . ILE B 1 462 ? -23.938 -35.875 -18.406 1 90.88 462 ILE B C 1
ATOM 7532 O O . ILE B 1 462 ? -22.828 -36.375 -18.594 1 90.88 462 ILE B O 1
ATOM 7536 N N . PHE B 1 463 ? -24.75 -36.219 -17.391 1 91.31 463 PHE B N 1
ATOM 7537 C CA . PHE B 1 463 ? -24.344 -37.281 -16.469 1 91.31 463 PHE B CA 1
ATOM 7538 C C . PHE B 1 463 ? -24.047 -38.562 -17.203 1 91.31 463 PHE B C 1
ATOM 7540 O O . PHE B 1 463 ? -23.016 -39.188 -16.984 1 91.31 463 PHE B O 1
ATOM 7547 N N . ASP B 1 464 ? -24.875 -38.906 -18.141 1 88.81 464 ASP B N 1
ATOM 7548 C CA . ASP B 1 464 ? -24.719 -40.156 -18.891 1 88.81 464 ASP B CA 1
ATOM 7549 C C . ASP B 1 464 ? -23.469 -40.125 -19.75 1 88.81 464 ASP B C 1
ATOM 7551 O O . ASP B 1 464 ? -22.797 -41.156 -19.922 1 88.81 464 ASP B O 1
ATOM 7555 N N . GLN B 1 465 ? -23.188 -39.031 -20.188 1 88.69 465 GLN B N 1
ATOM 7556 C CA . GLN B 1 465 ? -22.016 -38.906 -21.062 1 88.69 465 GLN B CA 1
ATOM 7557 C C . GLN B 1 465 ? -20.734 -38.938 -20.234 1 88.69 465 GLN B C 1
ATOM 7559 O O . GLN B 1 465 ? -19.734 -39.562 -20.641 1 88.69 465 GLN B O 1
ATOM 7564 N N . ILE B 1 466 ? -20.797 -38.312 -19.078 1 87.5 466 ILE B N 1
ATOM 7565 C CA . ILE B 1 466 ? -19.578 -38.156 -18.281 1 87.5 466 ILE B CA 1
ATOM 7566 C C . ILE B 1 466 ? -19.203 -39.5 -17.656 1 87.5 466 ILE B C 1
ATOM 7568 O O . ILE B 1 466 ? -18.016 -39.812 -17.562 1 87.5 466 ILE B O 1
ATOM 7572 N N . VAL B 1 467 ? -20.156 -40.25 -17.312 1 86.94 467 VAL B N 1
ATOM 7573 C CA . VAL B 1 467 ? -19.891 -41.5 -16.609 1 86.94 467 VAL B CA 1
ATOM 7574 C C . VAL B 1 467 ? -19.328 -42.531 -17.609 1 86.94 467 VAL B C 1
ATOM 7576 O O . VAL B 1 467 ? -18.672 -43.5 -17.203 1 86.94 467 VAL B O 1
ATOM 7579 N N . LEU B 1 468 ? -19.516 -42.25 -18.938 1 84.94 468 LEU B N 1
ATOM 7580 C CA . LEU B 1 468 ? -19.047 -43.188 -19.953 1 84.94 468 LEU B CA 1
ATOM 7581 C C . LEU B 1 468 ? -17.641 -42.844 -20.422 1 84.94 468 LEU B C 1
ATOM 7583 O O . LEU B 1 468 ? -17.016 -43.625 -21.141 1 84.94 468 LEU B O 1
ATOM 7587 N N . LEU B 1 469 ? -17.234 -41.75 -19.922 1 84.12 469 LEU B N 1
ATOM 7588 C CA . LEU B 1 469 ? -15.914 -41.344 -20.375 1 84.12 469 LEU B CA 1
ATOM 7589 C C . LEU B 1 469 ? -14.812 -42.156 -19.734 1 84.12 469 LEU B C 1
ATOM 7591 O O . LEU B 1 469 ? -14.906 -42.531 -18.562 1 84.12 469 LEU B O 1
ATOM 7595 N N . GLU B 1 470 ? -13.859 -42.562 -20.609 1 78 470 GLU B N 1
ATOM 7596 C CA . GLU B 1 470 ? -12.68 -43.25 -20.125 1 78 470 GLU B CA 1
ATOM 7597 C C . GLU B 1 470 ? -11.57 -42.281 -19.766 1 78 470 GLU B C 1
ATOM 7599 O O . GLU B 1 470 ? -11.078 -41.531 -20.625 1 78 470 GLU B O 1
ATOM 7604 N N . PHE B 1 471 ? -11.477 -42.188 -18.531 1 76.81 471 PHE B N 1
ATOM 7605 C CA . PHE B 1 471 ? -10.398 -41.312 -18.078 1 76.81 471 PHE B CA 1
ATOM 7606 C C . PHE B 1 471 ? -9.633 -41.969 -16.922 1 76.81 471 PHE B C 1
ATOM 7608 O O . PHE B 1 471 ? -10.133 -42.906 -16.281 1 76.81 471 PHE B O 1
#